Protein AF-0000000087763775 (afdb_homodimer)

InterPro domains:
  IPR003819 TauD/TfdA-like domain [PF02668] (169-428)
  IPR010376 Gamma-butyrobetaine hydroxylase-like, N-terminal [PF06155] (53-123)
  IPR038492 GBBH-like, N-terminal domain superfamily [G3DSA:3.30.2020.30] (36-126)
  IPR042098 Glutarate 2-hydroxylase superfamily [G3DSA:3.60.130.10] (130-445)
  IPR050411 Alpha-ketoglutarate-dependent hydroxylases [PTHR10696] (61-440)

Solvent-accessible surface area (backbone atoms only — not comparable to full-atom values): 47619 Å² total; per-residue (Å²): 137,83,76,74,73,76,75,75,77,76,75,73,76,74,72,75,72,73,71,73,70,69,68,70,62,72,76,70,70,67,41,54,40,71,71,50,70,45,71,54,33,39,31,33,32,37,48,44,90,97,43,79,71,44,78,38,56,39,37,31,55,45,54,62,66,45,36,64,37,72,80,36,16,37,81,68,41,65,26,34,67,55,47,72,48,71,52,57,89,77,37,24,63,73,42,74,48,45,39,86,86,68,31,26,40,36,35,34,36,69,85,70,50,70,40,64,40,49,39,67,58,52,53,29,49,48,34,66,66,32,45,27,51,75,64,56,52,63,69,76,60,54,51,60,82,77,43,92,74,64,41,67,80,73,47,47,72,43,48,35,73,55,36,76,75,49,46,57,66,53,50,48,30,31,62,32,62,21,31,26,36,34,36,72,37,75,79,77,58,74,88,74,76,49,80,61,75,67,82,77,71,67,75,71,80,66,84,73,59,72,58,58,60,57,53,56,37,50,67,56,26,50,48,38,47,51,96,68,39,60,46,35,75,39,41,68,47,83,84,32,68,42,70,76,17,42,49,58,67,40,70,69,27,31,67,56,64,26,35,92,58,41,50,27,31,39,36,42,27,27,65,38,60,59,30,48,62,46,32,36,34,34,24,49,48,60,36,31,52,48,50,36,39,64,76,36,51,65,17,39,52,24,30,44,64,52,40,44,26,21,40,45,78,52,96,85,40,38,41,60,30,72,44,31,37,43,36,64,25,95,76,44,50,66,32,83,86,54,73,37,52,27,72,63,42,44,52,55,34,41,44,38,43,48,58,45,64,54,58,27,28,87,41,90,62,50,69,67,48,50,50,29,26,48,52,33,41,30,53,38,51,53,44,50,66,33,70,83,48,26,34,66,48,70,69,56,57,28,20,32,42,37,29,25,30,40,39,32,28,39,28,31,44,41,33,41,73,86,60,43,47,58,33,34,35,36,37,28,24,33,40,59,39,44,49,14,41,45,40,47,57,46,50,63,68,73,101,135,82,75,73,75,78,75,75,76,74,76,75,76,73,74,74,72,73,72,71,69,70,69,72,59,71,75,68,73,67,43,54,40,70,72,50,70,45,70,54,34,37,31,32,32,38,47,43,89,96,41,77,74,43,76,39,55,37,35,31,53,46,53,63,66,44,37,65,38,72,81,36,16,36,82,66,41,66,26,35,65,55,46,72,47,72,52,58,88,78,37,24,64,74,41,73,50,47,39,86,88,68,30,25,41,38,36,35,37,69,85,70,50,69,39,66,41,50,38,67,57,52,54,30,50,48,34,67,65,32,45,26,50,75,63,55,51,62,70,76,59,54,50,59,81,76,43,91,76,64,40,69,78,72,48,48,72,42,48,36,73,55,34,76,74,49,46,57,64,53,50,48,29,31,60,34,64,22,30,27,36,34,36,70,40,76,79,76,62,74,87,76,76,48,81,61,74,69,82,76,70,68,75,69,80,67,86,72,61,70,59,56,60,57,54,56,36,51,68,56,26,50,48,38,46,48,95,69,37,59,47,35,74,40,42,69,47,84,84,32,67,39,70,77,18,44,49,57,66,39,70,70,28,31,69,55,63,26,36,93,58,40,50,27,30,39,36,42,28,26,65,39,60,57,31,48,63,47,32,36,34,34,24,48,46,60,35,31,50,48,51,36,38,65,75,35,51,64,18,39,52,24,30,45,64,51,38,44,27,21,37,45,76,51,97,84,39,40,41,60,31,71,43,31,36,44,36,63,24,94,75,42,49,68,32,83,87,56,73,37,53,28,72,63,42,44,53,56,34,41,45,37,44,47,56,45,63,54,59,28,29,87,39,90,63,50,71,67,49,51,51,28,26,48,51,31,42,30,52,38,51,54,43,50,66,33,69,84,48,27,34,66,48,69,72,54,58,29,21,32,44,37,31,25,28,41,40,32,27,39,28,30,44,40,34,43,73,86,62,43,45,57,33,34,34,36,39,27,24,33,39,57,39,44,48,12,40,45,40,47,54,48,50,63,69,72,100

pLDDT: mean 86.7, std 20.43, range [20.61, 98.88]

Radius of gyration: 31.41 Å; Cα contacts (8 Å, |Δi|>4): 1833; chains: 2; bounding box: 168×81×71 Å

Structure (mmCIF, N/CA/C/O backbone):
data_AF-0000000087763775-model_v1
#
loop_
_entity.id
_entity.type
_entity.pdbx_description
1 polymer 'TauD/TfdA-like domain-containing protein'
#
loop_
_atom_site.group_PDB
_atom_site.id
_atom_site.type_symbol
_atom_site.label_atom_id
_atom_site.label_alt_id
_atom_site.label_comp_id
_atom_site.label_asym_id
_atom_site.label_entity_id
_atom_site.label_seq_id
_atom_site.pdbx_PDB_ins_code
_atom_site.Cartn_x
_atom_site.Cartn_y
_atom_site.Cartn_z
_atom_site.occupancy
_atom_site.B_iso_or_equiv
_atom_site.auth_seq_id
_atom_site.auth_comp_id
_atom_site.auth_asym_id
_atom_site.auth_atom_id
_atom_site.pdbx_PDB_model_num
ATOM 1 N N . MET A 1 1 ? 79.625 -30.609 25.281 1 21.19 1 MET A N 1
ATOM 2 C CA . MET A 1 1 ? 79.688 -29.766 24.094 1 21.19 1 MET A CA 1
ATOM 3 C C . MET A 1 1 ? 78.5 -28.844 24.016 1 21.19 1 MET A C 1
ATOM 5 O O . MET A 1 1 ? 77.312 -29.297 23.953 1 21.19 1 MET A O 1
ATOM 9 N N . LYS A 1 2 ? 78.688 -27.688 24.734 1 21.88 2 LYS A N 1
ATOM 10 C CA . LYS A 1 2 ? 78 -26.531 25.297 1 21.88 2 LYS A CA 1
ATOM 11 C C . LYS A 1 2 ? 77.312 -25.719 24.188 1 21.88 2 LYS A C 1
ATOM 13 O O . LYS A 1 2 ? 78 -25.219 23.281 1 21.88 2 LYS A O 1
ATOM 18 N N . ALA A 1 3 ? 76.125 -26.281 23.797 1 21.98 3 ALA A N 1
ATOM 19 C CA . ALA A 1 3 ? 75.125 -25.969 22.766 1 21.98 3 ALA A CA 1
ATOM 20 C C . ALA A 1 3 ? 74.75 -24.5 22.828 1 21.98 3 ALA A C 1
ATOM 22 O O . ALA A 1 3 ? 74.062 -24.062 23.781 1 21.98 3 ALA A O 1
ATOM 23 N N . PHE A 1 4 ? 75.75 -23.656 22.547 1 23.39 4 PHE A N 1
ATOM 24 C CA . PHE A 1 4 ? 75.688 -22.203 22.641 1 23.39 4 PHE A CA 1
ATOM 25 C C . PHE A 1 4 ? 74.562 -21.672 21.797 1 23.39 4 PHE A C 1
ATOM 27 O O . PHE A 1 4 ? 74.562 -21.75 20.562 1 23.39 4 PHE A O 1
ATOM 34 N N . THR A 1 5 ? 73.312 -22.031 22.188 1 24.44 5 THR A N 1
ATOM 35 C CA . THR A 1 5 ? 72.062 -21.766 21.469 1 24.44 5 THR A CA 1
ATOM 36 C C . THR A 1 5 ? 71.875 -20.266 21.281 1 24.44 5 THR A C 1
ATOM 38 O O . THR A 1 5 ? 71.75 -19.516 22.266 1 24.44 5 THR A O 1
ATOM 41 N N . SER A 1 6 ? 72.75 -19.703 20.406 1 23.75 6 SER A N 1
ATOM 42 C CA . SER A 1 6 ? 72.875 -18.266 20.141 1 23.75 6 SER A CA 1
ATOM 43 C C . SER A 1 6 ? 71.5 -17.703 19.781 1 23.75 6 SER A C 1
ATOM 45 O O . SER A 1 6 ? 70.812 -18.203 18.875 1 23.75 6 SER A O 1
ATOM 47 N N . SER A 1 7 ? 70.688 -17.359 20.734 1 24.98 7 SER A N 1
ATOM 48 C CA . SER A 1 7 ? 69.312 -16.828 20.75 1 24.98 7 SER A CA 1
ATOM 49 C C . SER A 1 7 ? 69.25 -15.508 19.984 1 24.98 7 SER A C 1
ATOM 51 O O . SER A 1 7 ? 69.812 -14.508 20.406 1 24.98 7 SER A O 1
ATOM 53 N N . GLY A 1 8 ? 69.625 -15.594 18.656 1 23.28 8 GLY A N 1
ATOM 54 C CA . GLY A 1 8 ? 69.688 -14.383 17.859 1 23.28 8 GLY A CA 1
ATOM 55 C C . GLY A 1 8 ? 68.438 -13.547 17.938 1 23.28 8 GLY A C 1
ATOM 56 O O . GLY A 1 8 ? 67.312 -14.07 17.844 1 23.28 8 GLY A O 1
ATOM 57 N N . SER A 1 9 ? 68.5 -12.469 18.734 1 22.95 9 SER A N 1
ATOM 58 C CA . SER A 1 9 ? 67.562 -11.422 19.078 1 22.95 9 SER A CA 1
ATOM 59 C C . SER A 1 9 ? 67 -10.727 17.828 1 22.95 9 SER A C 1
ATOM 61 O O . SER A 1 9 ? 67.812 -10.148 17.062 1 22.95 9 SER A O 1
ATOM 63 N N . ARG A 1 10 ? 66.188 -11.492 17.031 1 22.61 10 ARG A N 1
ATOM 64 C CA . ARG A 1 10 ? 65.562 -10.922 15.844 1 22.61 10 ARG A CA 1
ATOM 65 C C . ARG A 1 10 ? 64.938 -9.562 16.125 1 22.61 10 ARG A C 1
ATOM 67 O O . ARG A 1 10 ? 64.062 -9.438 17 1 22.61 10 ARG A O 1
ATOM 74 N N . ALA A 1 11 ? 65.812 -8.516 16.078 1 23.89 11 ALA A N 1
ATOM 75 C CA . ALA A 1 11 ? 65.375 -7.121 16.172 1 23.89 11 ALA A CA 1
ATOM 76 C C . ALA A 1 11 ? 64.188 -6.832 15.219 1 23.89 11 ALA A C 1
ATOM 78 O O . ALA A 1 11 ? 64.312 -7.062 14.016 1 23.89 11 ALA A O 1
ATOM 79 N N . LEU A 1 12 ? 62.969 -7.121 15.672 1 23.55 12 LEU A N 1
ATOM 80 C CA . LEU A 1 12 ? 61.75 -6.824 14.969 1 23.55 12 LEU A CA 1
ATOM 81 C C . LEU A 1 12 ? 61.719 -5.375 14.5 1 23.55 12 LEU A C 1
ATOM 83 O O . LEU A 1 12 ? 61.812 -4.453 15.312 1 23.55 12 LEU A O 1
ATOM 87 N N . PHE A 1 13 ? 62.438 -5.086 13.398 1 24.2 13 PHE A N 1
ATOM 88 C CA . PHE A 1 13 ? 62.344 -3.746 12.828 1 24.2 13 PHE A CA 1
ATOM 89 C C . PHE A 1 13 ? 60.875 -3.33 12.695 1 24.2 13 PHE A C 1
ATOM 91 O O . PHE A 1 13 ? 60.094 -4.012 12.031 1 24.2 13 PHE A O 1
ATOM 98 N N . ALA A 1 14 ? 60.312 -2.768 13.742 1 24.84 14 ALA A N 1
ATOM 99 C CA . ALA A 1 14 ? 59.031 -2.088 13.727 1 24.84 14 ALA A CA 1
ATOM 100 C C . ALA A 1 14 ? 58.969 -1.075 12.586 1 24.84 14 ALA A C 1
ATOM 102 O O . ALA A 1 14 ? 59.719 -0.099 12.562 1 24.84 14 ALA A O 1
ATOM 103 N N . ARG A 1 15 ? 58.844 -1.619 11.352 1 23.61 15 ARG A N 1
ATOM 104 C CA . ARG A 1 15 ? 58.594 -0.636 10.305 1 23.61 15 ARG A CA 1
ATOM 105 C C . ARG A 1 15 ? 57.594 0.426 10.758 1 23.61 15 ARG A C 1
ATOM 107 O O . ARG A 1 15 ? 56.531 0.1 11.281 1 23.61 15 ARG A O 1
ATOM 114 N N . ALA A 1 16 ? 58.094 1.646 11.023 1 27.7 16 ALA A N 1
ATOM 115 C CA . ALA A 1 16 ? 57.375 2.9 11.242 1 27.7 16 ALA A CA 1
ATOM 116 C C . ALA A 1 16 ? 56.312 3.104 10.18 1 27.7 16 ALA A C 1
ATOM 118 O O . ALA A 1 16 ? 56.594 3.207 8.992 1 27.7 16 ALA A O 1
ATOM 119 N N . THR A 1 17 ? 55.219 2.26 10.305 1 28.17 17 THR A N 1
ATOM 120 C CA . THR A 1 17 ? 54.094 2.605 9.43 1 28.17 17 THR A CA 1
ATOM 121 C C . THR A 1 17 ? 53.844 4.109 9.453 1 28.17 17 THR A C 1
ATOM 123 O O . THR A 1 17 ? 53.594 4.688 10.516 1 28.17 17 THR A O 1
ATOM 126 N N . SER A 1 18 ? 54.625 4.863 8.695 1 28.56 18 SER A N 1
ATOM 127 C CA . SER A 1 18 ? 54.312 6.27 8.477 1 28.56 18 SER A CA 1
ATOM 128 C C . SER A 1 18 ? 52.812 6.461 8.258 1 28.56 18 SER A C 1
ATOM 130 O O . SER A 1 18 ? 52.219 5.828 7.379 1 28.56 18 SER A O 1
ATOM 132 N N . THR A 1 19 ? 52.125 6.512 9.32 1 29.03 19 THR A N 1
ATOM 133 C CA . THR A 1 19 ? 50.75 6.984 9.297 1 29.03 19 THR A CA 1
ATOM 134 C C . THR A 1 19 ? 50.625 8.234 8.438 1 29.03 19 THR A C 1
ATOM 136 O O . THR A 1 19 ? 51.156 9.289 8.781 1 29.03 19 THR A O 1
ATOM 139 N N . SER A 1 20 ? 50.906 8.117 7.141 1 29.33 20 SER A N 1
ATOM 140 C CA . SER A 1 20 ? 50.562 9.312 6.375 1 29.33 20 SER A CA 1
ATOM 141 C C . SER A 1 20 ? 49.25 9.898 6.844 1 29.33 20 SER A C 1
ATOM 143 O O . SER A 1 20 ? 48.219 9.211 6.84 1 29.33 20 SER A O 1
ATOM 145 N N . ALA A 1 21 ? 49.281 10.727 7.836 1 29.16 21 ALA A N 1
ATOM 146 C CA . ALA A 1 21 ? 48.219 11.648 8.195 1 29.16 21 ALA A CA 1
ATOM 147 C C . ALA A 1 21 ? 47.594 12.289 6.949 1 29.16 21 ALA A C 1
ATOM 149 O O . ALA A 1 21 ? 48.25 13.141 6.312 1 29.16 21 ALA A O 1
ATOM 150 N N . ARG A 1 22 ? 47.062 11.547 6.148 1 30.94 22 ARG A N 1
ATOM 151 C CA . ARG A 1 22 ? 46.25 12.336 5.227 1 30.94 22 ARG A CA 1
ATOM 152 C C . ARG A 1 22 ? 45.594 13.5 5.945 1 30.94 22 ARG A C 1
ATOM 154 O O . ARG A 1 22 ? 44.844 13.297 6.914 1 30.94 22 ARG A O 1
ATOM 161 N N . GLN A 1 23 ? 46.281 14.617 5.988 1 27.16 23 GLN A N 1
ATOM 162 C CA . GLN A 1 23 ? 45.625 15.867 6.371 1 27.16 23 GLN A CA 1
ATOM 163 C C . GLN A 1 23 ? 44.156 15.875 5.934 1 27.16 23 GLN A C 1
ATOM 165 O O . GLN A 1 23 ? 43.875 15.609 4.77 1 27.16 23 GLN A O 1
ATOM 170 N N . PHE A 1 24 ? 43.375 15.344 6.809 1 29.09 24 PHE A N 1
ATOM 171 C CA . PHE A 1 24 ? 42 15.766 6.613 1 29.09 24 PHE A CA 1
ATOM 172 C C . PHE A 1 24 ? 41.938 17.188 6.066 1 29.09 24 PHE A C 1
ATOM 174 O O . PHE A 1 24 ? 42.344 18.141 6.742 1 29.09 24 PHE A O 1
ATOM 181 N N . ALA A 1 25 ? 42.375 17.359 4.84 1 33.06 25 ALA A N 1
ATOM 182 C CA . ALA A 1 25 ? 42.094 18.688 4.293 1 33.06 25 ALA A CA 1
ATOM 183 C C . ALA A 1 25 ? 40.969 19.359 5.07 1 33.06 25 ALA A C 1
ATOM 185 O O . ALA A 1 25 ? 39.969 18.719 5.422 1 33.06 25 ALA A O 1
ATOM 186 N N . SER A 1 26 ? 41.281 20.25 5.867 1 32.81 26 SER A N 1
ATOM 187 C CA . SER A 1 26 ? 40.281 21.078 6.535 1 32.81 26 SER A CA 1
ATOM 188 C C . SER A 1 26 ? 39 21.125 5.75 1 32.81 26 SER A C 1
ATOM 190 O O . SER A 1 26 ? 39 21.406 4.551 1 32.81 26 SER A O 1
ATOM 192 N N . SER A 1 27 ? 38.125 20.156 5.805 1 38.16 27 SER A N 1
ATOM 193 C CA . SER A 1 27 ? 36.781 20.312 5.266 1 38.16 27 SER A CA 1
ATOM 194 C C . SER A 1 27 ? 36.375 21.781 5.199 1 38.16 27 SER A C 1
ATOM 196 O O . SER A 1 27 ? 35.969 22.375 6.207 1 38.16 27 SER A O 1
ATOM 198 N N . ALA A 1 28 ? 37.188 22.594 4.727 1 41.97 28 ALA A N 1
ATOM 199 C CA . ALA A 1 28 ? 36.781 23.969 4.434 1 41.97 28 ALA A CA 1
ATOM 200 C C . ALA A 1 28 ? 35.281 24.062 4.23 1 41.97 28 ALA A C 1
ATOM 202 O O . ALA A 1 28 ? 34.688 23.359 3.393 1 41.97 28 ALA A O 1
ATOM 203 N N . ARG A 1 29 ? 34.594 24.297 5.23 1 51 29 ARG A N 1
ATOM 204 C CA . ARG A 1 29 ? 33.156 24.438 5.441 1 51 29 ARG A CA 1
ATOM 205 C C . ARG A 1 29 ? 32.469 25.016 4.211 1 51 29 ARG A C 1
ATOM 207 O O . ARG A 1 29 ? 32.812 26.125 3.785 1 51 29 ARG A O 1
ATOM 214 N N . ARG A 1 30 ? 32.062 24.375 3.307 1 64.75 30 ARG A N 1
ATOM 215 C CA . ARG A 1 30 ? 31.172 24.781 2.227 1 64.75 30 ARG A CA 1
ATOM 216 C C . ARG A 1 30 ? 30.172 25.828 2.711 1 64.75 30 ARG A C 1
ATOM 218 O O . ARG A 1 30 ? 29.359 25.547 3.586 1 64.75 30 ARG A O 1
ATOM 225 N N . ALA A 1 31 ? 30.688 26.984 2.441 1 79.31 31 ALA A N 1
ATOM 226 C CA . ALA A 1 31 ? 29.844 28.078 2.904 1 79.31 31 ALA A CA 1
ATOM 227 C C . ALA A 1 31 ? 28.812 28.453 1.849 1 79.31 31 ALA A C 1
ATOM 229 O O . ALA A 1 31 ? 29.109 28.453 0.651 1 79.31 31 ALA A O 1
ATOM 230 N N . LEU A 1 32 ? 27.578 28.609 2.287 1 88.94 32 LEU A N 1
ATOM 231 C CA . LEU A 1 32 ? 26.516 29.125 1.422 1 88.94 32 LEU A CA 1
ATOM 232 C C . LEU A 1 32 ? 26.453 30.641 1.484 1 88.94 32 LEU A C 1
ATOM 234 O O . LEU A 1 32 ? 26.609 31.234 2.557 1 88.94 32 LEU A O 1
ATOM 238 N N . LYS A 1 33 ? 26.375 31.203 0.334 1 91.69 33 LYS A N 1
ATOM 239 C CA . LYS A 1 33 ? 26.188 32.656 0.229 1 91.69 33 LYS A CA 1
ATOM 240 C C . LYS A 1 33 ? 24.922 32.969 -0.564 1 91.69 33 LYS A C 1
ATOM 242 O O . LYS A 1 33 ? 24.562 32.25 -1.492 1 91.69 33 LYS A O 1
ATOM 247 N N . LEU A 1 34 ? 24.312 34.094 -0.135 1 95.5 34 LEU A N 1
ATOM 248 C CA . LEU A 1 34 ? 23.156 34.594 -0.887 1 95.5 34 LEU A CA 1
ATOM 249 C C . LEU A 1 34 ? 23.594 35.281 -2.17 1 95.5 34 LEU A C 1
ATOM 251 O O . LEU A 1 34 ? 24.391 36.219 -2.129 1 95.5 34 LEU A O 1
ATOM 255 N N . ARG A 1 35 ? 23.156 34.844 -3.232 1 94.75 35 ARG A N 1
ATOM 256 C CA . ARG A 1 35 ? 23.453 35.5 -4.504 1 94.75 35 ARG A CA 1
ATOM 257 C C . ARG A 1 35 ? 22.391 36.531 -4.844 1 94.75 35 ARG A C 1
ATOM 259 O O . ARG A 1 35 ? 22.719 37.688 -5.133 1 94.75 35 ARG A O 1
ATOM 266 N N . GLN A 1 36 ? 21.141 36.094 -4.844 1 95.88 36 GLN A N 1
ATOM 267 C CA . GLN A 1 36 ? 20.031 36.969 -5.148 1 95.88 36 GLN A CA 1
ATOM 268 C C . GLN A 1 36 ? 18.703 36.375 -4.699 1 95.88 36 GLN A C 1
ATOM 270 O O . GLN A 1 36 ? 18.641 35.188 -4.387 1 95.88 36 GLN A O 1
ATOM 275 N N . PHE A 1 37 ? 17.688 37.188 -4.57 1 95.94 37 PHE A N 1
ATOM 276 C CA . PHE A 1 37 ? 16.312 36.719 -4.41 1 95.94 37 PHE A CA 1
ATOM 277 C C . PHE A 1 37 ? 15.359 37.625 -5.219 1 95.94 37 PHE A C 1
ATOM 279 O O . PHE A 1 37 ? 15.633 38.781 -5.434 1 95.94 37 PHE A O 1
ATOM 286 N N . ASP A 1 38 ? 14.367 37.094 -5.727 1 95.19 38 ASP A N 1
ATOM 287 C CA . ASP A 1 38 ? 13.375 37.812 -6.531 1 95.19 38 ASP A CA 1
ATOM 288 C C . ASP A 1 38 ? 11.961 37.344 -6.184 1 95.19 38 ASP A C 1
ATOM 290 O O . ASP A 1 38 ? 11.711 36.844 -5.082 1 95.19 38 ASP A O 1
ATOM 294 N N . ALA A 1 39 ? 11.039 37.625 -7.074 1 94.94 39 ALA A N 1
ATOM 295 C CA . ALA A 1 39 ? 9.617 37.406 -6.797 1 94.94 39 ALA A CA 1
ATOM 296 C C . ALA A 1 39 ? 9.312 35.906 -6.691 1 94.94 39 ALA A C 1
ATOM 298 O O . ALA A 1 39 ? 8.289 35.531 -6.125 1 94.94 39 ALA A O 1
ATOM 299 N N . ARG A 1 40 ? 10.25 35.062 -7.152 1 95.69 40 ARG A N 1
ATOM 300 C CA . ARG A 1 40 ? 9.875 33.656 -7.215 1 95.69 40 ARG A CA 1
ATOM 301 C C . ARG A 1 40 ? 10.922 32.781 -6.531 1 95.69 40 ARG A C 1
ATOM 303 O O . ARG A 1 40 ? 10.625 31.656 -6.102 1 95.69 40 ARG A O 1
ATOM 310 N N . ASN A 1 41 ? 12.125 33.312 -6.441 1 97.19 41 ASN A N 1
ATOM 311 C CA . ASN A 1 41 ? 13.219 32.438 -6.07 1 97.19 41 ASN A CA 1
ATOM 312 C C . ASN A 1 41 ? 14.203 33.094 -5.121 1 97.19 41 ASN A C 1
ATOM 314 O O . ASN A 1 41 ? 14.273 34.344 -5.07 1 97.19 41 ASN A O 1
ATOM 318 N N . ILE A 1 42 ? 14.883 32.281 -4.402 1 97.5 42 ILE A N 1
ATOM 319 C CA . ILE A 1 42 ? 16.109 32.625 -3.684 1 97.5 42 ILE A CA 1
ATOM 320 C C . ILE A 1 42 ? 17.266 31.781 -4.227 1 97.5 42 ILE A C 1
ATOM 322 O O . ILE A 1 42 ? 17.188 30.547 -4.273 1 97.5 42 ILE A O 1
ATOM 326 N N . THR A 1 43 ? 18.297 32.438 -4.648 1 96.88 43 THR A N 1
ATOM 327 C CA . THR A 1 43 ? 19.453 31.766 -5.23 1 96.88 43 THR A CA 1
ATOM 328 C C . THR A 1 43 ? 20.656 31.875 -4.305 1 96.88 43 THR A C 1
ATOM 330 O O . THR A 1 43 ? 21.047 32.969 -3.898 1 96.88 43 THR A O 1
ATOM 333 N N . LEU A 1 44 ? 21.156 30.703 -3.994 1 95.56 44 LEU A N 1
ATOM 334 C CA . LEU A 1 44 ? 22.359 30.594 -3.182 1 95.56 44 LEU A CA 1
ATOM 335 C C . LEU A 1 44 ? 23.547 30.094 -4.016 1 95.56 44 LEU A C 1
ATOM 337 O O . LEU A 1 44 ? 23.344 29.5 -5.082 1 95.56 44 LEU A O 1
ATOM 341 N N . THR A 1 45 ? 24.672 30.391 -3.57 1 91.06 45 THR A N 1
ATOM 342 C CA . THR A 1 45 ? 25.891 29.844 -4.164 1 91.06 45 THR A CA 1
ATOM 343 C C . THR A 1 45 ? 26.719 29.094 -3.121 1 91.06 45 THR A C 1
ATOM 345 O O . THR A 1 45 ? 26.828 29.531 -1.973 1 91.06 45 THR A O 1
ATOM 348 N N . GLU A 1 46 ? 27.062 27.922 -3.508 1 83.06 46 GLU A N 1
ATOM 349 C CA . GLU A 1 46 ? 27.969 27.156 -2.656 1 83.06 46 GLU A CA 1
ATOM 350 C C . GLU A 1 46 ? 29.422 27.328 -3.098 1 83.06 46 GLU A C 1
ATOM 352 O O . GLU A 1 46 ? 29.734 27.156 -4.273 1 83.06 46 GLU A O 1
ATOM 357 N N . LEU A 1 47 ? 30.234 27.812 -2.193 1 69.62 47 LEU A N 1
ATOM 358 C CA . LEU A 1 47 ? 31.641 28.047 -2.477 1 69.62 47 LEU A CA 1
ATOM 359 C C . LEU A 1 47 ? 32.5 26.859 -2.043 1 69.62 47 LEU A C 1
ATOM 361 O O . LEU A 1 47 ? 32.438 26.453 -0.881 1 69.62 47 LEU A O 1
ATOM 365 N N . LEU A 1 48 ? 32.688 25.938 -2.922 1 64.94 48 LEU A N 1
ATOM 366 C CA . LEU A 1 48 ? 33.688 24.922 -2.615 1 64.94 48 LEU A CA 1
ATOM 367 C C . LEU A 1 48 ? 35.094 25.406 -3.027 1 64.94 48 LEU A C 1
ATOM 369 O O . LEU A 1 48 ? 35.25 26.094 -4.031 1 64.94 48 LEU A O 1
ATOM 373 N N . PRO A 1 49 ? 36.031 25.078 -2.123 1 62.47 49 PRO A N 1
ATOM 374 C CA . PRO A 1 49 ? 37.375 25.391 -2.605 1 62.47 49 PRO A CA 1
ATOM 375 C C . PRO A 1 49 ? 37.719 24.688 -3.926 1 62.47 49 PRO A C 1
ATOM 377 O O . PRO A 1 49 ? 37.469 23.484 -4.074 1 62.47 49 PRO A O 1
ATOM 380 N N . GLU A 1 50 ? 38.156 25.406 -4.891 1 62.22 50 GLU A N 1
ATOM 381 C CA . GLU A 1 50 ? 38.719 24.922 -6.148 1 62.22 50 GLU A CA 1
ATOM 382 C C . GLU A 1 50 ? 37.656 24.344 -7.059 1 62.22 50 GLU A C 1
ATOM 384 O O . GLU A 1 50 ? 37.938 23.547 -7.953 1 62.22 50 GLU A O 1
ATOM 389 N N . GLN A 1 51 ? 36.406 24.375 -6.621 1 63.34 51 GLN A N 1
ATOM 390 C CA . GLN A 1 51 ? 35.344 23.938 -7.535 1 63.34 51 GLN A CA 1
ATOM 391 C C . GLN A 1 51 ? 34.5 25.109 -7.988 1 63.34 51 GLN A C 1
ATOM 393 O O . GLN A 1 51 ? 34.406 26.125 -7.289 1 63.34 51 GLN A O 1
ATOM 398 N N . PRO A 1 52 ? 34.156 25.031 -9.219 1 68.25 52 PRO A N 1
ATOM 399 C CA . PRO A 1 52 ? 33.25 26.094 -9.695 1 68.25 52 PRO A CA 1
ATOM 400 C C . PRO A 1 52 ? 32.062 26.328 -8.789 1 68.25 52 PRO A C 1
ATOM 402 O O . PRO A 1 52 ? 31.578 25.375 -8.148 1 68.25 52 PRO A O 1
ATOM 405 N N . GLU A 1 53 ? 31.766 27.484 -8.586 1 76.12 53 GLU A N 1
ATOM 406 C CA . GLU A 1 53 ? 30.578 27.891 -7.836 1 76.12 53 GLU A CA 1
ATOM 407 C C . GLU A 1 53 ? 29.328 27.172 -8.336 1 76.12 53 GLU A C 1
ATOM 409 O O . GLU A 1 53 ? 29.125 27.062 -9.547 1 76.12 53 GLU A O 1
ATOM 414 N N . GLN A 1 54 ? 28.672 26.469 -7.426 1 85 54 GLN A N 1
ATOM 415 C CA . GLN A 1 54 ? 27.422 25.828 -7.781 1 85 54 GLN A CA 1
ATOM 416 C C . GLN A 1 54 ? 26.219 26.625 -7.266 1 85 54 GLN A C 1
ATOM 418 O O . GLN A 1 54 ? 26.203 27.031 -6.105 1 85 54 GLN A O 1
ATOM 423 N N . GLU A 1 55 ? 25.344 26.922 -8.164 1 91.62 55 GLU A N 1
ATOM 424 C CA . GLU A 1 55 ? 24.156 27.703 -7.816 1 91.62 55 GLU A CA 1
ATOM 425 C C . GLU A 1 55 ? 23.016 26.781 -7.383 1 91.62 55 GLU A C 1
ATOM 427 O O . GLU A 1 55 ? 22.797 25.719 -7.988 1 91.62 55 GLU A O 1
ATOM 432 N N . ILE A 1 56 ? 22.406 27.141 -6.305 1 94.25 56 ILE A N 1
ATOM 433 C CA . ILE A 1 56 ? 21.203 26.469 -5.809 1 94.25 56 ILE A CA 1
ATOM 434 C C . ILE A 1 56 ? 20.031 27.422 -5.805 1 94.25 56 ILE A C 1
ATOM 436 O O . ILE A 1 56 ? 20.078 28.484 -5.16 1 94.25 56 ILE A O 1
ATOM 440 N N . GLN A 1 57 ? 19 27.109 -6.504 1 96.31 57 GLN A N 1
ATOM 441 C CA . GLN A 1 57 ? 17.844 27.984 -6.582 1 96.31 57 GLN A CA 1
ATOM 442 C C . GLN A 1 57 ? 16.625 27.328 -5.922 1 96.31 57 GLN A C 1
ATOM 444 O O . GLN A 1 57 ? 16.156 26.281 -6.367 1 96.31 57 GLN A O 1
ATOM 449 N N . PHE A 1 58 ? 16.141 27.938 -4.875 1 97.62 58 PHE A N 1
ATOM 450 C CA . PHE A 1 58 ? 14.938 27.5 -4.191 1 97.62 58 PHE A CA 1
ATOM 451 C C . PHE A 1 58 ? 13.742 28.359 -4.602 1 97.62 58 PHE A C 1
ATOM 453 O O . PHE A 1 58 ? 13.852 29.594 -4.672 1 97.62 58 PHE A O 1
ATOM 460 N N . ARG A 1 59 ? 12.625 27.766 -4.879 1 97.69 59 ARG A N 1
ATOM 461 C CA . ARG A 1 59 ? 11.391 28.531 -4.977 1 97.69 59 ARG A CA 1
ATOM 462 C C . ARG A 1 59 ? 11.016 29.141 -3.627 1 97.69 59 ARG A C 1
ATOM 464 O O . ARG A 1 59 ? 11.148 28.484 -2.588 1 97.69 59 ARG A O 1
ATOM 471 N N . ASN A 1 60 ? 10.562 30.406 -3.654 1 98.12 60 ASN A N 1
ATOM 472 C CA . ASN A 1 60 ? 10.07 31.031 -2.432 1 98.12 60 ASN A CA 1
ATOM 473 C C . ASN A 1 60 ? 8.992 30.172 -1.763 1 98.12 60 ASN A C 1
ATOM 475 O O . ASN A 1 60 ? 9.023 29.969 -0.547 1 98.12 60 ASN A O 1
ATOM 479 N N . PHE A 1 61 ? 8.102 29.688 -2.545 1 97.62 61 PHE A N 1
ATOM 480 C CA . PHE A 1 61 ? 6.996 28.891 -2.035 1 97.62 61 PHE A CA 1
ATOM 481 C C . PHE A 1 61 ? 7.512 27.656 -1.307 1 97.62 61 PHE A C 1
ATOM 483 O O . PHE A 1 61 ? 7.012 27.312 -0.234 1 97.62 61 PHE A O 1
ATOM 490 N N . PHE A 1 62 ? 8.508 26.969 -1.896 1 97.69 62 PHE A N 1
ATOM 491 C CA . PHE A 1 62 ? 9.086 25.781 -1.271 1 97.69 62 PHE A CA 1
ATOM 492 C C . PHE A 1 62 ? 9.625 26.109 0.117 1 97.69 62 PHE A C 1
ATOM 494 O O . PHE A 1 62 ? 9.32 25.422 1.087 1 97.69 62 PHE A O 1
ATOM 501 N N . LEU A 1 63 ? 10.398 27.125 0.181 1 98.06 63 LEU A N 1
ATOM 502 C CA . LEU A 1 63 ? 11.031 27.484 1.444 1 98.06 63 LEU A CA 1
ATOM 503 C C . LEU A 1 63 ? 9.992 27.922 2.473 1 98.06 63 LEU A C 1
ATOM 505 O O . LEU A 1 63 ? 10.047 27.5 3.633 1 98.06 63 LEU A O 1
ATOM 509 N N . ARG A 1 64 ? 9.055 28.703 2.074 1 97.88 64 ARG A N 1
ATOM 510 C CA . ARG A 1 64 ? 8.031 29.156 3.012 1 97.88 64 ARG A CA 1
ATOM 511 C C . ARG A 1 64 ? 7.223 27.984 3.553 1 97.88 64 ARG A C 1
ATOM 513 O O . ARG A 1 64 ? 6.922 27.938 4.746 1 97.88 64 ARG A O 1
ATOM 520 N N . ASP A 1 65 ? 6.836 27.125 2.67 1 97.31 65 ASP A N 1
ATOM 521 C CA . ASP A 1 65 ? 6.062 25.953 3.074 1 97.31 65 ASP A CA 1
ATOM 522 C C . ASP A 1 65 ? 6.883 25.031 3.977 1 97.31 65 ASP A C 1
ATOM 524 O O . ASP A 1 65 ? 6.332 24.375 4.855 1 97.31 65 ASP A O 1
ATOM 528 N N . ALA A 1 66 ? 8.172 24.969 3.766 1 96.75 66 ALA A N 1
ATOM 529 C CA . ALA A 1 66 ? 9.055 24.047 4.477 1 96.75 66 ALA A CA 1
ATOM 530 C C . ALA A 1 66 ? 9.539 24.641 5.793 1 96.75 66 ALA A C 1
ATOM 532 O O . ALA A 1 66 ? 10.391 24.078 6.473 1 96.75 66 ALA A O 1
ATOM 533 N N . CYS A 1 67 ? 9.07 25.828 6.133 1 94.69 67 CYS A N 1
ATOM 534 C CA . CYS A 1 67 ? 9.516 26.516 7.34 1 94.69 67 CYS A CA 1
ATOM 535 C C . CYS A 1 67 ? 9.32 25.641 8.57 1 94.69 67 CYS A C 1
ATOM 537 O O . CYS A 1 67 ? 8.273 25 8.727 1 94.69 67 CYS A O 1
ATOM 539 N N . THR A 1 68 ? 10.305 25.609 9.43 1 89.31 68 THR A N 1
ATOM 540 C CA . THR A 1 68 ? 10.219 24.766 10.617 1 89.31 68 THR A CA 1
ATOM 541 C C . THR A 1 68 ? 10.25 25.609 11.883 1 89.31 68 THR A C 1
ATOM 543 O O . THR A 1 68 ? 10.562 25.109 12.969 1 89.31 68 THR A O 1
ATOM 546 N N . SER A 1 69 ? 10.023 26.922 11.703 1 89.44 69 SER A N 1
ATOM 547 C CA . SER A 1 69 ? 9.93 27.766 12.891 1 89.44 69 SER A CA 1
ATOM 548 C C . SER A 1 69 ? 8.867 27.25 13.852 1 89.44 69 SER A C 1
ATOM 550 O O . SER A 1 69 ? 8.008 26.453 13.469 1 89.44 69 SER A O 1
ATOM 552 N N . ALA A 1 70 ? 8.891 27.641 15.094 1 88.88 70 ALA A N 1
ATOM 553 C CA . ALA A 1 70 ? 7.953 27.188 16.125 1 88.88 70 ALA A CA 1
ATOM 554 C C . ALA A 1 70 ? 6.52 27.578 15.758 1 88.88 70 ALA A C 1
ATOM 556 O O . ALA A 1 70 ? 5.566 26.922 16.203 1 88.88 70 ALA A O 1
ATOM 557 N N . GLU A 1 71 ? 6.418 28.625 14.977 1 89.94 71 GLU A N 1
ATOM 558 C CA . GLU A 1 71 ? 5.09 29.047 14.539 1 89.94 71 GLU A CA 1
ATOM 559 C C . GLU A 1 71 ? 4.559 28.109 13.445 1 89.94 71 GLU A C 1
ATOM 561 O O . GLU A 1 71 ? 3.348 27.891 13.344 1 89.94 71 GLU A O 1
ATOM 566 N N . SER A 1 72 ? 5.484 27.547 12.734 1 92.19 72 SER A N 1
ATOM 567 C CA . SER A 1 72 ? 5.102 26.766 11.562 1 92.19 72 SER A CA 1
ATOM 568 C C . SER A 1 72 ? 4.98 25.281 11.898 1 92.19 72 SER A C 1
ATOM 570 O O . SER A 1 72 ? 4.211 24.562 11.266 1 92.19 72 SER A O 1
ATOM 572 N N . VAL A 1 73 ? 5.77 24.844 12.805 1 92.88 73 VAL A N 1
ATOM 573 C CA . VAL A 1 73 ? 5.789 23.422 13.18 1 92.88 73 VAL A CA 1
ATOM 574 C C . VAL A 1 73 ? 5.766 23.297 14.703 1 92.88 73 VAL A C 1
ATOM 576 O O . VAL A 1 73 ? 6.543 23.953 15.398 1 92.88 73 VAL A O 1
ATOM 579 N N . ASP A 1 74 ? 4.84 22.469 15.125 1 90.81 74 ASP A N 1
ATOM 580 C CA . ASP A 1 74 ? 4.766 22.234 16.562 1 90.81 74 ASP A CA 1
ATOM 581 C C . ASP A 1 74 ? 6.047 21.578 17.078 1 90.81 74 ASP A C 1
ATOM 583 O O . ASP A 1 74 ? 6.516 20.594 16.516 1 90.81 74 ASP A O 1
ATOM 587 N N . VAL A 1 75 ? 6.508 22.016 18.141 1 87.69 75 VAL A N 1
ATOM 588 C CA . VAL A 1 75 ? 7.824 21.609 18.625 1 87.69 75 VAL A CA 1
ATOM 589 C C . VAL A 1 75 ? 7.77 20.188 19.172 1 87.69 75 VAL A C 1
ATOM 591 O O . VAL A 1 75 ? 8.734 19.438 19.047 1 87.69 75 VAL A O 1
ATOM 594 N N . SER A 1 76 ? 6.715 19.859 19.734 1 86.75 76 SER A N 1
ATOM 595 C CA . SER A 1 76 ? 6.609 18.547 20.359 1 86.75 76 SER A CA 1
ATOM 596 C C . SER A 1 76 ? 6.191 17.484 19.359 1 86.75 76 SER A C 1
ATOM 598 O O . SER A 1 76 ? 6.828 16.422 19.266 1 86.75 76 SER A O 1
ATOM 600 N N . THR A 1 77 ? 5.184 17.781 18.531 1 87.38 77 THR A N 1
ATOM 601 C CA . THR A 1 77 ? 4.629 16.781 17.609 1 87.38 77 THR A CA 1
ATOM 602 C C . THR A 1 77 ? 5.383 16.797 16.281 1 87.38 77 THR A C 1
ATOM 604 O O . THR A 1 77 ? 5.277 15.844 15.5 1 87.38 77 THR A O 1
ATOM 607 N N . SER A 1 78 ? 6.098 17.859 16 1 89.69 78 SER A N 1
ATOM 608 C CA . SER A 1 78 ? 6.812 18.078 14.742 1 89.69 78 SER A CA 1
ATOM 609 C C . SER A 1 78 ? 5.848 18.188 13.57 1 89.69 78 SER A C 1
ATOM 611 O O . SER A 1 78 ? 6.234 17.969 12.422 1 89.69 78 SER A O 1
ATOM 613 N N . GLN A 1 79 ? 4.59 18.469 13.852 1 92.75 79 GLN A N 1
ATOM 614 C CA . GLN A 1 79 ? 3.568 18.594 12.812 1 92.75 79 GLN A CA 1
ATOM 615 C C . GLN A 1 79 ? 3.375 20.062 12.422 1 92.75 79 GLN A C 1
ATOM 617 O O . GLN A 1 79 ? 3.555 20.969 13.242 1 92.75 79 GLN A O 1
ATOM 622 N N . LYS A 1 80 ? 2.971 20.25 11.188 1 94.25 80 LYS A N 1
ATOM 623 C CA . LYS A 1 80 ? 2.721 21.594 10.688 1 94.25 80 LYS A CA 1
ATOM 624 C C . LYS A 1 80 ? 1.531 22.234 11.391 1 94.25 80 LYS A C 1
ATOM 626 O O . LYS A 1 80 ? 0.517 21.578 11.633 1 94.25 80 LYS A O 1
ATOM 631 N N . ASN A 1 81 ? 1.689 23.516 11.625 1 93 81 ASN A N 1
ATOM 632 C CA . ASN A 1 81 ? 0.617 24.297 12.234 1 93 81 ASN A CA 1
ATOM 633 C C . ASN A 1 81 ? -0.181 25.062 11.188 1 93 81 ASN A C 1
ATOM 635 O O . ASN A 1 81 ? -1.062 25.859 11.531 1 93 81 ASN A O 1
ATOM 639 N N . PHE A 1 82 ? 0.181 24.891 9.984 1 93.06 82 PHE A N 1
ATOM 640 C CA . PHE A 1 82 ? -0.518 25.5 8.859 1 93.06 82 PHE A CA 1
ATOM 641 C C . PHE A 1 82 ? -0.621 24.531 7.695 1 93.06 82 PHE A C 1
ATOM 643 O O . PHE A 1 82 ? 0.017 23.469 7.699 1 93.06 82 PHE A O 1
ATOM 650 N N . SER A 1 83 ? -1.458 24.844 6.746 1 95.44 83 SER A N 1
ATOM 651 C CA . SER A 1 83 ? -1.562 24.016 5.551 1 95.44 83 SER A CA 1
ATOM 652 C C . SER A 1 83 ? -0.835 24.656 4.371 1 95.44 83 SER A C 1
ATOM 654 O O . SER A 1 83 ? -0.77 25.891 4.27 1 95.44 83 SER A O 1
ATOM 656 N N . THR A 1 84 ? -0.301 23.812 3.525 1 96.38 84 THR A N 1
ATOM 657 C CA . THR A 1 84 ? 0.365 24.266 2.307 1 96.38 84 THR A CA 1
ATOM 658 C C . THR A 1 84 ? -0.554 25.172 1.489 1 96.38 84 THR A C 1
ATOM 660 O O . THR A 1 84 ? -0.099 26.141 0.876 1 96.38 84 THR A O 1
ATOM 663 N N . ALA A 1 85 ? -1.819 24.875 1.534 1 95.62 85 ALA A N 1
ATOM 664 C CA . ALA A 1 85 ? -2.807 25.625 0.756 1 95.62 85 ALA A CA 1
ATOM 665 C C . ALA A 1 85 ? -2.91 27.062 1.237 1 95.62 85 ALA A C 1
ATOM 667 O O . ALA A 1 85 ? -3.348 27.938 0.492 1 95.62 85 ALA A O 1
ATOM 668 N N . ARG A 1 86 ? -2.463 27.328 2.402 1 94.12 86 ARG A N 1
ATOM 669 C CA . ARG A 1 86 ? -2.646 28.641 2.988 1 94.12 86 ARG A CA 1
ATOM 670 C C . ARG A 1 86 ? -1.412 29.516 2.771 1 94.12 86 ARG A C 1
ATOM 672 O O . ARG A 1 86 ? -1.427 30.719 3.076 1 94.12 86 ARG A O 1
ATOM 679 N N . VAL A 1 87 ? -0.366 28.953 2.273 1 95.25 87 VAL A N 1
ATOM 680 C CA . VAL A 1 87 ? 0.773 29.75 1.832 1 95.25 87 VAL A CA 1
ATOM 681 C C . VAL A 1 87 ? 0.407 30.516 0.563 1 95.25 87 VAL A C 1
ATOM 683 O O . VAL A 1 87 ? -0.056 29.922 -0.415 1 95.25 87 VAL A O 1
ATOM 686 N N . PRO A 1 88 ? 0.604 31.781 0.6 1 93 88 PRO A N 1
ATOM 687 C CA . PRO A 1 88 ? 0.257 32.531 -0.602 1 93 88 PRO A CA 1
ATOM 688 C C . PRO A 1 88 ? 1.047 32.094 -1.831 1 93 88 PRO A C 1
ATOM 690 O O . PRO A 1 88 ? 2.262 31.906 -1.752 1 93 88 PRO A O 1
ATOM 693 N N . ALA A 1 89 ? 0.341 32.031 -2.93 1 90.25 89 ALA A N 1
ATOM 694 C CA . ALA A 1 89 ? 0.961 31.578 -4.168 1 90.25 89 ALA A CA 1
ATOM 695 C C . ALA A 1 89 ? 2.047 32.531 -4.633 1 90.25 89 ALA A C 1
ATOM 697 O O . ALA A 1 89 ? 3.018 32.125 -5.273 1 90.25 89 ALA A O 1
ATOM 698 N N . ASP A 1 90 ? 1.879 33.812 -4.309 1 93.62 90 ASP A N 1
ATOM 699 C CA . ASP A 1 90 ? 2.818 34.844 -4.766 1 93.62 90 ASP A CA 1
ATOM 700 C C . ASP A 1 90 ? 3.766 35.25 -3.641 1 93.62 90 ASP A C 1
ATOM 702 O O . ASP A 1 90 ? 4.297 36.375 -3.648 1 93.62 90 ASP A O 1
ATOM 706 N N . ILE A 1 91 ? 3.951 34.375 -2.699 1 96.81 91 ILE A N 1
ATOM 707 C CA . ILE A 1 91 ? 4.832 34.656 -1.571 1 96.81 91 ILE A CA 1
ATOM 708 C C . ILE A 1 91 ? 6.223 35.031 -2.082 1 96.81 91 ILE A C 1
ATOM 710 O O . ILE A 1 91 ? 6.719 34.406 -3.039 1 96.81 91 ILE A O 1
ATOM 714 N N . LYS A 1 92 ? 6.844 36 -1.514 1 97.31 92 LYS A N 1
ATOM 715 C CA . LYS A 1 92 ? 8.188 36.438 -1.912 1 97.31 92 LYS A CA 1
ATOM 716 C C . LYS A 1 92 ? 9 36.875 -0.706 1 97.31 92 LYS A C 1
ATOM 718 O O . LYS A 1 92 ? 8.438 37.312 0.309 1 97.31 92 LYS A O 1
ATOM 723 N N . ALA A 1 93 ? 10.281 36.844 -0.87 1 97.56 93 ALA A N 1
ATOM 724 C CA . ALA A 1 93 ? 11.18 37.375 0.156 1 97.56 93 ALA A CA 1
ATOM 725 C C . ALA A 1 93 ? 11.242 38.906 0.114 1 97.56 93 ALA A C 1
ATOM 727 O O . ALA A 1 93 ? 11.398 39.469 -0.958 1 97.56 93 ALA A O 1
ATOM 728 N N . VAL A 1 94 ? 11.039 39.469 1.248 1 97.75 94 VAL A N 1
ATOM 729 C CA . VAL A 1 94 ? 11.211 40.906 1.388 1 97.75 94 VAL A CA 1
ATOM 730 C C . VAL A 1 94 ? 12.648 41.219 1.815 1 97.75 94 VAL A C 1
ATOM 732 O O . VAL A 1 94 ? 13.211 42.25 1.423 1 97.75 94 VAL A O 1
ATOM 735 N N . ALA A 1 95 ? 13.188 40.375 2.561 1 97.62 95 ALA A N 1
ATOM 736 C CA . ALA A 1 95 ? 14.586 40.406 2.979 1 97.62 95 ALA A CA 1
ATOM 737 C C . ALA A 1 95 ? 15.148 39 3.133 1 97.62 95 ALA A C 1
ATOM 739 O O . ALA A 1 95 ? 14.43 38.062 3.52 1 97.62 95 ALA A O 1
ATOM 740 N N . ALA A 1 96 ? 16.359 38.875 2.816 1 97.81 96 ALA A N 1
ATOM 741 C CA . ALA A 1 96 ? 17.047 37.594 2.955 1 97.81 96 ALA A CA 1
ATOM 742 C C . ALA A 1 96 ? 18.531 37.781 3.238 1 97.81 96 ALA A C 1
ATOM 744 O O . ALA A 1 96 ? 19.156 38.688 2.688 1 97.81 96 ALA A O 1
ATOM 745 N N . SER A 1 97 ? 19.078 36.969 4.113 1 96.75 97 SER A N 1
ATOM 746 C CA . SER A 1 97 ? 20.516 37 4.418 1 96.75 97 SER A CA 1
ATOM 747 C C . SER A 1 97 ? 21.016 35.656 4.883 1 96.75 97 SER A C 1
ATOM 749 O O . SER A 1 97 ? 20.25 34.844 5.422 1 96.75 97 SER A O 1
ATOM 751 N N . VAL A 1 98 ? 22.203 35.406 4.641 1 95.81 98 VAL A N 1
ATOM 752 C CA . VAL A 1 98 ? 22.859 34.219 5.145 1 95.81 98 VAL A CA 1
ATOM 753 C C . VAL A 1 98 ? 23.812 34.562 6.281 1 95.81 98 VAL A C 1
ATOM 755 O O . VAL A 1 98 ? 24.641 35.469 6.133 1 95.81 98 VAL A O 1
ATOM 758 N N . ASN A 1 99 ? 23.609 33.906 7.352 1 93.44 99 ASN A N 1
ATOM 759 C CA . ASN A 1 99 ? 24.531 34.094 8.469 1 93.44 99 ASN A CA 1
ATOM 760 C C . ASN A 1 99 ? 25.906 33.531 8.156 1 93.44 99 ASN A C 1
ATOM 762 O O . ASN A 1 99 ? 26.062 32.344 7.965 1 93.44 99 ASN A O 1
ATOM 766 N N . PRO A 1 100 ? 26.906 34.344 8.203 1 88.69 100 PRO A N 1
ATOM 767 C CA . PRO A 1 100 ? 28.234 33.875 7.812 1 88.69 100 PRO A CA 1
ATOM 768 C C . PRO A 1 100 ? 28.828 32.906 8.812 1 88.69 100 PRO A C 1
ATOM 770 O O . PRO A 1 100 ? 29.719 32.125 8.453 1 88.69 100 PRO A O 1
ATOM 773 N N . ASP A 1 101 ? 28.328 32.875 10.008 1 90.75 101 ASP A N 1
ATOM 774 C CA . ASP A 1 101 ? 28.906 32.031 11.047 1 90.75 101 ASP A CA 1
ATOM 775 C C . ASP A 1 101 ? 28.406 30.594 10.938 1 90.75 101 ASP A C 1
ATOM 777 O O . ASP A 1 101 ? 29.172 29.656 11.102 1 90.75 101 ASP A O 1
ATOM 781 N N . ASN A 1 102 ? 27.141 30.5 10.664 1 91.06 102 ASN A N 1
ATOM 782 C CA . ASN A 1 102 ? 26.594 29.141 10.711 1 91.06 102 ASN A CA 1
ATOM 783 C C . ASN A 1 102 ? 25.953 28.75 9.383 1 91.06 102 ASN A C 1
ATOM 785 O O . ASN A 1 102 ? 25.469 27.641 9.227 1 91.06 102 ASN A O 1
ATOM 789 N N . GLY A 1 103 ? 25.984 29.656 8.484 1 91.5 103 GLY A N 1
ATOM 790 C CA . GLY A 1 103 ? 25.5 29.359 7.141 1 91.5 103 GLY A CA 1
ATOM 791 C C . GLY A 1 103 ? 23.984 29.312 7.039 1 91.5 103 GLY A C 1
ATOM 792 O O . GLY A 1 103 ? 23.453 28.922 6.008 1 91.5 103 GLY A O 1
ATOM 793 N N . ALA A 1 104 ? 23.281 29.719 8.062 1 95.31 104 ALA A N 1
ATOM 794 C CA . ALA A 1 104 ? 21.828 29.672 8.078 1 95.31 104 ALA A CA 1
ATOM 795 C C . ALA A 1 104 ? 21.234 30.781 7.199 1 95.31 104 ALA A C 1
ATOM 797 O O . ALA A 1 104 ? 21.75 31.891 7.172 1 95.31 104 ALA A O 1
ATOM 798 N N . LEU A 1 105 ? 20.203 30.453 6.516 1 97.12 105 LEU A N 1
ATOM 799 C CA . LEU A 1 105 ? 19.469 31.422 5.711 1 97.12 105 LEU A CA 1
ATOM 800 C C . LEU A 1 105 ? 18.281 31.969 6.492 1 97.12 105 LEU A C 1
ATOM 802 O O . LEU A 1 105 ? 17.484 31.219 7.039 1 97.12 105 LEU A O 1
ATOM 806 N N . GLU A 1 106 ? 18.203 33.219 6.602 1 97.38 106 GLU A N 1
ATOM 807 C CA . GLU A 1 106 ? 17.094 33.906 7.242 1 97.38 106 GLU A CA 1
ATOM 808 C C . GLU A 1 106 ? 16.297 34.719 6.23 1 97.38 106 GLU A C 1
ATOM 810 O O . GLU A 1 106 ? 16.875 35.469 5.43 1 97.38 106 GLU A O 1
ATOM 815 N N . ILE A 1 107 ? 15 34.562 6.273 1 97.81 107 ILE A N 1
ATOM 816 C CA . ILE A 1 107 ? 14.148 35.25 5.301 1 97.81 107 ILE A CA 1
ATOM 817 C C . ILE A 1 107 ? 12.977 35.906 6.016 1 97.81 107 ILE A C 1
ATOM 819 O O . ILE A 1 107 ? 12.367 35.344 6.914 1 97.81 107 ILE A O 1
ATOM 823 N N . THR A 1 108 ? 12.68 37.125 5.668 1 97.75 108 THR A N 1
ATOM 824 C CA . THR A 1 108 ? 11.414 37.781 5.961 1 97.75 108 THR A CA 1
ATOM 825 C C . THR A 1 108 ? 10.484 37.719 4.746 1 97.75 108 THR A C 1
ATOM 827 O O . THR A 1 108 ? 10.867 38.156 3.654 1 97.75 108 THR A O 1
ATOM 830 N N . TRP A 1 109 ? 9.328 37.281 4.941 1 97.38 109 TRP A N 1
ATOM 831 C CA . TRP A 1 109 ? 8.43 37.031 3.822 1 97.38 109 TRP A CA 1
ATOM 832 C C . TRP A 1 109 ? 7.418 38.156 3.668 1 97.38 109 TRP A C 1
ATOM 834 O O . TRP A 1 109 ? 7.18 38.906 4.609 1 97.38 109 TRP A O 1
ATOM 844 N N . SER A 1 110 ? 6.785 38.219 2.52 1 97.75 110 SER A N 1
ATOM 845 C CA . SER A 1 110 ? 5.801 39.25 2.188 1 97.75 110 SER A CA 1
ATOM 846 C C . SER A 1 110 ? 4.52 39.062 2.992 1 97.75 110 SER A C 1
ATOM 848 O O . SER A 1 110 ? 3.699 39.969 3.082 1 97.75 110 SER A O 1
ATOM 850 N N . ASP A 1 111 ? 4.273 37.906 3.541 1 94.62 111 ASP A N 1
ATOM 851 C CA . ASP A 1 111 ? 3.076 37.688 4.352 1 94.62 111 ASP A CA 1
ATOM 852 C C . ASP A 1 111 ? 3.328 38.031 5.812 1 94.62 111 ASP A C 1
ATOM 854 O O . ASP A 1 111 ? 2.479 37.812 6.672 1 94.62 111 ASP A O 1
ATOM 858 N N . GLY A 1 112 ? 4.508 38.438 6.102 1 93.81 112 GLY A N 1
ATOM 859 C CA . GLY A 1 112 ? 4.82 38.938 7.441 1 93.81 112 GLY A CA 1
ATOM 860 C C . GLY A 1 112 ? 5.566 37.906 8.273 1 93.81 112 GLY A C 1
ATOM 861 O O . GLY A 1 112 ? 6.109 38.219 9.336 1 93.81 112 GLY A O 1
ATOM 862 N N . ALA A 1 113 ? 5.688 36.75 7.816 1 94.06 113 ALA A N 1
ATOM 863 C CA . ALA A 1 113 ? 6.371 35.688 8.555 1 94.06 113 ALA A CA 1
ATOM 864 C C . ALA A 1 113 ? 7.883 35.781 8.375 1 94.06 113 ALA A C 1
ATOM 866 O O . ALA A 1 113 ? 8.367 36.5 7.496 1 94.06 113 ALA A O 1
ATOM 867 N N . SER A 1 114 ? 8.562 35.094 9.273 1 95.56 114 SER A N 1
ATOM 868 C CA . SER A 1 114 ? 10.008 34.969 9.18 1 95.56 114 SER A CA 1
ATOM 869 C C . SER A 1 114 ? 10.422 33.5 9.305 1 95.56 114 SER A C 1
ATOM 871 O O . SER A 1 114 ? 9.82 32.719 10.062 1 95.56 114 SER A O 1
ATOM 873 N N . SER A 1 115 ? 11.383 33.156 8.492 1 96.62 115 SER A N 1
ATOM 874 C CA . SER A 1 115 ? 11.875 31.797 8.508 1 96.62 115 SER A CA 1
ATOM 875 C C . SER A 1 115 ? 13.391 31.75 8.672 1 96.62 115 SER A C 1
ATOM 877 O O . SER A 1 115 ? 14.094 32.688 8.289 1 96.62 115 SER A O 1
ATOM 879 N N . LYS A 1 116 ? 13.852 30.766 9.328 1 96.5 116 LYS A N 1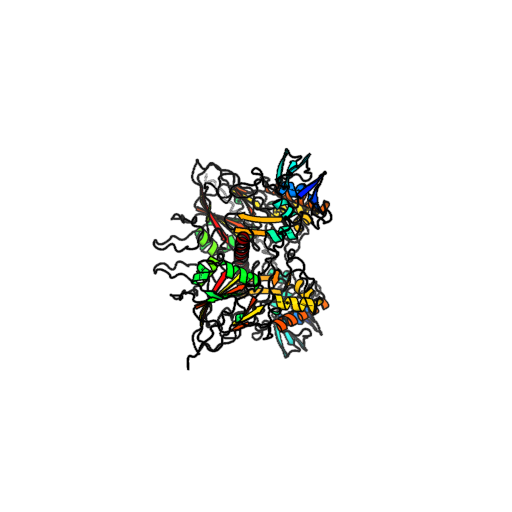
ATOM 880 C CA . LYS A 1 116 ? 15.273 30.438 9.445 1 96.5 116 LYS A CA 1
ATOM 881 C C . LYS A 1 116 ? 15.539 28.984 9.016 1 96.5 116 LYS A C 1
ATOM 883 O O . LYS A 1 116 ? 14.852 28.062 9.461 1 96.5 116 LYS A O 1
ATOM 888 N N . TYR A 1 117 ? 16.469 28.844 8.156 1 96.62 117 TYR A N 1
ATOM 889 C CA . TYR A 1 117 ? 16.844 27.516 7.664 1 96.62 117 TYR A CA 1
ATOM 890 C C . TYR A 1 117 ? 18.312 27.219 7.965 1 96.62 117 TYR A C 1
ATOM 892 O O . TYR A 1 117 ? 19.188 28.016 7.625 1 96.62 117 TYR A O 1
ATOM 900 N N . THR A 1 118 ? 18.609 26.094 8.562 1 94.88 118 THR A N 1
ATOM 901 C CA . THR A 1 118 ? 19.984 25.703 8.828 1 94.88 118 THR A CA 1
ATOM 902 C C . THR A 1 118 ? 20.703 25.359 7.523 1 94.88 118 THR A C 1
ATOM 904 O O . THR A 1 118 ? 20.078 25.062 6.512 1 94.88 118 THR A O 1
ATOM 907 N N . GLN A 1 119 ? 21.984 25.406 7.605 1 93.5 119 GLN A N 1
ATOM 908 C CA . GLN A 1 119 ? 22.797 25 6.461 1 93.5 119 GLN A CA 1
ATOM 909 C C . GLN A 1 119 ? 22.516 23.547 6.09 1 93.5 119 GLN A C 1
ATOM 911 O O . GLN A 1 119 ? 22.469 23.203 4.906 1 93.5 119 GLN A O 1
ATOM 916 N N . ALA A 1 120 ? 22.328 22.688 7.055 1 91.75 120 ALA A N 1
ATOM 917 C CA . ALA A 1 120 ? 22.047 21.281 6.828 1 91.75 120 ALA A CA 1
ATOM 918 C C . ALA A 1 120 ? 20.75 21.094 6.055 1 91.75 120 ALA A C 1
ATOM 920 O O . ALA A 1 120 ? 20.672 20.281 5.129 1 91.75 120 ALA A O 1
ATOM 921 N N . PHE A 1 121 ? 19.75 21.875 6.465 1 94.81 121 PHE A N 1
ATOM 922 C CA . PHE A 1 121 ? 18.469 21.828 5.773 1 94.81 121 PHE A CA 1
ATOM 923 C C . PHE A 1 121 ? 18.625 22.219 4.312 1 94.81 121 PHE A C 1
ATOM 925 O O . PHE A 1 121 ? 18.094 21.562 3.42 1 94.81 121 PHE A O 1
ATOM 932 N N . LEU A 1 122 ? 19.312 23.297 4.102 1 95.12 122 LEU A N 1
ATOM 933 C CA . LEU A 1 122 ? 19.5 23.828 2.756 1 95.12 122 LEU A CA 1
ATOM 934 C C . LEU A 1 122 ? 20.266 22.844 1.881 1 95.12 122 LEU A C 1
ATOM 936 O O . LEU A 1 122 ? 19.859 22.578 0.743 1 95.12 122 LEU A O 1
ATOM 940 N N . ARG A 1 123 ? 21.281 22.219 2.396 1 91.19 123 ARG A N 1
ATOM 941 C CA . ARG A 1 123 ? 22.078 21.25 1.643 1 91.19 123 ARG A CA 1
ATOM 942 C C . ARG A 1 123 ? 21.266 19.984 1.349 1 91.19 123 ARG A C 1
ATOM 944 O O . ARG A 1 123 ? 21.312 19.469 0.235 1 91.19 123 ARG A O 1
ATOM 951 N N . ARG A 1 124 ? 20.547 19.562 2.283 1 92.88 124 ARG A N 1
ATOM 952 C CA . ARG A 1 124 ? 19.688 18.375 2.146 1 92.88 124 ARG A CA 1
ATOM 953 C C . ARG A 1 124 ? 18.688 18.562 1.016 1 92.88 124 ARG A C 1
ATOM 955 O O . ARG A 1 124 ? 18.406 17.625 0.261 1 92.88 124 ARG A O 1
ATOM 962 N N . ASN A 1 125 ? 18.156 19.719 0.914 1 95 125 ASN A N 1
ATOM 963 C CA . ASN A 1 125 ? 17.047 19.953 -0.009 1 95 125 ASN A CA 1
ATOM 964 C C . ASN A 1 125 ? 17.531 20.578 -1.314 1 95 125 ASN A C 1
ATOM 966 O O . ASN A 1 125 ? 16.719 20.875 -2.197 1 95 125 ASN A O 1
ATOM 970 N N . ALA A 1 126 ? 18.875 20.75 -1.481 1 93.75 126 ALA A N 1
ATOM 971 C CA . ALA A 1 126 ? 19.438 21.453 -2.633 1 93.75 126 ALA A CA 1
ATOM 972 C C . ALA A 1 126 ? 19.391 20.562 -3.881 1 93.75 126 ALA A C 1
ATOM 974 O O . ALA A 1 126 ? 19.359 21.078 -5.004 1 93.75 126 ALA A O 1
ATOM 975 N N . THR A 1 127 ? 19.5 19.25 -3.623 1 89.81 127 THR A N 1
ATOM 976 C CA . THR A 1 127 ? 19.547 18.312 -4.734 1 89.81 127 THR A CA 1
ATOM 977 C C . THR A 1 127 ? 18.703 17.078 -4.434 1 89.81 127 THR A C 1
ATOM 979 O O . THR A 1 127 ? 18.375 16.797 -3.275 1 89.81 127 THR A O 1
ATOM 982 N N . LEU A 1 128 ? 18.312 16.422 -5.52 1 87.19 128 LEU A N 1
ATOM 983 C CA . LEU A 1 128 ? 17.625 15.141 -5.363 1 87.19 128 LEU A CA 1
ATOM 984 C C . LEU A 1 128 ? 18.469 14.164 -4.535 1 87.19 128 LEU A C 1
ATOM 986 O O . LEU A 1 128 ? 17.938 13.453 -3.686 1 87.19 128 LEU A O 1
ATOM 990 N N . GLN A 1 129 ? 19.734 14.172 -4.742 1 85.81 129 GLN A N 1
ATOM 991 C CA . GLN A 1 129 ? 20.641 13.281 -4.023 1 85.81 129 GLN A CA 1
ATOM 992 C C . GLN A 1 129 ? 20.641 13.586 -2.529 1 85.81 129 GLN A C 1
ATOM 994 O O . GLN A 1 129 ? 20.656 12.672 -1.701 1 85.81 129 GLN A O 1
ATOM 999 N N . GLY A 1 130 ? 20.703 14.844 -2.219 1 88.88 130 GLY A N 1
ATOM 1000 C CA . GLY A 1 130 ? 20.672 15.242 -0.819 1 88.88 130 GLY A CA 1
ATOM 1001 C C . GLY A 1 130 ? 19.422 14.789 -0.099 1 88.88 130 GLY A C 1
ATOM 1002 O O . GLY A 1 130 ? 19.484 14.289 1.027 1 88.88 130 GLY A O 1
ATOM 1003 N N . ARG A 1 131 ? 18.266 14.969 -0.743 1 90.56 131 ARG A N 1
ATOM 1004 C CA . ARG A 1 131 ? 16.984 14.562 -0.166 1 90.56 131 ARG A CA 1
ATOM 1005 C C . ARG A 1 131 ? 16.906 13.047 0.004 1 90.56 131 ARG A C 1
ATOM 1007 O O . ARG A 1 131 ? 16.438 12.555 1.026 1 90.56 131 ARG A O 1
ATOM 1014 N N . ARG A 1 132 ? 17.406 12.312 -0.891 1 88.12 132 ARG A N 1
ATOM 1015 C CA . ARG A 1 132 ? 17.422 10.852 -0.834 1 88.12 132 ARG A CA 1
ATOM 1016 C C . ARG A 1 132 ? 18.359 10.359 0.274 1 88.12 132 ARG A C 1
ATOM 1018 O O . ARG A 1 132 ? 18.031 9.406 0.981 1 88.12 132 ARG A O 1
ATOM 1025 N N . HIS A 1 133 ? 19.469 11.039 0.333 1 88 133 HIS A N 1
ATOM 1026 C CA . HIS A 1 133 ? 20.422 10.672 1.368 1 88 133 HIS A CA 1
ATOM 1027 C C . HIS A 1 133 ? 19.828 10.852 2.762 1 88 133 HIS A C 1
ATOM 1029 O O . HIS A 1 133 ? 20.016 10 3.633 1 88 133 HIS A O 1
ATOM 1035 N N . PHE A 1 134 ? 19.156 11.938 2.898 1 87.62 134 PHE A N 1
ATOM 1036 C CA . PHE A 1 134 ? 18.562 12.242 4.191 1 87.62 134 PHE A CA 1
ATOM 1037 C C . PHE A 1 134 ? 17.594 11.141 4.613 1 87.62 134 PHE A C 1
ATOM 1039 O O . PHE A 1 134 ? 17.5 10.812 5.797 1 87.62 134 PHE A O 1
ATOM 1046 N N . ARG A 1 135 ? 16.922 10.523 3.648 1 86.94 135 ARG A N 1
ATOM 1047 C CA . ARG A 1 135 ? 15.922 9.5 3.947 1 86.94 135 ARG A CA 1
ATOM 1048 C C . ARG A 1 135 ? 16.469 8.102 3.691 1 86.94 135 ARG A C 1
ATOM 1050 O O . ARG A 1 135 ? 15.711 7.133 3.643 1 86.94 135 ARG A O 1
ATOM 1057 N N . HIS A 1 136 ? 17.719 8.008 3.463 1 81.69 136 HIS A N 1
ATOM 1058 C CA . HIS A 1 136 ? 18.422 6.758 3.234 1 81.69 136 HIS A CA 1
ATOM 1059 C C . HIS A 1 136 ? 17.844 6.004 2.043 1 81.69 136 HIS A C 1
ATOM 1061 O O . HIS A 1 136 ? 17.719 4.777 2.08 1 81.69 136 HIS A O 1
ATOM 1067 N N . LEU A 1 137 ? 17.422 6.672 1.133 1 78.56 137 LEU A N 1
ATOM 1068 C CA . LEU A 1 137 ? 16.891 6.094 -0.092 1 78.56 137 LEU A CA 1
ATOM 1069 C C . LEU A 1 137 ? 17.984 5.883 -1.126 1 78.56 137 LEU A C 1
ATOM 1071 O O . LEU A 1 137 ? 17.734 5.348 -2.209 1 78.56 137 LEU A O 1
ATOM 1075 N N . ASP A 1 138 ? 19.188 6.27 -0.753 1 79.44 138 ASP A N 1
ATOM 1076 C CA . ASP A 1 138 ? 20.312 6.137 -1.677 1 79.44 138 ASP A CA 1
ATOM 1077 C C . ASP A 1 138 ? 21.188 4.934 -1.315 1 79.44 138 ASP A C 1
ATOM 1079 O O . ASP A 1 138 ? 22.234 4.711 -1.93 1 79.44 138 ASP A O 1
ATOM 1083 N N . MET A 1 139 ? 20.766 4.211 -0.377 1 80.25 139 MET A N 1
ATOM 1084 C CA . MET A 1 139 ? 21.547 3.037 0.01 1 80.25 139 MET A CA 1
ATOM 1085 C C . MET A 1 139 ? 21.516 1.985 -1.095 1 80.25 139 MET A C 1
ATOM 1087 O O . MET A 1 139 ? 20.484 1.741 -1.71 1 80.25 139 MET A O 1
ATOM 1091 N N . HIS A 1 140 ? 22.672 1.474 -1.335 1 84.12 140 HIS A N 1
ATOM 1092 C CA . HIS A 1 140 ? 22.797 0.483 -2.398 1 84.12 140 HIS A CA 1
ATOM 1093 C C . HIS A 1 140 ? 22.703 -0.935 -1.845 1 84.12 140 HIS A C 1
ATOM 1095 O O . HIS A 1 140 ? 23.141 -1.196 -0.723 1 84.12 140 HIS A O 1
ATOM 1101 N N . TYR A 1 141 ? 22.047 -1.742 -2.561 1 92.25 141 TYR A N 1
ATOM 1102 C CA . TYR A 1 141 ? 21.984 -3.162 -2.232 1 92.25 141 TYR A CA 1
ATOM 1103 C C . TYR A 1 141 ? 22.938 -3.967 -3.113 1 92.25 141 TYR A C 1
ATOM 1105 O O . TYR A 1 141 ? 23.391 -3.482 -4.152 1 92.25 141 TYR A O 1
ATOM 1113 N N . THR A 1 142 ? 23.266 -5.152 -2.67 1 94.38 142 THR A N 1
ATOM 1114 C CA . THR A 1 142 ? 24.125 -6.059 -3.422 1 94.38 142 THR A CA 1
ATOM 1115 C C . THR A 1 142 ? 23.281 -7.105 -4.16 1 94.38 142 THR A C 1
ATOM 1117 O O . THR A 1 142 ? 22.469 -7.793 -3.551 1 94.38 142 THR A O 1
ATOM 1120 N N . LEU A 1 143 ? 23.5 -7.148 -5.445 1 96.44 143 LEU A N 1
ATOM 1121 C CA . LEU A 1 143 ? 22.859 -8.195 -6.238 1 96.44 143 LEU A CA 1
ATOM 1122 C C . LEU A 1 143 ? 23.578 -9.523 -6.066 1 96.44 143 LEU A C 1
ATOM 1124 O O . LEU A 1 143 ? 24.812 -9.562 -5.965 1 96.44 143 LEU A O 1
ATOM 1128 N N . TRP A 1 144 ? 22.797 -10.586 -6.113 1 97.31 144 TRP A N 1
ATOM 1129 C CA . TRP A 1 144 ? 23.375 -11.898 -5.816 1 97.31 144 TRP A CA 1
ATOM 1130 C C . TRP A 1 144 ? 24.312 -12.352 -6.938 1 97.31 144 TRP A C 1
ATOM 1132 O O . TRP A 1 144 ? 25.172 -13.203 -6.727 1 97.31 144 TRP A O 1
ATOM 1142 N N . ASP A 1 145 ? 24.109 -11.82 -8.156 1 93.75 145 ASP A N 1
ATOM 1143 C CA . ASP A 1 145 ? 24.969 -12.219 -9.266 1 93.75 145 AS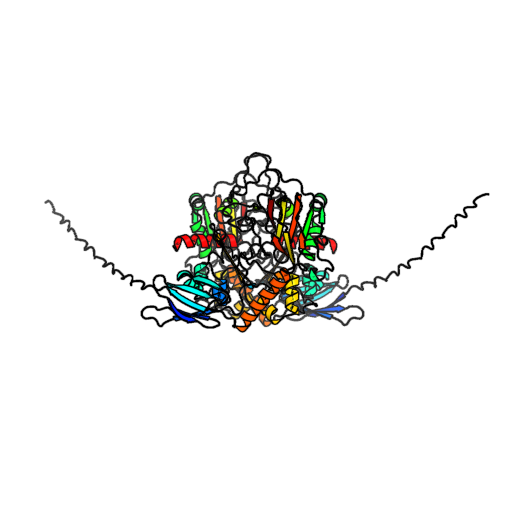P A CA 1
ATOM 1144 C C . ASP A 1 145 ? 26.359 -11.602 -9.133 1 93.75 145 ASP A C 1
ATOM 1146 O O . ASP A 1 145 ? 27.281 -11.938 -9.891 1 93.75 145 ASP A O 1
ATOM 1150 N N . LYS A 1 146 ? 26.562 -10.703 -8.195 1 90.62 146 LYS A N 1
ATOM 1151 C CA . LYS A 1 146 ? 27.859 -10.094 -7.934 1 90.62 146 LYS A CA 1
ATOM 1152 C C . LYS A 1 146 ? 28.609 -10.844 -6.844 1 90.62 146 LYS A C 1
ATOM 1154 O O . LYS A 1 146 ? 29.766 -10.531 -6.551 1 90.62 146 LYS A O 1
ATOM 1159 N N . VAL A 1 147 ? 27.953 -11.797 -6.34 1 89.44 147 VAL A N 1
ATOM 1160 C CA . VAL A 1 147 ? 28.578 -12.641 -5.328 1 89.44 147 VAL A CA 1
ATOM 1161 C C . VAL A 1 147 ? 29.312 -13.805 -5.996 1 89.44 147 VAL A C 1
ATOM 1163 O O . VAL A 1 147 ? 28.719 -14.531 -6.801 1 89.44 147 VAL A O 1
ATOM 1166 N N . PRO A 1 148 ? 30.562 -14.047 -5.812 1 86.31 148 PRO A N 1
ATOM 1167 C CA . PRO A 1 148 ? 31.344 -15.062 -6.523 1 86.31 148 PRO A CA 1
ATOM 1168 C C . PRO A 1 148 ? 30.781 -16.469 -6.328 1 86.31 148 PRO A C 1
ATOM 1170 O O . PRO A 1 148 ? 30.688 -17.25 -7.289 1 86.31 148 PRO A O 1
ATOM 1173 N N . LYS A 1 149 ? 30.531 -16.906 -5.113 1 89.19 149 LYS A N 1
ATOM 1174 C CA . LYS A 1 149 ? 29.969 -18.234 -4.844 1 89.19 149 LYS A CA 1
ATOM 1175 C C . LYS A 1 149 ? 28.672 -18.125 -4.039 1 89.19 149 LYS A C 1
ATOM 1177 O O . LYS A 1 149 ? 28.719 -18.016 -2.811 1 89.19 149 LYS A O 1
ATOM 1182 N N . LEU A 1 150 ? 27.609 -18.25 -4.914 1 92.94 150 LEU A N 1
ATOM 1183 C CA . LEU A 1 150 ? 26.328 -18.125 -4.254 1 92.94 150 LEU A CA 1
ATOM 1184 C C . LEU A 1 150 ? 25.969 -19.391 -3.479 1 92.94 150 LEU A C 1
ATOM 1186 O O . LEU A 1 150 ? 25.938 -20.484 -4.051 1 92.94 150 LEU A O 1
ATOM 1190 N N . SER A 1 151 ? 25.875 -19.297 -2.195 1 94 151 SER A N 1
ATOM 1191 C CA . SER A 1 151 ? 25.484 -20.375 -1.286 1 94 151 SER A CA 1
ATOM 1192 C C . SER A 1 151 ? 24.828 -19.812 -0.021 1 94 151 SER A C 1
ATOM 1194 O O . SER A 1 151 ? 24.781 -18.594 0.172 1 94 151 SER A O 1
ATOM 1196 N N . ALA A 1 152 ? 24.391 -20.703 0.764 1 94.62 152 ALA A N 1
ATOM 1197 C CA . ALA A 1 152 ? 23.766 -20.297 2.016 1 94.62 152 ALA A CA 1
ATOM 1198 C C . ALA A 1 152 ? 24.75 -19.578 2.922 1 94.62 152 ALA A C 1
ATOM 1200 O O . ALA A 1 152 ? 24.344 -18.859 3.85 1 94.62 152 ALA A O 1
ATOM 1201 N N . GLU A 1 153 ? 25.984 -19.672 2.605 1 93.62 153 GLU A N 1
ATOM 1202 C CA . GLU A 1 153 ? 27.047 -19.094 3.434 1 93.62 153 GLU A CA 1
ATOM 1203 C C . GLU A 1 153 ? 27.047 -17.562 3.336 1 93.62 153 GLU A C 1
ATOM 1205 O O . GLU A 1 153 ? 27.594 -16.891 4.211 1 93.62 153 GLU A O 1
ATOM 1210 N N . ILE A 1 154 ? 26.484 -17.047 2.359 1 94.44 154 ILE A N 1
ATOM 1211 C CA . ILE A 1 154 ? 26.531 -15.594 2.172 1 94.44 154 ILE A CA 1
ATOM 1212 C C . ILE A 1 154 ? 25.469 -14.93 3.061 1 94.44 154 ILE A C 1
ATOM 1214 O O . ILE A 1 154 ? 25.5 -13.711 3.246 1 94.44 154 ILE A O 1
ATOM 1218 N N . ILE A 1 155 ? 24.484 -15.719 3.521 1 97.12 155 ILE A N 1
ATOM 1219 C CA . ILE A 1 155 ? 23.391 -15.172 4.312 1 97.12 155 ILE A CA 1
ATOM 1220 C C . ILE A 1 155 ? 23.906 -14.711 5.672 1 97.12 155 ILE A C 1
ATOM 1222 O O . ILE A 1 155 ? 24.641 -15.445 6.348 1 97.12 155 ILE A O 1
ATOM 1226 N N . HIS A 1 156 ? 23.562 -13.445 6.027 1 97.44 156 HIS A N 1
ATOM 1227 C CA . HIS A 1 156 ? 23.906 -12.945 7.355 1 97.44 156 HIS A CA 1
ATOM 1228 C C . HIS A 1 156 ? 23.25 -13.797 8.445 1 97.44 156 HIS A C 1
ATOM 1230 O O . HIS A 1 156 ? 22.031 -13.914 8.5 1 97.44 156 HIS A O 1
ATOM 1236 N N . LYS A 1 157 ? 24.109 -14.383 9.312 1 97.94 157 LYS A N 1
ATOM 1237 C CA . LYS A 1 157 ? 23.656 -15.227 10.406 1 97.94 157 LYS A CA 1
ATOM 1238 C C . LYS A 1 157 ? 23.922 -14.57 11.758 1 97.94 157 LYS A C 1
ATOM 1240 O O . LYS A 1 157 ? 24.984 -13.977 11.969 1 97.94 157 LYS A O 1
ATOM 1245 N N . ILE A 1 158 ? 22.859 -14.578 12.625 1 98.56 158 ILE A N 1
ATOM 1246 C CA . ILE A 1 158 ? 23.016 -13.984 13.953 1 98.56 158 ILE A CA 1
ATOM 1247 C C . ILE A 1 158 ? 22.328 -14.867 14.992 1 98.56 158 ILE A C 1
ATOM 1249 O O . ILE A 1 158 ? 21.297 -15.492 14.711 1 98.56 158 ILE A O 1
ATOM 1253 N N . GLU A 1 159 ? 22.906 -14.953 16.188 1 98.5 159 GLU A N 1
ATOM 1254 C CA . GLU A 1 159 ? 22.281 -15.648 17.312 1 98.5 159 GLU A CA 1
ATOM 1255 C C . GLU A 1 159 ? 21.062 -14.898 17.812 1 98.5 159 GLU A C 1
ATOM 1257 O O . GLU A 1 159 ? 21.078 -13.664 17.906 1 98.5 159 GLU A O 1
ATOM 1262 N N . TYR A 1 160 ? 20.031 -15.695 18.156 1 98.25 160 TYR A N 1
ATOM 1263 C CA . TYR A 1 160 ? 18.812 -15.094 18.672 1 98.25 160 TYR A CA 1
ATOM 1264 C C . TYR A 1 160 ? 19.109 -14.125 19.812 1 98.25 160 TYR A C 1
ATOM 1266 O O . TYR A 1 160 ? 18.578 -13.016 19.844 1 98.25 160 TYR A O 1
ATOM 1274 N N . LYS A 1 161 ? 19.953 -14.461 20.75 1 97.69 161 LYS A N 1
ATOM 12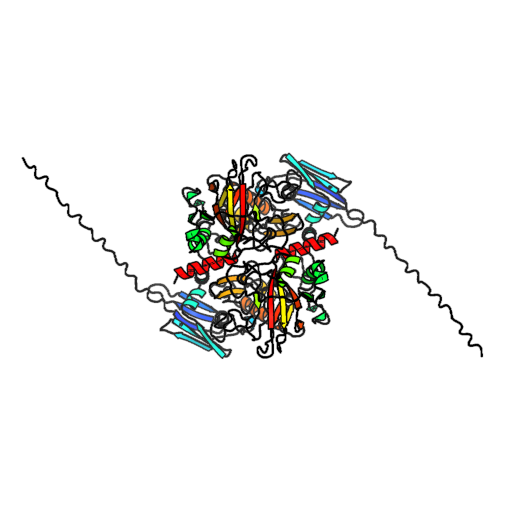75 C CA . LYS A 1 161 ? 20.281 -13.641 21.922 1 97.69 161 LYS A CA 1
ATOM 1276 C C . LYS A 1 161 ? 20.875 -12.297 21.5 1 97.69 161 LYS A C 1
ATOM 1278 O O . LYS A 1 161 ? 20.516 -11.258 22.047 1 97.69 161 LYS A O 1
ATOM 1283 N N . ASP A 1 162 ? 21.703 -12.328 20.5 1 98.25 162 ASP A N 1
ATOM 1284 C CA . ASP A 1 162 ? 22.312 -11.094 20 1 98.25 162 ASP A CA 1
ATOM 1285 C C . ASP A 1 162 ? 21.297 -10.25 19.234 1 98.25 162 ASP A C 1
ATOM 1287 O O . ASP A 1 162 ? 21.297 -9.023 19.344 1 98.25 162 ASP A O 1
ATOM 1291 N N . PHE A 1 163 ? 20.5 -10.945 18.469 1 98.19 163 PHE A N 1
ATOM 1292 C CA . PHE A 1 163 ? 19.469 -10.266 17.688 1 98.19 163 PHE A CA 1
ATOM 1293 C C . PHE A 1 163 ? 18.516 -9.5 18.594 1 98.19 163 PHE A C 1
ATOM 1295 O O . PHE A 1 163 ? 18.172 -8.352 18.312 1 98.19 163 PHE A O 1
ATOM 1302 N N . ILE A 1 164 ? 18.016 -10.133 19.641 1 96.62 164 ILE A N 1
ATOM 1303 C CA . ILE A 1 164 ? 17.031 -9.531 20.531 1 96.62 164 ILE A CA 1
ATOM 1304 C C . ILE A 1 164 ? 17.641 -8.289 21.188 1 96.62 164 ILE A C 1
ATOM 1306 O O . ILE A 1 164 ? 16.922 -7.312 21.438 1 96.62 164 ILE A O 1
ATOM 1310 N N . GLU A 1 165 ? 18.906 -8.297 21.422 1 96.56 165 GLU A N 1
ATOM 1311 C CA . GLU A 1 165 ? 19.594 -7.148 22.016 1 96.56 165 GLU A CA 1
ATOM 1312 C C . GLU A 1 165 ? 19.719 -6.008 21.016 1 96.56 165 GLU A C 1
ATOM 1314 O O . GLU A 1 165 ? 19.531 -4.84 21.375 1 96.56 165 GLU A O 1
ATOM 1319 N N . ASN A 1 166 ? 20.031 -6.41 19.875 1 96.25 166 ASN A N 1
ATOM 1320 C CA . ASN A 1 166 ? 20.203 -5.41 18.828 1 96.25 166 ASN A CA 1
ATOM 1321 C C . ASN A 1 166 ? 19.875 -5.977 17.453 1 96.25 166 ASN A C 1
ATOM 1323 O O . ASN A 1 166 ? 20.688 -6.688 16.859 1 96.25 166 ASN A O 1
ATOM 1327 N N . PRO A 1 167 ? 18.781 -5.539 16.875 1 97.44 167 PRO A N 1
ATOM 1328 C CA . PRO A 1 167 ? 18.328 -6.125 15.602 1 97.44 167 PRO A CA 1
ATOM 1329 C C . PRO A 1 167 ? 18.953 -5.438 14.391 1 97.44 167 PRO A C 1
ATOM 1331 O O . PRO A 1 167 ? 18.703 -5.84 13.25 1 97.44 167 PRO A O 1
ATOM 1334 N N . ASN A 1 168 ? 19.812 -4.43 14.5 1 96.5 168 ASN A N 1
ATOM 1335 C CA . ASN A 1 168 ? 20.219 -3.525 13.43 1 96.5 168 ASN A CA 1
ATOM 1336 C C . ASN A 1 168 ? 21 -4.254 12.336 1 96.5 168 ASN A C 1
ATOM 1338 O O . ASN A 1 168 ? 20.875 -3.924 11.156 1 96.5 168 ASN A O 1
ATOM 1342 N N . SER A 1 169 ? 21.781 -5.25 12.727 1 97.25 169 SER A N 1
ATOM 1343 C CA . SER A 1 169 ? 22.547 -5.973 11.711 1 97.25 169 SER A CA 1
ATOM 1344 C C . SER A 1 169 ? 21.625 -6.75 10.781 1 97.25 169 SER A C 1
ATOM 1346 O O . SER A 1 169 ? 21.906 -6.871 9.586 1 97.25 169 SER A O 1
ATOM 1348 N N . VAL A 1 170 ? 20.562 -7.324 11.312 1 98.56 170 VAL A N 1
ATOM 1349 C CA . VAL A 1 170 ? 19.594 -8.047 10.5 1 98.56 170 VAL A CA 1
ATOM 1350 C C . VAL A 1 170 ? 18.859 -7.066 9.586 1 98.56 170 VAL A C 1
ATOM 1352 O O . VAL A 1 170 ? 18.672 -7.336 8.398 1 98.56 170 VAL A O 1
ATOM 1355 N N . VAL A 1 171 ? 18.516 -5.887 10.156 1 98.12 171 VAL A N 1
ATOM 1356 C CA . VAL A 1 171 ? 17.828 -4.848 9.391 1 98.12 171 VAL A CA 1
ATOM 1357 C C . VAL A 1 171 ? 18.688 -4.414 8.211 1 98.12 171 VAL A C 1
ATOM 1359 O O . VAL A 1 171 ? 18.203 -4.305 7.086 1 98.12 171 VAL A O 1
ATOM 1362 N N . GLN A 1 172 ? 19.922 -4.281 8.453 1 96.81 172 GLN A N 1
ATOM 1363 C CA . GLN A 1 172 ? 20.859 -3.877 7.406 1 96.81 172 GLN A CA 1
ATOM 1364 C C . GLN A 1 172 ? 21.047 -4.992 6.387 1 96.81 172 GLN A C 1
ATOM 1366 O O . GLN A 1 172 ? 21.109 -4.734 5.18 1 96.81 172 GLN A O 1
ATOM 1371 N N . ALA A 1 173 ? 21.172 -6.215 6.844 1 98.12 173 ALA A N 1
ATOM 1372 C CA . ALA A 1 173 ? 21.375 -7.359 5.957 1 98.12 173 ALA A CA 1
ATOM 1373 C C . ALA A 1 173 ? 20.188 -7.52 5.004 1 98.12 173 ALA A C 1
ATOM 1375 O O . ALA A 1 173 ? 20.375 -7.871 3.834 1 98.12 173 ALA A O 1
ATOM 1376 N N . LEU A 1 174 ? 19.031 -7.324 5.512 1 98.44 174 LEU A N 1
ATOM 1377 C CA . LEU A 1 174 ? 17.828 -7.391 4.68 1 98.44 174 LEU A CA 1
ATOM 1378 C C . LEU A 1 174 ? 17.875 -6.355 3.562 1 98.44 174 LEU A C 1
ATOM 1380 O O . LEU A 1 174 ? 17.469 -6.633 2.432 1 98.44 174 LEU A O 1
ATOM 1384 N N . HIS A 1 175 ? 18.344 -5.168 3.918 1 96.75 175 HIS A N 1
ATOM 1385 C CA . HIS A 1 175 ? 18.516 -4.168 2.873 1 96.75 175 HIS A CA 1
ATOM 1386 C C . HIS A 1 175 ? 19.578 -4.586 1.875 1 96.75 175 HIS A C 1
ATOM 1388 O O . HIS A 1 175 ? 19.359 -4.527 0.662 1 96.75 175 HIS A O 1
ATOM 1394 N N . ASP A 1 176 ? 20.719 -5.051 2.352 1 96.12 176 ASP A N 1
ATOM 1395 C CA . ASP A 1 176 ? 21.906 -5.285 1.535 1 96.12 176 ASP A CA 1
ATOM 1396 C C . ASP A 1 176 ? 21.719 -6.5 0.629 1 96.12 176 ASP A C 1
ATOM 1398 O O . ASP A 1 176 ? 22.047 -6.453 -0.558 1 96.12 176 ASP A O 1
ATOM 1402 N N . LEU A 1 177 ? 21.156 -7.582 1.237 1 97.31 177 LEU A N 1
ATOM 1403 C CA . LEU A 1 177 ? 21.141 -8.852 0.521 1 97.31 177 LEU A CA 1
ATOM 1404 C C . LEU A 1 177 ? 19.719 -9.367 0.341 1 97.31 177 LEU A C 1
ATOM 1406 O O . LEU A 1 177 ? 19.484 -10.281 -0.454 1 97.31 177 LEU A O 1
ATOM 1410 N N . GLY A 1 178 ? 18.812 -8.859 1.041 1 98.31 178 GLY A N 1
ATOM 1411 C CA . GLY A 1 178 ? 17.422 -9.266 0.917 1 98.31 178 GLY A CA 1
ATOM 1412 C C . GLY A 1 178 ? 17.078 -10.5 1.736 1 98.31 178 GLY A C 1
ATOM 1413 O O . GLY A 1 178 ? 15.977 -11.039 1.63 1 98.31 178 GLY A O 1
ATOM 1414 N N . ILE A 1 179 ? 18 -10.984 2.623 1 98.75 179 ILE A N 1
ATOM 1415 C CA . ILE A 1 179 ? 17.781 -12.203 3.391 1 98.75 179 ILE A CA 1
ATOM 1416 C C . ILE A 1 179 ? 18.688 -12.219 4.617 1 98.75 179 ILE A C 1
ATOM 1418 O O . ILE A 1 179 ? 19.797 -11.664 4.59 1 98.75 179 ILE A O 1
ATOM 1422 N N . ALA A 1 180 ? 18.234 -12.727 5.68 1 98.81 180 ALA A N 1
ATOM 1423 C CA . ALA A 1 180 ? 18.969 -12.922 6.922 1 98.81 180 ALA A CA 1
ATOM 1424 C C . ALA A 1 180 ? 18.5 -14.18 7.648 1 98.81 180 ALA A C 1
ATOM 1426 O O . ALA A 1 180 ? 17.469 -14.75 7.316 1 98.81 180 ALA A O 1
ATOM 1427 N N . TYR A 1 181 ? 19.312 -14.656 8.547 1 98.5 181 TYR A N 1
ATOM 1428 C CA . TYR A 1 181 ? 19.078 -15.922 9.227 1 98.5 181 TYR A CA 1
ATOM 1429 C C . TYR A 1 181 ? 19.391 -15.812 10.711 1 98.5 181 TYR A C 1
ATOM 1431 O O . TYR A 1 181 ? 20.5 -15.445 11.102 1 98.5 181 TYR A O 1
ATOM 1439 N N . ILE A 1 182 ? 18.359 -16.078 11.57 1 98.75 182 ILE A N 1
ATOM 1440 C CA . ILE A 1 182 ? 18.531 -16.109 13.016 1 98.75 182 ILE A CA 1
ATOM 1441 C C . ILE A 1 182 ? 18.609 -17.547 13.508 1 98.75 182 ILE A C 1
ATOM 1443 O O . ILE A 1 182 ? 17.75 -18.359 13.188 1 98.75 182 ILE A O 1
ATOM 1447 N N . VAL A 1 183 ? 19.641 -17.859 14.297 1 98.25 183 VAL A N 1
ATOM 1448 C CA . VAL A 1 183 ? 19.844 -19.234 14.773 1 98.25 183 VAL A CA 1
ATOM 1449 C C . VAL A 1 183 ? 19.641 -19.281 16.281 1 98.25 183 VAL A C 1
ATOM 1451 O O . VAL A 1 183 ? 19.672 -18.266 16.953 1 98.25 183 VAL A O 1
ATOM 1454 N N . ASN A 1 184 ? 19.312 -20.484 16.766 1 98 184 ASN A N 1
ATOM 1455 C CA . ASN A 1 184 ? 19.141 -20.781 18.188 1 98 184 ASN A CA 1
ATOM 1456 C C . ASN A 1 184 ? 17.953 -20.016 18.781 1 98 184 ASN A C 1
ATOM 1458 O O . ASN A 1 184 ? 18.078 -19.438 19.859 1 98 184 ASN A O 1
ATOM 1462 N N . VAL A 1 185 ? 16.922 -19.938 17.984 1 97.5 185 VAL A N 1
ATOM 1463 C CA . VAL A 1 185 ? 15.656 -19.422 18.5 1 97.5 185 VAL A CA 1
ATOM 1464 C C . VAL A 1 185 ? 15.125 -20.359 19.578 1 97.5 185 VAL A C 1
ATOM 1466 O O . VAL A 1 185 ? 15.117 -21.578 19.406 1 97.5 185 VAL A O 1
ATOM 1469 N N . PRO A 1 186 ? 14.664 -19.812 20.719 1 93.94 186 PRO A N 1
ATOM 1470 C CA . PRO A 1 186 ? 14.102 -20.688 21.75 1 93.94 186 PRO A CA 1
ATOM 1471 C C . PRO A 1 186 ? 12.961 -21.547 21.219 1 93.94 186 PRO A C 1
ATOM 1473 O O . PRO A 1 186 ? 12.195 -21.125 20.359 1 93.94 186 PRO A O 1
ATOM 1476 N N . GLU A 1 187 ? 12.836 -22.703 21.797 1 88.31 187 GLU A N 1
ATOM 1477 C CA . GLU A 1 187 ? 11.828 -23.656 21.359 1 88.31 187 GLU A CA 1
ATOM 1478 C C . GLU A 1 187 ? 10.414 -23.109 21.531 1 88.31 187 GLU A C 1
ATOM 1480 O O . GLU A 1 187 ? 10.102 -22.531 22.578 1 88.31 187 GLU A O 1
ATOM 1485 N N . GLN A 1 188 ? 9.703 -23.156 20.453 1 83.19 188 GLN A N 1
ATOM 1486 C CA . GLN A 1 188 ? 8.289 -22.797 20.531 1 83.19 188 GLN A CA 1
ATOM 1487 C C . GLN A 1 188 ? 7.496 -23.859 21.297 1 83.19 188 GLN A C 1
ATOM 1489 O O . GLN A 1 188 ? 7.484 -25.031 20.922 1 83.19 188 GLN A O 1
ATOM 1494 N N . THR A 1 189 ? 7.039 -23.453 22.453 1 70.56 189 THR A N 1
ATOM 1495 C CA . THR A 1 189 ? 6.27 -24.406 23.25 1 70.56 189 THR A CA 1
ATOM 1496 C C . THR A 1 189 ? 4.777 -24.109 23.141 1 70.56 189 THR A C 1
ATOM 1498 O O . THR A 1 189 ? 4.363 -22.953 23.062 1 70.56 189 THR A O 1
ATOM 1501 N N . GLY A 1 190 ? 3.885 -25.156 22.906 1 58.78 190 GLY A N 1
ATOM 1502 C CA . GLY A 1 190 ? 2.434 -25.047 22.891 1 58.78 190 GLY A CA 1
ATOM 1503 C C . GLY A 1 190 ? 1.862 -24.938 21.484 1 58.78 190 GLY A C 1
ATOM 1504 O O . GLY A 1 190 ? 2.529 -24.438 20.578 1 58.78 190 GLY A O 1
ATOM 1505 N N . ILE A 1 191 ? 1.001 -25.922 21.125 1 52.59 191 ILE A N 1
ATOM 1506 C CA . ILE A 1 191 ? 0.317 -25.875 19.844 1 52.59 191 ILE A CA 1
ATOM 1507 C C . ILE A 1 191 ? -0.521 -24.594 19.75 1 52.59 191 ILE A C 1
ATOM 1509 O O . ILE A 1 191 ? -1.315 -24.297 20.656 1 52.59 191 ILE A O 1
ATOM 1513 N N . ILE A 1 192 ? 0.045 -23.656 19.031 1 52.78 192 ILE A N 1
ATOM 1514 C CA . ILE A 1 192 ? -0.797 -22.484 18.75 1 52.78 192 ILE A CA 1
ATOM 1515 C C . ILE A 1 192 ? -1.814 -22.828 17.672 1 52.78 192 ILE A C 1
ATOM 1517 O O . ILE A 1 192 ? -1.44 -23.156 16.547 1 52.78 192 ILE A O 1
ATOM 1521 N N . ASP A 1 193 ? -2.891 -23.453 18 1 49.91 193 ASP A N 1
ATOM 1522 C CA . ASP A 1 193 ? -3.943 -23.812 17.062 1 49.91 193 ASP A CA 1
ATOM 1523 C C . ASP A 1 193 ? -4.477 -22.594 16.312 1 49.91 193 ASP A C 1
ATOM 1525 O O . ASP A 1 193 ? -5.148 -21.75 16.906 1 49.91 193 ASP A O 1
ATOM 1529 N N . ASN A 1 194 ? -3.672 -22.188 15.328 1 50.22 194 ASN A N 1
ATOM 1530 C CA . ASN A 1 194 ? -4.211 -21.125 14.5 1 50.22 194 ASN A CA 1
ATOM 1531 C C . ASN A 1 194 ? -5.348 -21.609 13.617 1 50.22 194 ASN A C 1
ATOM 1533 O O . ASN A 1 194 ? -5.801 -20.906 12.719 1 50.22 194 ASN A O 1
ATOM 1537 N N . THR A 1 195 ? -5.531 -23 13.531 1 40.97 195 THR A N 1
ATOM 1538 C CA . THR A 1 195 ? -6.516 -23.328 12.5 1 40.97 195 THR A CA 1
ATOM 1539 C C . THR A 1 195 ? -7.797 -22.516 12.711 1 40.97 195 THR A C 1
ATOM 1541 O O . THR A 1 195 ? -8.75 -22.656 11.945 1 40.97 195 THR A O 1
ATOM 1544 N N . LYS A 1 196 ? -8.117 -22.188 13.938 1 37.03 196 LYS A N 1
ATOM 1545 C CA . LYS A 1 196 ? -9.352 -21.406 13.977 1 37.03 196 LYS A CA 1
ATOM 1546 C C . LYS A 1 196 ? -9.156 -20.031 13.352 1 37.03 196 LYS A C 1
ATOM 1548 O O . LYS A 1 196 ? -8.32 -19.25 13.82 1 37.03 196 LYS A O 1
ATOM 1553 N N . THR A 1 197 ? -9 -19.953 12.117 1 37.66 197 THR A N 1
ATOM 1554 C CA . THR A 1 197 ? -9.031 -18.719 11.359 1 37.66 197 THR A CA 1
ATOM 1555 C C . THR A 1 197 ? -9.555 -17.562 12.219 1 37.66 197 THR A C 1
ATOM 1557 O O . THR A 1 197 ? -9.461 -16.391 11.828 1 37.66 197 THR A O 1
ATOM 1560 N N . GLY A 1 198 ? -10.75 -17.703 12.945 1 32.38 198 GLY A N 1
ATOM 1561 C CA . GLY A 1 198 ? -11.375 -16.547 13.562 1 32.38 198 GLY A CA 1
ATOM 1562 C C . GLY A 1 198 ? -10.523 -15.891 14.633 1 32.38 198 GLY A C 1
ATOM 1563 O O . GLY A 1 198 ? -9.5 -16.453 15.039 1 32.38 198 GLY A O 1
ATOM 1564 N N . GLY A 1 199 ? -10.914 -14.602 15.117 1 32.56 199 GLY A N 1
ATOM 1565 C CA . GLY A 1 199 ? -10.492 -13.508 15.984 1 32.56 199 GLY A CA 1
ATOM 1566 C C . GLY A 1 199 ? -9.883 -13.984 17.281 1 32.56 199 GLY A C 1
ATOM 1567 O O . GLY A 1 199 ? -9.398 -13.18 18.078 1 32.56 199 GLY A O 1
ATOM 1568 N N . THR A 1 200 ? -10.586 -15.062 17.922 1 31.92 200 THR A N 1
ATOM 1569 C CA . THR A 1 200 ? -10.438 -14.93 19.375 1 31.92 200 THR A CA 1
ATOM 1570 C C . THR A 1 200 ? -9.023 -15.305 19.812 1 31.92 200 THR A C 1
ATOM 1572 O O . THR A 1 200 ? -8.617 -16.469 19.688 1 31.92 200 THR A O 1
ATOM 1575 N N . PHE A 1 201 ? -8.109 -14.469 19.5 1 33.62 201 PHE A N 1
ATOM 1576 C CA . PHE A 1 201 ? -6.793 -14.57 20.125 1 33.62 201 PHE A CA 1
ATOM 1577 C C . PHE A 1 201 ? -6.922 -14.93 21.594 1 33.62 201 PHE A C 1
ATOM 1579 O O . PHE A 1 201 ? -5.922 -14.969 22.328 1 33.62 201 PHE A O 1
ATOM 1586 N N . GLY A 1 202 ? -8.125 -14.766 22.188 1 32.5 202 GLY A N 1
ATOM 1587 C CA . GLY A 1 202 ? -7.992 -14.766 23.641 1 32.5 202 GLY A CA 1
ATOM 1588 C C . GLY A 1 202 ? -7.586 -16.109 24.203 1 32.5 202 GLY A C 1
ATOM 1589 O O . GLY A 1 202 ? -8.391 -17.047 24.25 1 32.5 202 GLY A O 1
ATOM 1590 N N . LEU A 1 203 ? -6.559 -16.781 23.781 1 31.83 203 LEU A N 1
ATOM 1591 C CA . LEU A 1 203 ? -6.328 -17.906 24.672 1 31.83 203 LEU A CA 1
ATOM 1592 C C . LEU A 1 203 ? -6.344 -17.469 26.125 1 31.83 203 LEU A C 1
ATOM 1594 O O . LEU A 1 203 ? -5.609 -16.547 26.5 1 31.83 203 LEU A O 1
ATOM 1598 N N . GLU A 1 204 ? -7.406 -17.531 26.812 1 32.62 204 GLU A N 1
ATOM 1599 C CA . GLU A 1 204 ? -7.566 -17.266 28.234 1 32.62 204 GLU A CA 1
ATOM 1600 C C . GLU A 1 204 ? -6.324 -17.672 29.016 1 32.62 204 GLU A C 1
ATOM 1602 O O . GLU A 1 204 ? -5.785 -16.875 29.797 1 32.62 204 GLU A O 1
ATOM 1607 N N . GLY A 1 205 ? -6.406 -18.938 29.672 1 33.66 205 GLY A N 1
ATOM 1608 C CA . GLY A 1 205 ? -5.906 -19.375 30.969 1 33.66 205 GLY A CA 1
ATOM 1609 C C . GLY A 1 205 ? -4.398 -19.516 31.016 1 33.66 205 GLY A C 1
ATOM 1610 O O . GLY A 1 205 ? -3.779 -19.266 32.062 1 33.66 205 GLY A O 1
ATOM 1611 N N . THR A 1 206 ? -3.855 -20.547 30.375 1 36.97 206 THR A N 1
ATOM 1612 C CA . THR A 1 206 ? -2.484 -20.953 30.672 1 36.97 206 THR A CA 1
ATOM 1613 C C . THR A 1 206 ? -1.496 -19.891 30.188 1 36.97 206 THR A C 1
ATOM 1615 O O . THR A 1 206 ? -1.786 -19.141 29.25 1 36.97 206 THR A O 1
ATOM 1618 N N . ALA A 1 207 ? -0.57 -19.469 30.969 1 40.91 207 ALA A N 1
ATOM 1619 C CA . ALA A 1 207 ? 0.556 -18.609 30.625 1 40.91 207 ALA A CA 1
ATOM 1620 C C . ALA A 1 207 ? 0.906 -18.719 29.141 1 40.91 207 ALA A C 1
ATOM 1622 O O . ALA A 1 207 ? 1.482 -19.719 28.703 1 40.91 207 ALA A O 1
ATOM 1623 N N . GLU A 1 208 ? 0.034 -18.453 28.25 1 49.09 208 GLU A N 1
ATOM 1624 C CA . GLU A 1 208 ? 0.226 -18.641 26.812 1 49.09 208 GLU A CA 1
ATOM 1625 C C . GLU A 1 208 ? 1.626 -18.219 26.391 1 49.09 208 GLU A C 1
ATOM 1627 O O . GLU A 1 208 ? 2.074 -17.109 26.719 1 49.09 208 GLU A O 1
ATOM 1632 N N . LYS A 1 209 ? 2.5 -19.094 26.234 1 63.38 209 LYS A N 1
ATOM 1633 C CA . LYS A 1 209 ? 3.871 -18.969 25.766 1 63.38 209 LYS A CA 1
ATOM 1634 C C . LYS A 1 209 ? 3.932 -18.078 24.516 1 63.38 209 LYS A C 1
ATOM 1636 O O . LYS A 1 209 ? 3.025 -18.125 23.672 1 63.38 209 LYS A O 1
ATOM 1641 N N . PRO A 1 210 ? 4.883 -17.141 24.578 1 75.75 210 PRO A N 1
ATOM 1642 C CA . PRO A 1 210 ? 5.035 -16.203 23.469 1 75.75 210 PRO A CA 1
ATOM 1643 C C . PRO A 1 210 ? 5.199 -16.922 22.125 1 75.75 210 PRO A C 1
ATOM 1645 O O . PRO A 1 210 ? 5.777 -18 22.062 1 75.75 210 PRO A O 1
ATOM 1648 N N . VAL A 1 211 ? 4.52 -16.422 21.109 1 88.38 211 VAL A N 1
ATOM 1649 C CA . VAL A 1 211 ? 4.785 -16.859 19.734 1 88.38 211 VAL A CA 1
ATOM 1650 C C . VAL A 1 211 ? 6.117 -16.281 19.266 1 88.38 211 VAL A C 1
ATOM 1652 O O . VAL A 1 211 ? 6.223 -15.078 19.016 1 88.38 211 VAL A O 1
ATOM 1655 N N . MET A 1 212 ? 7.117 -17.109 19.109 1 93.38 212 MET A N 1
ATOM 1656 C CA . MET A 1 212 ? 8.5 -16.672 18.906 1 93.38 212 MET A CA 1
ATOM 1657 C C . MET A 1 212 ? 8.633 -15.867 17.625 1 93.38 212 MET A C 1
ATOM 1659 O O . MET A 1 212 ? 9.312 -14.844 17.594 1 93.38 212 MET A O 1
ATOM 1663 N N . VAL A 1 213 ? 8.008 -16.297 16.562 1 96.19 213 VAL A N 1
ATOM 1664 C CA . VAL A 1 213 ? 8.156 -15.641 15.266 1 96.19 213 VAL A CA 1
ATOM 1665 C C . VAL A 1 213 ? 7.59 -14.219 15.352 1 96.19 213 VAL A C 1
ATOM 1667 O O . VAL A 1 213 ? 8.109 -13.297 14.719 1 96.19 213 VAL A O 1
ATOM 1670 N N . GLU A 1 214 ? 6.516 -14.008 16.125 1 94.56 214 GLU A N 1
ATOM 1671 C CA . GLU A 1 214 ? 5.957 -12.672 16.328 1 94.56 214 GLU A CA 1
ATOM 1672 C C . GLU A 1 214 ? 6.898 -11.805 17.156 1 94.56 214 GLU A C 1
ATOM 1674 O O . GLU A 1 214 ? 7.023 -10.602 16.906 1 94.56 214 GLU A O 1
ATOM 1679 N N . GLN A 1 215 ? 7.516 -12.422 18.141 1 93.88 215 GLN A N 1
ATOM 1680 C CA . GLN A 1 215 ? 8.484 -11.688 18.938 1 93.88 215 GLN A CA 1
ATOM 1681 C C . GLN A 1 215 ? 9.641 -11.172 18.078 1 93.88 215 GLN A C 1
ATOM 1683 O O . GLN A 1 215 ? 10.086 -10.031 18.25 1 93.88 215 GLN A O 1
ATOM 1688 N N . ILE A 1 216 ? 10.086 -12.055 17.219 1 97.44 216 ILE A N 1
ATOM 1689 C CA . ILE A 1 216 ? 11.164 -11.664 16.312 1 97.44 216 ILE A CA 1
ATOM 1690 C C . ILE A 1 216 ? 10.703 -10.508 15.422 1 97.44 216 ILE A C 1
ATOM 1692 O O . ILE A 1 216 ? 11.406 -9.508 15.281 1 97.44 216 ILE A O 1
ATOM 1696 N N . ALA A 1 217 ? 9.516 -10.594 14.883 1 97.62 217 ALA A N 1
ATOM 1697 C CA . ALA A 1 217 ? 8.969 -9.547 14.016 1 97.62 217 ALA A CA 1
ATOM 1698 C C . ALA A 1 217 ? 8.859 -8.227 14.766 1 97.62 217 ALA A C 1
ATOM 1700 O O . ALA A 1 217 ? 9.234 -7.172 14.234 1 97.62 217 ALA A O 1
ATOM 1701 N N . ASN A 1 218 ? 8.461 -8.328 15.984 1 95.38 218 ASN A N 1
ATOM 1702 C CA . ASN A 1 218 ? 8.195 -7.133 16.781 1 95.38 218 ASN A CA 1
ATOM 1703 C C . ASN A 1 218 ? 9.484 -6.41 17.156 1 95.38 218 ASN A C 1
ATOM 1705 O O . ASN A 1 218 ? 9.453 -5.246 17.547 1 95.38 218 ASN A O 1
ATOM 1709 N N . ARG A 1 219 ? 10.586 -7.07 17.078 1 96.19 219 ARG A N 1
ATOM 1710 C CA . ARG A 1 219 ? 11.875 -6.438 17.359 1 96.19 219 ARG A CA 1
ATOM 1711 C C . ARG A 1 219 ? 12.305 -5.531 16.219 1 96.19 219 ARG A C 1
ATOM 1713 O O . ARG A 1 219 ? 13.109 -4.617 16.406 1 96.19 219 ARG A O 1
ATOM 1720 N N . ILE A 1 220 ? 11.805 -5.766 15.055 1 96.88 220 ILE A N 1
ATOM 1721 C CA . ILE A 1 220 ? 12.141 -4.988 13.875 1 96.88 220 ILE A CA 1
ATOM 1722 C C . ILE A 1 220 ? 11.047 -3.963 13.594 1 96.88 220 ILE A C 1
ATOM 1724 O O . ILE A 1 220 ? 11.336 -2.797 13.312 1 96.88 220 ILE A O 1
ATOM 1728 N N . GLY A 1 221 ? 9.906 -4.344 13.656 1 94.5 221 GLY A N 1
ATOM 1729 C CA . GLY A 1 221 ? 8.695 -3.57 13.422 1 94.5 221 GLY A CA 1
ATOM 1730 C C . GLY A 1 221 ? 7.453 -4.219 14.008 1 94.5 221 GLY A C 1
ATOM 1731 O O . GLY A 1 221 ? 7.543 -5.012 14.945 1 94.5 221 GLY A O 1
ATOM 1732 N N . TYR A 1 222 ? 6.289 -3.891 13.531 1 93.31 222 TYR A N 1
ATOM 1733 C CA . TYR A 1 222 ? 5.07 -4.555 13.984 1 93.31 222 TYR A CA 1
ATOM 1734 C C . TYR A 1 222 ? 4.562 -5.543 12.945 1 93.31 222 TYR A C 1
ATOM 1736 O O . TYR A 1 222 ? 4.871 -5.422 11.758 1 93.31 222 TYR A O 1
ATOM 1744 N N . VAL A 1 223 ? 3.869 -6.508 13.422 1 95.25 223 VAL A N 1
ATOM 1745 C CA . VAL A 1 223 ? 3.338 -7.59 12.602 1 95.25 223 VAL A CA 1
ATOM 1746 C C . VAL A 1 223 ? 2.287 -7.043 11.641 1 95.25 223 VAL A C 1
ATOM 1748 O O . VAL A 1 223 ? 1.44 -6.234 12.031 1 95.25 223 VAL A O 1
ATOM 1751 N N . LYS A 1 224 ? 2.434 -7.355 10.398 1 97.19 224 LYS A N 1
ATOM 1752 C CA . LYS A 1 224 ? 1.364 -7.121 9.43 1 97.19 224 LYS A CA 1
ATOM 1753 C C . LYS A 1 224 ? 0.362 -8.273 9.438 1 97.19 224 LYS A C 1
ATOM 1755 O O . LYS A 1 224 ? 0.601 -9.312 8.82 1 97.19 224 LYS A O 1
ATOM 1760 N N . GLU A 1 225 ? -0.707 -8.008 10.055 1 96.12 225 GLU A N 1
ATOM 1761 C CA . GLU A 1 225 ? -1.77 -9.008 10.086 1 96.12 225 GLU A CA 1
ATOM 1762 C C . GLU A 1 225 ? -2.455 -9.133 8.734 1 96.12 225 GLU A C 1
ATOM 1764 O O . GLU A 1 225 ? -2.699 -8.125 8.062 1 96.12 225 GLU A O 1
ATOM 1769 N N . THR A 1 226 ? -2.691 -10.344 8.258 1 96.12 226 THR A N 1
ATOM 1770 C CA . THR A 1 226 ? -3.408 -10.656 7.027 1 96.12 226 THR A CA 1
ATOM 1771 C C . THR A 1 226 ? -4.547 -11.633 7.297 1 96.12 226 THR A C 1
ATOM 1773 O O . THR A 1 226 ? -4.898 -11.883 8.453 1 96.12 226 THR A O 1
ATOM 1776 N N . PHE A 1 227 ? -5.152 -12.109 6.223 1 93.69 227 PHE A N 1
ATOM 1777 C CA . PHE A 1 227 ? -6.254 -13.039 6.422 1 93.69 227 PHE A CA 1
ATOM 1778 C C . PHE A 1 227 ? -5.738 -14.391 6.906 1 93.69 227 PHE A C 1
ATOM 1780 O O . PHE A 1 227 ? -6.52 -15.25 7.312 1 93.69 227 PHE A O 1
ATOM 1787 N N . TYR A 1 228 ? -4.406 -14.508 6.996 1 92.25 228 TYR A N 1
ATOM 1788 C CA . TYR A 1 228 ? -3.793 -15.688 7.609 1 92.25 228 TYR A CA 1
ATOM 1789 C C . TYR A 1 228 ? -3.662 -15.508 9.117 1 92.25 228 TYR A C 1
ATOM 1791 O O . TYR A 1 228 ? -3.311 -16.453 9.836 1 92.25 228 TYR A O 1
ATOM 1799 N N . GLY A 1 229 ? -3.973 -14.352 9.602 1 92.44 229 GLY A N 1
ATOM 1800 C CA . GLY A 1 229 ? -3.742 -14.008 10.992 1 92.44 229 GLY A CA 1
ATOM 1801 C C . GLY A 1 229 ? -2.445 -13.25 11.219 1 92.44 229 GLY A C 1
ATOM 1802 O O . GLY A 1 229 ? -1.815 -12.797 10.258 1 92.44 229 GLY A O 1
ATOM 1803 N N . ARG A 1 230 ? -2.139 -13.008 12.508 1 93.19 230 ARG A N 1
ATOM 1804 C CA . ARG A 1 230 ? -0.875 -12.359 12.852 1 93.19 230 ARG A CA 1
ATOM 1805 C C . ARG A 1 230 ? 0.309 -13.258 12.516 1 93.19 230 ARG A C 1
ATOM 1807 O O . ARG A 1 230 ? 1.368 -12.773 12.109 1 93.19 230 ARG A O 1
ATOM 1814 N N . SER A 1 231 ? 0.109 -14.484 12.75 1 93.44 231 SER A N 1
ATOM 1815 C CA . SER A 1 231 ? 1.001 -15.562 12.352 1 93.44 231 SER A CA 1
ATOM 1816 C C . SER A 1 231 ? 0.22 -16.844 12.039 1 93.44 231 SER A C 1
ATOM 1818 O O . SER A 1 231 ? -0.979 -16.922 12.312 1 93.44 231 SER A O 1
ATOM 1820 N N . TRP A 1 232 ? 0.869 -17.812 11.344 1 91.38 232 TRP A N 1
ATOM 1821 C CA . TRP A 1 232 ? 0.151 -19 10.906 1 91.38 232 TRP A CA 1
ATOM 1822 C C . TRP A 1 232 ? 1.074 -20.219 10.875 1 91.38 232 TRP A C 1
ATOM 1824 O O . TRP A 1 232 ? 2.293 -20.078 10.75 1 91.38 232 TRP A O 1
ATOM 1834 N N . ASN A 1 233 ? 0.466 -21.344 10.945 1 89.62 233 ASN A N 1
ATOM 1835 C CA . ASN A 1 233 ? 1.195 -22.594 10.82 1 89.62 233 ASN A CA 1
ATOM 1836 C C . ASN A 1 233 ? 1.358 -23 9.359 1 89.62 233 ASN A C 1
ATOM 1838 O O . ASN A 1 233 ? 0.436 -22.844 8.562 1 89.62 233 ASN A O 1
ATOM 1842 N N . VAL A 1 234 ? 2.494 -23.438 9.039 1 90.19 234 VAL A N 1
ATOM 1843 C CA . VAL A 1 234 ? 2.748 -24.078 7.75 1 90.19 234 VAL A CA 1
ATOM 1844 C C . VAL A 1 234 ? 2.98 -25.562 7.941 1 90.19 234 VAL A C 1
ATOM 1846 O O . VAL A 1 234 ? 4.09 -26 8.281 1 90.19 234 VAL A O 1
ATOM 1849 N N . VAL A 1 235 ? 1.961 -26.281 7.816 1 88 235 VAL A N 1
ATOM 1850 C CA . VAL A 1 235 ? 1.936 -27.734 7.953 1 88 235 VAL A CA 1
ATOM 1851 C C . VAL A 1 235 ? 1.129 -28.344 6.809 1 88 235 VAL A C 1
ATOM 1853 O O . VAL A 1 235 ? 0.197 -27.719 6.293 1 88 235 VAL A O 1
ATOM 1856 N N . SER A 1 236 ? 1.532 -29.5 6.387 1 83.31 236 SER A N 1
ATOM 1857 C CA . SER A 1 236 ? 0.77 -30.188 5.348 1 83.31 236 SER A CA 1
ATOM 1858 C C . SER A 1 236 ? -0.57 -30.688 5.879 1 83.31 236 SER A C 1
ATOM 1860 O O . SER A 1 236 ? -0.626 -31.328 6.926 1 83.31 236 SER A O 1
ATOM 1862 N N . VAL A 1 237 ? -1.626 -30.266 5.207 1 80.69 237 VAL A N 1
ATOM 1863 C CA . VAL A 1 237 ? -2.967 -30.656 5.617 1 80.69 237 VAL A CA 1
ATOM 1864 C C . VAL A 1 237 ? -3.758 -31.141 4.398 1 80.69 237 VAL A C 1
ATOM 1866 O O . VAL A 1 237 ? -3.479 -30.734 3.27 1 80.69 237 VAL A O 1
ATOM 1869 N N . PRO A 1 238 ? -4.727 -32.031 4.648 1 77.88 238 PRO A N 1
ATOM 1870 C CA . PRO A 1 238 ? -5.621 -32.375 3.543 1 77.88 238 PRO A CA 1
ATOM 1871 C C . PRO A 1 238 ? -6.488 -31.219 3.09 1 77.88 238 PRO A C 1
ATOM 1873 O O . PRO A 1 238 ? -6.855 -30.359 3.904 1 77.88 238 PRO A O 1
ATOM 1876 N N . ASP A 1 239 ? -6.867 -31.172 1.806 1 78.56 239 ASP A N 1
ATOM 1877 C CA . ASP A 1 239 ? -7.734 -30.156 1.226 1 78.56 239 ASP A CA 1
ATOM 1878 C C . ASP A 1 239 ? -7.219 -28.75 1.537 1 78.56 239 ASP A C 1
ATOM 1880 O O . ASP A 1 239 ? -7.973 -27.891 1.995 1 78.56 239 ASP A O 1
ATOM 1884 N N . ALA A 1 240 ? -5.945 -28.688 1.378 1 80.19 240 ALA A N 1
ATOM 1885 C CA . ALA A 1 240 ? -5.27 -27.422 1.648 1 80.19 240 ALA A CA 1
ATOM 1886 C C . ALA A 1 240 ? -5.867 -26.297 0.812 1 80.19 240 ALA A C 1
ATOM 1888 O O . ALA A 1 240 ? -6.184 -26.484 -0.365 1 80.19 240 ALA A O 1
ATOM 1889 N N . LYS A 1 241 ? -6.051 -25.094 1.402 1 80.31 241 LYS A N 1
ATOM 1890 C CA . LYS A 1 241 ? -6.547 -23.906 0.703 1 80.31 241 LYS A CA 1
ATOM 1891 C C . LYS A 1 241 ? -5.395 -23.062 0.178 1 80.31 241 LYS A C 1
ATOM 1893 O O . LYS A 1 241 ? -5.617 -22.047 -0.482 1 80.31 241 LYS A O 1
ATOM 1898 N N . ASN A 1 242 ? -4.254 -23.516 0.52 1 82.94 242 ASN A N 1
ATOM 1899 C CA . ASN A 1 242 ? -3.004 -22.922 0.056 1 82.94 242 ASN A CA 1
ATOM 1900 C C . ASN A 1 242 ? -1.954 -23.984 -0.242 1 82.94 242 ASN A C 1
ATOM 1902 O O . ASN A 1 242 ? -1.815 -24.953 0.509 1 82.94 242 ASN A O 1
ATOM 1906 N N . VAL A 1 243 ? -1.251 -23.734 -1.293 1 79.75 243 VAL A N 1
ATOM 1907 C CA . VAL A 1 243 ? -0.295 -24.734 -1.76 1 79.75 243 VAL A CA 1
ATOM 1908 C C . VAL A 1 243 ? 0.816 -24.906 -0.727 1 79.75 243 VAL A C 1
ATOM 1910 O O . VAL A 1 243 ? 1.43 -25.984 -0.64 1 79.75 243 VAL A O 1
ATOM 1913 N N . ALA A 1 244 ? 1.043 -23.922 0.029 1 82 244 ALA A N 1
ATOM 1914 C CA . ALA A 1 244 ? 2.057 -23.984 1.078 1 82 244 ALA A CA 1
ATOM 1915 C C . ALA A 1 244 ? 1.722 -25.062 2.104 1 82 244 ALA A C 1
ATOM 1917 O O . ALA A 1 244 ? 2.594 -25.5 2.854 1 82 244 ALA A O 1
ATOM 1918 N N . TYR A 1 245 ? 0.549 -25.531 2.105 1 81.75 245 TYR A N 1
ATOM 1919 C CA . TYR A 1 245 ? 0.11 -26.516 3.086 1 81.75 245 TYR A CA 1
ATOM 1920 C C . TYR A 1 245 ? 0.046 -27.906 2.469 1 81.75 245 TYR A C 1
ATOM 1922 O O . TYR A 1 245 ? -0.747 -28.75 2.898 1 81.75 245 TYR A O 1
ATOM 1930 N N . THR A 1 246 ? 0.813 -28.078 1.384 1 83.81 246 THR A N 1
ATOM 1931 C CA . THR A 1 246 ? 0.963 -29.375 0.733 1 83.81 246 THR A CA 1
ATOM 1932 C C . THR A 1 246 ? 2.418 -29.844 0.767 1 83.81 246 THR A C 1
ATOM 1934 O O . THR A 1 246 ? 3.289 -29.125 1.258 1 83.81 246 THR A O 1
ATOM 1937 N N . SER A 1 247 ? 2.672 -31.062 0.255 1 87.94 247 SER A N 1
ATOM 1938 C CA . SER A 1 247 ? 4.035 -31.578 0.239 1 87.94 247 SER A CA 1
ATOM 1939 C C . SER A 1 247 ? 4.633 -31.516 -1.161 1 87.94 247 SER A C 1
ATOM 1941 O O . SER A 1 247 ? 5.781 -31.922 -1.369 1 87.94 247 SER A O 1
ATOM 1943 N N . VAL A 1 248 ? 3.854 -30.906 -2.068 1 88.25 248 VAL A N 1
ATOM 1944 C CA . VAL A 1 248 ? 4.32 -30.859 -3.449 1 88.25 248 VAL A CA 1
ATOM 1945 C C . VAL A 1 248 ? 5.281 -29.672 -3.619 1 88.25 248 VAL A C 1
ATOM 1947 O O . VAL A 1 248 ? 5.387 -28.828 -2.738 1 88.25 248 VAL A O 1
ATOM 1950 N N . TYR A 1 249 ? 5.973 -29.719 -4.688 1 92.62 249 TYR A N 1
ATOM 1951 C CA . TYR A 1 249 ? 6.887 -28.625 -5.031 1 92.62 249 TYR A CA 1
ATOM 1952 C C . TYR A 1 249 ? 6.156 -27.297 -5.062 1 92.62 249 TYR A C 1
ATOM 1954 O O . TYR A 1 249 ? 5.082 -27.172 -5.66 1 92.62 249 TYR A O 1
ATOM 1962 N N . LEU A 1 250 ? 6.613 -26.328 -4.355 1 93.69 250 LEU A N 1
ATOM 1963 C CA . LEU A 1 250 ? 6.152 -24.938 -4.391 1 93.69 250 LEU A CA 1
ATOM 1964 C C . LEU A 1 250 ? 7.137 -24.062 -5.152 1 93.69 250 LEU A C 1
ATOM 1966 O O . LEU A 1 250 ? 8.281 -23.891 -4.723 1 93.69 250 LEU A O 1
ATOM 1970 N N . PRO A 1 251 ? 6.73 -23.516 -6.297 1 96.12 251 PRO A N 1
ATOM 1971 C CA . PRO A 1 251 ? 7.668 -22.75 -7.121 1 96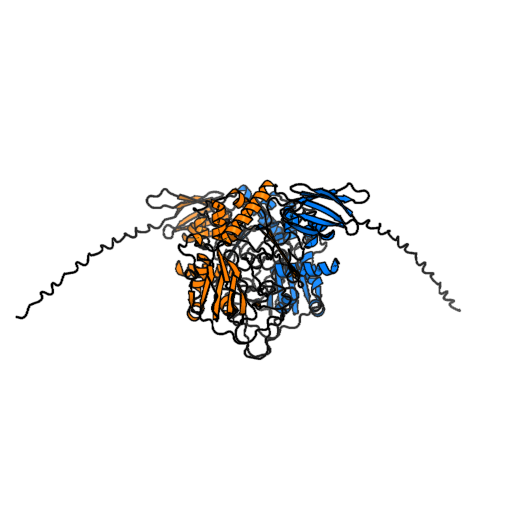.12 251 PRO A CA 1
ATOM 1972 C C . PRO A 1 251 ? 8.031 -21.406 -6.5 1 96.12 251 PRO A C 1
ATOM 1974 O O . PRO A 1 251 ? 7.375 -20.953 -5.562 1 96.12 251 PRO A O 1
ATOM 1977 N N . LEU A 1 252 ? 9.094 -20.797 -7.047 1 98.5 252 LEU A N 1
ATOM 1978 C CA . LEU A 1 252 ? 9.539 -19.484 -6.621 1 98.5 252 LEU A CA 1
ATOM 1979 C C . LEU A 1 252 ? 8.422 -18.453 -6.77 1 98.5 252 LEU A C 1
ATOM 1981 O O . LEU A 1 252 ? 7.789 -18.375 -7.824 1 98.5 252 LEU A O 1
ATOM 1985 N N . HIS A 1 253 ? 8.141 -17.703 -5.664 1 98.62 253 HIS A N 1
ATOM 1986 C CA . HIS A 1 253 ? 7.043 -16.75 -5.66 1 98.62 253 HIS A CA 1
ATOM 1987 C C . HIS A 1 253 ? 7.215 -15.719 -4.547 1 98.62 253 HIS A C 1
ATOM 1989 O O . HIS A 1 253 ? 8.133 -15.828 -3.729 1 98.62 253 HIS A O 1
ATOM 1995 N N . MET A 1 254 ? 6.426 -14.688 -4.605 1 98.62 254 MET A N 1
ATOM 1996 C CA . MET A 1 254 ? 6.242 -13.68 -3.561 1 98.62 254 MET A CA 1
ATOM 1997 C C . MET A 1 254 ? 4.832 -13.742 -2.988 1 98.62 254 MET A C 1
ATOM 1999 O O . MET A 1 254 ? 3.881 -14.078 -3.699 1 98.62 254 MET A O 1
ATOM 2003 N N . ASP A 1 255 ? 4.738 -13.445 -1.748 1 98.31 255 ASP A N 1
ATOM 2004 C CA . ASP A 1 255 ? 3.453 -13.586 -1.072 1 98.31 255 ASP A CA 1
ATOM 2005 C C . ASP A 1 255 ? 2.611 -12.32 -1.225 1 98.31 255 ASP A C 1
ATOM 2007 O O . ASP A 1 255 ? 3.139 -11.211 -1.165 1 98.31 255 ASP A O 1
ATOM 2011 N N . LEU A 1 256 ? 1.315 -12.5 -1.465 1 98.38 256 LEU A N 1
ATOM 2012 C CA . LEU A 1 256 ? 0.232 -11.531 -1.334 1 98.38 256 LEU A CA 1
ATOM 2013 C C . LEU A 1 256 ? 0.429 -10.359 -2.291 1 98.38 256 LEU A C 1
ATOM 2015 O O . LEU A 1 256 ? 0.217 -9.211 -1.916 1 98.38 256 LEU A O 1
ATOM 2019 N N . CYS A 1 257 ? 0.822 -10.641 -3.508 1 98.5 257 CYS A N 1
ATOM 2020 C CA . CYS A 1 257 ? 0.959 -9.617 -4.535 1 98.5 257 CYS A CA 1
ATOM 2021 C C . CYS A 1 257 ? -0.396 -9.016 -4.891 1 98.5 257 CYS A C 1
ATOM 2023 O O . CYS A 1 257 ? -0.466 -7.98 -5.555 1 98.5 257 CYS A O 1
ATOM 2025 N N . TYR A 1 258 ? -1.508 -9.586 -4.355 1 97.88 258 TYR A N 1
ATOM 2026 C CA . TYR A 1 258 ? -2.852 -9.07 -4.598 1 97.88 258 TYR A CA 1
ATOM 2027 C C . TYR A 1 258 ? -3.234 -8.031 -3.553 1 97.88 258 TYR A C 1
ATOM 2029 O O . TYR A 1 258 ? -4.391 -7.602 -3.486 1 97.88 258 TYR A O 1
ATOM 2037 N N . TYR A 1 259 ? -2.33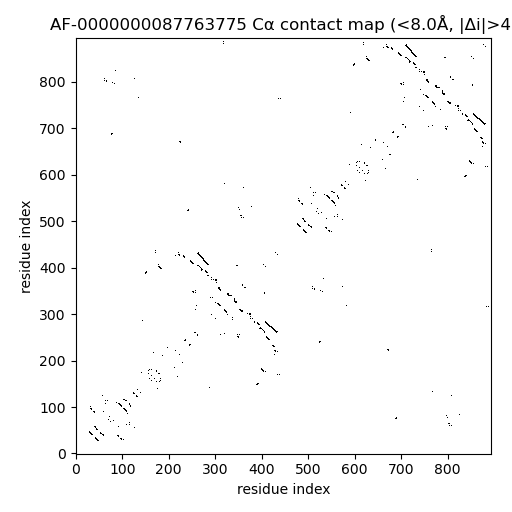4 -7.59 -2.691 1 98.12 259 TYR A N 1
ATOM 2038 C CA . TYR A 1 259 ? -2.508 -6.473 -1.771 1 98.12 259 TYR A CA 1
ATOM 2039 C C . TYR A 1 259 ? -2.01 -5.172 -2.395 1 98.12 259 TYR A C 1
ATOM 2041 O O . TYR A 1 259 ? -1.065 -5.176 -3.188 1 98.12 259 TYR A O 1
ATOM 2049 N N . GLU A 1 260 ? -2.629 -4.039 -1.977 1 97.12 260 GLU A N 1
ATOM 2050 C CA . GLU A 1 260 ? -2.104 -2.736 -2.375 1 97.12 260 GLU A CA 1
ATOM 2051 C C . GLU A 1 260 ? -0.651 -2.57 -1.936 1 97.12 260 GLU A C 1
ATOM 2053 O O . GLU A 1 260 ? 0.174 -2.047 -2.686 1 97.12 260 GLU A O 1
ATOM 2058 N N . SER A 1 261 ? -0.375 -3.025 -0.742 1 97.81 261 SER A N 1
ATOM 2059 C CA . SER A 1 261 ? 0.985 -3.08 -0.217 1 97.81 261 SER A CA 1
ATOM 2060 C C . SER A 1 261 ? 1.314 -4.469 0.32 1 97.81 261 SER A C 1
ATOM 2062 O O . SER A 1 261 ? 1.035 -4.773 1.481 1 97.81 261 SER A O 1
ATOM 2064 N N . PRO A 1 262 ? 1.927 -5.32 -0.503 1 98.38 262 PRO A N 1
ATOM 2065 C CA . PRO A 1 262 ? 2.359 -6.629 -0.011 1 98.38 262 PRO A CA 1
ATOM 2066 C C . PRO A 1 262 ? 3.309 -6.527 1.18 1 98.38 262 PRO A C 1
ATOM 2068 O O . PRO A 1 262 ? 3.93 -5.484 1.393 1 98.38 262 PRO A O 1
ATOM 2071 N N . PRO A 1 263 ? 3.391 -7.613 1.964 1 98 263 PRO A N 1
ATOM 2072 C CA . PRO A 1 263 ? 4.289 -7.582 3.119 1 98 263 PRO A CA 1
ATOM 2073 C C . PRO A 1 263 ? 5.711 -7.164 2.748 1 98 263 PRO A C 1
ATOM 2075 O O . PRO A 1 263 ? 6.188 -7.484 1.656 1 98 263 PRO A O 1
ATOM 2078 N N . GLY A 1 264 ? 6.352 -6.434 3.699 1 98.31 264 GLY A N 1
ATOM 2079 C CA . GLY A 1 264 ? 7.727 -6.02 3.479 1 98.31 264 GLY A CA 1
ATOM 2080 C C . GLY A 1 264 ? 8.727 -7.137 3.689 1 98.31 264 GLY A C 1
ATOM 2081 O O . GLY A 1 264 ? 9.516 -7.453 2.791 1 98.31 264 GLY A O 1
ATOM 2082 N N . VAL A 1 265 ? 8.586 -7.789 4.887 1 98.88 265 VAL A N 1
ATOM 2083 C CA . VAL A 1 265 ? 9.477 -8.883 5.266 1 98.88 265 VAL A CA 1
ATOM 2084 C C . VAL A 1 265 ? 8.656 -10.117 5.617 1 98.88 265 VAL A C 1
ATOM 2086 O O . VAL A 1 265 ? 7.652 -10.023 6.336 1 98.88 265 VAL A O 1
ATOM 2089 N N . GLN A 1 266 ? 9.039 -11.211 5.074 1 98.81 266 GLN A N 1
ATOM 2090 C CA . GLN A 1 266 ? 8.469 -12.492 5.473 1 98.81 266 GLN A CA 1
ATOM 2091 C C . GLN A 1 266 ? 9.398 -13.242 6.418 1 98.81 266 GLN A C 1
ATOM 2093 O O . GLN A 1 266 ? 10.617 -13.242 6.227 1 98.81 266 GLN A O 1
ATOM 2098 N N . LEU A 1 267 ? 8.836 -13.789 7.477 1 98.81 267 LEU A N 1
ATOM 2099 C CA . LEU A 1 267 ? 9.578 -14.617 8.422 1 98.81 267 LEU A CA 1
ATOM 2100 C C . LEU A 1 267 ? 9.047 -16.047 8.422 1 98.81 267 LEU A C 1
ATOM 2102 O O . LEU A 1 267 ? 7.828 -16.266 8.391 1 98.81 267 LEU A O 1
ATOM 2106 N N . LEU A 1 268 ? 9.922 -16.969 8.453 1 98.12 268 LEU A N 1
ATOM 2107 C CA . LEU A 1 268 ? 9.609 -18.391 8.641 1 98.12 268 LEU A CA 1
ATOM 2108 C C . LEU A 1 268 ? 10.43 -18.984 9.781 1 98.12 268 LEU A C 1
ATOM 2110 O O . LEU A 1 268 ? 11.641 -19.141 9.664 1 98.12 268 LEU A O 1
ATOM 2114 N N . HIS A 1 269 ? 9.781 -19.234 10.859 1 97.5 269 HIS A N 1
ATOM 2115 C CA . HIS A 1 269 ? 10.375 -19.906 12 1 97.5 269 HIS A CA 1
ATOM 2116 C C . HIS A 1 269 ? 10.25 -21.422 11.867 1 97.5 269 HIS A C 1
ATOM 2118 O O . HIS A 1 269 ? 9.141 -21.953 11.766 1 97.5 269 HIS A O 1
ATOM 2124 N N . VAL A 1 270 ? 11.391 -22.094 11.875 1 96.94 270 VAL A N 1
ATOM 2125 C CA . VAL A 1 270 ? 11.414 -23.547 11.727 1 96.94 270 VAL A CA 1
ATOM 2126 C C . VAL A 1 270 ? 11.305 -24.219 13.094 1 96.94 270 VAL A C 1
ATOM 2128 O O . VAL A 1 270 ? 12.25 -24.188 13.891 1 96.94 270 VAL A O 1
ATOM 2131 N N . ILE A 1 271 ? 10.227 -24.828 13.273 1 94 271 ILE A N 1
ATOM 2132 C CA . ILE A 1 271 ? 9.992 -25.484 14.555 1 94 271 ILE A CA 1
ATOM 2133 C C . ILE A 1 271 ? 10.398 -26.953 14.453 1 94 271 ILE A C 1
ATOM 2135 O O . ILE A 1 271 ? 11.18 -27.438 15.266 1 94 271 ILE A O 1
ATOM 2139 N N . LYS A 1 272 ? 9.891 -27.672 13.445 1 93.31 272 LYS A N 1
ATOM 2140 C CA . LYS A 1 272 ? 10.281 -29.031 13.086 1 93.31 272 LYS A CA 1
ATOM 2141 C C . LYS A 1 272 ? 10.617 -29.141 11.602 1 93.31 272 LYS A C 1
ATOM 2143 O O . LYS A 1 272 ? 9.953 -28.516 10.766 1 93.31 272 LYS A O 1
ATOM 2148 N N . ASN A 1 273 ? 11.641 -29.922 11.258 1 95.06 273 ASN A N 1
ATOM 2149 C CA . ASN A 1 273 ? 12.023 -30.109 9.859 1 95.06 273 ASN A CA 1
ATOM 2150 C C . ASN A 1 273 ? 12.844 -31.375 9.672 1 95.06 273 ASN A C 1
ATOM 2152 O O . ASN A 1 273 ? 13.984 -31.328 9.211 1 95.06 273 ASN A O 1
ATOM 2156 N N . SER A 1 274 ? 12.211 -32.5 9.867 1 94.31 274 SER A N 1
ATOM 2157 C CA . SER A 1 274 ? 12.93 -33.781 9.852 1 94.31 274 SER A CA 1
ATOM 2158 C C . SER A 1 274 ? 12.555 -34.594 8.633 1 94.31 274 SER A C 1
ATOM 2160 O O . SER A 1 274 ? 13.07 -35.719 8.445 1 94.31 274 SER A O 1
ATOM 2162 N N . THR A 1 275 ? 11.719 -34.094 7.773 1 94.25 275 THR A N 1
ATOM 2163 C CA . THR A 1 275 ? 11.281 -34.844 6.59 1 94.25 275 THR A CA 1
ATOM 2164 C C . THR A 1 275 ? 12.414 -34.938 5.566 1 94.25 275 THR A C 1
ATOM 2166 O O . THR A 1 275 ? 13.32 -34.094 5.562 1 94.25 275 THR A O 1
ATOM 2169 N N . THR A 1 276 ? 12.32 -36 4.77 1 95.81 276 THR A N 1
ATOM 2170 C CA . THR A 1 276 ? 13.18 -36.062 3.594 1 95.81 276 THR A CA 1
ATOM 2171 C C . THR A 1 276 ? 12.68 -35.125 2.512 1 95.81 276 THR A C 1
ATOM 2173 O O . THR A 1 276 ? 11.492 -35.094 2.205 1 95.81 276 THR A O 1
ATOM 2176 N N . GLY A 1 277 ? 13.711 -34.406 1.962 1 95.38 277 GLY A N 1
ATOM 2177 C CA . GLY A 1 277 ? 13.297 -33.344 1.054 1 95.38 277 GLY A CA 1
ATOM 2178 C C . GLY A 1 277 ? 12.867 -32.062 1.769 1 95.38 277 GLY A C 1
ATOM 2179 O O . GLY A 1 277 ? 13.172 -31.891 2.949 1 95.38 277 GLY A O 1
ATOM 2180 N N . GLY A 1 278 ? 12.312 -31.141 1.032 1 94.25 278 GLY A N 1
ATOM 2181 C CA . GLY A 1 278 ? 11.742 -29.953 1.647 1 94.25 278 GLY A CA 1
ATOM 2182 C C . GLY A 1 278 ? 12.742 -28.812 1.793 1 94.25 278 GLY A C 1
ATOM 2183 O O . GLY A 1 278 ? 12.531 -27.906 2.592 1 94.25 278 GLY A O 1
ATOM 2184 N N . GLU A 1 279 ? 13.789 -28.906 1.044 1 96.19 279 GLU A N 1
ATOM 2185 C CA . GLU A 1 279 ? 14.734 -27.797 1.047 1 96.19 279 GLU A CA 1
ATOM 2186 C C . GLU A 1 279 ? 14.062 -26.5 0.601 1 96.19 279 GLU A C 1
ATOM 2188 O O . GLU A 1 279 ? 13.227 -26.516 -0.305 1 96.19 279 GLU A O 1
ATOM 2193 N N . SER A 1 280 ? 14.461 -25.422 1.257 1 96.88 280 SER A N 1
ATOM 2194 C CA . SER A 1 280 ? 14.023 -24.109 0.821 1 96.88 280 SER A CA 1
ATOM 2195 C C . SER A 1 280 ? 14.914 -23.562 -0.293 1 96.88 280 SER A C 1
ATOM 2197 O O . SER A 1 280 ? 16.125 -23.781 -0.281 1 96.88 280 SER A O 1
ATOM 2199 N N . LEU A 1 281 ? 14.352 -22.969 -1.222 1 98 281 LEU A N 1
ATOM 2200 C CA . LEU A 1 281 ? 15.047 -22.297 -2.312 1 98 281 LEU A CA 1
ATOM 2201 C C . LEU A 1 281 ? 14.75 -20.797 -2.299 1 98 281 LEU A C 1
ATOM 2203 O O . LEU A 1 281 ? 13.609 -20.391 -2.064 1 98 281 LEU A O 1
ATOM 2207 N N . PHE A 1 282 ? 15.789 -20 -2.516 1 98.69 282 PHE A N 1
ATOM 2208 C CA . PHE A 1 282 ? 15.656 -18.562 -2.637 1 98.69 282 PHE A CA 1
ATOM 2209 C C . PHE A 1 282 ? 16.328 -18.062 -3.904 1 98.69 282 PHE A C 1
ATOM 2211 O O . PHE A 1 282 ? 17.328 -18.641 -4.352 1 98.69 282 PHE A O 1
ATOM 2218 N N . ALA A 1 283 ? 15.844 -17.031 -4.477 1 98.81 283 ALA A N 1
ATOM 2219 C CA . ALA A 1 283 ? 16.453 -16.375 -5.633 1 98.81 283 ALA A CA 1
ATOM 2220 C C . ALA A 1 283 ? 16.297 -14.859 -5.555 1 98.81 283 ALA A C 1
ATOM 2222 O O . ALA A 1 283 ? 15.289 -14.359 -5.047 1 98.81 283 ALA A O 1
ATOM 2223 N N . ASP A 1 284 ? 17.266 -14.109 -6.02 1 98.69 284 ASP A N 1
ATOM 2224 C CA . ASP A 1 284 ? 17.25 -12.648 -6.047 1 98.69 284 ASP A CA 1
ATOM 2225 C C . ASP A 1 284 ? 16.594 -12.133 -7.324 1 98.69 284 ASP A C 1
ATOM 2227 O O . ASP A 1 284 ? 17.203 -12.109 -8.383 1 98.69 284 ASP A O 1
ATOM 2231 N N . SER A 1 285 ? 15.414 -11.68 -7.211 1 98.88 285 SER A N 1
ATOM 2232 C CA . SER A 1 285 ? 14.672 -11.195 -8.375 1 98.88 285 SER A CA 1
ATOM 2233 C C . SER A 1 285 ? 15.312 -9.938 -8.953 1 98.88 285 SER A C 1
ATOM 2235 O O . SER A 1 285 ? 15.203 -9.68 -10.148 1 98.88 285 SER A O 1
ATOM 2237 N N . PHE A 1 286 ? 15.953 -9.117 -8.117 1 98.12 286 PHE A N 1
ATOM 2238 C CA . PHE A 1 286 ? 16.625 -7.914 -8.602 1 98.12 286 PHE A CA 1
ATOM 2239 C C . PHE A 1 286 ? 17.734 -8.273 -9.57 1 98.12 286 PHE A C 1
ATOM 2241 O O . PHE A 1 286 ? 17.938 -7.602 -10.586 1 98.12 286 PHE A O 1
ATOM 2248 N N . ALA A 1 287 ? 18.453 -9.312 -9.273 1 98.19 287 ALA A N 1
ATOM 2249 C CA . ALA A 1 287 ? 19.5 -9.773 -10.18 1 98.19 287 ALA A CA 1
ATOM 2250 C C . ALA A 1 287 ? 18.922 -10.219 -11.516 1 98.19 287 ALA A C 1
ATOM 2252 O O . ALA A 1 287 ? 19.484 -9.922 -12.578 1 98.19 287 ALA A O 1
ATOM 2253 N N . ALA A 1 288 ? 17.844 -10.922 -11.438 1 98.75 288 ALA A N 1
ATOM 2254 C CA . ALA A 1 288 ? 17.172 -11.391 -12.656 1 98.75 288 ALA A CA 1
ATOM 2255 C C . ALA A 1 288 ? 16.734 -10.219 -13.531 1 98.75 288 ALA A C 1
ATOM 2257 O O . ALA A 1 288 ? 16.984 -10.211 -14.742 1 98.75 288 ALA A O 1
ATOM 2258 N N . VAL A 1 289 ? 16.094 -9.219 -12.922 1 98.69 289 VAL A N 1
ATOM 2259 C CA . VAL A 1 289 ? 15.609 -8.047 -13.648 1 98.69 289 VAL A CA 1
ATOM 2260 C C . VAL A 1 289 ? 16.797 -7.273 -14.234 1 98.69 289 VAL A C 1
ATOM 2262 O O . VAL A 1 289 ? 16.734 -6.797 -15.367 1 98.69 289 VAL A O 1
ATOM 2265 N N . SER A 1 290 ? 17.844 -7.18 -13.438 1 97.56 290 SER A N 1
ATOM 2266 C CA . SER A 1 290 ? 19.062 -6.527 -13.922 1 97.56 290 SER A CA 1
ATOM 2267 C C . SER A 1 290 ? 19.609 -7.238 -15.148 1 97.56 290 SER A C 1
ATOM 2269 O O . SER A 1 290 ? 20.031 -6.594 -16.109 1 97.56 290 SER A O 1
ATOM 2271 N N . HIS A 1 291 ? 19.625 -8.508 -15.102 1 97.94 291 HIS A N 1
ATOM 2272 C CA . HIS A 1 291 ? 20.062 -9.312 -16.234 1 97.94 291 HIS A CA 1
ATOM 2273 C C . HIS A 1 291 ? 19.234 -9.008 -17.484 1 97.94 291 HIS A C 1
ATOM 2275 O O . HIS A 1 291 ? 19.797 -8.805 -18.562 1 97.94 291 HIS A O 1
ATOM 2281 N N . ILE A 1 292 ? 17.953 -8.883 -17.344 1 98.62 292 ILE A N 1
ATOM 2282 C CA . ILE A 1 292 ? 17.062 -8.633 -18.469 1 98.62 292 ILE A CA 1
ATOM 2283 C C . ILE A 1 292 ? 17.281 -7.219 -19 1 98.62 292 ILE A C 1
ATOM 2285 O O . ILE A 1 292 ? 17.297 -6.996 -20.219 1 98.62 292 ILE A O 1
ATOM 2289 N N . ALA A 1 293 ? 17.438 -6.285 -18.078 1 98.25 293 ALA A N 1
ATOM 2290 C CA . ALA A 1 293 ? 17.703 -4.906 -18.484 1 98.25 293 ALA A CA 1
ATOM 2291 C C . ALA A 1 293 ? 18.922 -4.828 -19.406 1 98.25 293 ALA A C 1
ATOM 2293 O O . ALA A 1 293 ? 18.938 -4.066 -20.375 1 98.25 293 ALA A O 1
ATOM 2294 N N . ARG A 1 294 ? 19.891 -5.613 -19.188 1 97.12 294 ARG A N 1
ATOM 2295 C CA . ARG A 1 294 ? 21.156 -5.59 -19.922 1 97.12 294 ARG A CA 1
ATOM 2296 C C . ARG A 1 294 ? 21.031 -6.363 -21.219 1 97.12 294 ARG A C 1
ATOM 2298 O O . ARG A 1 294 ? 21.625 -5.977 -22.234 1 97.12 294 ARG A O 1
ATOM 2305 N N . THR A 1 295 ? 20.281 -7.414 -21.234 1 97.88 295 THR A N 1
ATOM 2306 C CA . THR A 1 295 ? 20.328 -8.352 -22.344 1 97.88 295 THR A CA 1
ATOM 2307 C C . THR A 1 295 ? 19.156 -8.133 -23.297 1 97.88 295 THR A C 1
ATOM 2309 O O . THR A 1 295 ? 19.25 -8.461 -24.484 1 97.88 295 THR A O 1
ATOM 2312 N N . ASP A 1 296 ? 18.031 -7.605 -22.797 1 98.31 296 ASP A N 1
ATOM 2313 C CA . ASP A 1 296 ? 16.844 -7.398 -23.609 1 98.31 296 ASP A CA 1
ATOM 2314 C C . ASP A 1 296 ? 16.062 -6.18 -23.125 1 98.31 296 ASP A C 1
ATOM 2316 O O . ASP A 1 296 ? 14.977 -6.324 -22.547 1 98.31 296 ASP A O 1
ATOM 2320 N N . PRO A 1 297 ? 16.5 -4.969 -23.438 1 97.88 297 PRO A N 1
ATOM 2321 C CA . PRO A 1 297 ? 15.867 -3.734 -22.969 1 97.88 297 PRO A CA 1
ATOM 2322 C C . PRO A 1 297 ? 14.406 -3.613 -23.391 1 97.88 297 PRO A C 1
ATOM 2324 O O . PRO A 1 297 ? 13.594 -3.023 -22.672 1 97.88 297 PRO A O 1
ATOM 2327 N N . GLU A 1 298 ? 14.078 -4.176 -24.516 1 98.31 298 GLU A N 1
ATOM 2328 C CA . GLU A 1 298 ? 12.695 -4.137 -24.969 1 98.31 298 GLU A CA 1
ATOM 2329 C C . GLU A 1 298 ? 11.789 -4.949 -24.047 1 98.31 298 GLU A C 1
ATOM 2331 O O . GLU A 1 298 ? 10.711 -4.492 -23.672 1 98.31 298 GLU A O 1
ATOM 2336 N N . ALA A 1 299 ? 12.211 -6.125 -23.688 1 98.62 299 ALA A N 1
ATOM 2337 C CA . ALA A 1 299 ? 11.469 -6.957 -22.75 1 98.62 299 ALA A CA 1
ATOM 2338 C C . ALA A 1 299 ? 11.383 -6.289 -21.375 1 98.62 299 ALA A C 1
ATOM 2340 O O . ALA A 1 299 ? 10.344 -6.352 -20.719 1 98.62 299 ALA A O 1
ATOM 2341 N N . TYR A 1 300 ? 12.508 -5.641 -21.031 1 98.69 300 TYR A N 1
ATOM 2342 C CA . TYR A 1 300 ? 12.531 -4.906 -19.781 1 98.69 300 TYR A CA 1
ATOM 2343 C C . TYR A 1 300 ? 11.438 -3.846 -19.75 1 98.69 300 TYR A C 1
ATOM 2345 O O . TYR A 1 300 ? 10.688 -3.746 -18.766 1 98.69 300 TYR A O 1
ATOM 2353 N N . ASP A 1 301 ? 11.328 -3.125 -20.797 1 98.56 301 ASP A N 1
ATOM 2354 C CA . ASP A 1 301 ? 10.336 -2.061 -20.875 1 98.56 301 ASP A CA 1
ATOM 2355 C C . ASP A 1 301 ? 8.922 -2.629 -20.859 1 98.56 301 ASP A C 1
ATOM 2357 O O . ASP A 1 301 ? 8.023 -2.057 -20.234 1 98.56 301 ASP A O 1
ATOM 2361 N N . ALA A 1 302 ? 8.711 -3.744 -21.469 1 98.69 302 ALA A N 1
ATOM 2362 C CA . ALA A 1 302 ? 7.398 -4.383 -21.469 1 98.69 302 ALA A CA 1
ATOM 2363 C C . ALA A 1 302 ? 7.023 -4.875 -20.078 1 98.69 302 ALA A C 1
ATOM 2365 O O . ALA A 1 302 ? 5.867 -4.777 -19.672 1 98.69 302 ALA A O 1
ATOM 2366 N N . LEU A 1 303 ? 8.008 -5.43 -19.312 1 98.81 303 LEU A N 1
ATOM 2367 C CA . LEU A 1 303 ? 7.77 -5.945 -17.969 1 98.81 303 LEU A CA 1
ATOM 2368 C C . LEU A 1 303 ? 7.434 -4.812 -17 1 98.81 303 LEU A C 1
ATOM 2370 O O . LEU A 1 303 ? 6.793 -5.039 -15.977 1 98.81 303 LEU A O 1
ATOM 2374 N N . LYS A 1 304 ? 7.867 -3.637 -17.312 1 98 304 LYS A N 1
ATOM 2375 C CA . LYS A 1 304 ? 7.578 -2.447 -16.516 1 98 304 LYS A CA 1
ATOM 2376 C C . LYS A 1 304 ? 6.199 -1.888 -16.844 1 98 304 LYS A C 1
ATOM 2378 O O . LYS A 1 304 ? 5.566 -1.241 -16.016 1 98 304 LYS A O 1
ATOM 2383 N N . GLU A 1 305 ? 5.746 -2.146 -18 1 97.56 305 GLU A N 1
ATOM 2384 C CA . GLU A 1 305 ? 4.562 -1.464 -18.5 1 97.56 305 GLU A CA 1
ATOM 2385 C C . GLU A 1 305 ? 3.318 -2.336 -18.359 1 97.56 305 GLU A C 1
ATOM 2387 O O . GLU A 1 305 ? 2.25 -1.848 -17.984 1 97.56 305 GLU A O 1
ATOM 2392 N N . ILE A 1 306 ? 3.391 -3.59 -18.75 1 97.94 306 ILE A N 1
ATOM 2393 C CA . ILE A 1 306 ? 2.225 -4.469 -18.781 1 97.94 306 ILE A CA 1
ATOM 2394 C C . ILE A 1 306 ? 2.006 -5.086 -17.391 1 97.94 306 ILE A C 1
ATOM 2396 O O . ILE A 1 306 ? 2.832 -5.871 -16.922 1 97.94 306 ILE A O 1
ATOM 2400 N N . PRO A 1 307 ? 0.914 -4.754 -16.75 1 97.25 307 PRO A N 1
ATOM 2401 C CA . PRO A 1 307 ? 0.676 -5.289 -15.406 1 97.25 307 PRO A CA 1
ATOM 2402 C C . PRO A 1 307 ? 0.273 -6.762 -15.414 1 97.25 307 PRO A C 1
ATOM 2404 O O . PRO A 1 307 ? -0.254 -7.254 -16.422 1 97.25 307 PRO A O 1
ATOM 2407 N N . ILE A 1 308 ? 0.564 -7.422 -14.359 1 98.25 308 ILE A N 1
ATOM 2408 C CA . ILE A 1 308 ? 0.141 -8.789 -14.086 1 98.25 308 ILE A CA 1
ATOM 2409 C C . ILE A 1 308 ? -0.989 -8.781 -13.055 1 98.25 308 ILE A C 1
ATOM 2411 O O . ILE A 1 308 ? -0.936 -8.047 -12.07 1 98.25 308 ILE A O 1
ATOM 2415 N N . SER A 1 309 ? -2.061 -9.586 -13.32 1 96.69 309 SER A N 1
ATOM 2416 C CA . SER A 1 309 ? -3.184 -9.711 -12.398 1 96.69 309 SER A CA 1
ATOM 2417 C C . SER A 1 309 ? -2.91 -10.758 -11.328 1 96.69 309 SER A C 1
ATOM 2419 O O . SER A 1 309 ? -2.602 -11.906 -11.648 1 96.69 309 SER A O 1
ATOM 2421 N N . TYR A 1 310 ? -2.977 -10.344 -10.094 1 97.81 310 TYR A N 1
ATOM 2422 C CA . TYR A 1 310 ? -2.91 -11.258 -8.953 1 97.81 310 TYR A CA 1
ATOM 2423 C C . TYR A 1 310 ? -4.246 -11.32 -8.227 1 97.81 310 TYR A C 1
ATOM 2425 O O . TYR A 1 310 ? -4.953 -10.312 -8.125 1 97.81 310 TYR A O 1
ATOM 2433 N N . HIS A 1 311 ? -4.582 -12.531 -7.723 1 95.81 311 HIS A N 1
ATOM 2434 C CA . HIS A 1 311 ? -5.883 -12.625 -7.07 1 95.81 311 HIS A CA 1
ATOM 2435 C C . HIS A 1 311 ? -5.926 -13.781 -6.082 1 95.81 311 HIS A C 1
ATOM 2437 O O . HIS A 1 311 ? -5.059 -14.664 -6.117 1 95.81 311 HIS A O 1
ATOM 2443 N N . TYR A 1 312 ? -6.793 -13.773 -5.219 1 95.88 312 TYR A N 1
ATOM 2444 C CA . TYR A 1 312 ? -7.25 -14.836 -4.332 1 95.88 312 TYR A CA 1
ATOM 2445 C C . TYR A 1 312 ? -8.766 -14.812 -4.188 1 95.88 312 TYR A C 1
ATOM 2447 O O . TYR A 1 312 ? -9.32 -13.883 -3.594 1 95.88 312 TYR A O 1
ATOM 2455 N N . ASP A 1 313 ? -9.43 -15.633 -4.812 1 92.56 313 ASP A N 1
ATOM 2456 C CA . ASP A 1 313 ? -10.883 -15.797 -4.738 1 92.56 313 ASP A CA 1
ATOM 2457 C C . ASP A 1 313 ? -11.25 -17.203 -4.273 1 92.56 313 ASP A C 1
ATOM 2459 O O . ASP A 1 313 ? -11.461 -18.094 -5.094 1 92.56 313 ASP A O 1
ATOM 2463 N N . ASN A 1 314 ? -11.227 -17.359 -3.053 1 91.75 314 ASN A N 1
ATOM 2464 C CA . ASN A 1 314 ? -11.414 -18.656 -2.416 1 91.75 314 ASN A CA 1
ATOM 2465 C C . ASN A 1 314 ? -11.711 -18.516 -0.927 1 91.75 314 ASN A C 1
ATOM 2467 O O . ASN A 1 314 ? -11.422 -17.484 -0.326 1 91.75 314 ASN A O 1
ATOM 2471 N N . ASP A 1 315 ? -12.43 -19.422 -0.356 1 90.5 315 ASP A N 1
ATOM 2472 C CA . ASP A 1 315 ? -12.633 -19.578 1.079 1 90.5 315 ASP A CA 1
ATOM 2473 C C . ASP A 1 315 ? -13.203 -18.312 1.703 1 90.5 315 ASP A C 1
ATOM 2475 O O . ASP A 1 315 ? -12.727 -17.859 2.748 1 90.5 315 ASP A O 1
ATOM 2479 N N . GLY A 1 316 ? -14.039 -17.641 1.015 1 91.5 316 GLY A N 1
ATOM 2480 C CA . GLY A 1 316 ? -14.75 -16.5 1.57 1 91.5 316 GLY A CA 1
ATOM 2481 C C . GLY A 1 316 ? -14.008 -15.195 1.399 1 91.5 316 GLY A C 1
ATOM 2482 O O . GLY A 1 316 ? -14.398 -14.172 1.969 1 91.5 316 GLY A O 1
ATOM 2483 N N . TYR A 1 317 ? -12.953 -15.188 0.701 1 94.88 317 TYR A N 1
ATOM 2484 C CA . TYR A 1 317 ? -12.188 -13.977 0.428 1 94.88 317 TYR A CA 1
ATOM 2485 C C . TYR A 1 317 ? -12.117 -13.703 -1.069 1 94.88 317 TYR A C 1
ATOM 2487 O O . TYR A 1 317 ? -12.211 -14.625 -1.882 1 94.88 317 TYR A O 1
ATOM 2495 N N . HIS A 1 318 ? -12.008 -12.477 -1.416 1 95.69 318 HIS A N 1
ATOM 2496 C CA . HIS A 1 318 ? -11.852 -12.039 -2.799 1 95.69 318 HIS A CA 1
ATOM 2497 C C . HIS A 1 318 ? -10.883 -10.859 -2.898 1 95.69 318 HIS A C 1
ATOM 2499 O O . HIS A 1 318 ? -11.297 -9.703 -2.826 1 95.69 318 HIS A O 1
ATOM 2505 N N . TYR A 1 319 ? -9.617 -11.172 -3.092 1 96.81 319 TYR A N 1
ATOM 2506 C CA . TYR A 1 319 ? -8.555 -10.188 -3.234 1 96.81 319 TYR A CA 1
ATOM 2507 C C . TYR A 1 319 ? -8.148 -10.031 -4.695 1 96.81 319 TYR A C 1
ATOM 2509 O O . TYR A 1 319 ? -8.234 -10.984 -5.473 1 96.81 319 TYR A O 1
ATOM 2517 N N . TYR A 1 320 ? -7.777 -8.883 -5.066 1 95.25 320 TYR A N 1
ATOM 2518 C CA . TYR A 1 320 ? -7.305 -8.602 -6.418 1 95.25 320 TYR A CA 1
ATOM 2519 C C . TYR A 1 320 ? -6.41 -7.371 -6.441 1 95.25 320 TYR A C 1
ATOM 2521 O O . TYR A 1 320 ? -6.695 -6.379 -5.766 1 95.25 320 TYR A O 1
ATOM 2529 N N . TYR A 1 321 ? -5.359 -7.441 -7.207 1 96.06 321 TYR A N 1
ATOM 2530 C CA . TYR A 1 321 ? -4.516 -6.297 -7.531 1 96.06 321 TYR A CA 1
ATOM 2531 C C . TYR A 1 321 ? -3.754 -6.527 -8.828 1 96.06 321 TYR A C 1
ATOM 2533 O O . TYR A 1 321 ? -3.379 -7.66 -9.141 1 96.06 321 TYR A O 1
ATOM 2541 N N . SER A 1 322 ? -3.596 -5.527 -9.633 1 95.38 322 SER A N 1
ATOM 2542 C CA . SER A 1 322 ? -2.818 -5.602 -10.867 1 95.38 322 SER A CA 1
ATOM 2543 C C . SER A 1 322 ? -1.605 -4.68 -10.812 1 95.38 322 SER A C 1
ATOM 2545 O O . SER A 1 322 ? -1.721 -3.518 -10.422 1 95.38 322 SER A O 1
ATOM 2547 N N . ARG A 1 323 ? -0.439 -5.219 -11.148 1 97.06 323 ARG A N 1
ATOM 2548 C CA . ARG A 1 323 ? 0.796 -4.441 -11.109 1 97.06 323 ARG A CA 1
ATOM 2549 C C . ARG A 1 323 ? 1.862 -5.062 -12.008 1 97.06 323 ARG A C 1
ATOM 2551 O O . ARG A 1 323 ? 1.827 -6.262 -12.281 1 97.06 323 ARG A O 1
ATOM 2558 N N . PRO A 1 324 ? 2.826 -4.281 -12.461 1 98.38 324 PRO A N 1
ATOM 2559 C CA . PRO A 1 324 ? 3.898 -4.828 -13.297 1 98.38 324 PRO A CA 1
ATOM 2560 C C . PRO A 1 324 ? 4.898 -5.664 -12.5 1 98.38 324 PRO A C 1
ATOM 2562 O O . PRO A 1 324 ? 4.926 -5.59 -11.266 1 98.38 324 PRO A O 1
ATOM 2565 N N . LEU A 1 325 ? 5.578 -6.465 -13.172 1 98.88 325 LEU A N 1
ATOM 2566 C CA . LEU A 1 325 ? 6.648 -7.246 -12.562 1 98.88 325 LEU A CA 1
ATOM 2567 C C . LEU A 1 325 ? 7.77 -6.336 -12.07 1 98.88 325 LEU A C 1
ATOM 2569 O O . LEU A 1 325 ? 8.266 -6.508 -10.953 1 98.88 325 LEU A O 1
ATOM 2573 N N . VAL A 1 326 ? 8.141 -5.359 -12.906 1 98.75 326 VAL A N 1
ATOM 2574 C CA . VAL A 1 326 ? 9.273 -4.484 -12.617 1 98.75 326 VAL A CA 1
ATOM 2575 C C . VAL A 1 326 ? 8.766 -3.109 -12.188 1 98.75 326 VAL A C 1
ATOM 2577 O O . VAL A 1 326 ? 7.992 -2.471 -12.906 1 98.75 326 VAL A O 1
ATOM 2580 N N . VAL A 1 327 ? 9.18 -2.707 -11.07 1 97.94 327 VAL A N 1
ATOM 2581 C CA . VAL A 1 327 ? 8.883 -1.36 -10.586 1 97.94 327 VAL A CA 1
ATOM 2582 C C . VAL A 1 327 ? 10.18 -0.624 -10.281 1 97.94 327 VAL A C 1
ATOM 2584 O O . VAL A 1 327 ? 10.93 -1.017 -9.375 1 97.94 327 VAL A O 1
ATOM 2587 N N . GLU A 1 328 ? 10.406 0.406 -10.992 1 95.44 328 GLU A N 1
ATOM 2588 C CA . GLU A 1 328 ? 11.57 1.258 -10.766 1 95.44 328 GLU A CA 1
ATOM 2589 C C . GLU A 1 328 ? 11.312 2.248 -9.633 1 95.44 328 GLU A C 1
ATOM 2591 O O . GLU A 1 328 ? 10.164 2.568 -9.328 1 95.44 328 GLU A O 1
ATOM 2596 N N . ASP A 1 329 ? 12.328 2.549 -8.992 1 87.81 329 ASP A N 1
ATOM 2597 C CA . ASP A 1 329 ? 12.25 3.615 -8 1 87.81 329 ASP A CA 1
ATOM 2598 C C . ASP A 1 329 ? 12.367 4.988 -8.656 1 87.81 329 ASP A C 1
ATOM 2600 O O . ASP A 1 329 ? 13.438 5.363 -9.133 1 87.81 329 ASP A O 1
ATOM 2604 N N . PRO A 1 330 ? 11.328 5.746 -8.656 1 77.25 330 PRO A N 1
ATOM 2605 C CA . PRO A 1 330 ? 11.383 7.043 -9.344 1 77.25 330 PRO A CA 1
ATOM 2606 C C . PRO A 1 330 ? 12.391 7.996 -8.711 1 77.25 330 PRO A C 1
ATOM 2608 O O . PRO A 1 330 ? 12.836 8.945 -9.359 1 77.25 330 PRO A O 1
ATOM 2611 N N . TYR A 1 331 ? 12.867 7.637 -7.531 1 72.12 331 TYR A N 1
ATOM 2612 C CA . TYR A 1 331 ? 13.789 8.531 -6.848 1 72.12 331 TYR A CA 1
ATOM 2613 C C . TYR A 1 331 ? 15.125 7.84 -6.59 1 72.12 331 TYR A C 1
ATOM 2615 O O . TYR A 1 331 ? 15.969 8.359 -5.855 1 72.12 331 TYR A O 1
ATOM 2623 N N . GLY A 1 332 ? 15.375 6.637 -7.062 1 75.12 332 GLY A N 1
ATOM 2624 C CA . GLY A 1 332 ? 16.516 5.801 -6.719 1 75.12 332 GLY A CA 1
ATOM 2625 C C . GLY A 1 332 ? 17.781 6.164 -7.48 1 75.12 332 GLY A C 1
ATOM 2626 O O . GLY A 1 332 ? 18.844 5.625 -7.207 1 75.12 332 GLY A O 1
ATOM 2627 N N . GLY A 1 333 ? 17.797 7.109 -8.289 1 80.5 333 GLY A N 1
ATOM 2628 C CA . GLY A 1 333 ? 18.953 7.355 -9.148 1 80.5 333 GLY A CA 1
ATOM 2629 C C . GLY A 1 333 ? 19.109 6.32 -10.242 1 80.5 333 GLY A C 1
ATOM 2630 O O . GLY A 1 333 ? 18.25 5.461 -10.422 1 80.5 333 GLY A O 1
ATOM 2631 N N . ILE A 1 334 ? 20.219 6.383 -10.938 1 89.12 334 ILE A N 1
ATOM 2632 C CA . ILE A 1 334 ? 20.484 5.516 -12.086 1 89.12 334 ILE A CA 1
ATOM 2633 C C . ILE A 1 334 ? 21.5 4.445 -11.703 1 89.12 334 ILE A C 1
ATOM 2635 O O . ILE A 1 334 ? 22.562 4.758 -11.164 1 89.12 334 ILE A O 1
ATOM 2639 N N . ASP A 1 335 ? 21.125 3.197 -11.906 1 88.75 335 ASP A N 1
ATOM 2640 C CA . ASP A 1 335 ? 22.062 2.098 -11.766 1 88.75 335 ASP A CA 1
ATOM 2641 C C . ASP A 1 335 ? 23.062 2.07 -12.922 1 88.75 335 ASP A C 1
ATOM 2643 O O . ASP A 1 335 ? 22.672 1.848 -14.07 1 88.75 335 ASP A O 1
ATOM 2647 N N . PRO A 1 336 ? 24.312 2.246 -12.594 1 88.06 336 PRO A N 1
ATOM 2648 C CA . PRO A 1 336 ? 25.297 2.311 -13.672 1 88.06 336 PRO A CA 1
ATOM 2649 C C . PRO A 1 336 ? 25.422 0.995 -14.438 1 88.06 336 PRO A C 1
ATOM 2651 O O . PRO A 1 336 ? 25.844 0.989 -15.602 1 88.06 336 PRO A O 1
ATOM 2654 N N . ASN A 1 337 ? 25 -0.052 -13.875 1 86.5 337 ASN A N 1
ATOM 2655 C CA . ASN A 1 337 ? 25.125 -1.351 -14.523 1 86.5 337 ASN A CA 1
ATOM 2656 C C . ASN A 1 337 ? 24.062 -1.533 -15.617 1 86.5 337 ASN A C 1
ATOM 2658 O O . ASN A 1 337 ? 24.281 -2.285 -16.578 1 86.5 337 ASN A O 1
ATOM 2662 N N . THR A 1 338 ? 22.938 -0.911 -15.477 1 92.69 338 THR A N 1
ATOM 2663 C CA . THR A 1 338 ? 21.844 -1.137 -16.406 1 92.69 338 THR A CA 1
ATOM 2664 C C . THR A 1 338 ? 21.469 0.158 -17.125 1 92.69 338 THR A C 1
ATOM 2666 O O . THR A 1 338 ? 20.734 0.134 -18.109 1 92.69 338 THR A O 1
ATOM 2669 N N . ASN A 1 339 ? 21.969 1.271 -16.594 1 92.25 339 ASN A N 1
ATOM 2670 C CA . ASN A 1 339 ? 21.594 2.598 -17.062 1 92.25 339 ASN A CA 1
ATOM 2671 C C . ASN A 1 339 ? 20.094 2.842 -16.906 1 92.25 339 ASN A C 1
ATOM 2673 O O . ASN A 1 339 ? 19.484 3.551 -17.719 1 92.25 339 ASN A O 1
ATOM 2677 N N . ARG A 1 340 ? 19.484 2.066 -16.047 1 93.88 340 ARG A N 1
ATOM 2678 C CA . ARG A 1 340 ? 18.094 2.236 -15.641 1 93.88 340 ARG A CA 1
ATOM 2679 C C . ARG A 1 340 ? 18 2.686 -14.18 1 93.88 340 ARG A C 1
ATOM 2681 O O . ARG A 1 340 ? 18.953 2.529 -13.422 1 93.88 340 ARG A O 1
ATOM 2688 N N . PRO A 1 341 ? 16.891 3.277 -13.812 1 91.19 341 PRO A N 1
ATOM 2689 C CA . PRO A 1 341 ? 16.719 3.557 -12.383 1 91.19 341 PRO A CA 1
ATOM 2690 C C . PRO A 1 341 ? 16.828 2.301 -11.523 1 91.19 341 PRO A C 1
ATOM 2692 O O . PRO A 1 341 ? 16.5 1.202 -11.984 1 91.19 341 PRO A O 1
ATOM 2695 N N . TYR A 1 342 ? 17.25 2.514 -10.367 1 92 342 TYR A N 1
ATOM 2696 C CA . TYR A 1 342 ? 17.266 1.41 -9.406 1 92 342 TYR A CA 1
ATOM 2697 C C . TYR A 1 342 ? 15.859 0.867 -9.18 1 92 342 TYR A C 1
ATOM 2699 O O . TYR A 1 342 ? 14.875 1.593 -9.328 1 92 342 TYR A O 1
ATOM 2707 N N . LEU A 1 343 ? 15.859 -0.39 -8.836 1 95.19 343 LEU A N 1
ATOM 2708 C CA . LEU A 1 343 ? 14.586 -1.057 -8.617 1 95.19 343 LEU A CA 1
ATOM 2709 C C . LEU A 1 343 ? 14.016 -0.701 -7.25 1 95.19 343 LEU A C 1
ATOM 2711 O O . LEU A 1 343 ? 14.758 -0.608 -6.27 1 95.19 343 LEU A O 1
ATOM 2715 N N . LYS A 1 344 ? 12.719 -0.475 -7.219 1 94.56 344 LYS A N 1
ATOM 2716 C CA . LYS A 1 344 ? 12.008 -0.352 -5.953 1 94.56 344 LYS A CA 1
ATOM 2717 C C . LYS A 1 344 ? 11.555 -1.717 -5.441 1 94.56 344 LYS A C 1
ATOM 2719 O O . LYS A 1 344 ? 11.766 -2.047 -4.273 1 94.56 344 LYS A O 1
ATOM 2724 N N . VAL A 1 345 ? 10.852 -2.443 -6.27 1 97.38 345 VAL A N 1
ATOM 2725 C CA . VAL A 1 345 ? 10.359 -3.777 -5.938 1 97.38 345 VAL A CA 1
ATOM 2726 C C . VAL A 1 345 ? 10.172 -4.59 -7.215 1 97.38 345 VAL A C 1
ATOM 2728 O O . VAL A 1 345 ? 10.195 -4.043 -8.32 1 97.38 345 VAL A O 1
ATOM 2731 N N . VAL A 1 346 ? 10.039 -5.859 -7.062 1 98.75 346 VAL A N 1
ATOM 2732 C CA . VAL A 1 346 ? 9.609 -6.812 -8.078 1 98.75 346 VAL A CA 1
ATOM 2733 C C . VAL A 1 346 ? 8.359 -7.547 -7.605 1 98.75 346 VAL A C 1
ATOM 2735 O O . VAL A 1 346 ? 8.172 -7.766 -6.406 1 98.75 346 VAL A O 1
ATOM 2738 N N . ASN A 1 347 ? 7.457 -7.848 -8.5 1 98.88 347 ASN A N 1
ATOM 2739 C CA . ASN A 1 347 ? 6.242 -8.586 -8.172 1 98.88 347 ASN A CA 1
ATOM 2740 C C . ASN A 1 347 ? 6.117 -9.859 -9.008 1 98.88 347 ASN A C 1
ATOM 2742 O O . ASN A 1 347 ? 6.02 -9.797 -10.234 1 98.88 347 ASN A O 1
ATOM 2746 N N . TYR A 1 348 ? 6.141 -10.984 -8.328 1 98.88 348 TYR A N 1
ATOM 2747 C CA . TYR A 1 348 ? 6.105 -12.258 -9.039 1 98.88 348 TYR A CA 1
ATOM 2748 C C . TYR A 1 348 ? 5.52 -13.352 -8.156 1 98.88 348 TYR A C 1
ATOM 2750 O O . TYR A 1 348 ? 6.066 -13.664 -7.094 1 98.88 348 TYR A O 1
ATOM 2758 N N . SER A 1 349 ? 4.402 -13.859 -8.555 1 98.5 349 SER A N 1
ATOM 2759 C CA . SER A 1 349 ? 3.713 -14.898 -7.801 1 98.5 349 SER A CA 1
ATOM 2760 C C . SER A 1 349 ? 2.863 -15.773 -8.719 1 98.5 349 SER A C 1
ATOM 2762 O O . SER A 1 349 ? 1.634 -15.711 -8.68 1 98.5 349 SER A O 1
ATOM 2764 N N . PRO A 1 350 ? 3.453 -16.703 -9.414 1 97.62 350 PRO A N 1
ATOM 2765 C CA . PRO A 1 350 ? 2.738 -17.469 -10.438 1 97.62 350 PRO A CA 1
ATOM 2766 C C . PRO A 1 350 ? 1.528 -18.219 -9.875 1 97.62 350 PRO A C 1
ATOM 2768 O O . PRO A 1 350 ? 0.451 -18.203 -10.477 1 97.62 350 PRO A O 1
ATOM 2771 N N . PRO A 1 351 ? 1.606 -18.828 -8.727 1 96 351 PRO A N 1
ATOM 2772 C CA . PRO A 1 351 ? 0.431 -19.562 -8.242 1 96 351 PRO A CA 1
ATOM 2773 C C . PRO A 1 351 ? -0.78 -18.656 -8.039 1 96 351 PRO A C 1
ATOM 2775 O O . PRO A 1 351 ? -1.922 -19.109 -8.125 1 96 351 PRO A O 1
ATOM 2778 N N . PHE A 1 352 ? -0.531 -17.359 -7.82 1 97 352 PHE A N 1
ATOM 2779 C CA . PHE A 1 352 ? -1.627 -16.484 -7.449 1 97 352 PHE A CA 1
ATOM 2780 C C . PHE A 1 352 ? -1.963 -15.523 -8.594 1 97 352 PHE A C 1
ATOM 2782 O O . PHE A 1 352 ? -2.662 -14.531 -8.391 1 97 352 PHE A O 1
ATOM 2789 N N . GLN A 1 353 ? -1.447 -15.789 -9.719 1 97.19 353 GLN A N 1
ATOM 2790 C CA . GLN A 1 353 ? -1.76 -14.977 -10.883 1 97.19 353 GLN A CA 1
ATOM 2791 C C . GLN A 1 353 ? -3.102 -15.375 -11.492 1 97.19 353 GLN A C 1
ATOM 2793 O O . GLN A 1 353 ? -3.43 -16.562 -11.562 1 97.19 353 GLN A O 1
ATOM 2798 N N . GLY A 1 354 ? -3.926 -14.375 -11.836 1 94.81 354 GLY A N 1
ATOM 2799 C CA . GLY A 1 354 ? -5.191 -14.586 -12.516 1 94.81 354 GLY A CA 1
ATOM 2800 C C . GLY A 1 354 ? -5.141 -14.234 -13.992 1 94.81 354 GLY A C 1
ATOM 2801 O O . GLY A 1 354 ? -4.059 -14.047 -14.555 1 94.81 354 GLY A O 1
ATOM 2802 N N . PRO A 1 355 ? -6.32 -14.305 -14.617 1 95.19 355 PRO A N 1
ATOM 2803 C CA . PRO A 1 355 ? -6.359 -13.852 -16.016 1 95.19 355 PRO A CA 1
ATOM 2804 C C . PRO A 1 355 ? -5.707 -12.484 -16.203 1 95.19 355 PRO A C 1
ATOM 2806 O O . PRO A 1 355 ? -5.91 -11.578 -15.391 1 95.19 355 PRO A O 1
ATOM 2809 N N . LEU A 1 356 ? -4.91 -12.383 -17.25 1 96.75 356 LEU A N 1
ATOM 2810 C CA . LEU A 1 356 ? -4.152 -11.164 -17.5 1 96.75 356 LEU A CA 1
ATOM 2811 C C . LEU A 1 356 ? -5.043 -10.086 -18.109 1 96.75 356 LEU A C 1
ATOM 2813 O O . LEU A 1 356 ? -5.062 -9.898 -19.328 1 96.75 356 LEU A O 1
ATOM 2817 N N . ASP A 1 357 ? -5.578 -9.281 -17.328 1 94.44 357 ASP A N 1
ATOM 2818 C CA . ASP A 1 357 ? -6.484 -8.219 -17.766 1 94.44 357 ASP A CA 1
ATOM 2819 C C . ASP A 1 357 ? -5.82 -7.32 -18.812 1 94.44 357 ASP A C 1
ATOM 2821 O O . ASP A 1 357 ? -6.473 -6.863 -19.75 1 94.44 357 ASP A O 1
ATOM 2825 N N . ALA A 1 358 ? -4.598 -7.129 -18.672 1 94.75 358 ALA A N 1
ATOM 2826 C CA . ALA A 1 358 ? -3.857 -6.156 -19.469 1 94.75 358 ALA A CA 1
ATOM 2827 C C . ALA A 1 358 ? -3.832 -6.562 -20.938 1 94.75 358 ALA A C 1
ATOM 2829 O O . ALA A 1 358 ? -3.643 -5.715 -21.812 1 94.75 358 ALA A O 1
ATOM 2830 N N . ILE A 1 359 ? -3.998 -7.832 -21.203 1 96.44 359 ILE A N 1
ATOM 2831 C CA . ILE A 1 359 ? -3.893 -8.258 -22.594 1 96.44 359 ILE A CA 1
ATOM 2832 C C . ILE A 1 359 ? -5.207 -8.898 -23.047 1 96.44 359 ILE A C 1
ATOM 2834 O O . ILE A 1 359 ? -5.246 -9.617 -24.047 1 96.44 359 ILE A O 1
ATOM 2838 N N . ALA A 1 360 ? -6.262 -8.766 -22.25 1 96.25 360 ALA A N 1
ATOM 2839 C CA . ALA A 1 360 ? -7.613 -9.188 -22.594 1 96.25 360 ALA A CA 1
ATOM 2840 C C . ALA A 1 360 ? -8.203 -8.281 -23.688 1 96.25 360 ALA A C 1
ATOM 2842 O O . ALA A 1 360 ? -7.586 -7.293 -24.078 1 96.25 360 ALA A O 1
ATOM 2843 N N . PRO A 1 361 ? -9.398 -8.68 -24.234 1 94.88 361 PRO A N 1
ATOM 2844 C CA . PRO A 1 361 ? -10.016 -7.82 -25.25 1 94.88 361 PRO A CA 1
ATOM 2845 C C . PRO A 1 361 ? -10.133 -6.367 -24.797 1 94.88 361 PRO A C 1
ATOM 2847 O O . PRO A 1 361 ? -10.484 -6.102 -23.656 1 94.88 361 PRO A O 1
ATOM 2850 N N . GLY A 1 362 ? -9.82 -5.477 -25.672 1 90.25 362 GLY A N 1
ATOM 2851 C CA . GLY A 1 362 ? -9.82 -4.062 -25.344 1 90.25 362 GLY A CA 1
ATOM 2852 C C . GLY A 1 362 ? -8.484 -3.57 -24.812 1 90.25 362 GLY A C 1
ATOM 2853 O O . GLY A 1 362 ? -8.359 -2.42 -24.391 1 90.25 362 GLY A O 1
ATOM 2854 N N . SER A 1 363 ? -7.512 -4.387 -24.906 1 92.06 363 SER A N 1
ATOM 2855 C CA . SER A 1 363 ? -6.168 -4.062 -24.422 1 92.06 363 SER A CA 1
ATOM 2856 C C . SER A 1 363 ? -5.551 -2.938 -25.25 1 92.06 363 SER A C 1
ATOM 2858 O O . SER A 1 363 ? -5.684 -2.91 -26.469 1 92.06 363 SER A O 1
ATOM 2860 N N . PRO A 1 364 ? -4.844 -2.043 -24.562 1 92.19 364 PRO A N 1
ATOM 2861 C CA . PRO A 1 364 ? -4.152 -0.981 -25.297 1 92.19 364 PRO A CA 1
ATOM 2862 C C . PRO A 1 364 ? -2.791 -1.422 -25.828 1 92.19 364 PRO A C 1
ATOM 2864 O O . PRO A 1 364 ? -2.129 -0.666 -26.547 1 92.19 364 PRO A O 1
ATOM 2867 N N . TYR A 1 365 ? -2.369 -2.633 -25.547 1 96.12 365 TYR A N 1
ATOM 2868 C CA . TYR A 1 365 ? -1.021 -3.066 -25.906 1 96.12 365 TYR A CA 1
ATOM 2869 C C . TYR A 1 365 ? -1.019 -3.818 -27.219 1 96.12 365 TYR A C 1
ATOM 2871 O O . TYR A 1 365 ? -1.887 -4.66 -27.469 1 96.12 365 TYR A O 1
ATOM 2879 N N . SER A 1 366 ? -0.016 -3.504 -28.016 1 96.31 366 SER A N 1
ATOM 2880 C CA . SER A 1 366 ? 0.143 -4.164 -29.297 1 96.31 366 SER A CA 1
ATOM 2881 C C . SER A 1 366 ? 0.63 -5.602 -29.141 1 96.31 366 SER A C 1
ATOM 2883 O O . SER A 1 366 ? 1.119 -5.973 -28.062 1 96.31 366 SER A O 1
ATOM 2885 N N . ASP A 1 367 ? 0.503 -6.371 -30.188 1 94.75 367 ASP A N 1
ATOM 2886 C CA . ASP A 1 367 ? 1.005 -7.742 -30.188 1 94.75 367 ASP A CA 1
ATOM 2887 C C . ASP A 1 367 ? 2.512 -7.773 -29.938 1 94.75 367 ASP A C 1
ATOM 2889 O O . ASP A 1 367 ? 3.012 -8.648 -29.234 1 94.75 367 ASP A O 1
ATOM 2893 N N . ALA A 1 368 ? 3.15 -6.801 -30.484 1 96.31 368 ALA A N 1
ATOM 2894 C CA . ALA A 1 368 ? 4.598 -6.734 -30.312 1 96.31 368 ALA A CA 1
ATOM 2895 C C . ALA A 1 368 ? 4.969 -6.504 -28.844 1 96.31 368 ALA A C 1
ATOM 2897 O O . ALA A 1 368 ? 5.914 -7.105 -28.344 1 96.31 368 ALA A O 1
ATOM 2898 N N . GLN A 1 369 ? 4.227 -5.648 -28.188 1 97.31 369 GLN A N 1
ATOM 2899 C CA . GLN A 1 369 ? 4.465 -5.379 -26.781 1 97.31 369 GLN A CA 1
ATOM 2900 C C . GLN A 1 369 ? 4.176 -6.617 -25.938 1 97.31 369 GLN A C 1
ATOM 2902 O O . GLN A 1 369 ? 4.922 -6.918 -25 1 97.31 369 GLN A O 1
ATOM 2907 N N . VAL A 1 370 ? 3.141 -7.297 -26.297 1 96.94 370 VAL A N 1
ATOM 2908 C CA . VAL A 1 370 ? 2.768 -8.508 -25.562 1 96.94 370 VAL A CA 1
ATOM 2909 C C . VAL A 1 370 ? 3.828 -9.586 -25.781 1 96.94 370 VAL A C 1
ATOM 2911 O O . VAL A 1 370 ? 4.211 -10.281 -24.828 1 96.94 370 VAL A O 1
ATOM 2914 N N . ASP A 1 371 ? 4.355 -9.695 -27.016 1 97.12 371 ASP A N 1
ATOM 2915 C CA . ASP A 1 371 ? 5.426 -10.648 -27.281 1 97.12 371 ASP A CA 1
ATOM 2916 C C . ASP A 1 371 ? 6.664 -10.344 -26.453 1 97.12 371 ASP A C 1
ATOM 2918 O O . ASP A 1 371 ? 7.297 -11.258 -25.906 1 97.12 371 ASP A O 1
ATOM 2922 N N . ALA A 1 372 ? 7.004 -9.078 -26.406 1 98.25 372 ALA A N 1
ATOM 2923 C CA . ALA A 1 372 ? 8.148 -8.656 -25.609 1 98.25 372 ALA A CA 1
ATOM 2924 C C . ALA A 1 372 ? 7.934 -8.984 -24.125 1 98.25 372 ALA A C 1
ATOM 2926 O O . ALA A 1 372 ? 8.859 -9.422 -23.438 1 98.25 372 ALA A O 1
ATOM 2927 N N . PHE A 1 373 ? 6.742 -8.766 -23.656 1 98.44 373 PHE A N 1
ATOM 2928 C CA . PHE A 1 373 ? 6.363 -9.062 -22.281 1 98.44 373 PHE A CA 1
ATOM 2929 C C . PHE A 1 373 ? 6.531 -10.547 -21.984 1 98.44 373 PHE A C 1
ATOM 2931 O O . PHE A 1 373 ? 7.152 -10.922 -20.984 1 98.44 373 PHE A O 1
ATOM 2938 N N . VAL A 1 374 ? 6.055 -11.414 -22.844 1 97.88 374 VAL A N 1
ATOM 2939 C CA . VAL A 1 374 ? 6.125 -12.859 -22.672 1 97.88 374 VAL A CA 1
ATOM 2940 C C . VAL A 1 374 ? 7.582 -13.32 -22.703 1 97.88 374 VAL A C 1
ATOM 2942 O O . VAL A 1 374 ? 8 -14.141 -21.891 1 97.88 374 VAL A O 1
ATOM 2945 N N . ARG A 1 375 ? 8.305 -12.734 -23.641 1 97.88 375 ARG A N 1
ATOM 2946 C CA . ARG A 1 375 ? 9.734 -13.023 -23.734 1 97.88 375 ARG A CA 1
ATOM 2947 C C . ARG A 1 375 ? 10.453 -12.625 -22.453 1 97.88 375 ARG A C 1
ATOM 2949 O O . ARG A 1 375 ? 11.305 -13.367 -21.953 1 97.88 375 ARG A O 1
ATOM 2956 N N . GLY A 1 376 ? 10.102 -11.484 -21.922 1 98.69 376 GLY A N 1
ATOM 2957 C CA . GLY A 1 376 ? 10.672 -11.023 -20.672 1 98.69 376 GLY A CA 1
ATOM 2958 C C . GLY A 1 376 ? 10.336 -11.93 -19.484 1 98.69 376 GLY A C 1
ATOM 2959 O O . GLY A 1 376 ? 11.203 -12.234 -18.672 1 98.69 376 GLY A O 1
ATOM 2960 N N . LEU A 1 377 ? 9.078 -12.352 -19.422 1 98.62 377 LEU A N 1
ATOM 2961 C CA . LEU A 1 377 ? 8.656 -13.25 -18.344 1 98.62 377 LEU A CA 1
ATOM 2962 C C . LEU A 1 377 ? 9.438 -14.555 -18.391 1 98.62 377 LEU A C 1
ATOM 2964 O O . LEU A 1 377 ? 9.859 -15.07 -17.359 1 98.62 377 LEU A O 1
ATOM 2968 N N . ARG A 1 378 ? 9.617 -15.062 -19.562 1 98.19 378 ARG A N 1
ATOM 2969 C CA . ARG A 1 378 ? 10.352 -16.312 -19.734 1 98.19 378 ARG A CA 1
ATOM 2970 C C . ARG A 1 378 ? 11.812 -16.156 -19.328 1 98.19 378 ARG A C 1
ATOM 2972 O O . ARG A 1 378 ? 12.359 -17 -18.625 1 98.19 378 ARG A O 1
ATOM 2979 N N . ALA A 1 379 ? 12.406 -15.086 -19.781 1 98.62 379 ALA A N 1
ATOM 2980 C CA . ALA A 1 379 ? 13.789 -14.82 -19.422 1 98.62 379 ALA A CA 1
ATOM 2981 C C . ALA A 1 379 ? 13.945 -14.695 -17.906 1 98.62 379 ALA A C 1
ATOM 2983 O O . ALA A 1 379 ? 14.914 -15.18 -17.328 1 98.62 379 ALA A O 1
ATOM 2984 N N . PHE A 1 380 ? 13.031 -14 -17.297 1 98.81 380 PHE A N 1
ATOM 2985 C CA . PHE A 1 380 ? 13.023 -13.828 -15.859 1 98.81 380 PHE A CA 1
ATOM 2986 C C . PHE A 1 380 ? 12.969 -15.18 -15.148 1 98.81 380 PHE A C 1
ATOM 2988 O O . PHE A 1 380 ? 13.797 -15.469 -14.289 1 98.81 380 PHE A O 1
ATOM 2995 N N . GLU A 1 381 ? 11.984 -15.984 -15.523 1 98.69 381 GLU A N 1
ATOM 2996 C CA . GLU A 1 381 ? 11.797 -17.297 -14.891 1 98.69 381 GLU A CA 1
ATOM 2997 C C . GLU A 1 381 ? 12.992 -18.203 -15.148 1 98.69 381 GLU A C 1
ATOM 2999 O O . GLU A 1 381 ? 13.438 -18.922 -14.25 1 98.69 381 GLU A O 1
ATOM 3004 N N . ASP A 1 382 ? 13.492 -18.188 -16.375 1 98.38 382 ASP A N 1
ATOM 3005 C CA . ASP A 1 382 ? 14.672 -18.984 -16.688 1 98.38 382 ASP A CA 1
ATOM 3006 C C . ASP A 1 382 ? 15.836 -18.625 -15.773 1 98.38 382 ASP A C 1
ATOM 3008 O O . ASP A 1 382 ? 16.531 -19.5 -15.273 1 98.38 382 ASP A O 1
ATOM 3012 N N . TYR A 1 383 ? 16 -17.359 -15.586 1 98.62 383 TYR A N 1
ATOM 3013 C CA . TYR A 1 383 ? 17.109 -16.891 -14.758 1 98.62 383 TYR A CA 1
ATOM 3014 C C . TYR A 1 383 ? 16.953 -17.375 -13.32 1 98.62 383 TYR A C 1
ATOM 3016 O O . TYR A 1 383 ? 17.891 -17.969 -12.758 1 98.62 383 TYR A O 1
ATOM 3024 N N . ILE A 1 384 ? 15.805 -17.141 -12.703 1 98.56 384 ILE A N 1
ATOM 3025 C CA . ILE A 1 384 ? 15.648 -17.422 -11.281 1 98.56 384 ILE A CA 1
ATOM 3026 C C . ILE A 1 384 ? 15.617 -18.938 -11.047 1 98.56 384 ILE A C 1
ATOM 3028 O O . ILE A 1 384 ? 15.859 -19.391 -9.93 1 98.56 384 ILE A O 1
ATOM 3032 N N . GLU A 1 385 ? 15.352 -19.719 -12.078 1 97.62 385 GLU A N 1
ATOM 3033 C CA . GLU A 1 385 ? 15.242 -21.172 -11.93 1 97.62 385 GLU A CA 1
ATOM 3034 C C . GLU A 1 385 ? 16.609 -21.844 -12.109 1 97.62 385 GLU A C 1
ATOM 3036 O O . GLU A 1 385 ? 16.766 -23.016 -11.797 1 97.62 385 GLU A O 1
ATOM 3041 N N . GLU A 1 386 ? 17.531 -21.125 -12.617 1 97.38 386 GLU A N 1
ATOM 3042 C CA . GLU A 1 386 ? 18.875 -21.688 -12.734 1 97.38 386 GLU A CA 1
ATOM 3043 C C . GLU A 1 386 ? 19.5 -21.922 -11.359 1 97.38 386 GLU A C 1
ATOM 3045 O O . GLU A 1 386 ? 19.5 -21.031 -10.516 1 97.38 386 GLU A O 1
ATOM 3050 N N . LYS A 1 387 ? 20.094 -23.062 -11.203 1 96 387 LYS A N 1
ATOM 3051 C CA . LYS A 1 387 ? 20.641 -23.453 -9.914 1 96 387 LYS A CA 1
ATOM 3052 C C . LYS A 1 387 ? 21.719 -22.484 -9.445 1 96 387 LYS A C 1
ATOM 3054 O O . LYS A 1 387 ? 21.812 -22.172 -8.258 1 96 387 LYS A O 1
ATOM 3059 N N . GLN A 1 388 ? 22.562 -21.984 -10.305 1 95.88 388 GLN A N 1
ATOM 3060 C CA . GLN A 1 388 ? 23.672 -21.109 -9.953 1 95.88 388 GLN A CA 1
ATOM 3061 C C . GLN A 1 388 ? 23.156 -19.766 -9.453 1 95.88 388 GLN A C 1
ATOM 3063 O O . GLN A 1 388 ? 23.922 -18.984 -8.875 1 95.88 388 GLN A O 1
ATOM 3068 N N . ASN A 1 389 ? 21.859 -19.438 -9.727 1 97.69 389 ASN A N 1
ATOM 3069 C CA . ASN A 1 389 ? 21.266 -18.172 -9.289 1 97.69 389 ASN A CA 1
ATOM 3070 C C . ASN A 1 389 ? 20.375 -18.359 -8.07 1 97.69 389 ASN A C 1
ATOM 3072 O O . ASN A 1 389 ? 19.578 -17.469 -7.734 1 97.69 389 ASN A O 1
ATOM 3076 N N . GLN A 1 390 ? 20.484 -19.547 -7.406 1 97.94 390 GLN A N 1
ATOM 3077 C CA . GLN A 1 390 ? 19.641 -19.859 -6.258 1 97.94 390 GLN A CA 1
ATOM 3078 C C . GLN A 1 390 ? 20.484 -20.188 -5.027 1 97.94 390 GLN A C 1
ATOM 3080 O O . GLN A 1 390 ? 21.641 -20.594 -5.152 1 97.94 390 GLN A O 1
ATOM 3085 N N . ILE A 1 391 ? 19.922 -19.906 -3.926 1 97.81 391 ILE A N 1
ATOM 3086 C CA . ILE A 1 391 ? 20.391 -20.469 -2.664 1 97.81 391 ILE A CA 1
ATOM 3087 C C . ILE A 1 391 ? 19.453 -21.578 -2.221 1 97.81 391 ILE A C 1
ATOM 3089 O O . ILE A 1 391 ? 18.234 -21.375 -2.082 1 97.81 391 ILE A O 1
ATOM 3093 N N . GLU A 1 392 ? 19.969 -22.734 -2.102 1 97 392 GLU A N 1
ATOM 3094 C CA . GLU A 1 392 ? 19.188 -23.906 -1.679 1 97 392 GLU A CA 1
ATOM 3095 C C . GLU A 1 392 ? 19.781 -24.531 -0.424 1 97 392 GLU A C 1
ATOM 3097 O O . GLU A 1 392 ? 20.984 -24.812 -0.369 1 97 392 GLU A O 1
ATOM 3102 N N . PHE A 1 393 ? 18.953 -24.703 0.604 1 94.75 393 PHE A N 1
ATOM 3103 C CA . PHE A 1 393 ? 19.422 -25.422 1.784 1 94.75 393 PHE A CA 1
ATOM 3104 C C . PHE A 1 393 ? 18.266 -25.844 2.662 1 94.75 393 PHE A C 1
ATOM 3106 O O . PHE A 1 393 ? 17.156 -25.312 2.535 1 94.75 393 PHE A O 1
ATOM 3113 N N . LYS A 1 394 ? 18.469 -26.828 3.449 1 95.94 394 LYS A N 1
ATOM 3114 C CA . LYS A 1 394 ? 17.5 -27.266 4.445 1 95.94 394 LYS A CA 1
ATOM 3115 C C . LYS A 1 394 ? 17.656 -26.484 5.746 1 95.94 394 LYS A C 1
ATOM 3117 O O . LYS A 1 394 ? 18.703 -26.531 6.395 1 95.94 394 LYS A O 1
ATOM 3122 N N . MET A 1 395 ? 16.641 -25.766 6.078 1 95.31 395 MET A N 1
ATOM 3123 C CA . MET A 1 395 ? 16.703 -24.922 7.266 1 95.31 395 MET A CA 1
ATOM 3124 C C . MET A 1 395 ? 16.656 -25.766 8.539 1 95.31 395 MET A C 1
ATOM 3126 O O . MET A 1 395 ? 15.898 -26.734 8.617 1 95.31 395 MET A O 1
ATOM 3130 N N . GLU A 1 396 ? 17.469 -25.438 9.461 1 95 396 GLU A N 1
ATOM 3131 C CA . GLU A 1 396 ? 17.562 -26.172 10.719 1 95 396 GLU A CA 1
ATOM 3132 C C . GLU A 1 396 ? 16.438 -25.781 11.672 1 95 396 GLU A C 1
ATOM 3134 O O . GLU A 1 396 ? 15.938 -24.656 11.625 1 95 396 GLU A O 1
ATOM 3139 N N . GLU A 1 397 ? 16.062 -26.766 12.492 1 96.25 397 GLU A N 1
ATOM 3140 C CA . GLU A 1 397 ? 15.094 -26.469 13.539 1 96.25 397 GLU A CA 1
ATOM 3141 C C . GLU A 1 397 ? 15.586 -25.344 14.461 1 96.25 397 GLU A C 1
ATOM 3143 O O . GLU A 1 397 ? 16.797 -25.172 14.633 1 96.25 397 GLU A O 1
ATOM 3148 N N . ASN A 1 398 ? 14.641 -24.609 14.953 1 96.94 398 ASN A N 1
ATOM 3149 C CA . ASN A 1 398 ? 14.914 -23.5 15.875 1 96.94 398 ASN A CA 1
ATOM 3150 C C . ASN A 1 398 ? 15.719 -22.391 15.211 1 96.94 398 ASN A C 1
ATOM 3152 O O . ASN A 1 398 ? 16.625 -21.828 15.82 1 96.94 398 ASN A O 1
ATOM 3156 N N . CYS A 1 399 ? 15.508 -22.203 14.008 1 97.94 399 CYS A N 1
ATOM 3157 C CA . CYS A 1 399 ? 16.031 -21.062 13.25 1 97.94 399 CYS A CA 1
ATOM 3158 C C . CYS A 1 399 ? 14.891 -20.297 12.594 1 97.94 399 CYS A C 1
ATOM 3160 O O . CYS A 1 399 ? 13.758 -20.781 12.523 1 97.94 399 CYS A O 1
ATOM 3162 N N . CYS A 1 400 ? 15.164 -19.078 12.258 1 98.62 400 CYS A N 1
ATOM 3163 C CA . CYS A 1 400 ? 14.195 -18.234 11.57 1 98.62 400 CYS A CA 1
ATOM 3164 C C . CYS A 1 400 ? 14.844 -17.5 10.391 1 98.62 400 CYS A C 1
ATOM 3166 O O . CYS A 1 400 ? 15.844 -16.797 10.57 1 98.62 400 CYS A O 1
ATOM 3168 N N . VAL A 1 401 ? 14.328 -17.75 9.234 1 98.75 401 VAL A N 1
ATOM 3169 C CA . VAL A 1 401 ? 14.789 -17 8.07 1 98.75 401 VAL A CA 1
ATOM 3170 C C . VAL A 1 401 ? 13.906 -15.781 7.855 1 98.75 401 VAL A C 1
ATOM 3172 O O . VAL A 1 401 ? 12.688 -15.852 8.039 1 98.75 401 VAL A O 1
ATOM 3175 N N . LEU A 1 402 ? 14.492 -14.641 7.59 1 98.88 402 LEU A N 1
ATOM 3176 C CA . LEU A 1 402 ? 13.82 -13.406 7.188 1 98.88 402 LEU A CA 1
ATOM 3177 C C . LEU A 1 402 ? 14.242 -12.992 5.785 1 98.88 402 LEU A C 1
ATOM 3179 O O . LEU A 1 402 ? 15.422 -13.07 5.434 1 98.88 402 LEU A O 1
ATOM 3183 N N . PHE A 1 403 ? 13.344 -12.547 5.004 1 98.88 403 PHE A N 1
ATOM 3184 C CA . PHE A 1 403 ? 13.734 -12.086 3.676 1 98.88 403 PHE A CA 1
ATOM 3185 C C . PHE A 1 403 ? 12.758 -11.047 3.152 1 98.88 403 PHE A C 1
ATOM 3187 O O . PHE A 1 403 ? 11.594 -11.016 3.566 1 98.88 403 PHE A O 1
ATOM 3194 N N . MET A 1 404 ? 13.211 -10.133 2.297 1 98.81 404 MET A N 1
ATOM 3195 C CA . MET A 1 404 ? 12.391 -9.109 1.658 1 98.81 404 MET A CA 1
ATOM 3196 C C . MET A 1 404 ? 11.422 -9.727 0.653 1 98.81 404 MET A C 1
ATOM 3198 O O . MET A 1 404 ? 11.844 -10.234 -0.39 1 98.81 404 MET A O 1
ATOM 3202 N N . ASN A 1 405 ? 10.164 -9.57 0.913 1 98.81 405 ASN A N 1
ATOM 3203 C CA . ASN A 1 405 ? 9.125 -10.258 0.159 1 98.81 405 ASN A CA 1
ATOM 3204 C C . ASN A 1 405 ? 9.156 -9.883 -1.32 1 98.81 405 ASN A C 1
ATOM 3206 O O . ASN A 1 405 ? 8.984 -10.742 -2.188 1 98.81 405 ASN A O 1
ATOM 3210 N N . ARG A 1 406 ? 9.422 -8.617 -1.62 1 98.62 406 ARG A N 1
ATOM 3211 C CA . ARG A 1 406 ? 9.344 -8.188 -3.012 1 98.62 406 ARG A CA 1
ATOM 3212 C C . ARG A 1 406 ? 10.734 -7.969 -3.598 1 98.62 406 ARG A C 1
ATOM 3214 O O . ARG A 1 406 ? 10.938 -7.043 -4.387 1 98.62 406 ARG A O 1
ATOM 3221 N N . ARG A 1 407 ? 11.656 -8.75 -3.137 1 98.56 407 ARG A N 1
ATOM 3222 C CA . ARG A 1 407 ? 12.984 -8.891 -3.727 1 98.56 407 ARG A CA 1
ATOM 3223 C C . ARG A 1 407 ? 13.398 -10.359 -3.789 1 98.56 407 ARG A C 1
ATOM 3225 O O . ARG A 1 407 ? 13.734 -10.867 -4.859 1 98.56 407 ARG A O 1
ATOM 3232 N N . THR A 1 408 ? 13.336 -10.992 -2.643 1 98.81 408 THR A N 1
ATOM 3233 C CA . THR A 1 408 ? 13.797 -12.375 -2.535 1 98.81 408 THR A CA 1
ATOM 3234 C C . THR A 1 408 ? 12.648 -13.344 -2.758 1 98.81 408 THR A C 1
ATOM 3236 O O . THR A 1 408 ? 11.719 -13.422 -1.946 1 98.81 408 THR A O 1
ATOM 3239 N N . LEU A 1 409 ? 12.734 -14.062 -3.826 1 98.88 409 LEU A N 1
ATOM 3240 C CA . LEU A 1 409 ? 11.766 -15.117 -4.086 1 98.88 409 LEU A CA 1
ATOM 3241 C C . LEU A 1 409 ? 12.039 -16.328 -3.209 1 98.88 409 LEU A C 1
ATOM 3243 O O . LEU A 1 409 ? 13.195 -16.609 -2.867 1 98.88 409 LEU A O 1
ATOM 3247 N N . HIS A 1 410 ? 10.992 -17.016 -2.844 1 98.75 410 HIS A N 1
ATOM 3248 C CA . HIS A 1 410 ? 11.172 -18.234 -2.062 1 98.75 410 HIS A CA 1
ATOM 3249 C C . HIS A 1 410 ? 10.375 -19.391 -2.654 1 98.75 410 HIS A C 1
ATOM 3251 O O . HIS A 1 410 ? 9.344 -19.172 -3.297 1 98.75 410 HIS A O 1
ATOM 3257 N N . ALA A 1 411 ? 10.852 -20.562 -2.525 1 98 411 ALA A N 1
ATOM 3258 C CA . ALA A 1 411 ? 10.281 -21.828 -2.973 1 98 411 ALA A CA 1
ATOM 3259 C C . ALA A 1 411 ? 10.609 -22.953 -1.996 1 98 411 ALA A C 1
ATOM 3261 O O . ALA A 1 411 ? 11.281 -22.734 -0.987 1 98 411 ALA A O 1
ATOM 3262 N N . ARG A 1 412 ? 9.977 -24.062 -2.246 1 96.25 412 ARG A N 1
ATOM 3263 C CA . ARG A 1 412 ? 10.227 -25.234 -1.432 1 96.25 412 ARG A CA 1
ATOM 3264 C C . ARG A 1 412 ? 10.203 -26.5 -2.283 1 96.25 412 ARG A C 1
ATOM 3266 O O . ARG A 1 412 ? 9.266 -26.734 -3.047 1 96.25 412 ARG A O 1
ATOM 3273 N N . ASN A 1 413 ? 11.188 -27.328 -2.148 1 95.88 413 ASN A N 1
ATOM 3274 C CA . ASN A 1 413 ? 11.195 -28.641 -2.797 1 95.88 413 ASN A CA 1
ATOM 3275 C C . ASN A 1 413 ? 10.133 -29.547 -2.205 1 95.88 413 ASN A C 1
ATOM 3277 O O . ASN A 1 413 ? 9.719 -29.375 -1.056 1 95.88 413 ASN A O 1
ATOM 3281 N N . GLU A 1 414 ? 9.703 -30.469 -3.041 1 94.56 414 GLU A N 1
ATOM 3282 C CA . GLU A 1 414 ? 8.805 -31.516 -2.557 1 94.56 414 GLU A CA 1
ATOM 3283 C C . GLU A 1 414 ? 9.43 -32.281 -1.396 1 94.56 414 GLU A C 1
ATOM 3285 O O . GLU A 1 414 ? 10.656 -32.375 -1.291 1 94.56 414 GLU A O 1
ATOM 3290 N N . PHE A 1 415 ? 8.586 -32.75 -0.49 1 93.44 415 PHE A N 1
ATOM 3291 C CA . PHE A 1 415 ? 9.086 -33.562 0.607 1 93.44 415 PHE A CA 1
ATOM 3292 C C . PHE A 1 415 ? 8.156 -34.75 0.874 1 93.44 415 PHE A C 1
ATOM 3294 O O . PHE A 1 415 ? 6.992 -34.719 0.466 1 93.44 415 PHE A O 1
ATOM 3301 N N . ASP A 1 416 ? 8.719 -35.75 1.481 1 94.12 416 ASP A N 1
ATOM 3302 C CA . ASP A 1 416 ? 7.953 -36.906 1.879 1 94.12 416 ASP A CA 1
ATOM 3303 C C . ASP A 1 416 ? 7.297 -36.719 3.242 1 94.12 416 ASP A C 1
ATOM 3305 O O . ASP A 1 416 ? 7.953 -36.812 4.277 1 94.12 416 ASP A O 1
ATOM 3309 N N . LYS A 1 417 ? 5.996 -36.5 3.189 1 90.12 417 LYS A N 1
ATOM 3310 C CA . LYS A 1 417 ? 5.266 -36.156 4.406 1 90.12 417 LYS A CA 1
ATOM 3311 C C . LYS A 1 417 ? 5.281 -37.312 5.402 1 90.12 417 LYS A C 1
ATOM 3313 O O . LYS A 1 417 ? 5.027 -37.125 6.59 1 90.12 417 LYS A O 1
ATOM 3318 N N . GLU A 1 418 ? 5.566 -38.469 4.902 1 91.81 418 GLU A N 1
ATOM 3319 C CA . GLU A 1 418 ? 5.535 -39.656 5.758 1 91.81 418 GLU A CA 1
ATOM 3320 C C . GLU A 1 418 ? 6.898 -39.906 6.395 1 91.81 418 GLU A C 1
ATOM 3322 O O . GLU A 1 418 ? 7.023 -40.75 7.297 1 91.81 418 GLU A O 1
ATOM 3327 N N . SER A 1 419 ? 7.84 -39.188 6.047 1 93.81 419 SER A N 1
ATOM 3328 C CA . SER A 1 419 ? 9.211 -39.5 6.449 1 93.81 419 SER A CA 1
ATOM 3329 C C . SER A 1 419 ? 9.586 -38.781 7.73 1 93.81 419 SER A C 1
ATOM 3331 O O . SER A 1 419 ? 10.633 -39.031 8.32 1 93.81 419 SER A O 1
ATOM 3333 N N . GLY A 1 420 ? 8.828 -37.906 8.172 1 93.06 420 GLY A N 1
ATOM 3334 C CA . GLY A 1 420 ? 9.117 -37.094 9.352 1 93.06 420 GLY A CA 1
ATOM 3335 C C . GLY A 1 420 ? 8.086 -36 9.609 1 93.06 420 GLY A C 1
ATOM 3336 O O . GLY A 1 420 ? 6.922 -36.156 9.227 1 93.06 420 GLY A O 1
ATOM 3337 N N . GLU A 1 421 ? 8.633 -35 10.422 1 91.44 421 GLU A N 1
ATOM 3338 C CA . GLU A 1 421 ? 7.75 -33.875 10.742 1 91.44 421 GLU A CA 1
ATOM 3339 C C . GLU A 1 421 ? 8.273 -32.594 10.148 1 91.44 421 GLU A C 1
ATOM 3341 O O . GLU A 1 421 ? 9.477 -32.344 10.156 1 91.44 421 GLU A O 1
ATOM 3346 N N . ARG A 1 422 ? 7.367 -31.891 9.648 1 92.19 422 ARG A N 1
ATOM 3347 C CA . ARG A 1 422 ? 7.684 -30.547 9.141 1 92.19 422 ARG A CA 1
ATOM 3348 C C . ARG A 1 422 ? 6.66 -29.531 9.625 1 92.19 422 ARG A C 1
ATOM 3350 O O . ARG A 1 422 ? 5.473 -29.641 9.312 1 92.19 422 ARG A O 1
ATOM 3357 N N . TRP A 1 423 ? 7.125 -28.562 10.406 1 91.62 423 TRP A N 1
ATOM 3358 C CA . TRP A 1 423 ? 6.277 -27.531 11 1 91.62 423 TRP A CA 1
ATOM 3359 C C . TRP A 1 423 ? 7.008 -26.203 11.062 1 91.62 423 TRP A C 1
ATOM 3361 O O . TRP A 1 423 ? 7.961 -26.031 11.828 1 91.62 423 TRP A O 1
ATOM 3371 N N . PHE A 1 424 ? 6.562 -25.266 10.234 1 94.19 424 PHE A N 1
ATOM 3372 C CA . PHE A 1 424 ? 7.035 -23.875 10.273 1 94.19 424 PHE A CA 1
ATOM 3373 C C . PHE A 1 424 ? 5.938 -22.953 10.781 1 94.19 424 PHE A C 1
ATOM 3375 O O . PHE A 1 424 ? 4.762 -23.312 10.789 1 94.19 424 PHE A O 1
ATOM 3382 N N . ARG A 1 425 ? 6.289 -21.875 11.258 1 94.31 425 ARG A N 1
ATOM 3383 C CA . ARG A 1 425 ? 5.359 -20.797 11.555 1 94.31 425 ARG A CA 1
ATOM 3384 C C . ARG A 1 425 ? 5.781 -19.5 10.852 1 94.31 425 ARG A C 1
ATOM 3386 O O . ARG A 1 425 ? 6.941 -19.094 10.945 1 94.31 425 ARG A O 1
ATOM 3393 N N . GLY A 1 426 ? 4.855 -18.922 10.125 1 96.25 426 GLY A N 1
ATOM 3394 C CA . GLY A 1 426 ? 5.148 -17.734 9.336 1 96.25 426 GLY A CA 1
ATOM 3395 C C . GLY A 1 426 ? 4.496 -16.469 9.891 1 96.25 426 GLY A C 1
ATOM 3396 O O . GLY A 1 426 ? 3.514 -16.547 10.625 1 96.25 426 GLY A O 1
ATOM 3397 N N . THR A 1 427 ? 5.055 -15.352 9.656 1 97.56 427 THR A N 1
ATOM 3398 C CA . THR A 1 427 ? 4.453 -14.047 9.875 1 97.56 427 THR A CA 1
ATOM 3399 C C . THR A 1 427 ? 5.039 -13.008 8.914 1 97.56 427 THR A C 1
ATOM 3401 O O . THR A 1 427 ? 5.902 -13.336 8.094 1 97.56 427 THR A O 1
ATOM 3404 N N . TYR A 1 428 ? 4.492 -11.766 8.945 1 98.5 428 TYR A N 1
ATOM 3405 C CA . TYR A 1 428 ? 4.941 -10.695 8.062 1 98.5 428 TYR A CA 1
ATOM 3406 C C . TYR A 1 428 ? 5.219 -9.422 8.852 1 98.5 428 TYR A C 1
ATOM 3408 O O . TYR A 1 428 ? 4.594 -9.18 9.883 1 98.5 428 TYR A O 1
ATOM 3416 N N . ILE A 1 429 ? 6.184 -8.688 8.375 1 98.44 429 ILE A N 1
ATOM 3417 C CA . ILE A 1 429 ? 6.391 -7.312 8.828 1 98.44 429 ILE A CA 1
ATOM 3418 C C . ILE A 1 429 ? 5.949 -6.336 7.742 1 98.44 429 ILE A C 1
ATOM 3420 O O . ILE A 1 429 ? 6.227 -6.555 6.559 1 98.44 429 ILE A O 1
ATOM 3424 N N . ASP A 1 430 ? 5.305 -5.324 8.172 1 96.56 430 ASP A N 1
ATOM 3425 C CA . ASP A 1 430 ? 4.918 -4.242 7.27 1 96.56 430 ASP A CA 1
ATOM 3426 C C . ASP A 1 430 ? 6.145 -3.57 6.66 1 96.56 430 ASP A C 1
ATOM 3428 O O . ASP A 1 430 ? 7.137 -3.332 7.352 1 96.56 430 ASP A O 1
ATOM 3432 N N . LEU A 1 431 ? 6.074 -3.238 5.371 1 97.12 431 LEU A N 1
ATOM 3433 C CA . LEU A 1 431 ? 7.207 -2.648 4.664 1 97.12 431 LEU A CA 1
ATOM 3434 C C . LEU A 1 431 ? 7.605 -1.317 5.293 1 97.12 431 LEU A C 1
ATOM 3436 O O . LEU A 1 431 ? 8.797 -1.048 5.484 1 97.12 431 LEU A O 1
ATOM 3440 N N . ASP A 1 432 ? 6.641 -0.456 5.602 1 97.12 432 ASP A N 1
ATOM 3441 C CA . ASP A 1 432 ? 6.926 0.867 6.148 1 97.12 432 ASP A CA 1
ATOM 3442 C C . ASP A 1 432 ? 7.57 0.764 7.527 1 97.12 432 ASP A C 1
ATOM 3444 O O . ASP A 1 432 ? 8.43 1.577 7.883 1 97.12 432 ASP A O 1
ATOM 3448 N N . ALA A 1 433 ? 7.121 -0.209 8.305 1 97.44 433 ALA A N 1
ATOM 3449 C CA . ALA A 1 433 ? 7.723 -0.441 9.609 1 97.44 433 ALA A CA 1
ATOM 3450 C C . ALA A 1 433 ? 9.203 -0.805 9.477 1 97.44 433 ALA A C 1
ATOM 3452 O O . ALA A 1 433 ? 10.047 -0.281 10.211 1 97.44 433 ALA A O 1
ATOM 3453 N N . TYR A 1 434 ? 9.508 -1.683 8.539 1 97.94 434 TYR A N 1
ATOM 3454 C CA . TYR A 1 434 ? 10.891 -2.07 8.289 1 97.94 434 TYR A CA 1
ATOM 3455 C C . TYR A 1 434 ? 11.719 -0.874 7.828 1 97.94 434 TYR A C 1
ATOM 3457 O O . TYR A 1 434 ? 12.828 -0.653 8.32 1 97.94 434 TYR A O 1
ATOM 3465 N N . GLN A 1 435 ? 11.172 -0.118 6.922 1 96.19 435 GLN A N 1
ATOM 3466 C CA . GLN A 1 435 ? 11.906 1.014 6.359 1 96.19 435 GLN A CA 1
ATOM 3467 C C . GLN A 1 435 ? 12.18 2.07 7.426 1 96.19 435 GLN A C 1
ATOM 3469 O O . GLN A 1 435 ? 13.25 2.688 7.434 1 96.19 435 GLN A O 1
ATOM 3474 N N . SER A 1 436 ? 11.164 2.309 8.258 1 97 436 SER A N 1
ATOM 3475 C CA . SER A 1 436 ? 11.383 3.227 9.375 1 97 436 SER A CA 1
ATOM 3476 C C . SER A 1 436 ? 12.523 2.754 10.266 1 97 436 SER A C 1
ATOM 3478 O O . SER A 1 436 ? 13.398 3.541 10.625 1 97 436 SER A O 1
ATOM 3480 N N . LYS A 1 437 ? 12.523 1.446 10.562 1 96.69 437 LYS A N 1
ATOM 3481 C CA . LYS A 1 437 ? 13.586 0.878 11.391 1 96.69 437 LYS A CA 1
ATOM 3482 C C . LYS A 1 437 ? 14.945 1.029 10.719 1 96.69 437 LYS A C 1
ATOM 3484 O O . LYS A 1 437 ? 15.938 1.364 11.375 1 96.69 437 LYS A O 1
ATOM 3489 N N . LEU A 1 438 ? 15.016 0.761 9.438 1 96.06 438 LEU A N 1
ATOM 3490 C CA . LEU A 1 438 ? 16.25 0.886 8.664 1 96.06 438 LEU A CA 1
ATOM 3491 C C . LEU A 1 438 ? 16.781 2.312 8.727 1 96.06 438 LEU A C 1
ATOM 3493 O O . LEU A 1 438 ? 17.969 2.523 8.961 1 96.06 438 LEU A O 1
ATOM 3497 N N . ARG A 1 439 ? 15.906 3.303 8.586 1 94.56 439 ARG A N 1
ATOM 3498 C CA . ARG A 1 439 ? 16.312 4.707 8.586 1 94.56 439 ARG A CA 1
ATOM 3499 C C . ARG A 1 439 ? 16.797 5.129 9.969 1 94.56 439 ARG A C 1
ATOM 3501 O O . ARG A 1 439 ? 17.812 5.816 10.086 1 94.56 439 ARG A O 1
ATOM 3508 N N . VAL A 1 440 ? 16.109 4.719 10.969 1 94.19 440 VAL A N 1
ATOM 3509 C CA . VAL A 1 440 ? 16.469 5.086 12.336 1 94.19 440 VAL A CA 1
ATOM 3510 C C . VAL A 1 440 ? 17.797 4.434 12.711 1 94.19 440 VAL A C 1
ATOM 3512 O O . VAL A 1 440 ? 18.641 5.066 13.352 1 94.19 440 VAL A O 1
ATOM 3515 N N . ALA A 1 441 ? 17.953 3.186 12.289 1 92.19 441 ALA A N 1
ATOM 3516 C CA . ALA A 1 441 ? 19.188 2.465 12.594 1 92.19 441 ALA A CA 1
ATOM 3517 C C . ALA A 1 441 ? 20.375 3.137 11.938 1 92.19 441 ALA A C 1
ATOM 3519 O O . ALA A 1 441 ? 21.484 3.129 12.492 1 92.19 441 ALA A O 1
ATOM 3520 N N . ASN A 1 442 ? 20.234 3.689 10.844 1 87.88 442 ASN A N 1
ATOM 3521 C CA . ASN A 1 442 ? 21.328 4.281 10.094 1 87.88 442 ASN A CA 1
ATOM 3522 C C . ASN A 1 442 ? 21.562 5.738 10.5 1 87.88 442 ASN A C 1
ATOM 3524 O O . ASN A 1 442 ? 22.625 6.297 10.219 1 87.88 442 ASN A O 1
ATOM 3528 N N . ASN A 1 443 ? 20.594 6.406 10.969 1 78.06 443 ASN A N 1
ATOM 3529 C CA . ASN A 1 443 ? 20.797 7.754 11.484 1 78.06 443 ASN A CA 1
ATOM 3530 C C . ASN A 1 443 ? 21.688 7.75 12.727 1 78.06 443 ASN A C 1
ATOM 3532 O O . ASN A 1 443 ? 22.469 8.68 12.938 1 78.06 443 ASN A O 1
ATOM 3536 N N . LEU A 1 444 ? 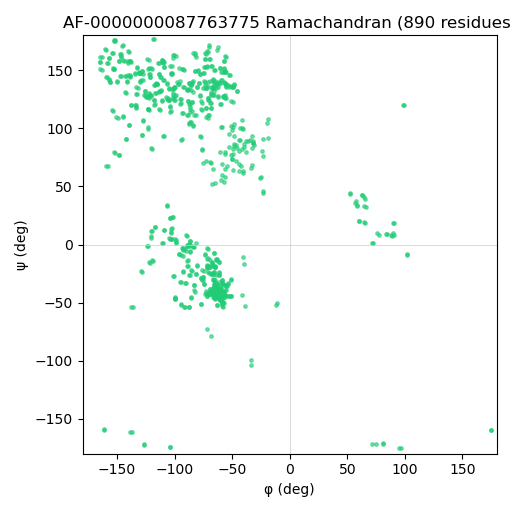21.578 6.809 13.438 1 58.5 444 LEU A N 1
ATOM 3537 C CA . LEU A 1 444 ? 22.406 6.684 14.633 1 58.5 444 LEU A CA 1
ATOM 3538 C C . LEU A 1 444 ? 23.875 6.473 14.258 1 58.5 444 LEU A C 1
ATOM 3540 O O . LEU A 1 444 ? 24.766 6.828 15.023 1 58.5 444 LEU A O 1
ATOM 3544 N N . THR A 1 445 ? 24.047 5.93 13.055 1 48.62 445 THR A N 1
ATOM 3545 C CA . THR A 1 445 ? 25.422 5.676 12.648 1 48.62 445 THR A CA 1
ATOM 3546 C C . THR A 1 445 ? 25.984 6.859 11.867 1 48.62 445 THR A C 1
ATOM 3548 O O . THR A 1 445 ? 27.203 7.004 11.75 1 48.62 445 THR A O 1
ATOM 3551 N N . ARG A 1 446 ? 25.109 7.652 11.273 1 47.84 446 ARG A N 1
ATOM 3552 C CA . ARG A 1 446 ? 25.594 8.758 10.453 1 47.84 446 ARG A CA 1
ATOM 3553 C C . ARG A 1 446 ? 25.875 9.992 11.305 1 47.84 446 ARG A C 1
ATOM 3555 O O . ARG A 1 446 ? 26.453 10.961 10.828 1 47.84 446 ARG A O 1
ATOM 3562 N N . HIS A 1 447 ? 25.2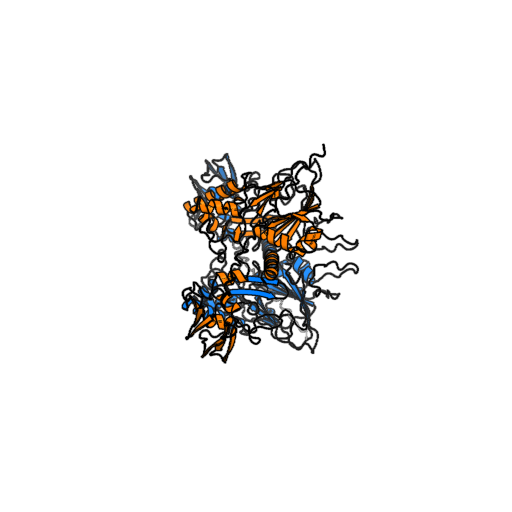81 10.156 12.531 1 41.59 447 HIS A N 1
ATOM 3563 C CA . HIS A 1 447 ? 25.766 11.227 13.391 1 41.59 447 HIS A CA 1
ATOM 3564 C C . HIS A 1 447 ? 26.859 10.719 14.32 1 41.59 447 HIS A C 1
ATOM 3566 O O . HIS A 1 447 ? 26.781 9.594 14.836 1 41.59 447 HIS A O 1
ATOM 3572 N N . MET B 1 1 ? -88.5 10.453 13.82 1 20.61 1 MET B N 1
ATOM 3573 C CA . MET B 1 1 ? -88.312 10.414 12.375 1 20.61 1 MET B CA 1
ATOM 3574 C C . MET B 1 1 ? -86.875 10.078 12.047 1 20.61 1 MET B C 1
ATOM 3576 O O . MET B 1 1 ? -85.938 10.773 12.477 1 20.61 1 MET B O 1
ATOM 3580 N N . LYS B 1 2 ? -86.688 8.711 11.859 1 21.02 2 LYS B N 1
ATOM 3581 C CA . LYS B 1 2 ? -85.625 7.707 11.773 1 21.02 2 LYS B CA 1
ATOM 3582 C C . LYS B 1 2 ? -84.75 7.945 10.547 1 21.02 2 LYS B C 1
ATOM 3584 O O . LYS B 1 2 ? -85.125 7.617 9.422 1 21.02 2 LYS B O 1
ATOM 3589 N N . ALA B 1 3 ? -84.25 9.273 10.5 1 21.41 3 ALA B N 1
ATOM 3590 C CA . ALA B 1 3 ? -83.562 9.688 9.273 1 21.41 3 ALA B CA 1
ATOM 3591 C C . ALA B 1 3 ? -82.5 8.68 8.859 1 21.41 3 ALA B C 1
ATOM 3593 O O . ALA B 1 3 ? -81.688 8.289 9.68 1 21.41 3 ALA B O 1
ATOM 3594 N N . PHE B 1 4 ? -82.875 7.836 7.93 1 23.42 4 PHE B N 1
ATOM 3595 C CA . PHE B 1 4 ? -82.25 6.719 7.207 1 23.42 4 PHE B CA 1
ATOM 3596 C C . PHE B 1 4 ? -81 7.148 6.512 1 23.42 4 PHE B C 1
ATOM 3598 O O . PHE B 1 4 ? -81 7.934 5.559 1 23.42 4 PHE B O 1
ATOM 3605 N N . THR B 1 5 ? -80 7.703 7.32 1 25.8 5 THR B N 1
ATOM 3606 C CA . THR B 1 5 ? -78.812 8.234 6.691 1 25.8 5 THR B CA 1
ATOM 3607 C C . THR B 1 5 ? -78.188 7.199 5.766 1 25.8 5 THR B C 1
ATOM 3609 O O . THR B 1 5 ? -78 6.035 6.137 1 25.8 5 THR B O 1
ATOM 3612 N N . SER B 1 6 ? -78.562 7.297 4.449 1 23.39 6 SER B N 1
ATOM 3613 C CA . SER B 1 6 ? -78.188 6.512 3.27 1 23.39 6 SER B CA 1
ATOM 3614 C C . SER B 1 6 ? -76.688 6.348 3.137 1 23.39 6 SER B C 1
ATOM 3616 O O . SER B 1 6 ? -75.938 7.336 3.129 1 23.39 6 SER B O 1
ATOM 3618 N N . SER B 1 7 ? -76.062 5.395 3.83 1 24.61 7 SER B N 1
ATOM 3619 C CA . SER B 1 7 ? -74.688 4.949 3.928 1 24.61 7 SER B CA 1
ATOM 3620 C C . SER B 1 7 ? -74.125 4.551 2.562 1 24.61 7 SER B C 1
ATOM 3622 O O . SER B 1 7 ? -74.562 3.527 2.002 1 24.61 7 SER B O 1
ATOM 3624 N N . GLY B 1 8 ? -74.25 5.555 1.568 1 22.5 8 GLY B N 1
ATOM 3625 C CA . GLY B 1 8 ? -73.875 5.207 0.21 1 22.5 8 GLY B CA 1
ATOM 3626 C C . GLY B 1 8 ? -72.5 4.531 0.129 1 22.5 8 GLY B C 1
ATOM 3627 O O . GLY B 1 8 ? -71.5 4.996 0.74 1 22.5 8 GLY B O 1
ATOM 3628 N N . SER B 1 9 ? -72.438 3.209 0.003 1 22.2 9 SER B N 1
ATOM 3629 C CA . SER B 1 9 ? -71.375 2.219 -0.137 1 22.2 9 SER B CA 1
ATOM 3630 C C . SER B 1 9 ? -70.562 2.496 -1.367 1 22.2 9 SER B C 1
ATOM 3632 O O . SER B 1 9 ? -71 2.359 -2.5 1 22.2 9 SER B O 1
ATOM 3634 N N . ARG B 1 10 ? -70 3.752 -1.501 1 22.38 10 ARG B N 1
ATOM 3635 C CA . ARG B 1 10 ? -69.25 3.939 -2.746 1 22.38 10 ARG B CA 1
ATOM 3636 C C . ARG B 1 10 ? -68.312 2.799 -2.975 1 22.38 10 ARG B C 1
ATOM 3638 O O . ARG B 1 10 ? -67.5 2.496 -2.104 1 22.38 10 ARG B O 1
ATOM 3645 N N . ALA B 1 11 ? -68.688 1.895 -3.9 1 23.89 11 ALA B N 1
ATOM 3646 C CA . ALA B 1 11 ? -67.875 0.806 -4.512 1 23.89 11 ALA B CA 1
ATOM 3647 C C . ALA B 1 11 ? -66.562 1.305 -5.051 1 23.89 11 ALA B C 1
ATOM 3649 O O . ALA B 1 11 ? -66.5 2.184 -5.914 1 23.89 11 ALA B O 1
ATOM 3650 N N . LEU B 1 12 ? -65.562 1.556 -4.129 1 23.81 12 LEU B N 1
ATOM 3651 C CA . LEU B 1 12 ? -64.25 1.924 -4.598 1 23.81 12 LEU B CA 1
ATOM 3652 C C . LEU B 1 12 ? -63.781 0.999 -5.723 1 23.81 12 LEU B C 1
ATOM 3654 O O . LEU B 1 12 ? -63.75 -0.222 -5.555 1 23.81 12 LEU B O 1
ATOM 3658 N N . PHE B 1 13 ? -64.188 1.346 -7.004 1 23.7 13 PHE B N 1
ATOM 3659 C CA . PHE B 1 13 ? -63.625 0.676 -8.18 1 23.7 13 PHE B CA 1
ATOM 3660 C C . PHE B 1 13 ? -62.125 0.501 -8.062 1 23.7 13 PHE B C 1
ATOM 3662 O O . PHE B 1 13 ? -61.375 1.479 -7.902 1 23.7 13 PHE B O 1
ATOM 3669 N N . ALA B 1 14 ? -61.719 -0.623 -7.5 1 24.52 14 ALA B N 1
ATOM 3670 C CA . ALA B 1 14 ? -60.344 -1.092 -7.527 1 24.52 14 ALA B CA 1
ATOM 3671 C C . ALA B 1 14 ? -59.781 -1.062 -8.945 1 24.52 14 ALA B C 1
ATOM 3673 O O . ALA B 1 14 ? -60.25 -1.785 -9.82 1 24.52 14 ALA B O 1
ATOM 3674 N N . ARG B 1 15 ? -59.5 0.181 -9.398 1 23.67 15 ARG B N 1
ATOM 3675 C CA . ARG B 1 15 ? -58.812 0.153 -10.672 1 23.67 15 ARG B CA 1
ATOM 3676 C C . ARG B 1 15 ? -57.719 -0.929 -10.688 1 23.67 15 ARG B C 1
ATOM 3678 O O . ARG B 1 15 ? -56.875 -0.971 -9.805 1 23.67 15 ARG B O 1
ATOM 3685 N N . ALA B 1 16 ? -58.062 -2.094 -11.328 1 26.98 16 ALA B N 1
ATOM 3686 C CA . ALA B 1 16 ? -57.156 -3.162 -11.719 1 26.98 16 ALA B CA 1
ATOM 3687 C C . ALA B 1 16 ? -55.875 -2.594 -12.352 1 26.98 16 ALA B C 1
ATOM 3689 O O . ALA B 1 16 ? -55.938 -1.934 -13.391 1 26.98 16 ALA B O 1
ATOM 3690 N N . THR B 1 17 ? -55.062 -1.941 -11.469 1 28.56 17 THR B N 1
ATOM 3691 C CA . THR B 1 17 ? -53.75 -1.607 -12.062 1 28.56 17 THR B CA 1
ATOM 3692 C C . THR B 1 17 ? -53.25 -2.756 -12.93 1 28.56 17 THR B C 1
ATOM 3694 O O . THR B 1 17 ? -53.188 -3.896 -12.469 1 28.56 17 THR B O 1
ATOM 3697 N N . SER B 1 18 ? -53.688 -2.805 -14.18 1 27.44 18 SER B N 1
ATOM 3698 C CA . SER B 1 18 ? -53.062 -3.689 -15.172 1 27.44 18 SER B CA 1
ATOM 3699 C C . SER B 1 18 ? -51.562 -3.754 -14.992 1 27.44 18 SER B C 1
ATOM 3701 O O . SER B 1 18 ? -50.875 -2.723 -15 1 27.44 18 SER B O 1
ATOM 3703 N N . THR B 1 19 ? -51.188 -4.543 -14.031 1 29.2 19 THR B N 1
ATOM 3704 C CA . THR B 1 19 ? -49.781 -4.93 -13.977 1 29.2 19 THR B CA 1
ATOM 3705 C C . THR B 1 19 ? -49.25 -5.266 -15.367 1 29.2 19 THR B C 1
ATOM 3707 O O . THR B 1 19 ? -49.688 -6.242 -15.984 1 29.2 19 THR B O 1
ATOM 3710 N N . SER B 1 20 ? -49.156 -4.262 -16.234 1 28.48 20 SER B N 1
ATOM 3711 C CA . SER B 1 20 ? -48.438 -4.586 -17.469 1 28.48 20 SER B CA 1
ATOM 3712 C C . SER B 1 20 ? -47.25 -5.504 -17.203 1 28.48 20 SER B C 1
ATOM 3714 O O . SER B 1 20 ? -46.375 -5.191 -16.359 1 28.48 20 SER B O 1
ATOM 3716 N N . ALA B 1 21 ? -47.5 -6.797 -17.234 1 24.95 21 ALA B N 1
ATOM 3717 C CA . ALA B 1 21 ? -46.438 -7.797 -17.328 1 24.95 21 ALA B CA 1
ATOM 3718 C C . ALA B 1 21 ? -45.344 -7.352 -18.312 1 24.95 21 ALA B C 1
ATOM 3720 O O . ALA B 1 21 ? -45.594 -7.316 -19.516 1 24.95 21 ALA B O 1
ATOM 3721 N N . ARG B 1 22 ? -44.75 -6.293 -17.938 1 31.11 22 ARG B N 1
ATOM 3722 C CA . ARG B 1 22 ? -43.531 -6.203 -18.75 1 31.11 22 ARG B CA 1
ATOM 3723 C C . ARG B 1 22 ? -43 -7.586 -19.078 1 31.11 22 ARG B C 1
ATOM 3725 O O . ARG B 1 22 ? -42.656 -8.352 -18.172 1 31.11 22 ARG B O 1
ATOM 3732 N N . GLN B 1 23 ? -43.531 -8.203 -20.094 1 25.86 23 GLN B N 1
ATOM 3733 C CA . GLN B 1 23 ? -42.938 -9.422 -20.641 1 25.86 23 GLN B CA 1
ATOM 3734 C C . GLN B 1 23 ? -41.438 -9.406 -20.469 1 25.86 23 GLN B C 1
ATOM 3736 O O . GLN B 1 23 ? -40.75 -8.461 -20.875 1 25.86 23 GLN B O 1
ATOM 3741 N N . PHE B 1 24 ? -41 -9.828 -19.344 1 29.97 24 PHE B N 1
ATOM 3742 C CA . PHE B 1 24 ? -39.625 -10.258 -19.359 1 29.97 24 PHE B CA 1
ATOM 3743 C C . PHE B 1 24 ? -39.25 -10.875 -20.688 1 29.97 24 PHE B C 1
ATOM 3745 O O . PHE B 1 24 ? -39.781 -11.938 -21.062 1 29.97 24 PHE B O 1
ATOM 3752 N N . ALA B 1 25 ? -39.25 -10.055 -21.75 1 32.06 25 ALA B N 1
ATOM 3753 C CA . ALA B 1 25 ? -38.625 -10.609 -22.953 1 32.06 25 ALA B CA 1
ATOM 3754 C C . ALA B 1 25 ? -37.719 -11.781 -22.625 1 32.06 25 ALA B C 1
ATOM 3756 O O . ALA B 1 25 ? -37.031 -11.75 -21.609 1 32.06 25 ALA B O 1
ATOM 3757 N N . SER B 1 26 ? -38.094 -12.914 -22.938 1 33.56 26 SER B N 1
ATOM 3758 C CA . SER B 1 26 ? -37.156 -14.039 -22.922 1 33.56 26 SER B CA 1
ATOM 3759 C C . SER B 1 26 ? -35.719 -13.578 -23.047 1 33.56 26 SER B C 1
ATOM 3761 O O . SER B 1 26 ? -35.375 -12.828 -23.969 1 33.56 26 SER B O 1
ATOM 3763 N N . SER B 1 27 ? -35.156 -13.062 -22.031 1 38.12 27 SER B N 1
ATOM 3764 C CA . SER B 1 27 ? -33.719 -12.859 -22.125 1 38.12 27 SER B CA 1
ATOM 3765 C C . SER B 1 27 ? -33.094 -13.789 -23.156 1 38.12 27 SER B C 1
ATOM 3767 O O . SER B 1 27 ? -32.875 -14.977 -22.906 1 38.12 27 SER B O 1
ATOM 3769 N N . ALA B 1 28 ? -33.688 -13.914 -24.266 1 42.72 28 ALA B N 1
ATOM 3770 C CA . ALA B 1 28 ? -33 -14.609 -25.359 1 42.72 28 ALA B CA 1
ATOM 3771 C C . ALA B 1 28 ? -31.5 -14.672 -25.125 1 42.72 28 ALA B C 1
ATOM 3773 O O . ALA B 1 28 ? -30.859 -13.641 -24.938 1 42.72 28 ALA B O 1
ATOM 3774 N N . ARG B 1 29 ? -31.094 -15.727 -24.516 1 52.88 29 ARG B N 1
ATOM 3775 C CA . ARG B 1 29 ? -29.75 -16.156 -24.141 1 52.88 29 ARG B CA 1
ATOM 3776 C C . ARG B 1 29 ? -28.719 -15.656 -25.156 1 52.88 29 ARG B C 1
ATOM 3778 O O . ARG B 1 29 ? -28.812 -15.969 -26.344 1 52.88 29 ARG B O 1
ATOM 3785 N N . ARG B 1 30 ? -28.125 -14.547 -25.078 1 63.94 30 ARG B N 1
ATOM 3786 C CA . ARG B 1 30 ? -26.938 -14.094 -25.797 1 63.94 30 ARG B CA 1
ATOM 3787 C C . ARG B 1 30 ? -25.969 -15.242 -26.031 1 63.94 30 ARG B C 1
ATOM 3789 O O . ARG B 1 30 ? -25.453 -15.836 -25.094 1 63.94 30 ARG B O 1
ATOM 3796 N N . ALA B 1 31 ? -26.25 -15.836 -27.203 1 78.56 31 ALA B N 1
ATOM 3797 C CA . ALA B 1 31 ? -25.406 -16.984 -27.531 1 78.56 31 ALA B CA 1
ATOM 3798 C C . ALA B 1 31 ? -24.094 -16.547 -28.188 1 78.56 31 ALA B C 1
ATOM 3800 O O . ALA B 1 31 ? -24.078 -15.602 -28.984 1 78.56 31 ALA B O 1
ATOM 3801 N N . LEU B 1 32 ? -23.031 -17.078 -27.688 1 88.88 32 LEU B N 1
ATOM 3802 C CA . LEU B 1 32 ? -21.734 -16.875 -28.328 1 88.88 32 LEU B CA 1
ATOM 3803 C C . LEU B 1 32 ? -21.5 -17.891 -29.422 1 88.88 32 LEU B C 1
ATOM 3805 O O . LEU B 1 32 ? -21.859 -19.062 -29.281 1 88.88 32 LEU B O 1
ATOM 3809 N N . LYS B 1 33 ? -21.078 -17.391 -30.516 1 91.44 33 LYS B N 1
ATOM 3810 C CA . LYS B 1 33 ? -20.688 -18.266 -31.625 1 91.44 33 LYS B CA 1
ATOM 3811 C C . LYS B 1 33 ? -19.234 -18.031 -32.031 1 91.44 33 LYS B C 1
ATOM 3813 O O . LYS B 1 33 ? -18.734 -16.906 -31.938 1 91.44 33 LYS B O 1
ATOM 3818 N N . LEU B 1 34 ? -18.625 -19.156 -32.469 1 95.44 34 LEU B N 1
ATOM 3819 C CA . LEU B 1 34 ? -17.266 -19.031 -32.969 1 95.44 34 LEU B CA 1
ATOM 3820 C C . LEU B 1 34 ? -17.266 -18.438 -34.375 1 95.44 34 LEU B C 1
ATOM 3822 O O . LEU B 1 34 ? -17.922 -18.969 -35.281 1 95.44 34 LEU B O 1
ATOM 3826 N N . ARG B 1 35 ? -16.609 -17.406 -34.594 1 94.69 35 ARG B N 1
ATOM 3827 C CA . ARG B 1 35 ? -16.484 -16.812 -35.906 1 94.69 35 ARG B CA 1
ATOM 3828 C C . ARG B 1 35 ? -15.25 -17.344 -36.625 1 94.69 35 ARG B C 1
ATOM 3830 O O . ARG B 1 35 ? -15.344 -17.828 -37.75 1 94.69 35 ARG B O 1
ATOM 3837 N N . GLN B 1 36 ? -14.125 -17.234 -35.969 1 95.81 36 GLN B N 1
ATOM 3838 C CA . GLN B 1 36 ? -12.867 -17.703 -36.531 1 95.81 36 GLN B CA 1
ATOM 3839 C C . GLN B 1 36 ? -11.789 -17.812 -35.469 1 95.81 36 GLN B C 1
ATOM 3841 O O . GLN B 1 36 ? -11.945 -17.312 -34.375 1 95.81 36 GLN B O 1
ATOM 3846 N N . PHE B 1 37 ? -10.734 -18.562 -35.719 1 95.88 37 PHE B N 1
ATOM 3847 C CA . PHE B 1 37 ? -9.516 -18.562 -34.938 1 95.88 37 PHE B CA 1
ATOM 3848 C C . PHE B 1 37 ? -8.289 -18.625 -35.844 1 95.88 37 PHE B C 1
ATOM 3850 O O . PHE B 1 37 ? -8.344 -19.188 -36.938 1 95.88 37 PHE B O 1
ATOM 3857 N N . ASP B 1 38 ? -7.27 -18.016 -35.5 1 95.12 38 ASP B N 1
ATOM 3858 C CA . ASP B 1 38 ? -6.023 -17.969 -36.25 1 95.12 38 ASP B CA 1
ATOM 3859 C C . ASP B 1 38 ? -4.812 -18.125 -35.344 1 95.12 38 ASP B C 1
ATOM 3861 O O . ASP B 1 38 ? -4.922 -18.672 -34.25 1 95.12 38 ASP B O 1
ATOM 3865 N N . ALA B 1 39 ? -3.676 -17.734 -35.844 1 95 39 ALA B N 1
ATOM 3866 C CA . ALA B 1 39 ? -2.414 -17.984 -35.125 1 95 39 ALA B CA 1
ATOM 3867 C C . ALA B 1 39 ? -2.328 -17.141 -33.875 1 95 39 ALA B C 1
ATOM 3869 O O . ALA B 1 39 ? -1.539 -17.453 -32.969 1 95 39 ALA B O 1
ATOM 3870 N N . ARG B 1 40 ? -3.203 -16.141 -33.75 1 95.75 40 ARG B N 1
ATOM 3871 C CA . ARG B 1 40 ? -3.008 -15.227 -32.625 1 95.75 40 ARG B CA 1
ATOM 3872 C C . ARG B 1 40 ? -4.293 -15.07 -31.812 1 95.75 40 ARG B C 1
ATOM 3874 O O . ARG B 1 40 ? -4.258 -14.719 -30.625 1 95.75 40 ARG B O 1
ATOM 3881 N N . ASN B 1 41 ? -5.406 -15.344 -32.5 1 97.19 41 ASN B N 1
ATOM 3882 C CA . ASN B 1 41 ? -6.656 -14.922 -31.859 1 97.19 41 ASN B CA 1
ATOM 3883 C C . ASN B 1 41 ? -7.762 -15.953 -32.062 1 97.19 41 ASN B C 1
ATOM 3885 O O . ASN B 1 41 ? -7.695 -16.766 -33 1 97.19 41 ASN B O 1
ATOM 3889 N N . ILE B 1 42 ? -8.703 -15.883 -31.188 1 97.56 42 ILE B N 1
ATOM 3890 C CA . ILE B 1 42 ? -10.023 -16.484 -31.328 1 97.56 42 ILE B CA 1
ATOM 3891 C C . ILE B 1 42 ? -11.094 -15.406 -31.312 1 97.56 42 ILE B C 1
ATOM 3893 O O . ILE B 1 42 ? -11.156 -14.602 -30.391 1 97.56 42 ILE B O 1
ATOM 3897 N N . THR B 1 43 ? -11.898 -15.391 -32.344 1 96.88 43 THR B N 1
ATOM 3898 C CA . THR B 1 43 ? -12.93 -14.375 -32.469 1 96.88 43 THR B CA 1
ATOM 3899 C C . THR B 1 43 ? -14.32 -14.984 -32.312 1 96.88 43 THR B C 1
ATOM 3901 O O . THR B 1 43 ? -14.664 -15.945 -33 1 96.88 43 THR B O 1
ATOM 3904 N N . LEU B 1 44 ? -15.023 -14.422 -31.359 1 95.56 44 LEU B N 1
ATOM 3905 C CA . LEU B 1 44 ? -16.406 -14.828 -31.109 1 95.56 44 LEU B CA 1
ATOM 3906 C C . LEU B 1 44 ? -17.375 -13.727 -31.531 1 95.56 44 LEU B C 1
ATOM 3908 O O . LEU B 1 44 ? -16.984 -12.562 -31.656 1 95.56 44 LEU B O 1
ATOM 3912 N N . THR B 1 45 ? -18.531 -14.117 -31.781 1 91.06 45 THR B N 1
ATOM 3913 C CA . THR B 1 45 ? -19.625 -13.164 -32.031 1 91.06 45 THR B CA 1
ATOM 3914 C C . THR B 1 45 ? -20.766 -13.383 -31.062 1 91.06 45 THR B C 1
ATOM 3916 O O . THR B 1 45 ? -21.109 -14.523 -30.734 1 91.06 45 THR B O 1
ATOM 3919 N N . GLU B 1 46 ? -21.141 -12.297 -30.5 1 83.06 46 GLU B N 1
ATOM 3920 C CA . GLU B 1 46 ? -22.328 -12.352 -29.641 1 83.06 46 GLU B CA 1
ATOM 3921 C C . GLU B 1 46 ? -23.578 -11.953 -30.406 1 83.06 46 GLU B C 1
ATOM 3923 O O . GLU B 1 46 ? -23.609 -10.906 -31.062 1 83.06 46 GLU B O 1
ATOM 3928 N N . LEU B 1 47 ? -24.531 -12.844 -30.469 1 69.81 47 LEU B N 1
ATOM 3929 C CA . LEU B 1 47 ? -25.781 -12.609 -31.172 1 69.81 47 LEU B CA 1
ATOM 3930 C C . LEU B 1 47 ? -26.844 -12.07 -30.234 1 69.81 47 LEU B C 1
ATOM 3932 O O . LEU B 1 47 ? -27.156 -12.695 -29.219 1 69.81 47 LEU B O 1
ATOM 3936 N N . LEU B 1 48 ? -26.906 -10.805 -30.141 1 65.06 48 LEU B N 1
ATOM 3937 C CA . LEU B 1 48 ? -28.078 -10.258 -29.453 1 65.06 48 LEU B CA 1
ATOM 3938 C C . LEU B 1 48 ? -29.234 -10.07 -30.422 1 65.06 48 LEU B C 1
ATOM 3940 O O . LEU B 1 48 ? -29.031 -9.734 -31.594 1 65.06 48 LEU B O 1
ATOM 3944 N N . PRO B 1 49 ? -30.406 -10.445 -29.891 1 62.84 49 PRO B N 1
ATOM 3945 C CA . PRO B 1 49 ? -31.547 -10.109 -30.766 1 62.84 49 PRO B CA 1
ATOM 3946 C C . PRO B 1 49 ? -31.594 -8.625 -31.109 1 62.84 49 PRO B C 1
ATOM 3948 O O . PRO B 1 49 ? -31.484 -7.777 -30.219 1 62.84 49 PRO B O 1
ATOM 3951 N N . GLU B 1 50 ? -31.688 -8.297 -32.344 1 62.38 50 GLU B N 1
ATOM 3952 C CA . GLU B 1 50 ? -31.969 -6.969 -32.875 1 62.38 50 GLU B CA 1
ATOM 3953 C C . GLU B 1 50 ? -30.781 -6.035 -32.688 1 62.38 50 GLU B C 1
ATOM 3955 O O . GLU B 1 50 ? -30.922 -4.812 -32.688 1 62.38 50 GLU B O 1
ATOM 3960 N N . GLN B 1 51 ? -29.703 -6.535 -32.125 1 63.59 51 GLN B N 1
ATOM 3961 C CA . GLN B 1 51 ? -28.516 -5.688 -32.062 1 63.59 51 GLN B CA 1
ATOM 3962 C C . GLN B 1 51 ? -27.422 -6.199 -33 1 63.59 51 GLN B C 1
ATOM 3964 O O . GLN B 1 51 ? -27.391 -7.383 -33.344 1 63.59 51 GLN B O 1
ATOM 3969 N N . PRO B 1 52 ? -26.781 -5.25 -33.594 1 68.62 52 PRO B N 1
ATOM 3970 C CA . PRO B 1 52 ? -25.672 -5.672 -34.438 1 68.62 52 PRO B CA 1
ATOM 3971 C C . PRO B 1 52 ? -24.734 -6.656 -33.75 1 68.62 52 PRO B C 1
ATOM 3973 O O . PRO B 1 52 ? -24.562 -6.602 -32.531 1 68.62 52 PRO B O 1
ATOM 3976 N N . GLU B 1 53 ? -24.359 -7.578 -34.438 1 76.38 53 GLU B N 1
ATOM 3977 C CA . GLU B 1 53 ? -23.375 -8.555 -33.969 1 76.38 53 GLU B CA 1
ATOM 3978 C C . GLU B 1 53 ? -22.141 -7.871 -33.406 1 76.38 53 GLU B C 1
ATOM 3980 O O . GLU B 1 53 ? -21.625 -6.906 -33.969 1 76.38 53 GLU B O 1
ATOM 3985 N N . GLN B 1 54 ? -21.844 -8.195 -32.156 1 84.88 54 GLN B N 1
ATOM 3986 C CA . GLN B 1 54 ? -20.625 -7.664 -31.547 1 84.88 54 GLN B CA 1
ATOM 3987 C C . GLN B 1 54 ? -19.516 -8.711 -31.531 1 84.88 54 GLN B C 1
ATOM 3989 O O . GLN B 1 54 ? -19.75 -9.859 -31.141 1 84.88 54 GLN B O 1
ATOM 3994 N N . GLU B 1 55 ? -18.406 -8.336 -32.062 1 91.56 55 GLU B N 1
ATOM 3995 C CA . GLU B 1 55 ? -17.25 -9.234 -32.125 1 91.56 55 GLU B CA 1
ATOM 3996 C C . GLU B 1 55 ? -16.391 -9.117 -30.891 1 91.56 55 GLU B C 1
ATOM 3998 O O . GLU B 1 55 ? -16.156 -8.016 -30.391 1 91.56 55 GLU B O 1
ATOM 4003 N N . ILE B 1 56 ? -16.031 -10.25 -30.359 1 94.19 56 ILE B N 1
ATOM 4004 C CA . ILE B 1 56 ? -15.109 -10.336 -29.234 1 94.19 56 ILE B CA 1
ATOM 4005 C C . ILE B 1 56 ? -13.859 -11.102 -29.656 1 94.19 56 ILE B C 1
ATOM 4007 O O . ILE B 1 56 ? -13.938 -12.258 -30.078 1 94.19 56 ILE B O 1
ATOM 4011 N N . GLN B 1 57 ? -12.742 -10.492 -29.578 1 96.38 57 GLN B N 1
ATOM 4012 C CA . GLN B 1 57 ? -11.492 -11.133 -29.984 1 96.38 57 GLN B CA 1
ATOM 4013 C C . GLN B 1 57 ? -10.578 -11.367 -28.781 1 96.38 57 GLN B C 1
ATOM 4015 O O . GLN B 1 57 ? -10.141 -10.422 -28.141 1 96.38 57 GLN B O 1
ATOM 4020 N N . PHE B 1 58 ? -10.328 -12.609 -28.484 1 97.62 58 PHE B N 1
ATOM 4021 C CA . PHE B 1 58 ? -9.398 -13 -27.438 1 97.62 58 PHE B CA 1
ATOM 4022 C C . PHE B 1 58 ? -8.047 -13.383 -28.031 1 97.62 58 PHE B C 1
ATOM 4024 O O . PHE B 1 58 ? -7.973 -14.086 -29.031 1 97.62 58 PHE B O 1
ATOM 4031 N N . ARG B 1 59 ? -6.973 -12.922 -27.438 1 97.69 59 ARG B N 1
ATOM 4032 C CA . ARG B 1 59 ? -5.668 -13.492 -27.766 1 97.69 59 ARG B CA 1
ATOM 4033 C C . ARG B 1 59 ? -5.586 -14.953 -27.328 1 97.69 59 ARG B C 1
ATOM 4035 O O . ARG B 1 59 ? -6.066 -15.312 -26.25 1 97.69 59 ARG B O 1
ATOM 4042 N N . ASN B 1 60 ? -4.992 -15.789 -28.188 1 98.19 60 ASN B N 1
ATOM 4043 C CA . ASN B 1 60 ? -4.754 -17.172 -27.812 1 98.19 60 ASN B CA 1
ATOM 4044 C C . ASN B 1 60 ? -4.004 -17.281 -26.484 1 98.19 60 ASN B C 1
ATOM 4046 O O . ASN B 1 60 ? -4.371 -18.062 -25.609 1 98.19 60 ASN B O 1
ATOM 4050 N N . PHE B 1 61 ? -3.004 -16.484 -26.344 1 97.75 61 PHE B N 1
ATOM 4051 C CA . PHE B 1 61 ? -2.174 -16.5 -25.141 1 97.75 61 PHE B CA 1
ATOM 4052 C C . PHE B 1 61 ? -3.008 -16.203 -23.906 1 97.75 61 PHE B C 1
ATOM 4054 O O . PHE B 1 61 ? -2.854 -16.859 -22.875 1 97.75 61 PHE B O 1
ATOM 4061 N N . PHE B 1 62 ? -3.891 -15.195 -24 1 97.75 62 PHE B N 1
ATOM 4062 C CA . PHE B 1 62 ? -4.75 -14.844 -22.875 1 97.75 62 PHE B CA 1
ATOM 4063 C C . PHE B 1 62 ? -5.586 -16.031 -22.438 1 97.75 62 PHE B C 1
ATOM 4065 O O . PHE B 1 62 ? -5.625 -16.375 -21.25 1 97.75 62 PHE B O 1
ATOM 4072 N N . LEU B 1 63 ? -6.215 -16.641 -23.375 1 98.12 63 LEU B N 1
ATOM 4073 C CA . LEU B 1 63 ? -7.105 -17.75 -23.062 1 98.12 63 LEU B CA 1
ATOM 4074 C C . LEU B 1 63 ? -6.324 -18.938 -22.5 1 98.12 63 LEU B C 1
ATOM 4076 O O . LEU B 1 63 ? -6.73 -19.547 -21.5 1 98.12 63 LEU B O 1
ATOM 4080 N N . ARG B 1 64 ? -5.223 -19.25 -23.094 1 97.94 64 ARG B N 1
ATOM 4081 C CA . ARG B 1 64 ? -4.434 -20.375 -22.609 1 97.94 64 ARG B CA 1
ATOM 4082 C C . ARG B 1 64 ? -3.943 -20.141 -21.188 1 97.94 64 ARG B C 1
ATOM 4084 O O . ARG B 1 64 ? -3.973 -21.062 -20.359 1 97.94 64 ARG B O 1
ATOM 4091 N N . ASP B 1 65 ? -3.459 -18.969 -20.969 1 97.38 65 ASP B N 1
ATOM 4092 C CA . ASP B 1 65 ? -2.965 -18.625 -19.641 1 97.38 65 ASP B CA 1
ATOM 4093 C C . ASP B 1 65 ? -4.098 -18.625 -18.609 1 97.38 65 ASP B C 1
ATOM 4095 O O . ASP B 1 65 ? -3.879 -18.938 -17.438 1 97.38 65 ASP B O 1
ATOM 4099 N N . ALA B 1 66 ? -5.289 -18.266 -19.016 1 96.81 66 ALA B N 1
ATOM 4100 C CA . ALA B 1 66 ? -6.43 -18.094 -18.125 1 96.81 66 ALA B CA 1
ATOM 4101 C C . ALA B 1 66 ? -7.152 -19.422 -17.922 1 96.81 66 ALA B C 1
ATOM 4103 O O . ALA B 1 66 ? -8.211 -19.469 -17.297 1 96.81 66 ALA B O 1
ATOM 4104 N N . CYS B 1 67 ? -6.664 -20.484 -18.484 1 94.75 67 CYS B N 1
ATOM 4105 C CA . CYS B 1 67 ? -7.312 -21.797 -18.406 1 94.75 67 CYS B CA 1
ATOM 4106 C C . CYS B 1 67 ? -7.547 -22.203 -16.953 1 94.75 67 CYS B C 1
ATOM 4108 O O . CYS B 1 67 ? -6.668 -22.031 -16.109 1 94.75 67 CYS B O 1
ATOM 4110 N N . THR B 1 68 ? -8.719 -22.719 -16.672 1 89.44 68 THR B N 1
ATOM 4111 C CA . THR B 1 68 ? -9.047 -23.094 -15.305 1 89.44 68 THR B CA 1
ATOM 4112 C C . THR B 1 68 ? -9.289 -24.609 -15.195 1 89.44 68 THR B C 1
ATOM 4114 O O . THR B 1 68 ? -9.93 -25.062 -14.25 1 89.44 68 THR B O 1
ATOM 4117 N N . SER B 1 69 ? -8.852 -25.328 -16.234 1 89.44 69 SER B N 1
ATOM 4118 C CA . SER B 1 69 ? -8.969 -26.781 -16.141 1 89.44 69 SER B CA 1
ATOM 4119 C C . SER B 1 69 ? -8.258 -27.312 -14.906 1 89.44 69 SER B C 1
ATOM 4121 O O . SER B 1 69 ? -7.43 -26.609 -14.312 1 89.44 69 SER B O 1
ATOM 4123 N N . ALA B 1 70 ? -8.555 -28.5 -14.484 1 88.81 70 ALA B N 1
ATOM 4124 C CA . ALA B 1 70 ? -7.977 -29.109 -13.289 1 88.81 70 ALA B CA 1
ATOM 4125 C C . ALA B 1 70 ? -6.461 -29.25 -13.422 1 88.81 70 ALA B C 1
ATOM 4127 O O . ALA B 1 70 ? -5.746 -29.297 -12.422 1 88.81 70 ALA B O 1
ATOM 4128 N N . GLU B 1 71 ? -6.031 -29.344 -14.664 1 90.06 71 GLU B N 1
ATOM 4129 C CA . GLU B 1 71 ? -4.594 -29.438 -14.898 1 90.06 71 GLU B CA 1
ATOM 4130 C C . GLU B 1 71 ? -3.918 -28.078 -14.703 1 90.06 71 GLU B C 1
ATOM 4132 O O . GLU B 1 71 ? -2.762 -28.016 -14.281 1 90.06 71 GLU B O 1
ATOM 4137 N N . SER B 1 72 ? -4.695 -27.062 -14.938 1 92.38 72 SER B N 1
ATOM 4138 C CA . SER B 1 72 ? -4.117 -25.719 -14.945 1 92.38 72 SER B CA 1
ATOM 4139 C C . SER B 1 72 ? -4.277 -25.047 -13.594 1 92.38 72 SER B C 1
ATOM 4141 O O . SER B 1 72 ? -3.465 -24.188 -13.219 1 92.38 72 SER B O 1
ATOM 4143 N N . VAL B 1 73 ? -5.328 -25.344 -12.906 1 93 73 VAL B N 1
ATOM 4144 C CA . VAL B 1 73 ? -5.613 -24.734 -11.617 1 93 73 VAL B CA 1
ATOM 4145 C C . VAL B 1 73 ? -6.004 -25.812 -10.602 1 93 73 VAL B C 1
ATOM 4147 O O . VAL B 1 73 ? -6.852 -26.656 -10.883 1 93 73 VAL B O 1
ATOM 4150 N N . ASP B 1 74 ? -5.328 -25.719 -9.484 1 91.06 74 ASP B N 1
ATOM 4151 C CA . ASP B 1 74 ? -5.656 -26.656 -8.422 1 91.06 74 ASP B CA 1
ATOM 4152 C C . ASP B 1 74 ? -7.098 -26.484 -7.949 1 91.06 74 ASP B C 1
ATOM 4154 O O . ASP B 1 74 ? -7.52 -25.359 -7.652 1 91.06 74 ASP B O 1
ATOM 4158 N N . VAL B 1 75 ? -7.766 -27.5 -7.77 1 87.81 75 VAL B N 1
ATOM 4159 C CA . VAL B 1 75 ? -9.203 -27.453 -7.523 1 87.81 75 VAL B CA 1
ATOM 4160 C C . VAL B 1 75 ? -9.469 -26.969 -6.098 1 87.81 75 VAL B C 1
ATOM 4162 O O . VAL B 1 75 ? -10.453 -26.281 -5.844 1 87.81 75 VAL B O 1
ATOM 4165 N N . SER B 1 76 ? -8.641 -27.312 -5.238 1 86.94 76 SER B N 1
ATOM 4166 C CA . SER B 1 76 ? -8.867 -26.984 -3.836 1 86.94 76 SER B CA 1
ATOM 4167 C C . SER B 1 76 ? -8.336 -25.578 -3.514 1 86.94 76 SER B C 1
ATOM 4169 O O . SER B 1 76 ? -9.047 -24.766 -2.932 1 86.94 76 SER B O 1
ATOM 4171 N N . THR B 1 77 ? -7.117 -25.281 -3.973 1 87.69 77 THR B N 1
ATOM 4172 C CA . THR B 1 77 ? -6.473 -24.016 -3.613 1 87.69 77 THR B CA 1
ATOM 4173 C C . THR B 1 77 ? -6.844 -22.922 -4.605 1 87.69 77 THR B C 1
ATOM 4175 O O . THR B 1 77 ? -6.656 -21.734 -4.324 1 87.69 77 THR B O 1
ATOM 4178 N N . SER B 1 78 ? -7.316 -23.281 -5.781 1 90 78 SER B N 1
ATOM 4179 C CA . SER B 1 78 ? -7.652 -22.375 -6.875 1 90 78 SER B CA 1
ATOM 4180 C C . SER B 1 78 ? -6.41 -21.672 -7.41 1 90 78 SER B C 1
ATOM 4182 O O . SER B 1 78 ? -6.508 -20.609 -8.031 1 90 78 SER B O 1
ATOM 4184 N N . GLN B 1 79 ? -5.238 -22.219 -7.113 1 92.94 79 GLN B N 1
ATOM 4185 C CA . GLN B 1 79 ? -3.979 -21.656 -7.57 1 92.94 79 GLN B CA 1
ATOM 4186 C C . GLN B 1 79 ? -3.516 -22.297 -8.875 1 92.94 79 GLN B C 1
ATOM 4188 O O . GLN B 1 79 ? -3.789 -23.484 -9.109 1 92.94 79 GLN B O 1
ATOM 4193 N N . LYS B 1 80 ? -2.789 -21.547 -9.656 1 94.44 80 LYS B N 1
ATOM 4194 C CA . LYS B 1 80 ? -2.258 -22.047 -10.922 1 94.44 80 LYS B CA 1
ATOM 4195 C C . LYS B 1 80 ? -1.222 -23.141 -10.688 1 94.44 80 LYS B C 1
ATOM 4197 O O . LYS B 1 80 ? -0.388 -23.031 -9.781 1 94.44 80 LYS B O 1
ATOM 4202 N N . ASN B 1 81 ? -1.278 -24.109 -11.547 1 93.19 81 ASN B N 1
ATOM 4203 C CA . ASN B 1 81 ? -0.314 -25.203 -11.5 1 93.19 81 ASN B CA 1
ATOM 4204 C C . ASN B 1 81 ? 0.816 -25 -12.508 1 93.19 81 ASN B C 1
ATOM 4206 O O . ASN B 1 81 ? 1.668 -25.875 -12.68 1 93.19 81 ASN B O 1
ATOM 4210 N N . PHE B 1 82 ? 0.767 -23.922 -13.18 1 93.31 82 PHE B N 1
ATOM 4211 C CA . PHE B 1 82 ? 1.803 -23.547 -14.133 1 93.31 82 PHE B CA 1
ATOM 4212 C C . PHE B 1 82 ? 2.09 -22.062 -14.055 1 93.31 82 PHE B C 1
ATOM 4214 O O . PHE B 1 82 ? 1.358 -21.312 -13.398 1 93.31 82 PHE B O 1
ATOM 4221 N N . SER B 1 83 ? 3.168 -21.641 -14.656 1 95.69 83 SER B N 1
ATOM 4222 C CA . SER B 1 83 ? 3.475 -20.219 -14.711 1 95.69 83 SER B CA 1
ATOM 4223 C C . SER B 1 83 ? 3.162 -19.641 -16.094 1 95.69 83 SER B C 1
ATOM 4225 O O . SER B 1 83 ? 3.279 -20.328 -17.094 1 95.69 83 SER B O 1
ATOM 4227 N N . THR B 1 84 ? 2.76 -18.391 -16.094 1 96.62 84 THR B N 1
ATOM 4228 C CA . THR B 1 84 ? 2.488 -17.672 -17.328 1 96.62 84 THR B CA 1
ATOM 4229 C C . THR B 1 84 ? 3.693 -17.734 -18.266 1 96.62 84 THR B C 1
ATOM 4231 O O . THR B 1 84 ? 3.537 -17.828 -19.484 1 96.62 84 THR B O 1
ATOM 4234 N N . ALA B 1 85 ? 4.867 -17.75 -17.688 1 95.81 85 ALA B N 1
ATOM 4235 C CA . ALA B 1 85 ? 6.109 -17.75 -18.469 1 95.81 85 ALA B CA 1
ATOM 4236 C C . ALA B 1 85 ? 6.258 -19.047 -19.25 1 95.81 85 ALA B C 1
ATOM 4238 O O . ALA B 1 85 ? 6.98 -19.094 -20.25 1 95.81 85 ALA B O 1
ATOM 4239 N N . ARG B 1 86 ? 5.562 -20.047 -18.875 1 94.31 86 ARG B N 1
ATOM 4240 C CA . ARG B 1 86 ? 5.746 -21.359 -19.484 1 94.31 86 ARG B CA 1
ATOM 4241 C C . ARG B 1 86 ? 4.723 -21.594 -20.594 1 94.31 86 ARG B C 1
ATOM 4243 O O . ARG B 1 86 ? 4.797 -22.594 -21.312 1 94.31 86 ARG B O 1
ATOM 4250 N N . VAL B 1 87 ? 3.775 -20.719 -20.734 1 95.38 87 VAL B N 1
ATOM 4251 C CA . VAL B 1 87 ? 2.895 -20.75 -21.891 1 95.38 87 VAL B CA 1
ATOM 4252 C C . VAL B 1 87 ? 3.666 -20.312 -23.141 1 95.38 87 VAL B C 1
ATOM 4254 O O . VAL B 1 87 ? 4.285 -19.25 -23.156 1 95.38 87 VAL B O 1
ATOM 4257 N N . PRO B 1 88 ? 3.631 -21.109 -24.141 1 93.06 88 PRO B N 1
ATOM 4258 C CA . PRO B 1 88 ? 4.367 -20.719 -25.344 1 93.06 88 PRO B CA 1
ATOM 4259 C C . PRO B 1 88 ? 3.867 -19.406 -25.938 1 93.06 88 PRO B C 1
ATOM 4261 O O . PRO B 1 88 ? 2.656 -19.203 -26.062 1 93.06 88 PRO B O 1
ATOM 4264 N N . ALA B 1 89 ? 4.812 -18.625 -26.359 1 90.38 89 ALA B N 1
ATOM 4265 C CA . ALA B 1 89 ? 4.477 -17.312 -26.906 1 90.38 89 ALA B CA 1
ATOM 4266 C C . ALA B 1 89 ? 3.676 -17.453 -28.203 1 90.38 89 ALA B C 1
ATOM 4268 O O . ALA B 1 89 ? 2.859 -16.578 -28.531 1 90.38 89 ALA B O 1
ATOM 4269 N N . ASP B 1 90 ? 3.918 -18.516 -28.938 1 93.75 90 ASP B N 1
ATOM 4270 C CA . ASP B 1 90 ? 3.266 -18.719 -30.234 1 93.75 90 ASP B CA 1
ATOM 4271 C C . ASP B 1 90 ? 2.119 -19.719 -30.109 1 93.75 90 ASP B C 1
ATOM 4273 O O . ASP B 1 90 ? 1.741 -20.344 -31.109 1 93.75 90 ASP B O 1
ATOM 4277 N N . ILE B 1 91 ? 1.592 -19.859 -28.938 1 96.88 91 ILE B N 1
ATOM 4278 C CA . ILE B 1 91 ? 0.492 -20.781 -28.703 1 96.88 91 ILE B CA 1
ATOM 4279 C C . ILE B 1 91 ? -0.665 -20.453 -29.641 1 96.88 91 ILE B C 1
ATOM 4281 O O . ILE B 1 91 ? -0.969 -19.297 -29.891 1 96.88 91 ILE B O 1
ATOM 4285 N N . LYS B 1 92 ? -1.285 -21.453 -30.203 1 97.31 92 LYS B N 1
ATOM 4286 C CA . LYS B 1 92 ? -2.414 -21.25 -31.109 1 97.31 92 LYS B CA 1
ATOM 4287 C C . LYS B 1 92 ? -3.449 -22.359 -30.953 1 97.31 92 LYS B C 1
ATOM 4289 O O . LYS B 1 92 ? -3.119 -23.469 -30.516 1 97.31 92 LYS B O 1
ATOM 4294 N N . ALA B 1 93 ? -4.641 -22.062 -31.359 1 97.62 93 ALA B N 1
ATOM 4295 C CA . ALA B 1 93 ? -5.703 -23.062 -31.375 1 97.62 93 ALA B CA 1
ATOM 4296 C C . ALA B 1 93 ? -5.566 -23.984 -32.562 1 97.62 93 ALA B C 1
ATOM 4298 O O . ALA B 1 93 ? -5.371 -23.531 -33.719 1 97.62 93 ALA B O 1
ATOM 4299 N N . VAL B 1 94 ? -5.578 -25.25 -32.281 1 97.75 94 VAL B N 1
ATOM 4300 C CA . VAL B 1 94 ? -5.602 -26.25 -33.344 1 97.75 94 VAL B CA 1
ATOM 4301 C C . VAL B 1 94 ? -7.047 -26.594 -33.719 1 97.75 94 VAL B C 1
ATOM 4303 O O . VAL B 1 94 ? -7.363 -26.875 -34.875 1 97.75 94 VAL B O 1
ATOM 4306 N N . ALA B 1 95 ? -7.863 -26.547 -32.75 1 97.62 95 ALA B N 1
ATOM 4307 C CA . ALA B 1 95 ? -9.305 -26.719 -32.906 1 97.62 95 ALA B CA 1
ATOM 4308 C C . ALA B 1 95 ? -10.062 -25.875 -31.875 1 97.62 95 ALA B C 1
ATOM 4310 O O . ALA B 1 95 ? -9.586 -25.672 -30.75 1 97.62 95 ALA B O 1
ATOM 4311 N N . ALA B 1 96 ? -11.164 -25.391 -32.281 1 97.81 96 ALA B N 1
ATOM 4312 C CA . ALA B 1 96 ? -12.016 -24.594 -31.391 1 97.81 96 ALA B CA 1
ATOM 4313 C C . ALA B 1 96 ? -13.484 -24.75 -31.766 1 97.81 96 ALA B C 1
ATOM 4315 O O . ALA B 1 96 ? -13.828 -24.844 -32.938 1 97.81 96 ALA B O 1
ATOM 4316 N N . SER B 1 97 ? -14.328 -24.828 -30.781 1 96.75 97 SER B N 1
ATOM 4317 C CA . SER B 1 97 ? -15.773 -24.922 -30.984 1 96.75 97 SER B CA 1
ATOM 4318 C C . SER B 1 97 ? -16.547 -24.344 -29.812 1 96.75 97 SER B C 1
ATOM 4320 O O . SER B 1 97 ? -16.047 -24.328 -28.688 1 96.75 97 SER B O 1
ATOM 4322 N N . VAL B 1 98 ? -17.656 -23.875 -30.062 1 95.81 98 VAL B N 1
ATOM 4323 C CA . VAL B 1 98 ? -18.562 -23.406 -29.016 1 95.81 98 VAL B CA 1
ATOM 4324 C C . VAL B 1 98 ? -19.719 -24.391 -28.875 1 95.81 98 VAL B C 1
ATOM 4326 O O . VAL B 1 98 ? -20.375 -24.75 -29.859 1 95.81 98 VAL B O 1
ATOM 4329 N N . ASN B 1 99 ? -19.875 -24.797 -27.656 1 93.31 99 ASN B N 1
ATOM 4330 C CA . ASN B 1 99 ? -21.016 -25.672 -27.375 1 93.31 99 ASN B CA 1
ATOM 4331 C C . ASN B 1 99 ? -22.344 -24.922 -27.5 1 93.31 99 ASN B C 1
ATOM 4333 O O . ASN B 1 99 ? -22.594 -23.984 -26.75 1 93.31 99 ASN B O 1
ATOM 4337 N N . PRO B 1 100 ? -23.188 -25.359 -28.328 1 88.62 100 PRO B N 1
ATOM 4338 C CA . PRO B 1 100 ? -24.438 -24.609 -28.562 1 88.62 100 PRO B CA 1
ATOM 4339 C C . PRO B 1 100 ? -25.391 -24.672 -27.375 1 88.62 100 PRO B C 1
ATOM 4341 O O . PRO B 1 100 ? -26.25 -23.797 -27.219 1 88.62 100 PRO B O 1
ATOM 4344 N N . ASP B 1 101 ? -25.203 -25.625 -26.516 1 90.69 101 ASP B N 1
ATOM 4345 C CA . ASP B 1 101 ? -26.141 -25.797 -25.406 1 90.69 101 ASP B CA 1
ATOM 4346 C C . ASP B 1 101 ? -25.797 -24.859 -24.25 1 90.69 101 ASP B C 1
ATOM 4348 O O . ASP B 1 101 ? -26.703 -24.281 -23.625 1 90.69 101 ASP B O 1
ATOM 4352 N N . ASN B 1 102 ? -24.547 -24.719 -24.016 1 91 102 ASN B N 1
ATOM 4353 C CA . ASN B 1 102 ? -24.203 -23.953 -22.812 1 91 102 ASN B CA 1
ATOM 4354 C C . ASN B 1 102 ? -23.297 -22.781 -23.156 1 91 102 ASN B C 1
ATOM 4356 O O . ASN B 1 102 ? -22.922 -22 -22.266 1 91 102 ASN B O 1
ATOM 4360 N N . GLY B 1 103 ? -22.969 -22.672 -24.391 1 91.5 103 GLY B N 1
ATOM 4361 C CA . GLY B 1 103 ? -22.219 -21.516 -24.844 1 91.5 103 GLY B CA 1
ATOM 4362 C C . GLY B 1 103 ? -20.734 -21.594 -24.484 1 91.5 103 GLY B C 1
ATOM 4363 O O . GLY B 1 103 ? -20 -20.625 -24.641 1 91.5 103 GLY B O 1
ATOM 4364 N N . ALA B 1 104 ? -20.281 -22.719 -23.984 1 95.25 104 ALA B N 1
ATOM 4365 C CA . ALA B 1 104 ? -18.891 -22.875 -23.562 1 95.25 104 ALA B CA 1
ATOM 4366 C C . ALA B 1 104 ? -17.953 -22.984 -24.766 1 95.25 104 ALA B C 1
ATOM 4368 O O . ALA B 1 104 ? -18.297 -23.625 -25.766 1 95.25 104 ALA B O 1
ATOM 4369 N N . LEU B 1 105 ? -16.844 -22.375 -24.672 1 97.12 105 LEU B N 1
ATOM 4370 C CA . LEU B 1 105 ? -15.805 -22.469 -25.688 1 97.12 105 LEU B CA 1
ATOM 4371 C C . LEU B 1 105 ? -14.797 -23.562 -25.344 1 97.12 105 LEU B C 1
ATOM 4373 O O . LEU B 1 105 ? -14.273 -23.609 -24.219 1 97.12 105 LEU B O 1
ATOM 4377 N N . GLU B 1 106 ? -14.594 -24.453 -26.203 1 97.44 106 GLU B N 1
ATOM 4378 C CA . GLU B 1 106 ? -13.602 -25.516 -26.047 1 97.44 106 GLU B CA 1
ATOM 4379 C C . GLU B 1 106 ? -12.484 -25.375 -27.062 1 97.44 106 GLU B C 1
ATOM 4381 O O . GLU B 1 106 ? -12.742 -25.156 -28.25 1 97.44 106 GLU B O 1
ATOM 4386 N N . ILE B 1 107 ? -11.266 -25.453 -26.594 1 97.88 107 ILE B N 1
ATOM 4387 C CA . ILE B 1 107 ? -10.117 -25.25 -27.469 1 97.88 107 ILE B CA 1
ATOM 4388 C C . ILE B 1 107 ? -9.102 -26.375 -27.266 1 97.88 107 ILE B C 1
ATOM 4390 O O . ILE B 1 107 ? -8.82 -26.766 -26.125 1 97.88 107 ILE B O 1
ATOM 4394 N N . THR B 1 108 ? -8.578 -26.922 -28.297 1 97.75 108 THR B N 1
ATOM 4395 C CA . THR B 1 108 ? -7.359 -27.719 -28.281 1 97.75 108 THR B CA 1
ATOM 4396 C C . THR B 1 108 ? -6.164 -26.875 -28.734 1 97.75 108 THR B C 1
ATOM 4398 O O . THR B 1 108 ? -6.199 -26.25 -29.797 1 97.75 108 THR B O 1
ATOM 4401 N N . TRP B 1 109 ? -5.16 -26.875 -27.969 1 97.38 109 TRP B N 1
ATOM 4402 C CA . TRP B 1 109 ? -4.039 -25.969 -28.219 1 97.38 109 TRP B CA 1
ATOM 4403 C C . TRP B 1 109 ? -2.891 -26.688 -28.906 1 97.38 109 TRP B C 1
ATOM 4405 O O . TRP B 1 109 ? -2.812 -27.922 -28.875 1 97.38 109 TRP B O 1
ATOM 4415 N N . SER B 1 110 ? -1.984 -25.922 -29.484 1 97.75 110 SER B N 1
ATOM 4416 C CA . SER B 1 110 ? -0.831 -26.453 -30.203 1 97.75 110 SER B CA 1
ATOM 4417 C C . SER B 1 110 ? 0.168 -27.109 -29.266 1 97.75 110 SER B C 1
ATOM 4419 O O . SER B 1 110 ? 1.044 -27.859 -29.688 1 97.75 110 SER B O 1
ATOM 4421 N N . ASP B 1 111 ? 0.125 -26.812 -27.984 1 94.5 111 ASP B N 1
ATOM 4422 C CA . ASP B 1 111 ? 1.034 -27.438 -27.016 1 94.5 111 ASP B CA 1
ATOM 4423 C C . ASP B 1 111 ? 0.459 -28.75 -26.5 1 94.5 111 ASP B C 1
ATOM 4425 O O . ASP B 1 111 ? 1.026 -29.375 -25.594 1 94.5 111 ASP B O 1
ATOM 4429 N N . GLY B 1 112 ? -0.694 -29.094 -26.938 1 93.69 112 GLY B N 1
ATOM 4430 C CA . GLY B 1 112 ? -1.28 -30.375 -26.578 1 93.69 112 GLY B CA 1
ATOM 4431 C C . GLY B 1 112 ? -2.34 -30.266 -25.5 1 93.69 112 GLY B C 1
ATOM 4432 O O . GLY B 1 112 ? -3.092 -31.219 -25.266 1 93.69 112 GLY B O 1
ATOM 4433 N N . ALA B 1 113 ? -2.488 -29.156 -24.906 1 93.94 113 ALA B N 1
ATOM 4434 C CA . ALA B 1 113 ? -3.465 -28.953 -23.844 1 93.94 113 ALA B CA 1
ATOM 4435 C C . ALA B 1 113 ? -4.855 -28.688 -24.406 1 93.94 113 ALA B C 1
ATOM 4437 O O . ALA B 1 113 ? -5.004 -28.422 -25.609 1 93.94 113 ALA B O 1
ATOM 4438 N N . SER B 1 114 ? -5.809 -28.875 -23.547 1 95.5 114 SER B N 1
ATOM 4439 C CA . SER B 1 114 ? -7.191 -28.516 -23.859 1 95.5 114 SER B CA 1
ATOM 4440 C C . SER B 1 114 ? -7.797 -27.625 -22.781 1 95.5 114 SER B C 1
ATOM 4442 O O . SER B 1 114 ? -7.512 -27.797 -21.594 1 95.5 114 SER B O 1
ATOM 4444 N N . SER B 1 115 ? -8.562 -26.703 -23.266 1 96.56 115 SER B N 1
ATOM 4445 C CA . SER B 1 115 ? -9.203 -25.781 -22.344 1 96.56 115 SER B CA 1
ATOM 4446 C C . SER B 1 115 ? -10.703 -25.688 -22.594 1 96.56 115 SER B C 1
ATOM 4448 O O . SER B 1 115 ? -11.156 -25.906 -23.734 1 96.56 115 SER B O 1
ATOM 4450 N N . LYS B 1 116 ? -11.43 -25.484 -21.578 1 96.5 116 LYS B N 1
ATOM 4451 C CA . LYS B 1 116 ? -12.859 -25.188 -21.625 1 96.5 116 LYS B CA 1
ATOM 4452 C C . LYS B 1 116 ? -13.188 -23.922 -20.859 1 96.5 116 LYS B C 1
ATOM 4454 O O . LYS B 1 116 ? -12.75 -23.75 -19.719 1 96.5 116 LYS B O 1
ATOM 4459 N N . TYR B 1 117 ? -13.883 -23.047 -21.5 1 96.62 117 TYR B N 1
ATOM 4460 C CA . TYR B 1 117 ? -14.273 -21.781 -20.891 1 96.62 117 TYR B CA 1
ATOM 4461 C C . TYR B 1 117 ? -15.797 -21.641 -20.859 1 96.62 117 TYR B C 1
ATOM 4463 O O . TYR B 1 117 ? -16.453 -21.781 -21.891 1 96.62 117 TYR B O 1
ATOM 4471 N N . THR B 1 118 ? -16.375 -21.344 -19.719 1 94.81 118 THR B N 1
ATOM 4472 C CA . THR B 1 118 ? -17.812 -21.125 -19.625 1 94.81 118 THR B CA 1
ATOM 4473 C C . THR B 1 118 ? -18.203 -19.828 -20.328 1 94.81 118 THR B C 1
ATOM 4475 O O . THR B 1 118 ? -17.375 -18.953 -20.547 1 94.81 118 THR B O 1
ATOM 4478 N N . GLN B 1 119 ? -19.453 -19.766 -20.656 1 93.44 119 GLN B N 1
ATOM 4479 C CA . GLN B 1 119 ? -19.969 -18.531 -21.234 1 93.44 119 GLN B CA 1
ATOM 4480 C C . GLN B 1 119 ? -19.797 -17.359 -20.281 1 93.44 119 GLN B C 1
ATOM 4482 O O . GLN B 1 119 ? -19.484 -16.25 -20.703 1 93.44 119 GLN B O 1
ATOM 4487 N N . ALA B 1 120 ? -19.984 -17.562 -19 1 91.69 120 ALA B N 1
ATOM 4488 C CA . ALA B 1 120 ? -19.828 -16.531 -17.984 1 91.69 120 ALA B CA 1
ATOM 4489 C C . ALA B 1 120 ? -18.406 -15.984 -17.969 1 91.69 120 ALA B C 1
ATOM 4491 O O . ALA B 1 120 ? -18.203 -14.773 -17.891 1 91.69 120 ALA B O 1
ATOM 4492 N N . PHE B 1 121 ? -17.453 -16.922 -18.047 1 94.75 121 PHE B N 1
ATOM 4493 C CA . PHE B 1 121 ? -16.047 -16.516 -18.094 1 94.75 121 PHE B CA 1
ATOM 4494 C C . PHE B 1 121 ? -15.781 -15.648 -19.312 1 94.75 121 PHE B C 1
ATOM 4496 O O . PHE B 1 121 ? -15.117 -14.609 -19.203 1 94.75 121 PHE B O 1
ATOM 4503 N N . LEU B 1 122 ? -16.266 -16.078 -20.438 1 95.12 122 LEU B N 1
ATOM 4504 C CA . LEU B 1 122 ? -16.031 -15.375 -21.688 1 95.12 122 LEU B CA 1
ATOM 4505 C C . LEU B 1 122 ? -16.641 -13.977 -21.656 1 95.12 122 LEU B C 1
ATOM 4507 O O . LEU B 1 122 ? -16 -13 -22.031 1 95.12 122 LEU B O 1
ATOM 4511 N N . ARG B 1 123 ? -17.828 -13.859 -21.156 1 91.12 123 ARG B N 1
ATOM 4512 C CA . ARG B 1 123 ? -18.516 -12.57 -21.062 1 91.12 123 ARG B CA 1
ATOM 4513 C C . ARG B 1 123 ? -17.812 -11.641 -20.078 1 91.12 123 ARG B C 1
ATOM 4515 O O . ARG B 1 123 ? -17.625 -10.453 -20.359 1 91.12 123 ARG B O 1
ATOM 4522 N N . ARG B 1 124 ? -17.422 -12.156 -19 1 92.75 124 ARG B N 1
ATOM 4523 C CA . ARG B 1 124 ? -16.719 -11.406 -17.969 1 92.75 124 ARG B CA 1
ATOM 4524 C C . ARG B 1 124 ? -15.438 -10.789 -18.531 1 92.75 124 ARG B C 1
ATOM 4526 O O . ARG B 1 124 ? -15.102 -9.648 -18.203 1 92.75 124 ARG B O 1
ATOM 4533 N N . ASN B 1 125 ? -14.766 -11.523 -19.328 1 95 125 ASN B N 1
ATOM 4534 C CA . ASN B 1 125 ? -13.438 -11.102 -19.75 1 95 125 ASN B CA 1
ATOM 4535 C C . ASN B 1 125 ? -13.477 -10.453 -21.141 1 95 125 ASN B C 1
ATOM 4537 O O . ASN B 1 125 ? -12.438 -10.062 -21.672 1 95 125 ASN B O 1
ATOM 4541 N N . ALA B 1 126 ? -14.711 -10.266 -21.719 1 93.75 126 ALA B N 1
ATOM 4542 C CA . ALA B 1 126 ? -14.867 -9.758 -23.078 1 93.75 126 ALA B CA 1
ATOM 4543 C C . ALA B 1 126 ? -14.609 -8.258 -23.141 1 93.75 126 ALA B C 1
ATOM 4545 O O . ALA B 1 126 ? -14.211 -7.727 -24.188 1 93.75 126 ALA B O 1
ATOM 4546 N N . THR B 1 127 ? -14.93 -7.602 -22.016 1 89.75 127 THR B N 1
ATOM 4547 C CA . THR B 1 127 ? -14.805 -6.148 -21.969 1 89.75 127 THR B CA 1
ATOM 4548 C C . THR B 1 127 ? -14.219 -5.699 -20.641 1 89.75 127 THR B C 1
ATOM 4550 O O . THR B 1 127 ? -14.242 -6.445 -19.656 1 89.75 127 THR B O 1
ATOM 4553 N N . LEU B 1 128 ? -13.648 -4.5 -20.688 1 87.06 128 LEU B N 1
ATOM 4554 C CA . LEU B 1 128 ? -13.18 -3.893 -19.438 1 87.06 128 LEU B CA 1
ATOM 4555 C C . LEU B 1 128 ? -14.32 -3.797 -18.422 1 87.06 128 LEU B C 1
ATOM 4557 O O . LEU B 1 128 ? -14.117 -4.055 -17.234 1 87.06 128 LEU B O 1
ATOM 4561 N N . GLN B 1 129 ? -15.477 -3.482 -18.875 1 85.69 129 GLN B N 1
ATOM 4562 C CA . GLN B 1 129 ? -16.641 -3.35 -18 1 85.69 129 GLN B CA 1
ATOM 4563 C C . GLN B 1 129 ? -16.984 -4.684 -17.359 1 85.69 129 GLN B C 1
ATOM 4565 O O . GLN B 1 129 ? -17.344 -4.73 -16.172 1 85.69 129 GLN B O 1
ATOM 4570 N N . GLY B 1 130 ? -16.984 -5.715 -18.141 1 88.75 130 GLY B N 1
ATOM 4571 C CA . GLY B 1 130 ? -17.266 -7.035 -17.594 1 88.75 130 GLY B CA 1
ATOM 4572 C C . GLY B 1 130 ? -16.312 -7.449 -16.5 1 88.75 130 GLY B C 1
ATOM 4573 O O . GLY B 1 130 ? -16.719 -7.98 -15.469 1 88.75 130 GLY B O 1
ATOM 4574 N N . ARG B 1 131 ? -15.008 -7.215 -16.719 1 90.5 131 ARG B N 1
ATOM 4575 C CA . ARG B 1 131 ? -13.984 -7.555 -15.734 1 90.5 131 ARG B CA 1
ATOM 4576 C C . ARG B 1 131 ? -14.141 -6.73 -14.461 1 90.5 131 ARG B C 1
ATOM 4578 O O . ARG B 1 131 ? -14 -7.25 -13.352 1 90.5 131 ARG B O 1
ATOM 4585 N N . ARG B 1 132 ? -14.484 -5.512 -14.57 1 88 132 ARG B N 1
ATOM 4586 C CA . ARG B 1 132 ? -14.695 -4.625 -13.43 1 88 132 ARG B CA 1
ATOM 4587 C C . ARG B 1 132 ? -15.922 -5.043 -12.633 1 88 132 ARG B C 1
ATOM 4589 O O . ARG B 1 132 ? -15.906 -5.02 -11.398 1 88 132 ARG B O 1
ATOM 4596 N N . HIS B 1 133 ? -16.906 -5.379 -13.391 1 87.88 133 HIS B N 1
ATOM 4597 C CA . HIS B 1 133 ? -18.141 -5.812 -12.742 1 87.88 133 HIS B CA 1
ATOM 4598 C C . HIS B 1 133 ? -17.906 -7.059 -11.891 1 87.88 133 HIS B C 1
ATOM 4600 O O . HIS B 1 133 ? -18.422 -7.152 -10.773 1 87.88 133 HIS B O 1
ATOM 4606 N N . PHE B 1 134 ? -17.172 -7.945 -12.469 1 87.56 134 PHE B N 1
ATOM 4607 C CA . PHE B 1 134 ? -16.891 -9.195 -11.773 1 87.56 134 PHE B CA 1
ATOM 4608 C C . PHE B 1 134 ? -16.219 -8.93 -10.438 1 87.56 134 PHE B C 1
ATOM 4610 O O . PHE B 1 134 ? -16.469 -9.625 -9.453 1 87.56 134 PHE B O 1
ATOM 4617 N N . ARG B 1 135 ? -15.398 -7.891 -10.367 1 86.69 135 ARG B N 1
ATOM 4618 C CA . ARG B 1 135 ? -14.641 -7.59 -9.156 1 86.69 135 ARG B CA 1
ATOM 4619 C C . ARG B 1 135 ? -15.266 -6.426 -8.391 1 86.69 135 ARG B C 1
ATOM 4621 O O . ARG B 1 135 ? -14.648 -5.859 -7.492 1 86.69 135 ARG B O 1
ATOM 4628 N N . HIS B 1 136 ? -16.422 -6.043 -8.781 1 81.31 136 HIS B N 1
ATOM 4629 C CA . HIS B 1 136 ? -17.188 -4.98 -8.148 1 81.31 136 HIS B CA 1
ATOM 4630 C C . HIS B 1 136 ? -16.422 -3.668 -8.141 1 81.31 136 HIS B C 1
ATOM 4632 O O . HIS B 1 136 ? -16.453 -2.924 -7.156 1 81.31 136 HIS B O 1
ATOM 4638 N N . LEU B 1 137 ? -15.703 -3.465 -9.078 1 78.25 137 LEU B N 1
ATOM 4639 C CA . LEU B 1 137 ? -14.938 -2.232 -9.227 1 78.25 137 LEU B CA 1
ATOM 4640 C C . LEU B 1 137 ? -15.758 -1.174 -9.961 1 78.25 137 LEU B C 1
ATOM 4642 O O . LEU B 1 137 ? -15.297 -0.039 -10.125 1 78.25 137 LEU B O 1
ATOM 4646 N N . ASP B 1 138 ? -16.953 -1.549 -10.344 1 79.25 138 ASP B N 1
ATOM 4647 C CA . ASP B 1 138 ? -17.812 -0.619 -11.078 1 79.25 138 ASP B CA 1
ATOM 4648 C C . ASP B 1 138 ? -18.875 -0.022 -10.172 1 79.25 138 ASP B C 1
ATOM 4650 O O . ASP B 1 138 ? -19.75 0.708 -10.633 1 79.25 138 ASP B O 1
ATOM 4654 N N . MET B 1 139 ? -18.812 -0.328 -8.945 1 79.88 139 MET B N 1
ATOM 4655 C CA . MET B 1 139 ? -19.781 0.236 -8.016 1 79.88 139 MET B CA 1
ATOM 4656 C C . MET B 1 139 ? -19.578 1.741 -7.871 1 79.88 139 MET B C 1
ATOM 4658 O O . MET B 1 139 ? -18.453 2.221 -7.801 1 79.88 139 MET B O 1
ATOM 4662 N N . HIS B 1 140 ? -20.688 2.41 -7.93 1 84.38 140 HIS B N 1
ATOM 4663 C CA . HIS B 1 140 ? -20.609 3.863 -7.844 1 84.38 140 HIS B CA 1
ATOM 4664 C C . HIS B 1 140 ? -20.906 4.348 -6.426 1 84.38 140 HIS B C 1
ATOM 4666 O O . HIS B 1 140 ? -21.703 3.742 -5.707 1 84.38 140 HIS B O 1
ATOM 4672 N N . TYR B 1 141 ? -20.172 5.297 -6.047 1 92.19 141 TYR B N 1
ATOM 4673 C CA . TYR B 1 141 ? -20.391 5.945 -4.758 1 92.19 141 TYR B CA 1
ATOM 4674 C C . TYR B 1 141 ? -21.188 7.238 -4.926 1 92.19 141 TYR B C 1
ATOM 4676 O O . TYR B 1 141 ? -21.297 7.766 -6.035 1 92.19 141 TYR B O 1
ATOM 4684 N N . THR B 1 142 ? -21.75 7.699 -3.844 1 94.31 142 THR B N 1
ATOM 4685 C CA . THR B 1 142 ? -22.484 8.953 -3.826 1 94.31 142 THR B CA 1
ATOM 4686 C C . THR B 1 142 ? -21.641 10.078 -3.256 1 94.31 142 THR B C 1
ATOM 4688 O O . THR B 1 142 ? -21.094 9.953 -2.158 1 94.31 142 THR B O 1
ATOM 4691 N N . LEU B 1 143 ? -21.531 11.109 -4.043 1 96.44 143 LEU B N 1
ATOM 4692 C CA . LEU B 1 143 ? -20.828 12.297 -3.557 1 96.44 143 LEU B CA 1
ATOM 4693 C C . LEU B 1 143 ? -21.734 13.102 -2.623 1 96.44 143 LEU B C 1
ATOM 4695 O O . LEU B 1 143 ? -22.938 13.195 -2.848 1 96.44 143 LEU B O 1
ATOM 4699 N N . TRP B 1 144 ? -21.109 13.719 -1.635 1 97.25 144 TRP B N 1
ATOM 4700 C CA . TRP B 1 144 ? -21.891 14.398 -0.61 1 97.25 144 TRP B CA 1
ATOM 4701 C C . TRP B 1 144 ? -22.562 15.648 -1.174 1 97.25 144 TRP B C 1
ATOM 4703 O O . TRP B 1 144 ? -23.547 16.125 -0.62 1 97.25 144 TRP B O 1
ATOM 4713 N N . ASP B 1 145 ? -22 16.219 -2.242 1 93.69 145 ASP B N 1
ATOM 4714 C CA . ASP B 1 145 ? -22.594 17.422 -2.824 1 93.69 145 ASP B CA 1
ATOM 4715 C C . ASP B 1 145 ? -23.875 17.094 -3.572 1 93.69 145 ASP B C 1
ATOM 4717 O O . ASP B 1 145 ? -24.609 18 -4 1 93.69 145 ASP B O 1
ATOM 4721 N N . LYS B 1 146 ? -24.188 15.836 -3.766 1 90.62 146 LYS B N 1
ATOM 4722 C CA . LYS B 1 146 ? -25.422 15.406 -4.418 1 90.62 146 LYS B CA 1
ATOM 4723 C C . LYS B 1 146 ? -26.516 15.141 -3.393 1 90.62 146 LYS B C 1
ATOM 4725 O O . LYS B 1 146 ? -27.672 14.859 -3.76 1 90.62 146 LYS B O 1
ATOM 4730 N N . VAL B 1 147 ? -26.141 15.281 -2.189 1 89.38 147 VAL B N 1
ATOM 4731 C CA . VAL B 1 147 ? -27.109 15.125 -1.109 1 89.38 147 VAL B CA 1
ATOM 4732 C C . VAL B 1 147 ? -27.781 16.469 -0.812 1 89.38 147 VAL B C 1
ATOM 4734 O O . VAL B 1 147 ? -27.094 17.469 -0.588 1 89.38 147 VAL B O 1
ATOM 4737 N N . PRO B 1 148 ? -29.031 16.625 -0.85 1 86.19 148 PRO B N 1
ATOM 4738 C CA . PRO B 1 148 ? -29.719 17.906 -0.703 1 86.19 148 PRO B CA 1
ATOM 4739 C C . PRO B 1 148 ? -29.422 18.594 0.625 1 86.19 148 PRO B C 1
ATOM 4741 O O . PRO B 1 148 ? -29.172 19.797 0.657 1 86.19 148 PRO B O 1
ATOM 4744 N N . LYS B 1 149 ? -29.547 17.922 1.758 1 88.94 149 LYS B N 1
ATOM 4745 C CA . LYS B 1 149 ? -29.234 18.5 3.062 1 88.94 149 LYS B CA 1
ATOM 4746 C C . LYS B 1 149 ? -28.188 17.656 3.795 1 88.94 149 LYS B C 1
ATOM 4748 O O . LYS B 1 149 ? -28.531 16.656 4.438 1 88.94 149 LYS B O 1
ATOM 4753 N N . LEU B 1 150 ? -26.969 18.281 3.654 1 92.81 150 LEU B N 1
ATOM 4754 C CA . LEU B 1 150 ? -25.875 17.531 4.285 1 92.81 150 LEU B CA 1
ATOM 4755 C C . LEU B 1 150 ? -25.906 17.719 5.797 1 92.81 150 LEU B C 1
ATOM 4757 O O . LEU B 1 150 ? -25.875 18.844 6.297 1 92.81 150 LEU B O 1
ATOM 4761 N N . SER B 1 151 ? -26.125 16.672 6.523 1 93.81 151 SER B N 1
ATOM 4762 C CA . SER B 1 151 ? -26.125 16.625 7.984 1 93.81 151 SER B CA 1
ATOM 4763 C C . SER B 1 151 ? -25.75 15.227 8.484 1 93.81 151 SER B C 1
ATOM 4765 O O . SER B 1 151 ? -25.609 14.297 7.688 1 93.81 151 SER B O 1
ATOM 4767 N N . ALA B 1 152 ? -25.656 15.133 9.742 1 94.56 152 ALA B N 1
ATOM 4768 C CA . ALA B 1 152 ? -25.312 13.844 10.344 1 94.56 152 ALA B CA 1
ATOM 4769 C C . ALA B 1 152 ? -26.406 12.812 10.078 1 94.56 152 ALA B C 1
ATOM 4771 O O . ALA B 1 152 ? -26.172 11.609 10.195 1 94.56 152 ALA B O 1
ATOM 4772 N N . GLU B 1 153 ? -27.531 13.273 9.641 1 93.62 153 GLU B N 1
ATOM 4773 C CA . GLU B 1 153 ? -28.672 12.406 9.43 1 93.62 153 GLU B CA 1
ATOM 4774 C C . GLU B 1 153 ? -28.469 11.508 8.211 1 93.62 153 GLU B C 1
ATOM 4776 O O . GLU B 1 153 ? -29.125 10.477 8.07 1 93.62 153 GLU B O 1
ATOM 4781 N N . ILE B 1 154 ? -27.609 11.859 7.371 1 94.38 154 ILE B N 1
ATOM 4782 C CA . ILE B 1 154 ? -27.438 11.086 6.148 1 94.38 154 ILE B CA 1
ATOM 4783 C C . ILE B 1 154 ? -26.578 9.852 6.438 1 94.38 154 ILE B C 1
ATOM 4785 O O . ILE B 1 154 ? -26.484 8.938 5.617 1 94.38 154 ILE B O 1
ATOM 4789 N N . ILE B 1 155 ? -25.844 9.875 7.574 1 97.06 155 ILE B N 1
ATOM 4790 C CA . ILE B 1 155 ? -24.922 8.789 7.91 1 97.06 155 ILE B CA 1
ATOM 4791 C C . ILE B 1 155 ? -25.719 7.527 8.234 1 97.06 155 ILE B C 1
ATOM 4793 O O . ILE B 1 155 ? -26.688 7.57 9.008 1 97.06 155 ILE B O 1
ATOM 4797 N N . HIS B 1 156 ? -25.312 6.414 7.562 1 97.38 156 HIS B N 1
ATOM 4798 C CA . HIS B 1 156 ? -25.922 5.129 7.883 1 97.38 156 HIS B CA 1
ATOM 4799 C C . HIS B 1 156 ? -25.703 4.762 9.344 1 97.38 156 HIS B C 1
ATOM 4801 O O . HIS B 1 156 ? -24.562 4.645 9.789 1 97.38 156 HIS B O 1
ATOM 4807 N N . LYS B 1 157 ? -26.812 4.574 10.086 1 97.94 157 LYS B N 1
ATOM 4808 C CA . LYS B 1 157 ? -26.766 4.219 11.5 1 97.94 157 LYS B CA 1
ATOM 4809 C C . LYS B 1 157 ? -27.281 2.807 11.734 1 97.94 157 LYS B C 1
ATOM 4811 O O . LYS B 1 157 ? -28.281 2.398 11.125 1 97.94 157 LYS B O 1
ATOM 4816 N N . ILE B 1 158 ? -26.5 2.037 12.531 1 98.56 158 ILE B N 1
ATOM 4817 C CA . ILE B 1 158 ? -26.922 0.673 12.836 1 98.56 158 ILE B CA 1
ATOM 4818 C C . ILE B 1 158 ? -26.641 0.363 14.305 1 98.56 158 ILE B C 1
ATOM 4820 O O . ILE B 1 158 ? -25.656 0.848 14.875 1 98.56 158 ILE B O 1
ATOM 4824 N N . GLU B 1 159 ? -27.5 -0.452 14.938 1 98.5 159 GLU B N 1
ATOM 4825 C CA . GLU B 1 159 ? -27.281 -0.941 16.297 1 98.5 159 GLU B CA 1
ATOM 4826 C C . GLU B 1 159 ? -26.141 -1.958 16.344 1 98.5 159 GLU B C 1
ATOM 4828 O O . GLU B 1 159 ? -26.031 -2.801 15.445 1 98.5 159 GLU B O 1
ATOM 4833 N N . TYR B 1 160 ? -25.344 -1.823 17.422 1 98.25 160 TYR B N 1
ATOM 4834 C CA . TYR B 1 160 ? -24.234 -2.748 17.578 1 98.25 160 TYR B CA 1
ATOM 4835 C C . TYR B 1 160 ? -24.703 -4.191 17.453 1 98.25 160 TYR B C 1
ATOM 4837 O O . TYR B 1 160 ? -24.062 -4.992 16.75 1 98.25 160 TYR B O 1
ATOM 4845 N N . LYS B 1 161 ? -25.781 -4.586 18.047 1 97.69 161 LYS B N 1
ATOM 4846 C CA . LYS B 1 161 ? -26.297 -5.953 18.016 1 97.69 161 LYS B CA 1
ATOM 4847 C C . LYS B 1 161 ? -26.578 -6.414 16.594 1 97.69 161 LYS B C 1
ATOM 4849 O O . LYS B 1 161 ? -26.266 -7.547 16.234 1 97.69 161 LYS B O 1
ATOM 4854 N N . ASP B 1 162 ? -27.156 -5.562 15.805 1 98.25 162 ASP B N 1
ATOM 4855 C CA . ASP B 1 162 ? -27.453 -5.891 14.414 1 98.25 162 ASP B CA 1
ATOM 4856 C C . ASP B 1 162 ? -26.172 -5.969 13.578 1 98.25 162 ASP B C 1
ATOM 4858 O O . ASP B 1 162 ? -26.047 -6.844 12.719 1 98.25 162 ASP B O 1
ATOM 4862 N N . PHE B 1 163 ? -25.328 -5.059 13.836 1 98.19 163 PHE B N 1
ATOM 4863 C CA . PHE B 1 163 ? -24.062 -5.023 13.125 1 98.19 163 PHE B CA 1
ATOM 4864 C C . PHE B 1 163 ? -23.281 -6.316 13.336 1 98.19 163 PHE B C 1
ATOM 4866 O O . PHE B 1 163 ? -22.734 -6.879 12.383 1 98.19 163 PHE B O 1
ATOM 4873 N N . ILE B 1 164 ? -23.109 -6.746 14.586 1 96.62 164 ILE B N 1
ATOM 4874 C CA . ILE B 1 164 ? -22.328 -7.93 14.922 1 96.62 164 ILE B CA 1
ATOM 4875 C C . ILE B 1 164 ? -22.922 -9.156 14.219 1 96.62 164 ILE B C 1
ATOM 4877 O O . ILE B 1 164 ? -22.188 -10.062 13.82 1 96.62 164 ILE B O 1
ATOM 4881 N N . GLU B 1 165 ? -24.188 -9.156 14.039 1 96.62 165 GLU B N 1
ATOM 4882 C CA . GLU B 1 165 ? -24.844 -10.266 13.336 1 96.62 165 GLU B CA 1
ATOM 4883 C C . GLU B 1 165 ? -24.562 -10.211 11.844 1 96.62 165 GLU B C 1
ATOM 4885 O O . GLU B 1 165 ? -24.344 -11.25 11.211 1 96.62 165 GLU B O 1
ATOM 4890 N N . ASN B 1 166 ? -24.641 -9.047 11.391 1 96.38 166 ASN B N 1
ATOM 4891 C CA . ASN B 1 166 ? -24.422 -8.859 9.961 1 96.38 166 ASN B CA 1
ATOM 4892 C C . ASN B 1 166 ? -23.812 -7.492 9.648 1 96.38 166 ASN B C 1
ATOM 4894 O O . ASN B 1 166 ? -24.531 -6.492 9.617 1 96.38 166 ASN B O 1
ATOM 4898 N N . PRO B 1 167 ? -22.562 -7.473 9.258 1 97.5 167 PRO B N 1
ATOM 4899 C CA . PRO B 1 167 ? -21.891 -6.188 9.062 1 97.5 167 PRO B CA 1
ATOM 4900 C C . PRO B 1 167 ? -22.094 -5.625 7.656 1 97.5 167 PRO B C 1
ATOM 4902 O O . PRO B 1 167 ? -21.594 -4.535 7.344 1 97.5 167 PRO B O 1
ATOM 4905 N N . ASN B 1 168 ? -22.812 -6.246 6.73 1 96.56 168 ASN B N 1
ATOM 4906 C CA . ASN B 1 168 ? -22.812 -5.965 5.301 1 96.56 168 ASN B CA 1
ATOM 4907 C C . ASN B 1 168 ? -23.375 -4.574 5.004 1 96.56 168 ASN B C 1
ATOM 4909 O O . ASN B 1 168 ? -22.906 -3.9 4.082 1 96.56 168 ASN B O 1
ATOM 4913 N N . SER B 1 169 ? -24.344 -4.137 5.797 1 97.25 169 SER B N 1
ATOM 4914 C CA . SER B 1 169 ? -24.891 -2.811 5.543 1 97.25 169 SER B CA 1
ATOM 4915 C C . SER B 1 169 ? -23.875 -1.718 5.812 1 97.25 169 SER B C 1
ATOM 4917 O O . SER B 1 169 ? -23.844 -0.699 5.121 1 97.25 169 SER B O 1
ATOM 4919 N N . VAL B 1 170 ? -23.062 -1.894 6.84 1 98.56 170 VAL B N 1
ATOM 4920 C CA . VAL B 1 170 ? -22.016 -0.937 7.156 1 98.56 170 VAL B CA 1
ATOM 4921 C C . VAL B 1 170 ? -20.953 -0.958 6.059 1 98.56 170 VAL B C 1
ATOM 4923 O O . VAL B 1 170 ? -20.5 0.095 5.605 1 98.56 170 VAL B O 1
ATOM 4926 N N . VAL B 1 171 ? -20.625 -2.176 5.594 1 98.12 171 VAL B N 1
ATOM 4927 C CA . VAL B 1 171 ? -19.641 -2.346 4.531 1 98.12 171 VAL B CA 1
ATOM 4928 C C . VAL B 1 171 ? -20.109 -1.622 3.27 1 98.12 171 VAL B C 1
ATOM 4930 O O . VAL B 1 171 ? -19.328 -0.896 2.641 1 98.12 171 VAL B O 1
ATOM 4933 N N . GLN B 1 172 ? -21.328 -1.736 2.99 1 96.81 172 GLN B N 1
ATOM 4934 C CA . GLN B 1 172 ? -21.906 -1.083 1.817 1 96.81 172 GLN B CA 1
ATOM 4935 C C . GLN B 1 172 ? -21.969 0.43 2.006 1 96.81 172 GLN B C 1
ATOM 4937 O O . GLN B 1 172 ? -21.672 1.188 1.077 1 96.81 172 GLN B O 1
ATOM 4942 N N . ALA B 1 173 ? -22.359 0.873 3.178 1 98.06 173 ALA B N 1
ATOM 4943 C CA . ALA B 1 173 ? -22.453 2.301 3.467 1 98.06 173 ALA B CA 1
ATOM 4944 C C . ALA B 1 173 ? -21.094 2.984 3.33 1 98.06 173 ALA B C 1
ATOM 4946 O O . ALA B 1 173 ? -21.016 4.117 2.852 1 98.06 173 ALA B O 1
ATOM 4947 N N . LEU B 1 174 ? -20.094 2.334 3.779 1 98.44 174 LEU B N 1
ATOM 4948 C CA . LEU B 1 174 ? -18.734 2.859 3.646 1 98.44 174 LEU B CA 1
ATOM 4949 C C . LEU B 1 174 ? -18.359 3.055 2.18 1 98.44 174 LEU B C 1
ATOM 4951 O O . LEU B 1 174 ? -17.719 4.043 1.824 1 98.44 174 LEU B O 1
ATOM 4955 N N . HIS B 1 175 ? -18.75 2.094 1.368 1 96.75 175 HIS B N 1
ATOM 4956 C CA . HIS B 1 175 ? -18.516 2.271 -0.061 1 96.75 175 HIS B CA 1
ATOM 4957 C C . HIS B 1 175 ? -19.344 3.43 -0.613 1 96.75 175 HIS B C 1
ATOM 4959 O O . HIS B 1 175 ? -18.812 4.289 -1.325 1 96.75 175 HIS B O 1
ATOM 4965 N N . ASP B 1 176 ? -20.609 3.498 -0.274 1 96.06 176 ASP B N 1
ATOM 4966 C CA . ASP B 1 176 ? -21.562 4.414 -0.889 1 96.06 176 ASP B CA 1
ATOM 4967 C C . ASP B 1 176 ? -21.297 5.855 -0.455 1 96.06 176 ASP B C 1
ATOM 4969 O O . ASP B 1 176 ? -21.312 6.77 -1.282 1 96.06 176 ASP B O 1
ATOM 4973 N N . LEU B 1 177 ? -21.047 6.016 0.884 1 97.31 177 LEU B N 1
ATOM 4974 C CA . LEU B 1 177 ? -21.016 7.371 1.424 1 97.31 177 LEU B CA 1
ATOM 4975 C C . LEU B 1 177 ? -19.672 7.66 2.08 1 97.31 177 LEU B C 1
ATOM 4977 O O . LEU B 1 177 ? -19.344 8.812 2.367 1 97.31 177 LEU B O 1
ATOM 4981 N N . GLY B 1 178 ? -18.906 6.68 2.344 1 98.38 178 GLY B N 1
ATOM 4982 C CA . GLY B 1 178 ? -17.594 6.863 2.941 1 98.38 178 GLY B CA 1
ATOM 4983 C C . GLY B 1 178 ? -17.641 6.984 4.453 1 98.38 178 GLY B C 1
ATOM 4984 O O . GLY B 1 178 ? -16.625 7.281 5.086 1 98.38 178 GLY B O 1
ATOM 4985 N N . ILE B 1 179 ? -18.812 6.738 5.109 1 98.75 179 ILE B N 1
ATOM 4986 C CA . ILE B 1 179 ? -18.953 6.906 6.551 1 98.75 179 ILE B CA 1
ATOM 4987 C C . ILE B 1 179 ? -20.141 6.094 7.059 1 98.75 179 ILE B C 1
ATOM 4989 O O . ILE B 1 179 ? -21.109 5.898 6.332 1 98.75 179 ILE B O 1
ATOM 4993 N N . ALA B 1 180 ? -20.047 5.562 8.195 1 98.81 180 ALA B N 1
ATOM 4994 C CA . ALA B 1 180 ? -21.094 4.832 8.891 1 98.81 180 ALA B CA 1
ATOM 4995 C C . ALA B 1 180 ? -21 5.023 10.398 1 98.81 180 ALA B C 1
ATOM 4997 O O . ALA B 1 180 ? -19.984 5.512 10.906 1 98.81 180 ALA B O 1
ATOM 4998 N N . TYR B 1 181 ? -22.062 4.734 11.086 1 98.5 181 TYR B N 1
ATOM 4999 C CA . TYR B 1 181 ? -22.172 5 12.516 1 98.5 181 TYR B CA 1
ATOM 5000 C C . TYR B 1 181 ? -22.828 3.838 13.242 1 98.5 181 TYR B C 1
ATOM 5002 O O . TYR B 1 181 ? -23.953 3.445 12.898 1 98.5 181 TYR B O 1
ATOM 5010 N N . ILE B 1 182 ? -22.094 3.236 14.211 1 98.75 182 ILE B N 1
ATOM 5011 C CA . ILE B 1 182 ? -22.641 2.172 15.047 1 98.75 182 ILE B CA 1
ATOM 5012 C C . ILE B 1 182 ? -23.031 2.732 16.422 1 98.75 182 ILE B C 1
ATOM 5014 O O . ILE B 1 182 ? -22.219 3.395 17.062 1 98.75 182 ILE B O 1
ATOM 5018 N N . VAL B 1 183 ? -24.25 2.441 16.875 1 98.25 183 VAL B N 1
ATOM 5019 C CA . VAL B 1 183 ? -24.734 2.982 18.141 1 98.25 183 VAL B CA 1
ATOM 5020 C C . VAL B 1 183 ? -24.938 1.85 19.141 1 98.25 183 VAL B C 1
ATOM 5022 O O . VAL B 1 183 ? -25.016 0.68 18.766 1 98.25 183 VAL B O 1
ATOM 5025 N N . ASN B 1 184 ? -24.891 2.186 20.422 1 98 184 ASN B N 1
ATOM 5026 C CA . ASN B 1 184 ? -25.125 1.287 21.547 1 98 184 ASN B CA 1
ATOM 5027 C C . ASN B 1 184 ? -24.047 0.199 21.609 1 98 184 ASN B C 1
ATOM 5029 O O . ASN B 1 184 ? -24.375 -0.98 21.781 1 98 184 ASN B O 1
ATOM 5033 N N . VAL B 1 185 ? -22.844 0.638 21.359 1 97.44 185 VAL B N 1
ATOM 5034 C CA . VAL B 1 185 ? -21.703 -0.243 21.594 1 97.44 185 VAL B CA 1
ATOM 5035 C C . VAL B 1 185 ? -21.578 -0.533 23.094 1 97.44 185 VAL B C 1
ATOM 5037 O O . VAL B 1 185 ? -21.688 0.378 23.922 1 97.44 185 VAL B O 1
ATOM 5040 N N . PRO B 1 186 ? -21.359 -1.782 23.453 1 93.75 186 PRO B N 1
ATOM 5041 C CA . PRO B 1 186 ? -21.188 -2.086 24.875 1 93.75 186 PRO B CA 1
ATOM 5042 C C . PRO B 1 186 ? -20.078 -1.274 25.531 1 93.75 186 PRO B C 1
ATOM 5044 O O . PRO B 1 186 ? -19.062 -0.993 24.875 1 93.75 186 PRO B O 1
ATOM 5047 N N . GLU B 1 187 ? -20.25 -0.992 26.766 1 87.75 187 GLU B N 1
ATOM 5048 C CA . GLU B 1 187 ? -19.297 -0.166 27.5 1 87.75 187 GLU B CA 1
ATOM 5049 C C . GLU B 1 187 ? -17.922 -0.833 27.547 1 87.75 187 GLU B C 1
ATOM 5051 O O . GLU B 1 187 ? -17.812 -2.029 27.828 1 87.75 187 GLU B O 1
ATOM 5056 N N . GLN B 1 188 ? -16.938 -0.062 27.141 1 82.19 188 GLN B N 1
ATOM 5057 C CA . GLN B 1 188 ? -15.562 -0.521 27.281 1 82.19 188 GLN B CA 1
ATOM 5058 C C . GLN B 1 188 ? -15.133 -0.515 28.75 1 82.19 188 GLN B C 1
ATOM 5060 O O . GLN B 1 188 ? -15.18 0.523 29.406 1 82.19 188 GLN B O 1
ATOM 5065 N N . THR B 1 189 ? -14.945 -1.7 29.266 1 69.38 189 THR B N 1
ATOM 5066 C CA . THR B 1 189 ? -14.523 -1.768 30.672 1 69.38 189 THR B CA 1
ATOM 5067 C C . THR B 1 189 ? -13.031 -2.041 30.766 1 69.38 189 THR B C 1
ATOM 5069 O O . THR B 1 189 ? -12.469 -2.787 29.969 1 69.38 189 THR B O 1
ATOM 5072 N N . GLY B 1 190 ? -12.25 -1.299 31.625 1 58.56 190 GLY B N 1
ATOM 5073 C CA . GLY B 1 190 ? -10.844 -1.518 31.922 1 58.56 190 GLY B CA 1
ATOM 5074 C C . GLY B 1 190 ? -9.914 -0.614 31.125 1 58.56 190 GLY B C 1
ATOM 5075 O O . GLY B 1 190 ? -10.266 -0.169 30.031 1 58.56 190 GLY B O 1
ATOM 5076 N N . ILE B 1 191 ? -9.117 0.206 31.844 1 52.56 191 ILE B N 1
ATOM 5077 C CA . ILE B 1 191 ? -8.125 1.054 31.203 1 52.56 191 ILE B CA 1
ATOM 5078 C C . ILE B 1 191 ? -7.137 0.188 30.422 1 52.56 191 ILE B C 1
ATOM 5080 O O . ILE B 1 191 ? -6.57 -0.762 30.969 1 52.56 191 ILE B O 1
ATOM 5084 N N . ILE B 1 192 ? -7.375 0.172 29.109 1 53.03 192 ILE B N 1
ATOM 5085 C CA . ILE B 1 192 ? -6.352 -0.488 28.312 1 53.03 192 ILE B CA 1
ATOM 5086 C C . ILE B 1 192 ? -5.137 0.425 28.172 1 53.03 192 ILE B C 1
ATOM 5088 O O . ILE B 1 192 ? -5.238 1.525 27.625 1 53.03 192 ILE B O 1
ATOM 5092 N N . ASP B 1 193 ? -4.27 0.463 29.125 1 49.84 193 ASP B N 1
ATOM 5093 C CA . ASP B 1 193 ? -3.064 1.285 29.109 1 49.84 193 ASP B CA 1
ATOM 5094 C C . ASP B 1 193 ? -2.209 0.981 27.875 1 49.84 193 ASP B C 1
ATOM 5096 O O . ASP B 1 193 ? -1.623 -0.098 27.766 1 49.84 193 ASP B O 1
ATOM 5100 N N . ASN B 1 194 ? -2.654 1.577 26.766 1 50.5 194 ASN B N 1
ATOM 5101 C CA . ASN B 1 194 ? -1.793 1.443 25.594 1 50.5 194 ASN B CA 1
ATOM 5102 C C . ASN B 1 194 ? -0.524 2.281 25.734 1 50.5 194 ASN B C 1
ATOM 5104 O O . ASN B 1 194 ? 0.229 2.438 24.766 1 50.5 194 ASN B O 1
ATOM 5108 N N . THR B 1 195 ? -0.495 3.213 26.766 1 41.22 195 THR B N 1
ATOM 5109 C CA . THR B 1 195 ? 0.685 4.062 26.656 1 41.22 195 THR B CA 1
ATOM 5110 C C . THR B 1 195 ? 1.948 3.221 26.5 1 41.22 195 THR B C 1
ATOM 5112 O O . THR B 1 195 ? 3.055 3.758 26.422 1 41.22 195 THR B O 1
ATOM 5115 N N . LYS B 1 196 ? 1.946 2.035 27.047 1 37.5 196 LYS B N 1
ATOM 5116 C CA . LYS B 1 196 ? 3.215 1.353 26.812 1 37.5 196 LYS B CA 1
ATOM 5117 C C . LYS B 1 196 ? 3.361 0.975 25.344 1 37.5 196 LYS B C 1
ATOM 5119 O O . LYS B 1 196 ? 2.537 0.233 24.797 1 37.5 196 LYS B O 1
ATOM 5124 N N . THR B 1 197 ? 3.562 1.879 24.5 1 37.78 197 THR B N 1
ATOM 5125 C CA . THR B 1 197 ? 3.938 1.659 23.109 1 37.78 197 THR B CA 1
ATOM 5126 C C . THR B 1 197 ? 4.336 0.204 22.891 1 37.78 197 THR B C 1
ATOM 5128 O O . THR B 1 197 ? 4.473 -0.234 21.734 1 37.78 197 THR B O 1
ATOM 5131 N N . GLY B 1 198 ? 5.301 -0.414 23.719 1 32 198 GLY B N 1
ATOM 5132 C CA . GLY B 1 198 ? 5.898 -1.688 23.359 1 32 198 GLY B CA 1
ATOM 5133 C C . GLY B 1 198 ? 4.891 -2.818 23.266 1 32 198 GLY B C 1
ATOM 5134 O O . GLY B 1 198 ? 3.738 -2.66 23.672 1 32 198 GLY B O 1
ATOM 5135 N N . GLY B 1 199 ? 5.312 -4.098 22.703 1 32.09 199 GLY B N 1
ATOM 5136 C CA . GLY B 1 199 ? 4.855 -5.41 22.281 1 32.09 199 GLY B CA 1
ATOM 5137 C C . GLY B 1 199 ? 3.791 -5.996 23.188 1 32.09 199 GLY B C 1
ATOM 5138 O O . GLY B 1 199 ? 3.02 -6.863 22.781 1 32.09 199 GLY B O 1
ATOM 5139 N N . THR B 1 200 ? 4.152 -6.031 24.578 1 32.06 200 THR B N 1
ATOM 5140 C CA . THR B 1 200 ? 3.604 -7.207 25.234 1 32.06 200 THR B CA 1
ATOM 5141 C C . THR B 1 200 ? 2.107 -7.043 25.484 1 32.06 200 THR B C 1
ATOM 5143 O O . THR B 1 200 ? 1.694 -6.176 26.266 1 32.06 200 THR B O 1
ATOM 5146 N N . PHE B 1 201 ? 1.376 -7.066 24.453 1 33.5 201 PHE B N 1
ATOM 5147 C CA . PHE B 1 201 ? -0.064 -7.195 24.641 1 33.5 201 PHE B CA 1
ATOM 5148 C C . PHE B 1 201 ? -0.375 -8.195 25.75 1 33.5 201 PHE B C 1
ATOM 5150 O O . PHE B 1 201 ? -1.534 -8.57 25.953 1 33.5 201 PHE B O 1
ATOM 5157 N N . GLY B 1 202 ? 0.642 -8.953 26.219 1 32.91 202 GLY B N 1
ATOM 5158 C CA . GLY B 1 202 ? 0.079 -10.031 27.016 1 32.91 202 GLY B CA 1
ATOM 5159 C C . GLY B 1 202 ? -0.591 -9.547 28.281 1 32.91 202 GLY B C 1
ATOM 5160 O O . GLY B 1 202 ? 0.077 -9.055 29.188 1 32.91 202 GLY B O 1
ATOM 5161 N N . LEU B 1 203 ? -1.652 -8.797 28.234 1 31.92 203 LEU B N 1
ATOM 5162 C CA . LEU B 1 203 ? -2.33 -8.695 29.531 1 31.92 203 LEU B CA 1
ATOM 5163 C C . LEU B 1 203 ? -2.422 -10.062 30.203 1 31.92 203 LEU B C 1
ATOM 5165 O O . LEU B 1 203 ? -2.941 -11.016 29.609 1 31.92 203 LEU B O 1
ATOM 5169 N N . GLU B 1 204 ? -1.515 -10.461 30.969 1 32.75 204 GLU B N 1
ATOM 5170 C CA . GLU B 1 204 ? -1.617 -11.68 31.766 1 32.75 204 GLU B CA 1
ATOM 5171 C C . GLU B 1 204 ? -3.055 -11.922 32.219 1 32.75 204 GLU B C 1
ATOM 5173 O O . GLU B 1 204 ? -3.598 -13.008 32.031 1 32.75 204 GLU B O 1
ATOM 5178 N N . GLY B 1 205 ? -3.326 -11.594 33.625 1 33.62 205 GLY B N 1
ATOM 5179 C CA . GLY B 1 205 ? -4.203 -12.219 34.594 1 33.62 205 GLY B CA 1
ATOM 5180 C C . GLY B 1 205 ? -5.676 -12.031 34.281 1 33.62 205 GLY B C 1
ATOM 5181 O O . GLY B 1 205 ? -6.473 -12.953 34.438 1 33.62 205 GLY B O 1
ATOM 5182 N N . THR B 1 206 ? -6.215 -10.836 34.594 1 36.72 206 THR B N 1
ATOM 5183 C CA . THR B 1 206 ? -7.656 -10.672 34.719 1 36.72 206 THR B CA 1
ATOM 5184 C C . THR B 1 206 ? -8.344 -10.875 33.375 1 36.72 206 THR B C 1
ATOM 5186 O O . THR B 1 206 ? -7.73 -10.688 32.312 1 36.72 206 THR B O 1
ATOM 5189 N N . ALA B 1 207 ? -9.375 -11.633 33.281 1 40.75 207 ALA B N 1
ATOM 5190 C CA . ALA B 1 207 ? -10.266 -11.812 32.125 1 40.75 207 ALA B CA 1
ATOM 5191 C C . ALA B 1 207 ? -10.258 -10.578 31.234 1 40.75 207 ALA B C 1
ATOM 5193 O O . ALA B 1 207 ? -10.836 -9.547 31.578 1 40.75 207 ALA B O 1
ATOM 5194 N N . GLU B 1 208 ? -9.164 -10.141 30.734 1 48.75 208 GLU B N 1
ATOM 5195 C CA . GLU B 1 208 ? -9 -8.898 29.984 1 48.75 208 GLU B CA 1
ATOM 5196 C C . GLU B 1 208 ? -10.164 -8.695 29.016 1 48.75 208 GLU B C 1
ATOM 5198 O O . GLU B 1 208 ? -10.523 -9.602 28.25 1 48.75 208 GLU B O 1
ATOM 5203 N N . LYS B 1 209 ? -11.094 -7.91 29.344 1 62.78 209 LYS B N 1
ATOM 5204 C CA . LYS B 1 209 ? -12.266 -7.477 28.594 1 62.78 209 LYS B CA 1
ATOM 5205 C C . LYS B 1 209 ? -11.883 -7.086 27.156 1 62.78 209 LYS B C 1
ATOM 5207 O O . LYS B 1 209 ? -10.797 -6.539 26.938 1 62.78 209 LYS B O 1
ATOM 5212 N N . PRO B 1 210 ? -12.672 -7.629 26.25 1 75.38 210 PRO B N 1
ATOM 5213 C CA . PRO B 1 210 ? -12.414 -7.359 24.828 1 75.38 210 PRO B CA 1
ATOM 5214 C C . PRO B 1 210 ? -12.32 -5.867 24.531 1 75.38 210 PRO B C 1
ATOM 5216 O O . PRO B 1 210 ? -13 -5.059 25.156 1 75.38 210 PRO B O 1
ATOM 5219 N N . VAL B 1 211 ? -11.344 -5.488 23.75 1 88.06 211 VAL B N 1
ATOM 5220 C CA . VAL B 1 211 ? -11.297 -4.141 23.188 1 88.06 211 VAL B CA 1
ATOM 5221 C C . VAL B 1 211 ? -12.375 -3.986 22.125 1 88.06 211 VAL B C 1
ATOM 5223 O O . VAL B 1 211 ? -12.266 -4.551 21.031 1 88.06 211 VAL B O 1
ATOM 5226 N N . MET B 1 212 ? -13.406 -3.227 22.391 1 93.25 212 MET B N 1
ATOM 5227 C CA . MET B 1 212 ? -14.617 -3.186 21.594 1 93.25 212 MET B CA 1
ATOM 5228 C C . MET B 1 212 ? -14.312 -2.707 20.172 1 93.25 212 MET B C 1
ATOM 5230 O O . MET B 1 212 ? -14.836 -3.252 19.203 1 93.25 212 MET B O 1
ATOM 5234 N N . VAL B 1 213 ? -13.508 -1.687 20.031 1 96.12 213 VAL B N 1
ATOM 5235 C CA . VAL B 1 213 ? -13.227 -1.113 18.719 1 96.12 213 VAL B CA 1
ATOM 5236 C C . VAL B 1 213 ? -12.539 -2.15 17.844 1 96.12 213 VAL B C 1
ATOM 5238 O O . VAL B 1 213 ? -12.758 -2.195 16.625 1 96.12 213 VAL B O 1
ATOM 5241 N N . GLU B 1 214 ? -11.688 -3.012 18.422 1 94.5 214 GLU B N 1
ATOM 5242 C CA . GLU B 1 214 ? -11.039 -4.082 17.672 1 94.5 214 GLU B CA 1
ATOM 5243 C C . GLU B 1 214 ? -12.047 -5.152 17.25 1 94.5 214 GLU B C 1
ATOM 5245 O O . GLU B 1 214 ? -11.961 -5.707 16.156 1 94.5 214 GLU B O 1
ATOM 5250 N N . GLN B 1 215 ? -12.969 -5.422 18.141 1 93.88 215 GLN B N 1
ATOM 5251 C CA . GLN B 1 215 ? -14.016 -6.383 17.828 1 93.88 215 GLN B CA 1
ATOM 5252 C C . GLN B 1 215 ? -14.836 -5.922 16.625 1 93.88 215 GLN B C 1
ATOM 5254 O O . GLN B 1 215 ? -15.164 -6.719 15.742 1 93.88 215 GLN B O 1
ATOM 5259 N N . ILE B 1 216 ? -15.148 -4.645 16.656 1 97.44 216 ILE B N 1
ATOM 5260 C CA . ILE B 1 216 ? -15.898 -4.07 15.555 1 97.44 216 ILE B CA 1
ATOM 5261 C C . ILE B 1 216 ? -15.086 -4.191 14.266 1 97.44 216 ILE B C 1
ATOM 5263 O O . ILE B 1 216 ? -15.609 -4.629 13.234 1 97.44 216 ILE B O 1
ATOM 5267 N N . ALA B 1 217 ? -13.82 -3.869 14.312 1 97.69 217 ALA B N 1
ATOM 5268 C CA . ALA B 1 217 ? -12.945 -3.945 13.148 1 97.69 217 ALA B CA 1
ATOM 5269 C C . ALA B 1 217 ? -12.867 -5.371 12.609 1 97.69 217 ALA B C 1
ATOM 5271 O O . ALA B 1 217 ? -12.961 -5.59 11.398 1 97.69 217 ALA B O 1
ATOM 5272 N N . ASN B 1 218 ? -12.812 -6.277 13.516 1 95.5 218 ASN B N 1
ATOM 5273 C CA . ASN B 1 218 ? -12.609 -7.676 13.148 1 95.5 218 ASN B CA 1
ATOM 5274 C C . ASN B 1 218 ? -13.852 -8.266 12.492 1 95.5 218 ASN B C 1
ATOM 5276 O O . ASN B 1 218 ? -13.781 -9.32 11.852 1 95.5 218 ASN B O 1
ATOM 5280 N N . ARG B 1 219 ? -14.969 -7.652 12.656 1 96.31 219 ARG B N 1
ATOM 5281 C CA . ARG B 1 219 ? -16.188 -8.125 12.016 1 96.31 219 ARG B CA 1
ATOM 5282 C C . ARG B 1 219 ? -16.203 -7.773 10.531 1 96.31 219 ARG B C 1
ATOM 5284 O O . ARG B 1 219 ? -16.906 -8.406 9.742 1 96.31 219 ARG B O 1
ATOM 5291 N N . ILE B 1 220 ? -15.453 -6.801 10.156 1 97 220 ILE B N 1
ATOM 5292 C CA . ILE B 1 220 ? -15.375 -6.359 8.766 1 97 220 ILE B CA 1
ATOM 5293 C C . ILE B 1 220 ? -14.125 -6.938 8.109 1 97 220 ILE B C 1
ATOM 5295 O O . ILE B 1 220 ? -14.18 -7.438 6.98 1 97 220 ILE B O 1
ATOM 5299 N N . GLY B 1 221 ? -13.086 -6.871 8.734 1 94.81 221 GLY B N 1
ATOM 5300 C CA . GLY B 1 221 ? -11.773 -7.336 8.32 1 94.81 221 GLY B CA 1
ATOM 5301 C C . GLY B 1 221 ? -10.805 -7.508 9.477 1 94.81 221 GLY B C 1
ATOM 5302 O O . GLY B 1 221 ? -11.227 -7.66 10.625 1 94.81 221 GLY B O 1
ATOM 5303 N N . TYR B 1 222 ? -9.531 -7.523 9.234 1 93.62 222 TYR B N 1
ATOM 5304 C CA . TYR B 1 222 ? -8.555 -7.598 10.32 1 93.62 222 TYR B CA 1
ATOM 5305 C C . TYR B 1 222 ? -7.93 -6.238 10.586 1 93.62 222 TYR B C 1
ATOM 5307 O O . TYR B 1 222 ? -7.906 -5.375 9.711 1 93.62 222 TYR B O 1
ATOM 5315 N N . VAL B 1 223 ? -7.508 -6.07 11.773 1 95.38 223 VAL B N 1
ATOM 5316 C CA . VAL B 1 223 ? -6.926 -4.82 12.25 1 95.38 223 VAL B CA 1
ATOM 5317 C C . VAL B 1 223 ? -5.602 -4.562 11.531 1 95.38 223 VAL B C 1
ATOM 5319 O O . VAL B 1 223 ? -4.789 -5.473 11.375 1 95.38 223 VAL B O 1
ATOM 5322 N N . LYS B 1 224 ? -5.465 -3.402 10.992 1 97.25 224 LYS B N 1
ATOM 5323 C CA . LYS B 1 224 ? -4.164 -2.941 10.523 1 97.25 224 LYS B CA 1
ATOM 5324 C C . LYS B 1 224 ? -3.35 -2.332 11.656 1 97.25 224 LYS B C 1
ATOM 5326 O O . LYS B 1 224 ? -3.545 -1.168 12.016 1 97.25 224 LYS B O 1
ATOM 5331 N N . GLU B 1 225 ? -2.457 -3.096 12.117 1 96.12 225 GLU B N 1
ATOM 5332 C CA . GLU B 1 225 ? -1.572 -2.611 13.172 1 96.12 225 GLU B CA 1
ATOM 5333 C C . GLU B 1 225 ? -0.576 -1.59 12.633 1 96.12 225 GLU B C 1
ATOM 5335 O O . GLU B 1 225 ? -0.038 -1.759 11.539 1 96.12 225 GLU B O 1
ATOM 5340 N N . THR B 1 226 ? -0.385 -0.492 13.336 1 96.06 226 THR B N 1
ATOM 5341 C CA . THR B 1 226 ? 0.584 0.552 13.023 1 96.06 226 THR B CA 1
ATOM 5342 C C . THR B 1 226 ? 1.483 0.831 14.227 1 96.06 226 THR B C 1
ATOM 5344 O O . THR B 1 226 ? 1.484 0.071 15.195 1 96.06 226 THR B O 1
ATOM 5347 N N . PHE B 1 227 ? 2.289 1.876 14.094 1 93.5 227 PHE B N 1
ATOM 5348 C CA . PHE B 1 227 ? 3.176 2.184 15.211 1 93.5 227 PHE B CA 1
ATOM 5349 C C . PHE B 1 227 ? 2.389 2.738 16.391 1 93.5 227 PHE B C 1
ATOM 5351 O O . PHE B 1 227 ? 2.924 2.875 17.5 1 93.5 227 PHE B O 1
ATOM 5358 N N . TYR B 1 228 ? 1.08 2.924 16.188 1 92.25 228 TYR B N 1
ATOM 5359 C CA . TYR B 1 228 ? 0.19 3.281 17.297 1 92.25 228 TYR B CA 1
ATOM 5360 C C . TYR B 1 228 ? -0.306 2.037 18.016 1 92.25 228 TYR B C 1
ATOM 5362 O O . TYR B 1 228 ? -0.945 2.139 19.078 1 92.25 228 TYR B O 1
ATOM 5370 N N . GLY B 1 229 ? 0.016 0.882 17.516 1 92.25 229 GLY B N 1
ATOM 5371 C CA . GLY B 1 229 ? -0.521 -0.371 18.016 1 92.25 229 GLY B CA 1
ATOM 5372 C C . GLY B 1 229 ? -1.728 -0.861 17.25 1 92.25 229 GLY B C 1
ATOM 5373 O O . GLY B 1 229 ? -2.035 -0.339 16.172 1 92.25 229 GLY B O 1
ATOM 5374 N N . ARG B 1 230 ? -2.322 -1.962 17.75 1 93.06 230 ARG B N 1
ATOM 5375 C CA . ARG B 1 230 ? -3.539 -2.48 17.125 1 93.06 230 ARG B CA 1
ATOM 5376 C C . ARG B 1 230 ? -4.699 -1.506 17.297 1 93.06 230 ARG B C 1
ATOM 5378 O O . ARG B 1 230 ? -5.547 -1.379 16.422 1 93.06 230 ARG B O 1
ATOM 5385 N N . SER B 1 231 ? -4.727 -0.943 18.422 1 93.31 231 SER B N 1
ATOM 5386 C CA . SER B 1 231 ? -5.609 0.165 18.781 1 93.31 231 SER B CA 1
ATOM 5387 C C . SER B 1 231 ? -4.938 1.12 19.766 1 93.31 231 SER B C 1
ATOM 5389 O O . SER B 1 231 ? -3.865 0.817 20.297 1 93.31 231 SER B O 1
ATOM 5391 N N . TRP B 1 232 ? -5.496 2.35 19.938 1 91.31 232 TRP B N 1
ATOM 5392 C CA . TRP B 1 232 ? -4.84 3.355 20.766 1 91.31 232 TRP B CA 1
ATOM 5393 C C . TRP B 1 232 ? -5.867 4.262 21.438 1 91.31 232 TRP B C 1
ATOM 5395 O O . TRP B 1 232 ? -6.984 4.418 20.938 1 91.31 232 TRP B O 1
ATOM 5405 N N . ASN B 1 233 ? -5.441 4.852 22.484 1 89.5 233 ASN B N 1
ATOM 5406 C CA . ASN B 1 233 ? -6.262 5.844 23.172 1 89.5 233 ASN B CA 1
ATOM 5407 C C . ASN B 1 233 ? -6.09 7.234 22.562 1 89.5 233 ASN B C 1
ATOM 5409 O O . ASN B 1 233 ? -4.98 7.621 22.203 1 89.5 233 ASN B O 1
ATOM 5413 N N . VAL B 1 234 ? -7.152 7.891 22.422 1 90.19 234 VAL B N 1
ATOM 5414 C CA . VAL B 1 234 ? -7.137 9.305 22.062 1 90.19 234 VAL B CA 1
ATOM 5415 C C . VAL B 1 234 ? -7.594 10.148 23.25 1 90.19 234 VAL B C 1
ATOM 5417 O O . VAL B 1 234 ? -8.797 10.305 23.484 1 90.19 234 VAL B O 1
ATOM 5420 N N . VAL B 1 235 ? -6.664 10.57 23.984 1 87.81 235 VAL B N 1
ATOM 5421 C CA . VAL B 1 235 ? -6.852 11.391 25.172 1 87.81 235 VAL B CA 1
ATOM 5422 C C . VAL B 1 235 ? -5.859 12.547 25.156 1 87.81 235 VAL B C 1
ATOM 5424 O O . VAL B 1 235 ? -4.758 12.43 24.609 1 87.81 235 VAL B O 1
ATOM 5427 N N . SER B 1 236 ? -6.285 13.656 25.703 1 82.94 236 SER B N 1
ATOM 5428 C CA . SER B 1 236 ? -5.367 14.781 25.797 1 82.94 236 SER B CA 1
ATOM 5429 C C . SER B 1 236 ? -4.281 14.531 26.828 1 82.94 236 SER B C 1
ATOM 5431 O O . SER B 1 236 ? -4.578 14.133 27.969 1 82.94 236 SER B O 1
ATOM 5433 N N . VAL B 1 237 ? -3.043 14.641 26.391 1 80.5 237 VAL B N 1
ATOM 5434 C CA . VAL B 1 237 ? -1.912 14.422 27.281 1 80.5 237 VAL B CA 1
ATOM 5435 C C . VAL B 1 237 ? -0.9 15.555 27.125 1 80.5 237 VAL B C 1
ATOM 5437 O O . VAL B 1 237 ? -0.827 16.188 26.062 1 80.5 237 VAL B O 1
ATOM 5440 N N . PRO B 1 238 ? -0.153 15.836 28.203 1 77.62 238 PRO B N 1
ATOM 5441 C CA . PRO B 1 238 ? 0.944 16.797 28.047 1 77.62 238 PRO B CA 1
ATOM 5442 C C . PRO B 1 238 ? 2.035 16.281 27.109 1 77.62 238 PRO B C 1
ATOM 5444 O O . PRO B 1 238 ? 2.285 15.078 27.031 1 77.62 238 PRO B O 1
ATOM 5447 N N . ASP B 1 239 ? 2.729 17.188 26.406 1 78.31 239 ASP B N 1
ATOM 5448 C CA . ASP B 1 239 ? 3.832 16.875 25.5 1 78.31 239 ASP B CA 1
ATOM 5449 C C . ASP B 1 239 ? 3.428 15.797 24.484 1 78.31 239 ASP B C 1
ATOM 5451 O O . ASP B 1 239 ? 4.141 14.812 24.312 1 78.31 239 ASP B O 1
ATOM 5455 N N . ALA B 1 240 ? 2.262 16.047 24.016 1 80.06 240 ALA B N 1
ATOM 5456 C CA . ALA B 1 240 ? 1.702 15.109 23.047 1 80.06 240 ALA B CA 1
ATOM 5457 C C . ALA B 1 240 ? 2.627 14.945 21.844 1 80.06 240 ALA B C 1
ATOM 5459 O O . ALA B 1 240 ? 3.209 15.93 21.359 1 80.06 240 ALA B O 1
ATOM 5460 N N . LYS B 1 241 ? 2.791 13.703 21.328 1 80.38 241 LYS B N 1
ATOM 5461 C CA . LYS B 1 241 ? 3.592 13.414 20.141 1 80.38 241 LYS B CA 1
ATOM 5462 C C . LYS B 1 241 ? 2.73 13.43 18.891 1 80.38 241 LYS B C 1
ATOM 5464 O O . LYS B 1 241 ? 3.242 13.25 17.781 1 80.38 241 LYS B O 1
ATOM 5469 N N . ASN B 1 242 ? 1.491 13.594 19.141 1 82.81 242 ASN B N 1
ATOM 5470 C CA . ASN B 1 242 ? 0.49 13.727 18.078 1 82.81 242 ASN B CA 1
ATOM 5471 C C . ASN B 1 242 ? -0.572 14.758 18.438 1 82.81 242 ASN B C 1
ATOM 5473 O O . ASN B 1 242 ? -1.021 14.812 19.594 1 82.81 242 ASN B O 1
ATOM 5477 N N . VAL B 1 243 ? -0.938 15.5 17.453 1 79.44 243 VAL B N 1
ATOM 5478 C CA . VAL B 1 243 ? -1.86 16.609 17.688 1 79.44 243 VAL B CA 1
ATOM 5479 C C . VAL B 1 243 ? -3.213 16.062 18.156 1 79.44 243 VAL B C 1
ATOM 5481 O O . VAL B 1 243 ? -3.955 16.75 18.859 1 79.44 243 VAL B O 1
ATOM 5484 N N . ALA B 1 244 ? -3.496 14.883 17.781 1 81.81 244 ALA B N 1
ATOM 5485 C CA . ALA B 1 244 ? -4.746 14.242 18.188 1 81.81 244 ALA B CA 1
ATOM 5486 C C . ALA B 1 244 ? -4.82 14.102 19.703 1 81.81 244 ALA B C 1
ATOM 5488 O O . ALA B 1 244 ? -5.906 13.922 20.266 1 81.81 244 ALA B O 1
ATOM 5489 N N . TYR B 1 245 ? -3.754 14.258 20.359 1 81.81 245 TYR B N 1
ATOM 5490 C CA . TYR B 1 245 ? -3.705 14.086 21.812 1 81.81 245 TYR B CA 1
ATOM 5491 C C . TYR B 1 245 ? -3.654 15.438 22.516 1 81.81 245 TYR B C 1
ATOM 5493 O O . TYR B 1 245 ? -3.1 15.547 23.609 1 81.81 245 TYR B O 1
ATOM 5501 N N . THR B 1 246 ? -4.129 16.469 21.828 1 83.56 246 THR B N 1
ATOM 5502 C CA . THR B 1 246 ? -4.266 17.812 22.391 1 83.56 246 THR B CA 1
ATOM 5503 C C . THR B 1 246 ? -5.727 18.25 22.375 1 83.56 246 THR B C 1
ATOM 5505 O O . THR B 1 246 ? -6.598 17.531 21.906 1 83.56 246 THR B O 1
ATOM 5508 N N . SER B 1 247 ? -5.984 19.453 22.938 1 87.81 247 SER B N 1
ATOM 5509 C CA . SER B 1 247 ? -7.348 19.969 22.969 1 87.81 247 SER B CA 1
ATOM 5510 C C . SER B 1 247 ? -7.555 21.062 21.938 1 87.81 247 SER B C 1
ATOM 5512 O O . SER B 1 247 ? -8.648 21.625 21.828 1 87.81 247 SER B O 1
ATOM 5514 N N . VAL B 1 248 ? -6.496 21.266 21.141 1 88.19 248 VAL B N 1
ATOM 5515 C CA . VAL B 1 248 ? -6.578 22.344 20.141 1 88.19 248 VAL B CA 1
ATOM 5516 C C . VAL B 1 248 ? -7.309 21.844 18.906 1 88.19 248 VAL B C 1
ATOM 5518 O O . VAL B 1 248 ? -7.535 20.641 18.75 1 88.19 248 VAL B O 1
ATOM 5521 N N . TYR B 1 249 ? -7.699 22.766 18.109 1 92.62 249 TYR B N 1
ATOM 5522 C CA . TYR B 1 249 ? -8.352 22.438 16.844 1 92.62 249 TYR B CA 1
ATOM 5523 C C . TYR B 1 249 ? -7.477 21.531 16 1 92.62 249 TYR B C 1
ATOM 5525 O O . TYR B 1 249 ? -6.281 21.766 15.836 1 92.62 249 TYR B O 1
ATOM 5533 N N . LEU B 1 250 ? -8 20.422 15.578 1 93.56 250 LEU B N 1
ATOM 5534 C CA . LEU B 1 250 ? -7.379 19.516 14.617 1 93.56 250 LEU B CA 1
ATOM 5535 C C . LEU B 1 250 ? -8.016 19.656 13.242 1 93.56 250 LEU B C 1
ATOM 5537 O O . LEU B 1 250 ? -9.203 19.344 13.07 1 93.56 250 LEU B O 1
ATOM 5541 N N . PRO B 1 251 ? -7.266 20.125 12.25 1 96 251 PRO B N 1
ATOM 5542 C CA . PRO B 1 251 ? -7.859 20.391 10.938 1 96 251 PRO B CA 1
ATOM 5543 C C . PRO B 1 251 ? -8.203 19.094 10.188 1 96 251 PRO B C 1
ATOM 5545 O O . PRO B 1 251 ? -7.754 18.016 10.57 1 96 251 PRO B O 1
ATOM 5548 N N . LEU B 1 252 ? -9 19.25 9.117 1 98.5 252 LEU B N 1
ATOM 5549 C CA . LEU B 1 252 ? -9.375 18.141 8.25 1 98.5 252 LEU B CA 1
ATOM 5550 C C . LEU B 1 252 ? -8.141 17.469 7.672 1 98.5 252 LEU B C 1
ATOM 5552 O O . LEU B 1 252 ? -7.25 18.141 7.145 1 98.5 252 LEU B O 1
ATOM 5556 N N . HIS B 1 253 ? -8.062 16.125 7.848 1 98.56 253 HIS B N 1
ATOM 5557 C CA . HIS B 1 253 ? -6.891 15.367 7.406 1 98.56 253 HIS B CA 1
ATOM 5558 C C . HIS B 1 253 ? -7.219 13.883 7.238 1 98.56 253 HIS B C 1
ATOM 5560 O O . HIS B 1 253 ? -8.32 13.445 7.574 1 98.56 253 HIS B O 1
ATOM 5566 N N . MET B 1 254 ? -6.316 13.18 6.613 1 98.62 254 MET B N 1
ATOM 5567 C CA . MET B 1 254 ? -6.289 11.719 6.52 1 98.62 254 MET B CA 1
ATOM 5568 C C . MET B 1 254 ? -5.09 11.148 7.27 1 98.62 254 MET B C 1
ATOM 5570 O O . MET B 1 254 ? -4.039 11.789 7.344 1 98.62 254 MET B O 1
ATOM 5574 N N . ASP B 1 255 ? -5.293 10.008 7.809 1 98.31 255 ASP B N 1
ATOM 5575 C CA . ASP B 1 255 ? -4.254 9.43 8.648 1 98.31 255 ASP B CA 1
ATOM 5576 C C . ASP B 1 255 ? -3.254 8.625 7.816 1 98.31 255 ASP B C 1
ATOM 5578 O O . ASP B 1 255 ? -3.639 7.934 6.875 1 98.31 255 ASP B O 1
ATOM 5582 N N . LEU B 1 256 ? -1.969 8.758 8.133 1 98.38 256 LEU B N 1
ATOM 5583 C CA . LEU B 1 256 ? -0.843 7.91 7.758 1 98.38 256 LEU B CA 1
ATOM 5584 C C . LEU B 1 256 ? -0.642 7.914 6.246 1 98.38 256 LEU B C 1
ATOM 5586 O O . LEU B 1 256 ? -0.392 6.867 5.645 1 98.38 256 LEU B O 1
ATOM 5590 N N . CYS B 1 257 ? -0.745 9.07 5.637 1 98.5 257 CYS B N 1
ATOM 5591 C CA . CYS B 1 257 ? -0.487 9.211 4.207 1 98.5 257 CYS B CA 1
ATOM 5592 C C . CYS B 1 257 ? 0.977 8.93 3.887 1 98.5 257 CYS B C 1
ATOM 5594 O O . CYS B 1 257 ? 1.341 8.766 2.721 1 98.5 257 CYS B O 1
ATOM 5596 N N . TYR B 1 258 ? 1.839 8.758 4.926 1 97.88 258 TYR B N 1
ATOM 5597 C CA . TYR B 1 258 ? 3.252 8.453 4.734 1 97.88 258 TYR B CA 1
ATOM 5598 C C . TYR B 1 258 ? 3.475 6.945 4.664 1 97.88 258 TYR B C 1
ATOM 5600 O O . TYR B 1 258 ? 4.617 6.48 4.648 1 97.88 258 TYR B O 1
ATOM 5608 N N . TYR B 1 259 ? 2.439 6.113 4.621 1 98.12 259 TYR B N 1
ATOM 5609 C CA . TYR B 1 259 ? 2.51 4.68 4.363 1 98.12 259 TYR B CA 1
ATOM 5610 C C . TYR B 1 259 ? 2.35 4.383 2.877 1 98.12 259 TYR B C 1
ATOM 5612 O O . TYR B 1 259 ? 1.638 5.102 2.168 1 98.12 259 TYR B O 1
ATOM 5620 N N . GLU B 1 260 ? 2.986 3.273 2.42 1 97.12 260 GLU B N 1
ATOM 5621 C CA . GLU B 1 260 ? 2.746 2.811 1.057 1 97.12 260 GLU B CA 1
ATOM 5622 C C . GLU B 1 260 ? 1.264 2.545 0.815 1 97.12 260 GLU B C 1
ATOM 5624 O O . GLU B 1 260 ? 0.731 2.879 -0.245 1 97.12 260 GLU B O 1
ATOM 5629 N N . SER B 1 261 ? 0.629 1.96 1.8 1 97.88 261 SER B N 1
ATOM 5630 C CA . SER B 1 261 ? -0.816 1.759 1.803 1 97.88 261 SER B CA 1
ATOM 5631 C C . SER B 1 261 ? -1.443 2.277 3.094 1 97.88 261 SER B C 1
ATOM 5633 O O . SER B 1 261 ? -1.514 1.554 4.09 1 97.88 261 SER B O 1
ATOM 5635 N N . PRO B 1 262 ? -1.919 3.529 3.094 1 98.38 262 PRO B N 1
ATOM 5636 C CA . PRO B 1 262 ? -2.619 4.043 4.273 1 98.38 262 PRO B CA 1
ATOM 5637 C C . PRO B 1 262 ? -3.824 3.191 4.664 1 98.38 262 PRO B C 1
ATOM 5639 O O . PRO B 1 262 ? -4.344 2.438 3.836 1 98.38 262 PRO B O 1
ATOM 5642 N N . PRO B 1 263 ? -4.238 3.291 5.934 1 98.06 263 PRO B N 1
ATOM 5643 C CA . PRO B 1 263 ? -5.398 2.508 6.367 1 98.06 263 PRO B CA 1
ATOM 5644 C C . PRO B 1 263 ? -6.609 2.699 5.457 1 98.06 263 PRO B C 1
ATOM 5646 O O . PRO B 1 263 ? -6.824 3.791 4.926 1 98.06 263 PRO B O 1
ATOM 5649 N N . GLY B 1 264 ? -7.383 1.592 5.309 1 98.38 264 GLY B N 1
ATOM 5650 C CA . GLY B 1 264 ? -8.594 1.665 4.504 1 98.38 264 GLY B CA 1
ATOM 5651 C C . GLY B 1 264 ? -9.75 2.342 5.223 1 98.38 264 GLY B C 1
ATOM 5652 O O . GLY B 1 264 ? -10.297 3.328 4.73 1 98.38 264 GLY B O 1
ATOM 5653 N N . VAL B 1 265 ? -9.992 1.821 6.465 1 98.88 265 VAL B N 1
ATOM 5654 C CA . VAL B 1 265 ? -11.078 2.342 7.293 1 98.88 265 VAL B CA 1
ATOM 5655 C C . VAL B 1 265 ? -10.531 2.762 8.656 1 98.88 265 VAL B C 1
ATOM 5657 O O . VAL B 1 265 ? -9.758 2.029 9.273 1 98.88 265 VAL B O 1
ATOM 5660 N N . GLN B 1 266 ? -10.891 3.926 9.062 1 98.81 266 GLN B N 1
ATOM 5661 C CA . GLN B 1 266 ? -10.602 4.367 10.422 1 98.81 266 GLN B CA 1
ATOM 5662 C C . GLN B 1 266 ? -11.836 4.242 11.32 1 98.81 266 GLN B C 1
ATOM 5664 O O . GLN B 1 266 ? -12.953 4.539 10.891 1 98.81 266 GLN B O 1
ATOM 5669 N N . LEU B 1 267 ? -11.641 3.715 12.508 1 98.75 267 LEU B N 1
ATOM 5670 C CA . LEU B 1 267 ? -12.695 3.617 13.516 1 98.75 267 LEU B CA 1
ATOM 5671 C C . LEU B 1 267 ? -12.359 4.465 14.734 1 98.75 267 LEU B C 1
ATOM 5673 O O . LEU B 1 267 ? -11.219 4.469 15.195 1 98.75 267 LEU B O 1
ATOM 5677 N N . LEU B 1 268 ? -13.32 5.137 15.234 1 98.06 268 LEU B N 1
ATOM 5678 C CA . LEU B 1 268 ? -13.242 5.859 16.5 1 98.06 268 LEU B CA 1
ATOM 5679 C C . LEU B 1 268 ? -14.398 5.469 17.422 1 98.06 268 LEU B C 1
ATOM 5681 O O . LEU B 1 268 ? -15.555 5.805 17.156 1 98.06 268 LEU B O 1
ATOM 5685 N N . HIS B 1 269 ? -14.086 4.723 18.406 1 97.44 269 HIS B N 1
ATOM 5686 C CA . HIS B 1 269 ? -15.039 4.359 19.453 1 97.44 269 HIS B CA 1
ATOM 5687 C C . HIS B 1 269 ? -15.07 5.406 20.562 1 97.44 269 HIS B C 1
ATOM 5689 O O . HIS B 1 269 ? -14.047 5.68 21.188 1 97.44 269 HIS B O 1
ATOM 5695 N N . VAL B 1 270 ? -16.234 5.969 20.781 1 96.94 270 VAL B N 1
ATOM 5696 C CA . VAL B 1 270 ? -16.406 7.016 21.797 1 96.94 270 VAL B CA 1
ATOM 5697 C C . VAL B 1 270 ? -16.734 6.383 23.141 1 96.94 270 VAL B C 1
ATOM 5699 O O . VAL B 1 270 ? -17.844 5.879 23.344 1 96.94 270 VAL B O 1
ATOM 5702 N N . ILE B 1 271 ? -15.812 6.504 23.984 1 93.94 271 ILE B N 1
ATOM 5703 C CA . ILE B 1 271 ? -16 5.926 25.312 1 93.94 271 ILE B CA 1
ATOM 5704 C C . ILE B 1 271 ? -16.547 6.988 26.266 1 93.94 271 ILE B C 1
ATOM 5706 O O . ILE B 1 271 ? -17.562 6.781 26.922 1 93.94 271 ILE B O 1
ATOM 5710 N N . LYS B 1 272 ? -15.891 8.156 26.328 1 93.31 272 LYS B N 1
ATOM 5711 C CA . LYS B 1 272 ? -16.344 9.344 27.062 1 93.31 272 LYS B CA 1
ATOM 5712 C C . LYS B 1 272 ? -16.297 10.578 26.172 1 93.31 272 LYS B C 1
ATOM 5714 O O . LYS B 1 272 ? -15.367 10.742 25.375 1 93.31 272 LYS B O 1
ATOM 5719 N N . ASN B 1 273 ? -17.281 11.453 26.281 1 95 273 ASN B N 1
ATOM 5720 C CA . ASN B 1 273 ? -17.312 12.68 25.5 1 95 273 ASN B CA 1
ATOM 5721 C C . ASN B 1 273 ? -18.203 13.742 26.156 1 95 273 ASN B C 1
ATOM 5723 O O . ASN B 1 273 ? -19.172 14.203 25.547 1 95 273 ASN B O 1
ATOM 5727 N N . SER B 1 274 ? -17.781 14.234 27.281 1 94.31 274 SER B N 1
ATOM 5728 C CA . SER B 1 274 ? -18.625 15.148 28.062 1 94.31 274 SER B CA 1
ATOM 5729 C C . SER B 1 274 ? -18.047 16.562 28.062 1 94.31 274 SER B C 1
ATOM 5731 O O . SER B 1 274 ? -18.625 17.469 28.656 1 94.31 274 SER B O 1
ATOM 5733 N N . THR B 1 275 ? -16.969 16.797 27.391 1 94.25 275 THR B N 1
ATOM 5734 C CA . THR B 1 275 ? -16.328 18.109 27.359 1 94.25 275 THR B CA 1
ATOM 5735 C C . THR B 1 275 ? -17.156 19.078 26.531 1 94.25 275 THR B C 1
ATOM 5737 O O . THR B 1 275 ? -17.922 18.672 25.656 1 94.25 275 THR B O 1
ATOM 5740 N N . THR B 1 276 ? -17 20.375 26.891 1 95.81 276 THR B N 1
ATOM 5741 C CA . THR B 1 276 ? -17.516 21.406 26.016 1 95.81 276 THR B CA 1
ATOM 5742 C C . THR B 1 276 ? -16.656 21.562 24.781 1 95.81 276 THR B C 1
ATOM 5744 O O . THR B 1 276 ? -15.422 21.625 24.875 1 95.81 276 THR B O 1
ATOM 5747 N N . GLY B 1 277 ? -17.406 21.656 23.641 1 95.44 277 GLY B N 1
ATOM 5748 C CA . GLY B 1 277 ? -16.641 21.625 22.391 1 95.44 277 GLY B CA 1
ATOM 5749 C C . GLY B 1 277 ? -16.266 20.219 21.969 1 95.44 277 GLY B C 1
ATOM 5750 O O . GLY B 1 277 ? -16.844 19.25 22.453 1 95.44 277 GLY B O 1
ATOM 5751 N N . GLY B 1 278 ? -15.438 20.109 20.953 1 94.25 278 GLY B N 1
ATOM 5752 C CA . GLY B 1 278 ? -14.906 18.812 20.562 1 94.25 278 GLY B CA 1
ATOM 5753 C C . GLY B 1 278 ? -15.758 18.109 19.531 1 94.25 278 GLY B C 1
ATOM 5754 O O . GLY B 1 278 ? -15.648 16.891 19.359 1 94.25 278 GLY B O 1
ATOM 5755 N N . GLU B 1 279 ? -16.578 18.859 18.891 1 96.19 279 GLU B N 1
ATOM 5756 C CA . GLU B 1 279 ? -17.344 18.266 17.797 1 96.19 279 GLU B CA 1
ATOM 5757 C C . GLU B 1 279 ? -16.422 17.688 16.719 1 96.19 279 GLU B C 1
ATOM 5759 O O . GLU B 1 279 ? -15.398 18.297 16.406 1 96.19 279 GLU B O 1
ATOM 5764 N N . SER B 1 280 ? -16.859 16.547 16.203 1 96.88 280 SER B N 1
ATOM 5765 C CA . SER B 1 280 ? -16.156 15.984 15.047 1 96.88 280 SER B CA 1
ATOM 5766 C C . SER B 1 280 ? -16.656 16.609 13.742 1 96.88 280 SER B C 1
ATOM 5768 O O . SER B 1 280 ? -17.859 16.875 13.594 1 96.88 280 SER B O 1
ATOM 5770 N N . LEU B 1 281 ? -15.805 16.859 12.875 1 98 281 LEU B N 1
ATOM 5771 C CA . LEU B 1 281 ? -16.109 17.344 11.531 1 98 281 LEU B CA 1
ATOM 5772 C C . LEU B 1 281 ? -15.641 16.344 10.484 1 98 281 LEU B C 1
ATOM 5774 O O . LEU B 1 281 ? -14.562 15.766 10.602 1 98 281 LEU B O 1
ATOM 5778 N N . PHE B 1 282 ? -16.484 16.125 9.477 1 98.62 282 PHE B N 1
ATOM 5779 C CA . PHE B 1 282 ? -16.141 15.281 8.336 1 98.62 282 PHE B CA 1
ATOM 5780 C C . PHE B 1 282 ? -16.406 16.016 7.023 1 98.62 282 PHE B C 1
ATOM 5782 O O . PHE B 1 282 ? -17.312 16.844 6.941 1 98.62 282 PHE B O 1
ATOM 5789 N N . ALA B 1 283 ? -15.656 15.734 6.031 1 98.81 283 ALA B N 1
ATOM 5790 C CA . ALA B 1 283 ? -15.859 16.266 4.691 1 98.81 283 ALA B CA 1
ATOM 5791 C C . ALA B 1 283 ? -15.547 15.219 3.627 1 98.81 283 ALA B C 1
ATOM 5793 O O . ALA B 1 283 ? -14.656 14.391 3.814 1 98.81 283 ALA B O 1
ATOM 5794 N N . ASP B 1 284 ? -16.266 15.211 2.52 1 98.69 284 ASP B N 1
ATOM 5795 C CA . ASP B 1 284 ? -16.062 14.305 1.396 1 98.69 284 ASP B CA 1
ATOM 5796 C C . ASP B 1 284 ? -15.039 14.867 0.416 1 98.69 284 ASP B C 1
ATOM 5798 O O . ASP B 1 284 ? -15.359 15.742 -0.392 1 98.69 284 ASP B O 1
ATOM 5802 N N . SER B 1 285 ? -13.883 14.344 0.45 1 98.88 285 SER B N 1
ATOM 5803 C CA . SER B 1 285 ? -12.82 14.836 -0.416 1 98.88 285 SER B CA 1
ATOM 5804 C C . SER B 1 285 ? -13.117 14.547 -1.883 1 98.88 285 SER B C 1
ATOM 5806 O O . SER B 1 285 ? -12.68 15.281 -2.768 1 98.88 285 SER B O 1
ATOM 5808 N N . PHE B 1 286 ? -13.852 13.469 -2.18 1 98.12 286 PHE B N 1
ATOM 5809 C CA . PHE B 1 286 ? -14.211 13.156 -3.557 1 98.12 286 PHE B CA 1
ATOM 5810 C C . PHE B 1 286 ? -15.086 14.266 -4.148 1 98.12 286 PHE B C 1
ATOM 5812 O O . PHE B 1 286 ? -14.914 14.633 -5.312 1 98.12 286 PHE B O 1
ATOM 5819 N N . ALA B 1 287 ? -15.969 14.781 -3.363 1 98.12 287 ALA B N 1
ATOM 5820 C CA . ALA B 1 287 ? -16.797 15.898 -3.82 1 98.12 287 ALA B CA 1
ATOM 5821 C C . ALA B 1 287 ? -15.945 17.125 -4.129 1 98.12 287 ALA B C 1
ATOM 5823 O O . ALA B 1 287 ? -16.172 17.812 -5.125 1 98.12 287 ALA B O 1
ATOM 5824 N N . ALA B 1 288 ? -15.016 17.375 -3.27 1 98.75 288 ALA B N 1
ATOM 5825 C CA . ALA B 1 288 ? -14.125 18.516 -3.467 1 98.75 288 ALA B CA 1
ATOM 5826 C C . ALA B 1 288 ? -13.336 18.375 -4.77 1 98.75 288 ALA B C 1
ATOM 5828 O O . ALA B 1 288 ? -13.258 19.328 -5.555 1 98.75 288 ALA B O 1
ATOM 5829 N N . VAL B 1 289 ? -12.766 17.203 -5.004 1 98.69 289 VAL B N 1
ATOM 5830 C CA . VAL B 1 289 ? -11.969 16.953 -6.199 1 98.69 289 VAL B CA 1
ATOM 5831 C C . VAL B 1 289 ? -12.852 17.047 -7.438 1 98.69 289 VAL B C 1
ATOM 5833 O O . VAL B 1 289 ? -12.438 17.594 -8.461 1 98.69 289 VAL B O 1
ATOM 5836 N N . SER B 1 290 ? -14.047 16.516 -7.305 1 97.5 290 SER B N 1
ATOM 5837 C CA . SER B 1 290 ? -15.008 16.609 -8.406 1 97.5 290 SER B CA 1
ATOM 5838 C C . SER B 1 290 ? -15.312 18.062 -8.742 1 97.5 290 SER B C 1
ATOM 5840 O O . SER B 1 290 ? -15.391 18.438 -9.914 1 97.5 290 SER B O 1
ATOM 5842 N N . HIS B 1 291 ? -15.492 18.844 -7.75 1 97.88 291 HIS B N 1
ATOM 5843 C CA . HIS B 1 291 ? -15.719 20.266 -7.934 1 97.88 291 HIS B CA 1
ATOM 5844 C C . HIS B 1 291 ? -14.57 20.922 -8.695 1 97.88 291 HIS B C 1
ATOM 5846 O O . HIS B 1 291 ? -14.797 21.688 -9.633 1 97.88 291 HIS B O 1
ATOM 5852 N N . ILE B 1 292 ? -13.359 20.578 -8.367 1 98.62 292 ILE B N 1
ATOM 5853 C CA . ILE B 1 292 ? -12.18 21.172 -9 1 98.62 292 ILE B CA 1
ATOM 5854 C C . ILE B 1 292 ? -12.086 20.688 -10.453 1 98.62 292 ILE B C 1
ATOM 5856 O O . ILE B 1 292 ? -11.758 21.469 -11.344 1 98.62 292 ILE B O 1
ATOM 5860 N N . ALA B 1 293 ? -12.359 19.422 -10.656 1 98.25 293 ALA B N 1
ATOM 5861 C CA . ALA B 1 293 ? -12.336 18.875 -12.016 1 98.25 293 ALA B CA 1
ATOM 5862 C C . ALA B 1 293 ? -13.258 19.672 -12.93 1 98.25 293 ALA B C 1
ATOM 5864 O O . ALA B 1 293 ? -12.922 19.922 -14.094 1 98.25 293 ALA B O 1
ATOM 5865 N N . ARG B 1 294 ? -14.336 20.125 -12.461 1 97.12 294 ARG B N 1
ATOM 5866 C CA . ARG B 1 294 ? -15.352 20.828 -13.242 1 97.12 294 ARG B CA 1
ATOM 5867 C C . ARG B 1 294 ? -15.008 22.297 -13.406 1 97.12 294 ARG B C 1
ATOM 5869 O O . ARG B 1 294 ? -15.266 22.891 -14.453 1 97.12 294 ARG B O 1
ATOM 5876 N N . THR B 1 295 ? -14.398 22.891 -12.406 1 97.94 295 THR B N 1
ATOM 5877 C CA . THR B 1 295 ? -14.281 24.344 -12.375 1 97.94 295 THR B CA 1
ATOM 5878 C C . THR B 1 295 ? -12.891 24.781 -12.812 1 97.94 295 THR B C 1
ATOM 5880 O O . THR B 1 295 ? -12.703 25.891 -13.289 1 97.94 295 THR B O 1
ATOM 5883 N N . ASP B 1 296 ? -11.875 23.922 -12.617 1 98.31 296 ASP B N 1
ATOM 5884 C CA . ASP B 1 296 ? -10.492 24.25 -12.953 1 98.31 296 ASP B CA 1
ATOM 5885 C C . ASP B 1 296 ? -9.711 23.016 -13.383 1 98.31 296 ASP B C 1
ATOM 5887 O O . ASP B 1 296 ? -8.844 22.531 -12.656 1 98.31 296 ASP B O 1
ATOM 5891 N N . PRO B 1 297 ? -9.914 22.531 -14.617 1 97.88 297 PRO B N 1
ATOM 5892 C CA . PRO B 1 297 ? -9.289 21.312 -15.109 1 97.88 297 PRO B CA 1
ATOM 5893 C C . PRO B 1 297 ? -7.762 21.375 -15.078 1 97.88 297 PRO B C 1
ATOM 5895 O O . PRO B 1 297 ? -7.102 20.344 -14.891 1 97.88 297 PRO B O 1
ATOM 5898 N N . GLU B 1 298 ? -7.219 22.562 -15.242 1 98.31 298 GLU B N 1
ATOM 5899 C CA . GLU B 1 298 ? -5.77 22.703 -15.18 1 98.31 298 GLU B CA 1
ATOM 5900 C C . GLU B 1 298 ? -5.242 22.406 -13.781 1 98.31 298 GLU B C 1
ATOM 5902 O O . GLU B 1 298 ? -4.25 21.703 -13.617 1 98.31 298 GLU B O 1
ATOM 5907 N N . ALA B 1 299 ? -5.887 22.938 -12.781 1 98.62 299 ALA B N 1
ATOM 5908 C CA . ALA B 1 299 ? -5.52 22.656 -11.391 1 98.62 299 ALA B CA 1
ATOM 5909 C C . ALA B 1 299 ? -5.707 21.188 -11.062 1 98.62 299 ALA B C 1
ATOM 5911 O O . ALA B 1 299 ? -4.891 20.594 -10.352 1 98.62 299 ALA B O 1
ATOM 5912 N N . TYR B 1 300 ? -6.801 20.641 -11.641 1 98.69 300 TYR B N 1
ATOM 5913 C CA . TYR B 1 300 ? -7.059 19.219 -11.453 1 98.69 300 TYR B CA 1
ATOM 5914 C C . TYR B 1 300 ? -5.887 18.391 -11.961 1 98.69 300 TYR B C 1
ATOM 5916 O O . TYR B 1 300 ? -5.41 17.484 -11.258 1 98.69 300 TYR B O 1
ATOM 5924 N N . ASP B 1 301 ? -5.422 18.719 -13.102 1 98.56 301 ASP B N 1
ATOM 5925 C CA . ASP B 1 301 ? -4.316 17.969 -13.703 1 98.56 301 ASP B CA 1
ATOM 5926 C C . ASP B 1 301 ? -3.035 18.141 -12.891 1 98.56 301 ASP B C 1
ATOM 5928 O O . ASP B 1 301 ? -2.266 17.203 -12.727 1 98.56 301 ASP B O 1
ATOM 5932 N N . ALA B 1 302 ? -2.816 19.297 -12.359 1 98.75 302 ALA B N 1
ATOM 5933 C CA . ALA B 1 302 ? -1.635 19.547 -11.531 1 98.75 302 ALA B CA 1
ATOM 5934 C C . ALA B 1 302 ? -1.697 18.75 -10.234 1 98.75 302 ALA B C 1
ATOM 5936 O O . ALA B 1 302 ? -0.679 18.234 -9.766 1 98.75 302 ALA B O 1
ATOM 5937 N N . LEU B 1 303 ? -2.906 18.641 -9.609 1 98.81 303 LEU B N 1
ATOM 5938 C CA . LEU B 1 303 ? -3.09 17.922 -8.352 1 98.81 303 LEU B CA 1
ATOM 5939 C C . LEU B 1 303 ? -2.877 16.422 -8.555 1 98.81 303 LEU B C 1
ATOM 5941 O O . LEU B 1 303 ? -2.557 15.711 -7.602 1 98.81 303 LEU B O 1
ATOM 5945 N N . LYS B 1 304 ? -3.074 15.961 -9.734 1 98 304 LYS B N 1
ATOM 5946 C CA . LYS B 1 304 ? -2.854 14.562 -10.094 1 98 304 LYS B CA 1
ATOM 5947 C C . LYS B 1 304 ? -1.376 14.289 -10.367 1 98 304 LYS B C 1
ATOM 5949 O O . LYS B 1 304 ? -0.907 13.164 -10.195 1 98 304 LYS B O 1
ATOM 5954 N N . GLU B 1 305 ? -0.679 15.273 -10.734 1 97.5 305 GLU B N 1
ATOM 5955 C CA . GLU B 1 305 ? 0.672 15.086 -11.25 1 97.5 305 GLU B CA 1
ATOM 5956 C C . GLU B 1 305 ? 1.721 15.375 -10.188 1 97.5 305 GLU B C 1
ATOM 5958 O O . GLU B 1 305 ? 2.713 14.656 -10.062 1 97.5 305 GLU B O 1
ATOM 5963 N N . ILE B 1 306 ? 1.597 16.469 -9.469 1 97.94 306 ILE B N 1
ATOM 5964 C CA . ILE B 1 306 ? 2.617 16.906 -8.523 1 97.94 306 ILE B CA 1
ATOM 5965 C C . ILE B 1 306 ? 2.396 16.234 -7.172 1 97.94 306 ILE B C 1
ATOM 5967 O O . ILE B 1 306 ? 1.39 16.469 -6.504 1 97.94 306 ILE B O 1
ATOM 5971 N N . PRO B 1 307 ? 3.312 15.391 -6.758 1 97.25 307 PRO B N 1
ATOM 5972 C CA . PRO B 1 307 ? 3.129 14.68 -5.488 1 97.25 307 PRO B CA 1
ATOM 5973 C C . PRO B 1 307 ? 3.34 15.578 -4.273 1 97.25 307 PRO B C 1
ATOM 5975 O O . PRO B 1 307 ? 4.047 16.594 -4.363 1 97.25 307 PRO B O 1
ATOM 5978 N N . ILE B 1 308 ? 2.709 15.234 -3.207 1 98.25 308 ILE B N 1
ATOM 5979 C CA . ILE B 1 308 ? 2.877 15.844 -1.894 1 98.25 308 ILE B CA 1
ATOM 5980 C C . ILE B 1 308 ? 3.693 14.922 -0.993 1 98.25 308 ILE B C 1
ATOM 5982 O O . ILE B 1 308 ? 3.479 13.711 -0.981 1 98.25 308 ILE B O 1
ATOM 5986 N N . SER B 1 309 ? 4.691 15.5 -0.276 1 96.75 309 SER B N 1
ATOM 5987 C CA . SER B 1 309 ? 5.512 14.742 0.655 1 96.75 309 SER B CA 1
ATOM 5988 C C . SER B 1 309 ? 4.844 14.633 2.021 1 96.75 309 SER B C 1
ATOM 5990 O O . SER B 1 309 ? 4.492 15.648 2.627 1 96.75 309 SER B O 1
ATOM 5992 N N . TYR B 1 310 ? 4.641 13.422 2.465 1 97.88 310 TYR B N 1
ATOM 5993 C CA . TYR B 1 310 ? 4.168 13.148 3.818 1 97.88 310 TYR B CA 1
ATOM 5994 C C . TYR B 1 310 ? 5.25 12.461 4.645 1 97.88 310 TYR B C 1
ATOM 5996 O O . TYR B 1 310 ? 6.023 11.656 4.125 1 97.88 310 TYR B O 1
ATOM 6004 N N . HIS B 1 311 ? 5.301 12.812 5.957 1 95.75 311 HIS B N 1
ATOM 6005 C CA . HIS B 1 311 ? 6.367 12.211 6.75 1 95.75 311 HIS B CA 1
ATOM 6006 C C . HIS B 1 311 ? 6.016 12.203 8.234 1 95.75 311 HIS B C 1
ATOM 6008 O O . HIS B 1 311 ? 5.086 12.891 8.656 1 95.75 311 HIS B O 1
ATOM 6014 N N . TYR B 1 312 ? 6.625 11.43 8.961 1 95.88 312 TYR B N 1
ATOM 6015 C CA . TYR B 1 312 ? 6.703 11.383 10.414 1 95.88 312 TYR B CA 1
ATOM 6016 C C . TYR B 1 312 ? 8.125 11.062 10.875 1 95.88 312 TYR B C 1
ATOM 6018 O O . TYR B 1 312 ? 8.609 9.953 10.672 1 95.88 312 TYR B O 1
ATOM 6026 N N . ASP B 1 313 ? 8.82 11.984 11.297 1 92.56 313 ASP B N 1
ATOM 6027 C CA . ASP B 1 313 ? 10.172 11.859 11.844 1 92.56 313 ASP B CA 1
ATOM 6028 C C . ASP B 1 313 ? 10.227 12.352 13.281 1 92.56 313 ASP B C 1
ATOM 6030 O O . ASP B 1 313 ? 10.531 13.523 13.531 1 92.56 313 ASP B O 1
ATOM 6034 N N . ASN B 1 314 ? 9.852 11.531 14.117 1 91.75 314 ASN B N 1
ATOM 6035 C CA . ASN B 1 314 ? 9.703 11.859 15.531 1 91.75 314 ASN B CA 1
ATOM 6036 C C . ASN B 1 314 ? 9.625 10.594 16.391 1 91.75 314 ASN B C 1
ATOM 6038 O O . ASN B 1 314 ? 9.312 9.516 15.883 1 91.75 314 ASN B O 1
ATOM 6042 N N . ASP B 1 315 ? 10.07 10.656 17.594 1 90.44 315 ASP B N 1
ATOM 6043 C CA . ASP B 1 315 ? 9.875 9.648 18.641 1 90.44 315 ASP B CA 1
ATOM 6044 C C . ASP B 1 315 ? 10.414 8.289 18.188 1 90.44 315 ASP B C 1
ATOM 6046 O O . ASP B 1 315 ? 9.75 7.266 18.359 1 90.44 315 ASP B O 1
ATOM 6050 N N . GLY B 1 316 ? 11.461 8.281 17.5 1 91.31 316 GLY B N 1
ATOM 6051 C CA . GLY B 1 316 ? 12.141 7.047 17.141 1 91.31 316 GLY B CA 1
ATOM 6052 C C . GLY B 1 316 ? 11.641 6.426 15.859 1 91.31 316 GLY B C 1
ATOM 6053 O O . GLY B 1 316 ? 11.992 5.293 15.523 1 91.31 316 GLY B O 1
ATOM 6054 N N . TYR B 1 317 ? 10.812 7.086 15.148 1 94.81 317 TYR B N 1
ATOM 6055 C CA . TYR B 1 317 ? 10.305 6.613 13.867 1 94.81 317 TYR B CA 1
ATOM 6056 C C . TYR B 1 317 ? 10.656 7.582 12.75 1 94.81 317 TYR B C 1
ATOM 6058 O O . TYR B 1 317 ? 10.852 8.781 12.992 1 94.81 317 TYR B O 1
ATOM 6066 N N . HIS B 1 318 ? 10.789 7.086 11.578 1 95.75 318 HIS B N 1
ATOM 6067 C CA . HIS B 1 318 ? 11.055 7.875 10.383 1 95.75 318 HIS B CA 1
ATOM 6068 C C . HIS B 1 318 ? 10.297 7.32 9.18 1 95.75 318 HIS B C 1
ATOM 6070 O O . HIS B 1 318 ? 10.82 6.473 8.445 1 95.75 318 HIS B O 1
ATOM 6076 N N . TYR B 1 319 ? 9.094 7.816 8.977 1 96.81 319 TYR B N 1
ATOM 6077 C CA . TYR B 1 319 ? 8.234 7.43 7.867 1 96.81 319 TYR B CA 1
ATOM 6078 C C . TYR B 1 319 ? 8.242 8.492 6.773 1 96.81 319 TYR B C 1
ATOM 6080 O O . TYR B 1 319 ? 8.406 9.68 7.055 1 96.81 319 TYR B O 1
ATOM 6088 N N . TYR B 1 320 ? 8.125 8.086 5.582 1 95.31 320 TYR B N 1
ATOM 6089 C CA . TYR B 1 320 ? 8.055 8.992 4.445 1 95.31 320 TYR B CA 1
ATOM 6090 C C . TYR B 1 320 ? 7.359 8.336 3.26 1 95.31 320 TYR B C 1
ATOM 6092 O O . TYR B 1 320 ? 7.578 7.152 2.982 1 95.31 320 TYR B O 1
ATOM 6100 N N . TYR B 1 321 ? 6.539 9.086 2.58 1 96.06 321 TYR B N 1
ATOM 6101 C CA . TYR B 1 321 ? 5.961 8.711 1.296 1 96.06 321 TYR B CA 1
ATOM 6102 C C . TYR B 1 321 ? 5.535 9.938 0.503 1 96.06 321 TYR B C 1
ATOM 6104 O O . TYR B 1 321 ? 5.125 10.945 1.083 1 96.06 321 TYR B O 1
ATOM 6112 N N . SER B 1 322 ? 5.711 9.922 -0.778 1 95.44 322 SER B N 1
ATOM 6113 C CA . SER B 1 322 ? 5.266 11.008 -1.649 1 95.44 322 SER B CA 1
ATOM 6114 C C . SER B 1 322 ? 4.207 10.523 -2.633 1 95.44 322 SER B C 1
ATOM 6116 O O . SER B 1 322 ? 4.355 9.469 -3.25 1 95.44 322 SER B O 1
ATOM 6118 N N . ARG B 1 323 ? 3.107 11.258 -2.723 1 97.06 323 ARG B N 1
ATOM 6119 C CA . ARG B 1 323 ? 2.006 10.883 -3.604 1 97.06 323 ARG B CA 1
ATOM 6120 C C . ARG B 1 323 ? 1.141 12.094 -3.943 1 97.06 323 ARG B C 1
ATOM 6122 O O . ARG B 1 323 ? 1.101 13.07 -3.188 1 97.06 323 ARG B O 1
ATOM 6129 N N . PRO B 1 324 ? 0.433 12.062 -5.055 1 98.38 324 PRO B N 1
ATOM 6130 C CA . PRO B 1 324 ? -0.445 13.18 -5.41 1 98.38 324 PRO B CA 1
ATOM 6131 C C . PRO B 1 324 ? -1.71 13.234 -4.559 1 98.38 324 PRO B C 1
ATOM 6133 O O . PRO B 1 324 ? -2.045 12.258 -3.881 1 98.38 324 PRO B O 1
ATOM 6136 N N . LEU B 1 325 ? -2.287 14.344 -4.527 1 98.88 325 LEU B N 1
ATOM 6137 C CA . LEU B 1 325 ? -3.564 14.516 -3.842 1 98.88 325 LEU B CA 1
ATOM 6138 C C . LEU B 1 325 ? -4.656 13.695 -4.523 1 98.88 325 LEU B C 1
ATOM 6140 O O . LEU B 1 325 ? -5.438 13.016 -3.852 1 98.88 325 LEU B O 1
ATOM 6144 N N . VAL B 1 326 ? -4.68 13.758 -5.863 1 98.75 326 VAL B N 1
ATOM 6145 C CA . VAL B 1 326 ? -5.727 13.117 -6.645 1 98.75 326 VAL B CA 1
ATOM 6146 C C . VAL B 1 326 ? -5.18 11.844 -7.297 1 98.75 326 VAL B C 1
ATOM 6148 O O . VAL B 1 326 ? -4.176 11.891 -8.008 1 98.75 326 VAL B O 1
ATOM 6151 N N . VAL B 1 327 ? -5.82 10.789 -7.04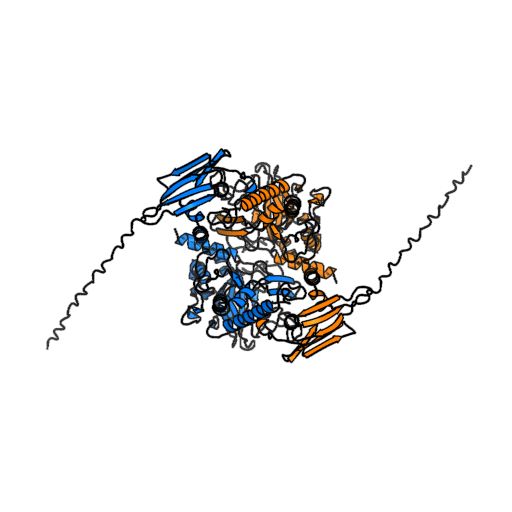7 1 98 327 VAL B N 1
ATOM 6152 C CA . VAL B 1 327 ? -5.492 9.523 -7.707 1 98 327 VAL B CA 1
ATOM 6153 C C . VAL B 1 327 ? -6.73 8.984 -8.422 1 98 327 VAL B C 1
ATOM 6155 O O . VAL B 1 327 ? -7.727 8.648 -7.777 1 98 327 VAL B O 1
ATOM 6158 N N . GLU B 1 328 ? -6.625 8.891 -9.688 1 95.5 328 GLU B N 1
ATOM 6159 C CA . GLU B 1 328 ? -7.691 8.32 -10.5 1 95.5 328 GLU B CA 1
ATOM 6160 C C . GLU B 1 328 ? -7.621 6.797 -10.508 1 95.5 328 GLU B C 1
ATOM 6162 O O . GLU B 1 328 ? -6.559 6.219 -10.273 1 95.5 328 GLU B O 1
ATOM 6167 N N . ASP B 1 329 ? -8.727 6.238 -10.633 1 87.88 329 ASP B N 1
ATOM 6168 C CA . ASP B 1 329 ? -8.781 4.793 -10.828 1 87.88 329 ASP B CA 1
ATOM 6169 C C . ASP B 1 329 ? -8.562 4.43 -12.297 1 87.88 329 ASP B C 1
ATOM 6171 O O . ASP B 1 329 ? -9.422 4.691 -13.141 1 87.88 329 ASP B O 1
ATOM 6175 N N . PRO B 1 330 ? -7.461 3.816 -12.609 1 77.25 330 PRO B N 1
ATOM 6176 C CA . PRO B 1 330 ? -7.184 3.514 -14.016 1 77.25 330 PRO B CA 1
ATOM 6177 C C . PRO B 1 330 ? -8.203 2.553 -14.625 1 77.25 330 PRO B C 1
ATOM 6179 O O . PRO B 1 330 ? -8.344 2.49 -15.852 1 77.25 330 PRO B O 1
ATOM 6182 N N . TYR B 1 331 ? -9 1.939 -13.766 1 72.62 331 TYR B N 1
ATOM 6183 C CA . TYR B 1 331 ? -9.953 0.959 -14.266 1 72.62 331 TYR B CA 1
ATOM 6184 C C . TYR B 1 331 ? -11.383 1.361 -13.922 1 72.62 331 TYR B C 1
ATOM 6186 O O . TYR B 1 331 ? -12.312 0.569 -14.078 1 72.62 331 TYR B O 1
ATOM 6194 N N . GLY B 1 332 ? -11.633 2.525 -13.391 1 76 332 GLY B N 1
ATOM 6195 C CA . GLY B 1 332 ? -12.906 2.928 -12.836 1 76 332 GLY B CA 1
ATOM 6196 C C . GLY B 1 332 ? -13.891 3.43 -13.883 1 76 332 GLY B C 1
ATOM 6197 O O . GLY B 1 332 ? -15.055 3.686 -13.578 1 76 332 GLY B O 1
ATOM 6198 N N . GLY B 1 333 ? -13.547 3.492 -15.086 1 81.25 333 GLY B N 1
ATOM 6199 C CA . GLY B 1 333 ? -14.414 4.125 -16.078 1 81.25 333 GLY B CA 1
ATOM 6200 C C . GLY B 1 333 ? -14.414 5.637 -15.984 1 81.25 333 GLY B C 1
ATOM 6201 O O . GLY B 1 333 ? -13.641 6.223 -15.219 1 81.25 333 GLY B O 1
ATOM 6202 N N . ILE B 1 334 ? -15.312 6.242 -16.734 1 89.25 334 ILE B N 1
ATOM 6203 C CA . ILE B 1 334 ? -15.367 7.699 -16.828 1 89.25 334 ILE B CA 1
ATOM 6204 C C . ILE B 1 334 ? -16.578 8.211 -16.047 1 89.25 334 ILE B C 1
ATOM 6206 O O . ILE B 1 334 ? -17.703 7.73 -16.234 1 89.25 334 ILE B O 1
ATOM 6210 N N . ASP B 1 335 ? -16.312 9.125 -15.125 1 88.88 335 ASP B N 1
ATOM 6211 C CA . ASP B 1 335 ? -17.391 9.836 -14.445 1 88.88 335 ASP B CA 1
ATOM 6212 C C . ASP B 1 335 ? -18.047 10.852 -15.375 1 88.88 335 ASP B C 1
ATOM 6214 O O . ASP B 1 335 ? -17.406 11.82 -15.789 1 88.88 335 ASP B O 1
ATOM 6218 N N . PRO B 1 336 ? -19.297 10.641 -15.641 1 88.12 336 PRO B N 1
ATOM 6219 C CA . PRO B 1 336 ? -19.953 11.539 -16.578 1 88.12 336 PRO B CA 1
ATOM 6220 C C . PRO B 1 336 ? -20.047 12.977 -16.078 1 88.12 336 PRO B C 1
ATOM 6222 O O . PRO B 1 336 ? -20.156 13.914 -16.875 1 88.12 336 PRO B O 1
ATOM 6225 N N . ASN B 1 337 ? -19.922 13.156 -14.828 1 86.44 337 ASN B N 1
ATOM 6226 C CA . ASN B 1 337 ? -20.031 14.5 -14.266 1 86.44 337 ASN B CA 1
ATOM 6227 C C . ASN B 1 337 ? -18.766 15.312 -14.508 1 86.44 337 ASN B C 1
ATOM 6229 O O . ASN B 1 337 ? -18.812 16.547 -14.57 1 86.44 337 ASN B O 1
ATOM 6233 N N . THR B 1 338 ? -17.656 14.68 -14.602 1 92.62 338 THR B N 1
ATOM 6234 C CA . THR B 1 338 ? -16.391 15.398 -14.703 1 92.62 338 THR B CA 1
ATOM 6235 C C . THR B 1 338 ? -15.68 15.062 -16.016 1 92.62 338 THR B C 1
ATOM 6237 O O . THR B 1 338 ? -14.727 15.75 -16.406 1 92.62 338 THR B O 1
ATOM 6240 N N . ASN B 1 339 ? -16.156 14.016 -16.672 1 92.31 339 ASN B N 1
ATOM 6241 C CA . ASN B 1 339 ? -15.508 13.477 -17.859 1 92.31 339 ASN B CA 1
ATOM 6242 C C . ASN B 1 339 ? -14.078 13.023 -17.562 1 92.31 339 ASN B C 1
ATOM 6244 O O . ASN B 1 339 ? -13.203 13.102 -18.438 1 92.31 339 ASN B O 1
ATOM 6248 N N . ARG B 1 340 ? -13.812 12.789 -16.312 1 93.94 340 ARG B N 1
ATOM 6249 C CA . ARG B 1 340 ? -12.57 12.195 -15.836 1 93.94 340 ARG B CA 1
ATOM 6250 C C . ARG B 1 340 ? -12.805 10.789 -15.289 1 93.94 340 ARG B C 1
ATOM 6252 O O . ARG B 1 340 ? -13.938 10.422 -14.969 1 93.94 340 ARG B O 1
ATOM 6259 N N . PRO B 1 341 ? -11.758 10.008 -15.234 1 91.25 341 PRO B N 1
ATOM 6260 C CA . PRO B 1 341 ? -11.93 8.719 -14.555 1 91.25 341 PRO B CA 1
ATOM 6261 C C . PRO B 1 341 ? -12.406 8.883 -13.109 1 91.25 341 PRO B C 1
ATOM 6263 O O . PRO B 1 341 ? -12.117 9.891 -12.469 1 91.25 341 PRO B O 1
ATOM 6266 N N . TYR B 1 342 ? -13.086 7.91 -12.68 1 92.12 342 TYR B N 1
ATOM 6267 C CA . TYR B 1 342 ? -13.484 7.895 -11.281 1 92.12 342 TYR B CA 1
ATOM 6268 C C . TYR B 1 342 ? -12.266 7.891 -10.367 1 92.12 342 TYR B C 1
ATOM 6270 O O . TYR B 1 342 ? -11.195 7.422 -10.75 1 92.12 342 TYR B O 1
ATOM 6278 N N . LEU B 1 343 ? -12.508 8.438 -9.211 1 95.25 343 LEU B N 1
ATOM 6279 C CA . LEU B 1 343 ? -11.422 8.539 -8.25 1 95.25 343 LEU B CA 1
ATOM 6280 C C . LEU B 1 343 ? -11.188 7.203 -7.551 1 95.25 343 LEU B C 1
ATOM 6282 O O . LEU B 1 343 ? -12.141 6.492 -7.223 1 95.25 343 LEU B O 1
ATOM 6286 N N . LYS B 1 344 ? -9.93 6.879 -7.371 1 94.5 344 LYS B N 1
ATOM 6287 C CA . LYS B 1 344 ? -9.562 5.746 -6.527 1 94.5 344 LYS B CA 1
ATOM 6288 C C . LYS B 1 344 ? -9.43 6.172 -5.066 1 94.5 344 LYS B C 1
ATOM 6290 O O . LYS B 1 344 ? -9.969 5.52 -4.172 1 94.5 344 LYS B O 1
ATOM 6295 N N . VAL B 1 345 ? -8.633 7.18 -4.828 1 97.44 345 VAL B N 1
ATOM 6296 C CA . VAL B 1 345 ? -8.414 7.723 -3.492 1 97.44 345 VAL B CA 1
ATOM 6297 C C . VAL B 1 345 ? -8 9.188 -3.588 1 97.44 345 VAL B C 1
ATOM 6299 O O . VAL B 1 345 ? -7.672 9.68 -4.672 1 97.44 345 VAL B O 1
ATOM 6302 N N . VAL B 1 346 ? -8.07 9.867 -2.498 1 98.75 346 VAL B N 1
ATOM 6303 C CA . VAL B 1 346 ? -7.508 11.195 -2.273 1 98.75 346 VAL B CA 1
ATOM 6304 C C . VAL B 1 346 ? -6.523 11.148 -1.107 1 98.75 346 VAL B C 1
ATOM 6306 O O . VAL B 1 346 ? -6.688 10.352 -0.179 1 98.75 346 VAL B O 1
ATOM 6309 N N . ASN B 1 347 ? -5.469 11.906 -1.184 1 98.88 347 ASN B N 1
ATOM 6310 C CA . ASN B 1 347 ? -4.477 11.977 -0.115 1 98.88 347 ASN B CA 1
ATOM 6311 C C . ASN B 1 347 ? -4.297 13.406 0.392 1 98.88 347 ASN B C 1
ATOM 6313 O O . ASN B 1 347 ? -3.871 14.281 -0.357 1 98.88 347 ASN B O 1
ATOM 6317 N N . TYR B 1 348 ? -4.641 13.617 1.646 1 98.88 348 TYR B N 1
ATOM 6318 C CA . TYR B 1 348 ? -4.578 14.961 2.205 1 98.88 348 TYR B CA 1
ATOM 6319 C C . TYR B 1 348 ? -4.379 14.914 3.715 1 98.88 348 TYR B C 1
ATOM 6321 O O . TYR B 1 348 ? -5.219 14.383 4.441 1 98.88 348 TYR B O 1
ATOM 6329 N N . SER B 1 349 ? -3.258 15.398 4.141 1 98.5 349 SER B N 1
ATOM 6330 C CA . SER B 1 349 ? -2.916 15.406 5.559 1 98.5 349 SER B CA 1
ATOM 6331 C C . SER B 1 349 ? -1.976 16.562 5.898 1 98.5 349 SER B C 1
ATOM 6333 O O . SER B 1 349 ? -0.8 16.328 6.195 1 98.5 349 SER B O 1
ATOM 6335 N N . PRO B 1 350 ? -2.477 17.75 6.035 1 97.56 350 PRO B N 1
ATOM 6336 C CA . PRO B 1 350 ? -1.621 18.922 6.199 1 97.56 350 PRO B CA 1
ATOM 6337 C C . PRO B 1 350 ? -0.704 18.828 7.418 1 97.56 350 PRO B C 1
ATOM 6339 O O . PRO B 1 350 ? 0.487 19.141 7.324 1 97.56 350 PRO B O 1
ATOM 6342 N N . PRO B 1 351 ? -1.153 18.359 8.555 1 95.81 351 PRO B N 1
ATOM 6343 C CA . PRO B 1 351 ? -0.245 18.312 9.703 1 95.81 351 PRO B CA 1
ATOM 6344 C C . PRO B 1 351 ? 0.973 17.422 9.453 1 95.81 351 PRO B C 1
ATOM 6346 O O . PRO B 1 351 ? 2.029 17.641 10.055 1 95.81 351 PRO B O 1
ATOM 6349 N N . PHE B 1 352 ? 0.843 16.469 8.531 1 96.94 352 PHE B N 1
ATOM 6350 C CA . PHE B 1 352 ? 1.906 15.492 8.359 1 96.94 352 PHE B CA 1
ATOM 6351 C C . PHE B 1 352 ? 2.643 15.711 7.047 1 96.94 352 PHE B C 1
ATOM 6353 O O . PHE B 1 352 ? 3.387 14.836 6.59 1 96.94 352 PHE B O 1
ATOM 6360 N N . GLN B 1 353 ? 2.408 16.797 6.445 1 97.19 353 GLN B N 1
ATOM 6361 C CA . GLN B 1 353 ? 3.109 17.125 5.207 1 97.19 353 GLN B CA 1
ATOM 6362 C C . GLN B 1 353 ? 4.504 17.672 5.496 1 97.19 353 GLN B C 1
ATOM 6364 O O . GLN B 1 353 ? 4.688 18.438 6.441 1 97.19 353 GLN B O 1
ATOM 6369 N N . GLY B 1 354 ? 5.508 17.203 4.75 1 94.75 354 GLY B N 1
ATOM 6370 C CA . GLY B 1 354 ? 6.871 17.703 4.828 1 94.75 354 GLY B CA 1
ATOM 6371 C C . GLY B 1 354 ? 7.242 18.594 3.666 1 94.75 354 GLY B C 1
ATOM 6372 O O . GLY B 1 354 ? 6.375 19.047 2.91 1 94.75 354 GLY B O 1
ATOM 6373 N N . PRO B 1 355 ? 8.523 18.969 3.65 1 95.25 355 PRO B N 1
ATOM 6374 C CA . PRO B 1 355 ? 8.977 19.734 2.488 1 95.25 355 PRO B CA 1
ATOM 6375 C C . PRO B 1 355 ? 8.57 19.094 1.163 1 95.25 355 PRO B C 1
ATOM 6377 O O . PRO B 1 355 ? 8.664 17.875 1.007 1 95.25 355 PRO B O 1
ATOM 6380 N N . LEU B 1 356 ? 8.078 19.922 0.254 1 96.75 356 LEU B N 1
ATOM 6381 C CA . LEU B 1 356 ? 7.566 19.438 -1.023 1 96.75 356 LEU B CA 1
ATOM 6382 C C . LEU B 1 356 ? 8.711 19.094 -1.974 1 96.75 356 LEU B C 1
ATOM 6384 O O . LEU B 1 356 ? 9.062 19.891 -2.838 1 96.75 356 LEU B O 1
ATOM 6388 N N . ASP B 1 357 ? 9.125 17.922 -1.979 1 94.56 357 ASP B N 1
ATOM 6389 C CA . ASP B 1 357 ? 10.234 17.469 -2.809 1 94.56 357 ASP B CA 1
ATOM 6390 C C . ASP B 1 357 ? 9.977 17.766 -4.281 1 94.56 357 ASP B C 1
ATOM 6392 O O . ASP B 1 357 ? 10.906 18.109 -5.02 1 94.56 357 ASP B O 1
ATOM 6396 N N . ALA B 1 358 ? 8.797 17.688 -4.672 1 94.88 358 ALA B N 1
ATOM 6397 C CA . ALA B 1 358 ? 8.414 17.766 -6.078 1 94.88 358 ALA B CA 1
ATOM 6398 C C . ALA B 1 358 ? 8.719 19.156 -6.652 1 94.88 358 ALA B C 1
ATOM 6400 O O . ALA B 1 358 ? 8.867 19.312 -7.867 1 94.88 358 ALA B O 1
ATOM 6401 N N . ILE B 1 359 ? 8.797 20.141 -5.797 1 96.44 359 ILE B N 1
ATOM 6402 C CA . ILE B 1 359 ? 9.008 21.484 -6.332 1 96.44 359 ILE B CA 1
ATOM 6403 C C . ILE B 1 359 ? 10.297 22.062 -5.77 1 96.44 359 ILE B C 1
ATOM 6405 O O . ILE B 1 359 ? 10.508 23.281 -5.812 1 96.44 359 ILE B O 1
ATOM 6409 N N . ALA B 1 360 ? 11.117 21.25 -5.125 1 96.31 360 ALA B N 1
ATOM 6410 C CA . ALA B 1 360 ? 12.453 21.609 -4.664 1 96.31 360 ALA B CA 1
ATOM 6411 C C . ALA B 1 360 ? 13.406 21.781 -5.844 1 96.31 360 ALA B C 1
ATOM 6413 O O . ALA B 1 360 ? 13.039 21.531 -6.992 1 96.31 360 ALA B O 1
ATOM 6414 N N . PRO B 1 361 ? 14.656 22.328 -5.566 1 94.94 361 PRO B N 1
ATOM 6415 C CA . PRO B 1 361 ? 15.617 22.469 -6.66 1 94.94 361 PRO B CA 1
ATOM 6416 C C . PRO B 1 361 ? 15.797 21.188 -7.465 1 94.94 361 PRO B C 1
ATOM 6418 O O . PRO B 1 361 ? 15.867 20.094 -6.887 1 94.94 361 PRO B O 1
ATOM 6421 N N . GLY B 1 362 ? 15.82 21.312 -8.742 1 90.31 362 GLY B N 1
ATOM 6422 C CA . GLY B 1 362 ? 15.906 20.156 -9.617 1 90.31 362 GLY B CA 1
ATOM 6423 C C . GLY B 1 362 ? 14.555 19.609 -10.031 1 90.31 362 GLY B C 1
ATOM 6424 O O . GLY B 1 362 ? 14.469 18.578 -10.695 1 90.31 362 GLY B O 1
ATOM 6425 N N . SER B 1 363 ? 13.539 20.312 -9.711 1 92.25 363 SER B N 1
ATOM 6426 C CA . SER B 1 363 ? 12.172 19.922 -10.023 1 92.25 363 SER B CA 1
ATOM 6427 C C . SER B 1 363 ? 11.938 19.891 -11.531 1 92.25 363 SER B C 1
ATOM 6429 O O . SER B 1 363 ? 12.383 20.797 -12.242 1 92.25 363 SER B O 1
ATOM 6431 N N . PRO B 1 364 ? 11.188 18.891 -11.977 1 92.31 364 PRO B N 1
ATOM 6432 C CA . PRO B 1 364 ? 10.844 18.859 -13.406 1 92.31 364 PRO B CA 1
ATOM 6433 C C . PRO B 1 364 ? 9.625 19.703 -13.742 1 92.31 364 PRO B C 1
ATOM 6435 O O . PRO B 1 364 ? 9.266 19.844 -14.914 1 92.31 364 PRO B O 1
ATOM 6438 N N . TYR B 1 365 ? 9 20.328 -12.773 1 96.19 365 TYR B N 1
ATOM 6439 C CA . TYR B 1 365 ? 7.742 21.031 -13 1 96.19 365 TYR B CA 1
ATOM 6440 C C . TYR B 1 365 ? 7.988 22.516 -13.219 1 96.19 365 TYR B C 1
ATOM 6442 O O . TYR B 1 365 ? 8.781 23.141 -12.508 1 96.19 365 TYR B O 1
ATOM 6450 N N . SER B 1 366 ? 7.273 23.047 -14.188 1 96.31 366 SER B N 1
ATOM 6451 C CA . SER B 1 366 ? 7.375 24.469 -14.5 1 96.31 366 SER B CA 1
ATOM 6452 C C . SER B 1 366 ? 6.688 25.312 -13.43 1 96.31 366 SER B C 1
ATOM 6454 O O . SER B 1 366 ? 5.898 24.797 -12.633 1 96.31 366 SER B O 1
ATOM 6456 N N . ASP B 1 367 ? 6.988 26.594 -13.445 1 94.88 367 ASP B N 1
ATOM 6457 C CA . ASP B 1 367 ? 6.336 27.516 -12.523 1 94.88 367 ASP B CA 1
ATOM 6458 C C . ASP B 1 367 ? 4.824 27.531 -12.742 1 94.88 367 ASP B C 1
ATOM 6460 O O . ASP B 1 367 ? 4.055 27.625 -11.781 1 94.88 367 ASP B O 1
ATOM 6464 N N . ALA B 1 368 ? 4.48 27.406 -13.977 1 96.31 368 ALA B N 1
ATOM 6465 C CA . ALA B 1 368 ? 3.057 27.422 -14.297 1 96.31 368 ALA B CA 1
ATOM 6466 C C . ALA B 1 368 ? 2.355 26.203 -13.695 1 96.31 368 ALA B C 1
ATOM 6468 O O . ALA B 1 368 ? 1.241 26.312 -13.18 1 96.31 368 ALA B O 1
ATOM 6469 N N . GLN B 1 369 ? 2.986 25.062 -13.766 1 97.31 369 GLN B N 1
ATOM 6470 C CA . GLN B 1 369 ? 2.432 23.844 -13.188 1 97.31 369 GLN B CA 1
ATOM 6471 C C . GLN B 1 369 ? 2.336 23.953 -11.664 1 97.31 369 GLN B C 1
ATOM 6473 O O . GLN B 1 369 ? 1.343 23.531 -11.07 1 97.31 369 GLN B O 1
ATOM 6478 N N . VAL B 1 370 ? 3.352 24.531 -11.094 1 96.94 370 VAL B N 1
ATOM 6479 C CA . VAL B 1 370 ? 3.373 24.703 -9.641 1 96.94 370 VAL B CA 1
ATOM 6480 C C . VAL B 1 370 ? 2.279 25.688 -9.219 1 96.94 370 VAL B C 1
ATOM 6482 O O . VAL B 1 370 ? 1.584 25.453 -8.227 1 96.94 370 VAL B O 1
ATOM 6485 N N . ASP B 1 371 ? 2.078 26.75 -10.008 1 97.12 371 ASP B N 1
ATOM 6486 C CA . ASP B 1 371 ? 1.009 27.703 -9.727 1 97.12 371 ASP B CA 1
ATOM 6487 C C . ASP B 1 371 ? -0.359 27.031 -9.781 1 97.12 371 ASP B C 1
ATOM 6489 O O . ASP B 1 371 ? -1.214 27.281 -8.93 1 97.12 371 ASP B O 1
ATOM 6493 N N . ALA B 1 372 ? -0.536 26.234 -10.805 1 98.25 372 ALA B N 1
ATOM 6494 C CA . ALA B 1 372 ? -1.79 25.484 -10.938 1 98.25 372 ALA B CA 1
ATOM 6495 C C . ALA B 1 372 ? -2.006 24.547 -9.758 1 98.25 372 ALA B C 1
ATOM 6497 O O . ALA B 1 372 ? -3.123 24.422 -9.258 1 98.25 372 ALA B O 1
ATOM 6498 N N . PHE B 1 373 ? -0.958 23.922 -9.328 1 98.44 373 PHE B N 1
ATOM 6499 C CA . PHE B 1 373 ? -0.988 23.016 -8.188 1 98.44 373 PHE B CA 1
ATOM 6500 C C . PHE B 1 373 ? -1.408 23.75 -6.922 1 98.44 373 PHE B C 1
ATOM 6502 O O . PHE B 1 373 ? -2.307 23.312 -6.203 1 98.44 373 PHE B O 1
ATOM 6509 N N . VAL B 1 374 ? -0.841 24.906 -6.66 1 97.81 374 VAL B N 1
ATOM 6510 C CA . VAL B 1 374 ? -1.133 25.703 -5.469 1 97.81 374 VAL B CA 1
ATOM 6511 C C . VAL B 1 374 ? -2.572 26.203 -5.523 1 97.81 374 VAL B C 1
ATOM 6513 O O . VAL B 1 374 ? -3.289 26.156 -4.52 1 97.81 374 VAL B O 1
ATOM 6516 N N . ARG B 1 375 ? -2.949 26.609 -6.703 1 97.88 375 ARG B N 1
ATOM 6517 C CA . ARG B 1 375 ? -4.328 27.047 -6.906 1 97.88 375 ARG B CA 1
ATOM 6518 C C . ARG B 1 375 ? -5.305 25.906 -6.637 1 97.88 375 ARG B C 1
ATOM 6520 O O . ARG B 1 375 ? -6.34 26.109 -6 1 97.88 375 ARG B O 1
ATOM 6527 N N . GLY B 1 376 ? -4.965 24.734 -7.098 1 98.69 376 GLY B N 1
ATOM 6528 C CA . GLY B 1 376 ? -5.785 23.562 -6.844 1 98.69 376 GLY B CA 1
ATOM 6529 C C . GLY B 1 376 ? -5.879 23.203 -5.371 1 98.69 376 GLY B C 1
ATOM 6530 O O . GLY B 1 376 ? -6.957 22.891 -4.871 1 98.69 376 GLY B O 1
ATOM 6531 N N . LEU B 1 377 ? -4.742 23.266 -4.684 1 98.56 377 LEU B N 1
ATOM 6532 C CA . LEU B 1 377 ? -4.723 22.969 -3.254 1 98.56 377 LEU B CA 1
ATOM 6533 C C . LEU B 1 377 ? -5.617 23.938 -2.488 1 98.56 377 LEU B C 1
ATOM 6535 O O . LEU B 1 377 ? -6.355 23.531 -1.589 1 98.56 377 LEU B O 1
ATOM 6539 N N . ARG B 1 378 ? -5.551 25.172 -2.842 1 98.19 378 ARG B N 1
ATOM 6540 C CA . ARG B 1 378 ? -6.363 26.188 -2.193 1 98.19 378 ARG B CA 1
ATOM 6541 C C . ARG B 1 378 ? -7.848 25.953 -2.447 1 98.19 378 ARG B C 1
ATOM 6543 O O . ARG B 1 378 ? -8.664 26.047 -1.525 1 98.19 378 ARG B O 1
ATOM 6550 N N . ALA B 1 379 ? -8.164 25.703 -3.686 1 98.62 379 ALA B N 1
ATOM 6551 C CA . ALA B 1 379 ? -9.562 25.422 -4.023 1 98.62 379 ALA B CA 1
ATOM 6552 C C . ALA B 1 379 ? -10.078 24.203 -3.26 1 98.62 379 ALA B C 1
ATOM 6554 O O . ALA B 1 379 ? -11.227 24.203 -2.799 1 98.62 379 ALA B O 1
ATOM 6555 N N . PHE B 1 380 ? -9.266 23.203 -3.188 1 98.81 380 PHE B N 1
ATOM 6556 C CA . PHE B 1 380 ? -9.617 21.984 -2.451 1 98.81 380 PHE B CA 1
ATOM 6557 C C . PHE B 1 380 ? -9.906 22.312 -0.991 1 98.81 380 PHE B C 1
ATOM 6559 O O . PHE B 1 380 ? -10.961 21.938 -0.465 1 98.81 380 PHE B O 1
ATOM 6566 N N . GLU B 1 381 ? -8.977 22.984 -0.354 1 98.69 381 GLU B N 1
ATOM 6567 C CA . GLU B 1 381 ? -9.117 23.312 1.062 1 98.69 381 GLU B CA 1
ATOM 6568 C C . GLU B 1 381 ? -10.312 24.234 1.296 1 98.69 381 GLU B C 1
ATOM 6570 O O . GLU B 1 381 ? -11.055 24.062 2.262 1 98.69 381 GLU B O 1
ATOM 6575 N N . ASP B 1 382 ? -10.469 25.234 0.423 1 98.38 382 ASP B N 1
ATOM 6576 C CA . ASP B 1 382 ? -11.617 26.125 0.534 1 98.38 382 ASP B CA 1
ATOM 6577 C C . ASP B 1 382 ? -12.93 25.344 0.503 1 98.38 382 ASP B C 1
ATOM 6579 O O . ASP B 1 382 ? -13.836 25.609 1.295 1 98.38 382 ASP B O 1
ATOM 6583 N N . TYR B 1 383 ? -12.984 24.406 -0.383 1 98.62 383 TYR B N 1
ATOM 6584 C CA . TYR B 1 383 ? -14.203 23.609 -0.529 1 98.62 383 TYR B CA 1
ATOM 6585 C C . TYR B 1 383 ? -14.492 22.812 0.736 1 98.62 383 TYR B C 1
ATOM 6587 O O . TYR B 1 383 ? -15.594 22.875 1.282 1 98.62 383 TYR B O 1
ATOM 6595 N N . ILE B 1 384 ? -13.516 22.062 1.223 1 98.56 384 ILE B N 1
ATOM 6596 C CA . ILE B 1 384 ? -13.758 21.141 2.322 1 98.56 384 ILE B CA 1
ATOM 6597 C C . ILE B 1 384 ? -13.977 21.906 3.617 1 98.56 384 ILE B C 1
ATOM 6599 O O . ILE B 1 384 ? -14.547 21.391 4.574 1 98.56 384 ILE B O 1
ATOM 6603 N N . GLU B 1 385 ? -13.539 23.172 3.672 1 97.62 385 GLU B N 1
ATOM 6604 C CA . GLU B 1 385 ? -13.656 23.969 4.891 1 97.62 385 GLU B CA 1
ATOM 6605 C C . GLU B 1 385 ? -14.992 24.703 4.945 1 97.62 385 GLU B C 1
ATOM 6607 O O . GLU B 1 385 ? -15.375 25.234 5.988 1 97.62 385 GLU B O 1
ATOM 6612 N N . GLU B 1 386 ? -15.672 24.75 3.871 1 97.31 386 GLU B N 1
ATOM 6613 C CA . GLU B 1 386 ? -17 25.359 3.881 1 97.31 386 GLU B CA 1
ATOM 6614 C C . GLU B 1 386 ? -17.969 24.547 4.715 1 97.31 386 GLU B C 1
ATOM 6616 O O . GLU B 1 386 ? -18.078 23.328 4.539 1 97.31 386 GLU B O 1
ATOM 6621 N N . LYS B 1 387 ? -18.734 25.219 5.508 1 95.88 387 LYS B N 1
ATOM 6622 C CA . LYS B 1 387 ? -19.625 24.562 6.441 1 95.88 387 LYS B CA 1
ATOM 6623 C C . LYS B 1 387 ? -20.672 23.719 5.703 1 95.88 387 LYS B C 1
ATOM 6625 O O . LYS B 1 387 ? -21.016 22.625 6.141 1 95.88 387 LYS B O 1
ATOM 6630 N N . GLN B 1 388 ? -21.188 24.156 4.598 1 95.88 388 GLN B N 1
ATOM 6631 C CA . GLN B 1 388 ? -22.234 23.469 3.848 1 95.88 388 GLN B CA 1
ATOM 6632 C C . GLN B 1 388 ? -21.703 22.172 3.252 1 95.88 388 GLN B C 1
ATOM 6634 O O . GLN B 1 388 ? -22.484 21.312 2.814 1 95.88 388 GLN B O 1
ATOM 6639 N N . ASN B 1 389 ? -20.359 21.984 3.184 1 97.69 389 ASN B N 1
ATOM 6640 C CA . ASN B 1 389 ? -19.75 20.781 2.631 1 97.69 389 ASN B CA 1
ATOM 6641 C C . ASN B 1 389 ? -19.234 19.859 3.73 1 97.69 389 ASN B C 1
ATOM 6643 O O . ASN B 1 389 ? -18.453 18.953 3.461 1 97.69 389 ASN B O 1
ATOM 6647 N N . GLN B 1 390 ? -19.656 20.141 5.004 1 97.88 390 GLN B N 1
ATOM 6648 C CA . GLN B 1 390 ? -19.188 19.359 6.141 1 97.88 390 GLN B CA 1
ATOM 6649 C C . GLN B 1 390 ? -20.359 18.734 6.906 1 97.88 390 GLN B C 1
ATOM 6651 O O . GLN B 1 390 ? -21.484 19.234 6.844 1 97.88 390 GLN B O 1
ATOM 6656 N N . ILE B 1 391 ? -20.062 17.656 7.492 1 97.75 391 ILE B N 1
ATOM 6657 C CA . ILE B 1 391 ? -20.906 17.109 8.555 1 97.75 391 ILE B CA 1
ATOM 6658 C C . ILE B 1 391 ? -20.266 17.359 9.906 1 97.75 391 ILE B C 1
ATOM 6660 O O . ILE B 1 391 ? -19.109 16.969 10.141 1 97.75 391 ILE B O 1
ATOM 6664 N N . GLU B 1 392 ? -20.922 18.078 10.719 1 96.94 392 GLU B N 1
ATOM 6665 C CA . GLU B 1 392 ? -20.422 18.391 12.055 1 96.94 392 GLU B CA 1
ATOM 6666 C C . GLU B 1 392 ? -21.406 17.922 13.133 1 96.94 392 GLU B C 1
ATOM 6668 O O . GLU B 1 392 ? -22.594 18.203 13.055 1 96.94 392 GLU B O 1
ATOM 6673 N N . PHE B 1 393 ? -20.891 17.156 14.094 1 94.75 393 PHE B N 1
ATOM 6674 C CA . PHE B 1 393 ? -21.75 16.766 15.211 1 94.75 393 PHE B CA 1
ATOM 6675 C C . PHE B 1 393 ? -20.906 16.234 16.359 1 94.75 393 PHE B C 1
ATOM 6677 O O . PHE B 1 393 ? -19.75 15.852 16.172 1 94.75 393 PHE B O 1
ATOM 6684 N N . LYS B 1 394 ? -21.438 16.281 17.531 1 95.88 394 LYS B N 1
ATOM 6685 C CA . LYS B 1 394 ? -20.812 15.688 18.703 1 95.88 394 LYS B CA 1
ATOM 6686 C C . LYS B 1 394 ? -21.188 14.219 18.844 1 95.88 394 LYS B C 1
ATOM 6688 O O . LYS B 1 394 ? -22.375 13.891 19 1 95.88 394 LYS B O 1
ATOM 6693 N N . MET B 1 395 ? -20.219 13.383 18.781 1 95.31 395 MET B N 1
ATOM 6694 C CA . MET B 1 395 ? -20.484 11.945 18.812 1 95.31 395 MET B CA 1
ATOM 6695 C C . MET B 1 395 ? -20.875 11.508 20.219 1 95.31 395 MET B C 1
ATOM 6697 O O . MET B 1 395 ? -20.297 11.969 21.203 1 95.31 395 MET B O 1
ATOM 6701 N N . GLU B 1 396 ? -21.844 10.695 20.312 1 95 396 GLU B N 1
ATOM 6702 C CA . GLU B 1 396 ? -22.344 10.211 21.594 1 95 396 GLU B CA 1
ATOM 6703 C C . GLU B 1 396 ? -21.469 9.102 22.156 1 95 396 GLU B C 1
ATOM 6705 O O . GLU B 1 396 ? -20.844 8.359 21.391 1 95 396 GLU B O 1
ATOM 6710 N N . GLU B 1 397 ? -21.453 9.047 23.484 1 96.19 397 GLU B N 1
ATOM 6711 C CA . GLU B 1 397 ? -20.75 7.945 24.125 1 96.19 397 GLU B CA 1
ATOM 6712 C C . GLU B 1 397 ? -21.328 6.598 23.703 1 96.19 397 GLU B C 1
ATOM 6714 O O . GLU B 1 397 ? -22.5 6.5 23.344 1 96.19 397 GLU B O 1
ATOM 6719 N N . ASN B 1 398 ? -20.453 5.629 23.672 1 96.88 398 ASN B N 1
ATOM 6720 C CA . ASN B 1 398 ? -20.812 4.258 23.328 1 96.88 398 ASN B CA 1
ATOM 6721 C C . ASN B 1 398 ? -21.266 4.16 21.875 1 96.88 398 ASN B C 1
ATOM 6723 O O . ASN B 1 398 ? -22.234 3.441 21.578 1 96.88 398 ASN B O 1
ATOM 6727 N N . CYS B 1 399 ? -20.75 4.926 21.078 1 97.88 399 CYS B N 1
ATOM 6728 C CA . CYS B 1 399 ? -20.906 4.836 19.625 1 97.88 399 CYS B CA 1
ATOM 6729 C C . CYS B 1 399 ? -19.547 4.707 18.938 1 97.88 399 CYS B C 1
ATOM 6731 O O . CYS B 1 399 ? -18.5 4.93 19.562 1 97.88 399 CYS B O 1
ATOM 6733 N N . CYS B 1 400 ? -19.578 4.211 17.75 1 98.56 400 CYS B N 1
ATOM 6734 C CA . CYS B 1 400 ? -18.359 4.086 16.938 1 98.56 400 CYS B CA 1
ATOM 6735 C C . CYS B 1 400 ? -18.594 4.598 15.523 1 98.56 400 CYS B C 1
ATOM 6737 O O . CYS B 1 400 ? -19.516 4.141 14.836 1 98.56 400 CYS B O 1
ATOM 6739 N N . VAL B 1 401 ? -17.844 5.578 15.156 1 98.69 401 VAL B N 1
ATOM 6740 C CA . VAL B 1 401 ? -17.891 6.039 13.773 1 98.69 401 VAL B CA 1
ATOM 6741 C C . VAL B 1 401 ? -16.828 5.312 12.938 1 98.69 401 VAL B C 1
ATOM 6743 O O . VAL B 1 401 ? -15.719 5.07 13.414 1 98.69 401 VAL B O 1
ATOM 6746 N N . LEU B 1 402 ? -17.188 4.863 11.758 1 98.88 402 LEU B N 1
ATOM 6747 C CA . LEU B 1 402 ? -16.297 4.297 10.75 1 98.88 402 LEU B CA 1
ATOM 6748 C C . LEU B 1 402 ? -16.281 5.152 9.492 1 98.88 402 LEU B C 1
ATOM 6750 O O . LEU B 1 402 ? -17.344 5.609 9.039 1 98.88 402 LEU B O 1
ATOM 6754 N N . PHE B 1 403 ? -15.172 5.355 8.922 1 98.88 403 PHE B N 1
ATOM 6755 C CA . PHE B 1 403 ? -15.148 6.121 7.684 1 98.88 403 PHE B CA 1
ATOM 6756 C C . PHE B 1 403 ? -13.945 5.734 6.832 1 98.88 403 PHE B C 1
ATOM 6758 O O . PHE B 1 403 ? -12.938 5.262 7.355 1 98.88 403 PHE B O 1
ATOM 6765 N N . MET B 1 404 ? -14.039 5.852 5.512 1 98.81 404 MET B N 1
ATOM 6766 C CA . MET B 1 404 ? -12.969 5.586 4.562 1 98.81 404 MET B CA 1
ATOM 6767 C C . MET B 1 404 ? -11.859 6.629 4.688 1 98.81 404 MET B C 1
ATOM 6769 O O . MET B 1 404 ? -12.062 7.793 4.34 1 98.81 404 MET B O 1
ATOM 6773 N N . ASN B 1 405 ? -10.695 6.176 5.047 1 98.88 405 ASN B N 1
ATOM 6774 C CA . ASN B 1 405 ? -9.586 7.066 5.391 1 98.88 405 ASN B CA 1
ATOM 6775 C C . ASN B 1 405 ? -9.195 7.953 4.215 1 98.88 405 ASN B C 1
ATOM 6777 O O . ASN B 1 405 ? -8.922 9.141 4.395 1 98.88 405 ASN B O 1
ATOM 6781 N N . ARG B 1 406 ? -9.211 7.402 3.004 1 98.62 406 ARG B N 1
ATOM 6782 C CA . ARG B 1 406 ? -8.719 8.18 1.867 1 98.62 406 ARG B CA 1
ATOM 6783 C C . ARG B 1 406 ? -9.875 8.648 0.991 1 98.62 406 ARG B C 1
ATOM 6785 O O . ARG B 1 406 ? -9.758 8.688 -0.235 1 98.62 406 ARG B O 1
ATOM 6792 N N . ARG B 1 407 ? -10.969 8.93 1.625 1 98.5 407 ARG B N 1
ATOM 6793 C CA . ARG B 1 407 ? -12.109 9.625 1.037 1 98.5 407 ARG B CA 1
ATOM 6794 C C . ARG B 1 407 ? -12.68 10.656 2.004 1 98.5 407 ARG B C 1
ATOM 6796 O O . ARG B 1 407 ? -12.797 11.836 1.663 1 98.5 407 ARG B O 1
ATOM 6803 N N . THR B 1 408 ? -12.984 10.18 3.188 1 98.81 408 THR B N 1
ATOM 6804 C CA . THR B 1 408 ? -13.625 11.039 4.18 1 98.81 408 THR B CA 1
ATOM 6805 C C . THR B 1 408 ? -12.586 11.688 5.09 1 98.81 408 THR B C 1
ATOM 6807 O O . THR B 1 408 ? -11.914 11 5.867 1 98.81 408 THR B O 1
ATOM 6810 N N . LEU B 1 409 ? -12.477 12.961 4.969 1 98.88 409 LEU B N 1
ATOM 6811 C CA . LEU B 1 409 ? -11.617 13.719 5.871 1 98.88 409 LEU B CA 1
ATOM 6812 C C . LEU B 1 409 ? -12.258 13.859 7.246 1 98.88 409 LEU B C 1
ATOM 6814 O O . LEU B 1 409 ? -13.484 13.914 7.359 1 98.88 409 LEU B O 1
ATOM 6818 N N . HIS B 1 410 ? -11.43 13.891 8.25 1 98.75 410 HIS B N 1
ATOM 6819 C CA . HIS B 1 410 ? -11.953 14.094 9.594 1 98.75 410 HIS B CA 1
ATOM 6820 C C . HIS B 1 410 ? -11.18 15.18 10.336 1 98.75 410 HIS B C 1
ATOM 6822 O O . HIS B 1 410 ? -10 15.406 10.055 1 98.75 410 HIS B O 1
ATOM 6828 N N . ALA B 1 411 ? -11.82 15.883 11.172 1 98 411 ALA B N 1
ATOM 6829 C CA . ALA B 1 411 ? -11.312 16.953 12.016 1 98 411 ALA B CA 1
ATOM 6830 C C . ALA B 1 411 ? -12.016 16.969 13.375 1 98 411 ALA B C 1
ATOM 6832 O O . ALA B 1 411 ? -12.898 16.141 13.633 1 98 411 ALA B O 1
ATOM 6833 N N . ARG B 1 412 ? -11.484 17.781 14.227 1 96.19 412 ARG B N 1
ATOM 6834 C CA . ARG B 1 412 ? -12.078 17.953 15.547 1 96.19 412 ARG B CA 1
ATOM 6835 C C . ARG B 1 412 ? -12 19.406 16.016 1 96.19 412 ARG B C 1
ATOM 6837 O O . ARG B 1 412 ? -10.93 20.016 15.969 1 96.19 412 ARG B O 1
ATOM 6844 N N . ASN B 1 413 ? -13.078 19.953 16.469 1 95.94 413 ASN B N 1
ATOM 6845 C CA . ASN B 1 413 ? -13.07 21.281 17.062 1 95.94 413 ASN B CA 1
ATOM 6846 C C . ASN B 1 413 ? -12.32 21.281 18.391 1 95.94 413 ASN B C 1
ATOM 6848 O O . ASN B 1 413 ? -12.195 20.25 19.047 1 95.94 413 ASN B O 1
ATOM 6852 N N . GLU B 1 414 ? -11.797 22.469 18.719 1 94.62 414 GLU B N 1
ATOM 6853 C CA . GLU B 1 414 ? -11.195 22.656 20.031 1 94.62 414 GLU B CA 1
ATOM 6854 C C . GLU B 1 414 ? -12.188 22.328 21.141 1 94.62 414 GLU B C 1
ATOM 6856 O O . GLU B 1 414 ? -13.398 22.453 20.953 1 94.62 414 GLU B O 1
ATOM 6861 N N . PHE B 1 415 ? -11.672 21.844 22.25 1 93.38 415 PHE B N 1
ATOM 6862 C CA . PHE B 1 415 ? -12.539 21.594 23.391 1 93.38 415 PHE B CA 1
ATOM 6863 C C . PHE B 1 415 ? -11.859 22.016 24.688 1 93.38 415 PHE B C 1
ATOM 6865 O O . PHE B 1 415 ? -10.641 22.172 24.734 1 93.38 415 PHE B O 1
ATOM 6872 N N . ASP B 1 416 ? -12.68 22.25 25.672 1 94.12 416 ASP B N 1
ATOM 6873 C CA . ASP B 1 416 ? -12.195 22.609 27 1 94.12 416 ASP B CA 1
ATOM 6874 C C . ASP B 1 416 ? -11.898 21.359 27.828 1 94.12 416 ASP B C 1
ATOM 6876 O O . ASP B 1 416 ? -12.812 20.719 28.344 1 94.12 416 ASP B O 1
ATOM 6880 N N . LYS B 1 417 ? -10.617 21.109 27.969 1 90.06 417 LYS B N 1
ATOM 6881 C CA . LYS B 1 417 ? -10.188 19.875 28.625 1 90.06 417 LYS B CA 1
ATOM 6882 C C . LYS B 1 417 ? -10.602 19.859 30.094 1 90.06 417 LYS B C 1
ATOM 6884 O O . LYS B 1 417 ? -10.641 18.797 30.719 1 90.06 417 LYS B O 1
ATOM 6889 N N . GLU B 1 418 ? -10.883 21.016 30.609 1 91.69 418 GLU B N 1
ATOM 6890 C CA . GLU B 1 418 ? -11.219 21.109 32.031 1 91.69 418 GLU B CA 1
ATOM 6891 C C . GLU B 1 418 ? -12.727 20.969 32.25 1 91.69 418 GLU B C 1
ATOM 6893 O O . GLU B 1 418 ? -13.18 20.812 33.375 1 91.69 418 GLU B O 1
ATOM 6898 N N . SER B 1 419 ? -13.438 20.875 31.25 1 93.69 419 SER B N 1
ATOM 6899 C CA . SER B 1 419 ? -14.891 20.938 31.375 1 93.69 419 SER B CA 1
ATOM 6900 C C . SER B 1 419 ? -15.492 19.531 31.469 1 93.69 419 SER B C 1
ATOM 6902 O O . SER B 1 419 ? -16.688 19.391 31.75 1 93.69 419 SER B O 1
ATOM 6904 N N . GLY B 1 420 ? -14.773 18.547 31.266 1 93 420 GLY B N 1
ATOM 6905 C CA . GLY B 1 420 ? -15.258 17.188 31.281 1 93 420 GLY B CA 1
ATOM 6906 C C . GLY B 1 420 ? -14.195 16.172 30.875 1 93 420 GLY B C 1
ATOM 6907 O O . GLY B 1 420 ? -13 16.406 31.078 1 93 420 GLY B O 1
ATOM 6908 N N . GLU B 1 421 ? -14.805 14.969 30.453 1 91.38 421 GLU B N 1
ATOM 6909 C CA . GLU B 1 421 ? -13.906 13.898 30.016 1 91.38 421 GLU B CA 1
ATOM 6910 C C . GLU B 1 421 ? -14.094 13.586 28.531 1 91.38 421 GLU B C 1
ATOM 6912 O O . GLU B 1 421 ? -15.227 13.57 28.031 1 91.38 421 GLU B O 1
ATOM 6917 N N . ARG B 1 422 ? -13.008 13.414 27.938 1 92.12 422 ARG B N 1
ATOM 6918 C CA . ARG B 1 422 ? -13.016 12.984 26.547 1 92.12 422 ARG B CA 1
ATOM 6919 C C . ARG B 1 422 ? -12.031 11.844 26.328 1 92.12 422 ARG B C 1
ATOM 6921 O O . ARG B 1 422 ? -10.828 12 26.516 1 92.12 422 ARG B O 1
ATOM 6928 N N . TRP B 1 423 ? -12.57 10.695 25.922 1 91.56 423 TRP B N 1
ATOM 6929 C CA . TRP B 1 423 ? -11.781 9.492 25.703 1 91.56 423 TRP B CA 1
ATOM 6930 C C . TRP B 1 423 ? -12.336 8.68 24.531 1 91.56 423 TRP B C 1
ATOM 6932 O O . TRP B 1 423 ? -13.422 8.109 24.625 1 91.56 423 TRP B O 1
ATOM 6942 N N . PHE B 1 424 ? -11.57 8.656 23.453 1 94.12 424 PHE B N 1
ATOM 6943 C CA . PHE B 1 424 ? -11.859 7.801 22.297 1 94.12 424 PHE B CA 1
ATOM 6944 C C . PHE B 1 424 ? -10.828 6.688 22.172 1 94.12 424 PHE B C 1
ATOM 6946 O O . PHE B 1 424 ? -9.742 6.773 22.766 1 94.12 424 PHE B O 1
ATOM 6953 N N . ARG B 1 425 ? -11.164 5.68 21.562 1 94.25 425 ARG B N 1
ATOM 6954 C CA . ARG B 1 425 ? -10.219 4.652 21.156 1 94.25 425 ARG B CA 1
ATOM 6955 C C . ARG B 1 425 ? -10.281 4.414 19.656 1 94.25 425 ARG B C 1
ATOM 6957 O O . ARG B 1 425 ? -11.359 4.219 19.094 1 94.25 425 ARG B O 1
ATOM 6964 N N . GLY B 1 426 ? -9.133 4.488 19 1 96.19 426 GLY B N 1
ATOM 6965 C CA . GLY B 1 426 ? -9.062 4.363 17.562 1 96.19 426 GLY B CA 1
ATOM 6966 C C . GLY B 1 426 ? -8.422 3.064 17.109 1 96.19 426 GLY B C 1
ATOM 6967 O O . GLY B 1 426 ? -7.684 2.432 17.859 1 96.19 426 GLY B O 1
ATOM 6968 N N . THR B 1 427 ? -8.766 2.588 15.969 1 97.56 427 THR B N 1
ATOM 6969 C CA . THR B 1 427 ? -8.086 1.513 15.258 1 97.56 427 THR B CA 1
ATOM 6970 C C . THR B 1 427 ? -8.273 1.657 13.75 1 97.56 427 THR B C 1
ATOM 6972 O O . THR B 1 427 ? -8.938 2.588 13.289 1 97.56 427 THR B O 1
ATOM 6975 N N . TYR B 1 428 ? -7.609 0.777 12.969 1 98.56 428 TYR B N 1
ATOM 6976 C CA . TYR B 1 428 ? -7.684 0.822 11.508 1 98.56 428 TYR B CA 1
ATOM 6977 C C . TYR B 1 428 ? -7.992 -0.554 10.938 1 98.56 428 TYR B C 1
ATOM 6979 O O . TYR B 1 428 ? -7.625 -1.576 11.523 1 98.56 428 TYR B O 1
ATOM 6987 N N . ILE B 1 429 ? -8.695 -0.546 9.852 1 98.44 429 ILE B N 1
ATOM 6988 C CA . ILE B 1 429 ? -8.844 -1.74 9.023 1 98.44 429 ILE B CA 1
ATOM 6989 C C . ILE B 1 429 ? -8.016 -1.585 7.746 1 98.44 429 ILE B C 1
ATOM 6991 O O . ILE B 1 429 ? -8 -0.512 7.137 1 98.44 429 ILE B O 1
ATOM 6995 N N . ASP B 1 430 ? -7.398 -2.65 7.395 1 96.75 430 ASP B N 1
ATOM 6996 C CA . ASP B 1 430 ? -6.66 -2.701 6.137 1 96.75 430 ASP B CA 1
ATOM 6997 C C . ASP B 1 430 ? -7.594 -2.516 4.945 1 96.75 430 ASP B C 1
ATOM 6999 O O . ASP B 1 430 ? -8.695 -3.074 4.918 1 96.75 430 ASP B O 1
ATOM 7003 N N . LEU B 1 431 ? -7.16 -1.746 3.951 1 97.12 431 LEU B N 1
ATOM 7004 C CA . LEU B 1 431 ? -7.988 -1.447 2.785 1 97.12 431 LEU B CA 1
ATOM 7005 C C . LEU B 1 431 ? -8.367 -2.727 2.045 1 97.12 431 LEU B C 1
ATOM 7007 O O . LEU B 1 431 ? -9.516 -2.9 1.646 1 97.12 431 LEU B O 1
ATOM 7011 N N . ASP B 1 432 ? -7.398 -3.631 1.818 1 97.12 432 ASP B N 1
ATOM 7012 C CA . ASP B 1 432 ? -7.645 -4.855 1.067 1 97.12 432 ASP B CA 1
ATOM 7013 C C . ASP B 1 432 ? -8.641 -5.758 1.8 1 97.12 432 ASP B C 1
ATOM 7015 O O . ASP B 1 432 ? -9.453 -6.438 1.17 1 97.12 432 ASP B O 1
ATOM 7019 N N . ALA B 1 433 ? -8.523 -5.793 3.119 1 97.5 433 ALA B N 1
ATOM 7020 C CA . ALA B 1 433 ? -9.477 -6.566 3.918 1 97.5 433 ALA B CA 1
ATOM 7021 C C . ALA B 1 433 ? -10.898 -6.055 3.73 1 97.5 433 ALA B C 1
ATOM 7023 O O . ALA B 1 433 ? -11.828 -6.84 3.533 1 97.5 433 ALA B O 1
ATOM 7024 N N . TYR B 1 434 ? -11.062 -4.723 3.764 1 97.88 434 TYR B N 1
ATOM 7025 C CA . TYR B 1 434 ? -12.367 -4.109 3.545 1 97.88 434 TYR B CA 1
ATOM 7026 C C . TYR B 1 434 ? -12.898 -4.434 2.152 1 97.88 434 TYR B C 1
ATOM 7028 O O . TYR B 1 434 ? -14.062 -4.812 1.995 1 97.88 434 TYR B O 1
ATOM 7036 N N . GLN B 1 435 ? -12.062 -4.289 1.19 1 95.94 435 GLN B N 1
ATOM 7037 C CA . GLN B 1 435 ? -12.484 -4.496 -0.192 1 95.94 435 GLN B CA 1
ATOM 7038 C C . GLN B 1 435 ? -12.891 -5.945 -0.432 1 95.94 435 GLN B C 1
ATOM 7040 O O . GLN B 1 435 ? -13.844 -6.211 -1.164 1 95.94 435 GLN B O 1
ATOM 7045 N N . SER B 1 436 ? -12.078 -6.859 0.127 1 97 436 SER B N 1
ATOM 7046 C CA . SER B 1 436 ? -12.461 -8.266 0.037 1 97 436 SER B CA 1
ATOM 7047 C C . SER B 1 436 ? -13.852 -8.5 0.627 1 97 436 SER B C 1
ATOM 7049 O O . SER B 1 436 ? -14.688 -9.172 0.018 1 97 436 SER B O 1
ATOM 7051 N N . LYS B 1 437 ? -14.086 -7.902 1.807 1 96.69 437 LYS B N 1
ATOM 7052 C CA . LYS B 1 437 ? -15.383 -8.031 2.455 1 96.69 437 LYS B CA 1
ATOM 7053 C C . LYS B 1 437 ? -16.5 -7.453 1.587 1 96.69 437 LYS B C 1
ATOM 7055 O O . LYS B 1 437 ? -17.578 -8.039 1.47 1 96.69 437 LYS B O 1
ATOM 7060 N N . LEU B 1 438 ? -16.266 -6.297 1.013 1 96.12 438 LEU B N 1
ATOM 7061 C CA . LEU B 1 438 ? -17.234 -5.637 0.139 1 96.12 438 LEU B CA 1
ATOM 7062 C C . LEU B 1 438 ? -17.578 -6.523 -1.051 1 96.12 438 LEU B C 1
ATOM 7064 O O . LEU B 1 438 ? -18.766 -6.691 -1.379 1 96.12 438 LEU B O 1
ATOM 7068 N N . ARG B 1 439 ? -16.578 -7.156 -1.664 1 94.5 439 ARG B N 1
ATOM 7069 C CA . ARG B 1 439 ? -16.797 -8 -2.834 1 94.5 439 ARG B CA 1
ATOM 7070 C C . ARG B 1 439 ? -17.578 -9.258 -2.463 1 94.5 439 ARG B C 1
ATOM 7072 O O . ARG B 1 439 ? -18.5 -9.664 -3.184 1 94.5 439 ARG B O 1
ATOM 7079 N N . VAL B 1 440 ? -17.219 -9.844 -1.372 1 94.19 440 VAL B N 1
ATOM 7080 C CA . VAL B 1 440 ? -17.875 -11.07 -0.931 1 94.19 440 VAL B CA 1
ATOM 7081 C C . VAL B 1 440 ? -19.328 -10.781 -0.553 1 94.19 440 VAL B C 1
ATOM 7083 O O . VAL B 1 440 ? -20.219 -11.562 -0.875 1 94.19 440 VAL B O 1
ATOM 7086 N N . ALA B 1 441 ? -19.531 -9.648 0.107 1 92 441 ALA B N 1
ATOM 7087 C CA . ALA B 1 441 ? -20.875 -9.266 0.514 1 92 441 ALA B CA 1
ATOM 7088 C C . ALA B 1 441 ? -21.766 -9.047 -0.7 1 92 441 ALA B C 1
ATOM 7090 O O . ALA B 1 441 ? -22.969 -9.344 -0.658 1 92 441 ALA B O 1
ATOM 7091 N N . ASN B 1 442 ? -21.281 -8.578 -1.724 1 87.38 442 ASN B N 1
ATOM 7092 C CA . ASN B 1 442 ? -22.078 -8.25 -2.908 1 87.38 442 ASN B CA 1
ATOM 7093 C C . ASN B 1 442 ? -22.234 -9.461 -3.824 1 87.38 442 ASN B C 1
ATOM 7095 O O . ASN B 1 442 ? -23.109 -9.477 -4.684 1 87.38 442 ASN B O 1
ATOM 7099 N N . ASN B 1 443 ? -21.344 -10.367 -3.803 1 76.69 443 ASN B N 1
ATOM 7100 C CA . ASN B 1 443 ? -21.516 -11.602 -4.559 1 76.69 443 ASN B CA 1
ATOM 7101 C C . ASN B 1 443 ? -22.688 -12.422 -4.039 1 76.69 443 ASN B C 1
ATOM 7103 O O . ASN B 1 443 ? -23.391 -13.078 -4.812 1 76.69 443 ASN B O 1
ATOM 7107 N N . LEU B 1 444 ? -22.891 -12.367 -2.871 1 57.44 444 LEU B N 1
ATOM 7108 C CA . LEU B 1 444 ? -24 -13.086 -2.27 1 57.44 444 LEU B CA 1
ATOM 7109 C C . LEU B 1 444 ? -25.328 -12.477 -2.703 1 57.44 444 LEU B C 1
ATOM 7111 O O . LEU B 1 444 ? -26.359 -13.164 -2.729 1 57.44 444 LEU B O 1
ATOM 7115 N N . THR B 1 445 ? -25.25 -11.195 -3.053 1 48.22 445 THR B N 1
ATOM 7116 C CA . THR B 1 445 ? -26.5 -10.555 -3.457 1 48.22 445 THR B CA 1
ATOM 7117 C C . THR B 1 445 ? -26.688 -10.648 -4.969 1 48.22 445 THR B C 1
ATOM 7119 O O . THR B 1 445 ? -27.812 -10.484 -5.469 1 48.22 445 THR B O 1
ATOM 7122 N N . ARG B 1 446 ? -25.594 -10.828 -5.688 1 47.25 446 ARG B N 1
ATOM 7123 C CA . ARG B 1 446 ? -25.703 -10.859 -7.141 1 47.25 446 ARG B CA 1
ATOM 7124 C C . ARG B 1 446 ? -26.078 -12.258 -7.629 1 47.25 446 ARG B C 1
ATOM 7126 O O . ARG B 1 446 ? -26.391 -12.445 -8.805 1 47.25 446 ARG B O 1
ATOM 7133 N N . HIS B 1 447 ? -25.812 -13.383 -6.848 1 41.41 447 HIS B N 1
ATOM 7134 C CA . HIS B 1 447 ? -26.391 -14.656 -7.254 1 41.41 447 HIS B CA 1
ATOM 7135 C C . HIS B 1 447 ? -27.75 -14.883 -6.578 1 41.41 447 HIS B C 1
ATOM 7137 O O . HIS B 1 447 ? -27.922 -14.547 -5.406 1 41.41 447 HIS B O 1
#

Sequence (894 aa):
MKAFTSSGSRALFARATSTSARQFASSARRALKLRQFDARNITLTELLPEQPEQEIQFRNFFLRDACTSAESVDVSTSQKNFSTARVPADIKAVAASVNPDNGALEITWSDGASSKYTQAFLRRNATLQGRRHFRHLDMHYTLWDKVPKLSAEIIHKIEYKDFIENPNSVVQALHDLGIAYIVNVPEQTGIIDNTKTGGTFGLEGTAEKPVMVEQIANRIGYVKETFYGRSWNVVSVPDAKNVAYTSVYLPLHMDLCYYESPPGVQLLHVIKNSTTGGESLFADSFAAVSHIARTDPEAYDALKEIPISYHYDNDGYHYYYSRPLVVEDPYGGIDPNTNRPYLKVVNYSPPFQGPLDAIAPGSPYSDAQVDAFVRGLRAFEDYIEEKQNQIEFKMEENCCVLFMNRRTLHARNEFDKESGERWFRGTYIDLDAYQSKLRVANNLTRHMKAFTSSGSRALFARATSTSARQFASSARRALKLRQFDARNITLTELLPEQPEQEIQFRNFFLRDACTSAESVDVSTSQKNFSTARVPADIKAVAASVNPDNGALEITWSDGASSKYTQAFLRRNATLQGRRHFRHLDMHYTLWDKVPKLSAEIIHKIEYKDFIENPNSVVQALHDLGIAYIVNVPEQTGIIDNTKTGGTFGLEGTAEKPVMVEQIANRIGYVKETFYGRSWNVVSVPDAKNVAYTSVYLPLHMDLCYYESPPGVQLLHVIKNSTTGGESLFADSFAAVSHIARTDPEAYDALKEIPISYHYDNDGYHYYYSRPLVVEDPYGGIDPNTNRPYLKVVNYSPPFQGPLDAIAPGSPYSDAQVDAFVRGLRAFEDYIEEKQNQIEFKMEENCCVLFMNRRTLHARNEFDKESGERWFRGTYIDLDAYQSKLRVANNLTRH

Foldseek 3Di:
DPPPVVPPPPPPPPPPPPPPPPPPPPVPPQAKFWDDWDQFWTKIWTDDVPDPIDIFIDTQLVQVQVFQPCQQAPPPVRHGPDDSVPRDPRKTFPDWGADRPFRWIWTQIPVGDIGIGGPLRCQLVRDLVSVCVLLVLQDDADAQVPPPADAPVVAAEDEPVVCLVPVQVVLVSCRHYQKHKYFQADADDDPPPLVVLDDPPCPDDDPRDDPRQQSSLVSQFHFDQDSCGSKHKQDADPPDLDPSNHQAWFDWFFPDLLDPFGFFKKKKAWNDDQFAFWKKKKFFLQNLLLVCLAPPVLLSVLLQPQWFWFWDDDDPDTTIDIHGQWAADPSHDADPSRRHGRTDFGHGGVVGTDPRPCPPPPHPDDPVSVVSNVVSVVSSSVQRPDPSRMYIDRDDHSMMMMGGRRTMIMIIHRTDVVRTGTMMMMTGHHNVSSSVSNSVSVVVVVD/DPPPPCPPPPPPPPPPPPPPPPPPPPPPPQAKFWDDWDQFWTKIWTDDVPDPIDIFIDTQLVQVQVFQPCQQAPPPVRHGPDDSVPRDPRKTFPDWGADRPFRWIWTQIPVGDIGIGGPLRCQLVRDLVSVCVLLVLQDDADAQVPPPADAPVVAAEDEPVVCLVPVQVVLVSCRHYQKHKYFQADADDDPPPLVVLDDDPCPDDDPRDDPRQQSSLVSQFHFDQDSCGSKHKQDADPPDLDPSNHQAWFDWFFPDLLDPFGFFKKKKAWNDDQFAFWKKKKFFLQNLLLVCLAPPVLLSVLLQPQWFWFWDDDDPDTTIDIHGQWAADPSHDADPSRRHGRTDFGHGGVVGTDPRPCPPPPHPDDPVSVVSNVVSVVSSSVQRPDPSRMYIDRDDHSMMMMGGRRTMIMIIHRTDVVRTGTMMMMTGHHNVSSSVSNSVSVVVVVD

Organism: Geotrichum candidum (NCBI:txid1173061)

Nearest PDB structures (foldseek):
  6npb-assembly1_A  TM=8.239E-01  e=4.120E-32  Leisingera caerulea
  3o2g-assembly1_A  TM=8.270E-01  e=8.739E-32  Homo sapiens
  6npc-assembly1_B  TM=7.978E-01  e=1.140E-28  Leisingera caerulea
  1nx8-assembly1_C-2  TM=6.708E-01  e=1.450E-12  Pectobacterium carotovorum
  1nx4-assembly1_C-2  TM=6.792E-01  e=1.936E-12  Pectobacterium carotovorum

Secondary structure (DSSP, 8-state):
------------------------------EEEEEEE-SSEEEEEEE-TTSPPEEEEEEHHHHHHT--STTTB-TTT--BSS-GGGS-TT--EEEEEE-TTT--EEEEETTS-EEEE-HHHHHHHHSHHHHHHHTT--PPPPPGGGSSS-SGGGSEEEEHHHHHH-THHHHHHHHHHSEEEEE-PPP--S-----S-SS-----SS-----HHHHHHHHHS-B--BTTBSEEEE---TT-SSGGGSSS-EEEE-S-TTSSS--SEEEEEEEEE-SSB--EEEEEHHHHHHHHHHH-HHHHHHHHHS-EEEEEEETTEEEEEEE-SEEE-TTS-EETTTTEEPEEEE---GGGB---GGGSTT-SS-HHHHHHHHHHHHHHHHHHHSGGGEEEEPPPTTEEEEEETTTEEEEE--B-TTSS-EEEEEEEE-HHHHHHHHHHHHHHHH-/------------------------------EEEEEEE-SSEEEEEEE-TTSPPEEEEEEHHHHHHT--STTTB-TTT--BSS-GGGS-TT--EEEEEE-TTT--EEEEETTS-EEEE-HHHHHHHHSHHHHHHHTT--PPPPPGGGSSS-SGGGSEEEEHHHHHH-THHHHHHHHHHSEEEEE-PPP--S-------SS-----SS-----HHHHHHHHHS-B--BTTBSEEEE---TT-SSGGGSSS-EEEE-S-TTSSS--SEEEEEEEEE-SEE--EEEEEHHHHHHHHHHH-HHHHHHHHHS-EEEEEEETTEEEEEEE-SEEE-TTS-EETTTTEEPEEEE---GGGB---GGGSTT-SS-HHHHHHHHHHHHHHHHHHHSGGGEEEEPPPTTEEEEEETTTEEEEE--EETTSS-EEEEEEEE-HHHHHHHHHHHHHHHH-